Protein AF-0000000087539976 (afdb_homodimer)

Radius of gyration: 32.04 Å; Cα contacts (8 Å, |Δi|>4): 1592; chains: 2; bounding box: 76×89×69 Å

Structure (mmCIF, N/CA/C/O backbone):
data_AF-0000000087539976-model_v1
#
loop_
_entity.id
_entity.type
_entity.pdbx_description
1 polymer 'Radical SAM protein'
#
loop_
_atom_site.group_PDB
_atom_site.id
_atom_site.type_symbol
_atom_site.label_atom_id
_atom_site.label_alt_id
_atom_site.label_comp_id
_atom_site.label_asym_id
_atom_site.label_entity_id
_atom_site.label_seq_id
_atom_site.pdbx_PDB_ins_code
_atom_site.Cartn_x
_atom_site.Cartn_y
_atom_site.Cartn_z
_atom_site.occupancy
_atom_site.B_iso_or_equiv
_atom_site.auth_seq_id
_atom_site.auth_comp_id
_atom_site.auth_asym_id
_atom_site.auth_atom_id
_atom_site.pdbx_PDB_model_num
ATOM 1 N N . MET A 1 1 ? -25.188 -4.789 17.594 1 95.06 1 MET A N 1
ATOM 2 C CA . MET A 1 1 ? -24.453 -3.545 17.75 1 95.06 1 MET A CA 1
ATOM 3 C C . MET A 1 1 ? -23.469 -3.629 18.906 1 95.06 1 MET A C 1
ATOM 5 O O . MET A 1 1 ? -23.75 -4.289 19.922 1 95.06 1 MET A O 1
ATOM 9 N N . LYS A 1 2 ? -22.312 -3.064 18.75 1 97.69 2 LYS A N 1
ATOM 10 C CA . LYS A 1 2 ? -21.328 -2.982 19.812 1 97.69 2 LYS A CA 1
ATOM 11 C C . LYS A 1 2 ? -20.781 -1.563 19.953 1 97.69 2 LYS A C 1
ATOM 13 O O . LYS A 1 2 ? -20.984 -0.728 19.062 1 97.69 2 LYS A O 1
ATOM 18 N N . LYS A 1 3 ? -20.141 -1.283 21.094 1 98.25 3 LYS A N 1
ATOM 19 C CA . LYS A 1 3 ? -19.484 0.006 21.312 1 98.25 3 LYS A CA 1
ATOM 20 C C . LYS A 1 3 ? -18.219 0.123 20.484 1 98.25 3 LYS A C 1
ATOM 22 O O . LYS A 1 3 ? -17.453 -0.838 20.375 1 98.25 3 LYS A O 1
ATOM 27 N N . SER A 1 4 ? -17.984 1.274 19.828 1 98.5 4 SER A N 1
ATOM 28 C CA . SER A 1 4 ? -16.734 1.553 19.141 1 98.5 4 SER A CA 1
ATOM 29 C C . SER A 1 4 ? -15.547 1.527 20.094 1 98.5 4 SER A C 1
ATOM 31 O O . SER A 1 4 ? -15.664 1.973 21.234 1 98.5 4 SER A O 1
ATOM 33 N N . ASN A 1 5 ? -14.453 1.021 19.609 1 97.94 5 ASN A N 1
ATOM 34 C CA . ASN A 1 5 ? -13.234 1.003 20.406 1 97.94 5 ASN A CA 1
ATOM 35 C C . ASN A 1 5 ? -12.641 2.402 20.547 1 97.94 5 ASN A C 1
ATOM 37 O O . ASN A 1 5 ? -11.734 2.615 21.359 1 97.94 5 ASN A O 1
ATOM 41 N N . TYR A 1 6 ? -13.25 3.402 19.938 1 98.06 6 TYR A N 1
ATOM 42 C CA . TYR A 1 6 ? -12.586 4.695 19.812 1 98.06 6 TYR A CA 1
ATOM 43 C C . TYR A 1 6 ? -13.445 5.805 20.422 1 98.06 6 TYR A C 1
ATOM 45 O O . TYR A 1 6 ? -13.336 6.965 20.016 1 98.06 6 TYR A O 1
ATOM 53 N N . ASN A 1 7 ? -14.297 5.352 21.312 1 98.19 7 ASN A N 1
ATOM 54 C CA . ASN A 1 7 ? -15.117 6.305 22.062 1 98.19 7 ASN A CA 1
ATOM 55 C C . ASN A 1 7 ? -14.359 6.859 23.266 1 98.19 7 ASN A C 1
ATOM 57 O O . ASN A 1 7 ? -13.773 6.098 24.047 1 98.19 7 ASN A O 1
ATOM 61 N N . ILE A 1 8 ? -14.359 8.18 23.438 1 97.31 8 ILE A N 1
ATOM 62 C CA . ILE A 1 8 ? -13.828 8.859 24.609 1 97.31 8 ILE A CA 1
ATOM 63 C C . ILE A 1 8 ? -14.906 9.766 25.203 1 97.31 8 ILE A C 1
ATOM 65 O O . ILE A 1 8 ? -15.578 10.5 24.484 1 97.31 8 ILE A O 1
ATOM 69 N N . PHE A 1 9 ? -15.141 9.664 26.5 1 96.88 9 PHE A N 1
ATOM 70 C CA . PHE A 1 9 ? -16.125 10.5 27.172 1 96.88 9 PHE A CA 1
ATOM 71 C C . PHE A 1 9 ? -15.461 11.367 28.234 1 96.88 9 PHE A C 1
ATOM 73 O O . PHE A 1 9 ? -14.617 10.891 29 1 96.88 9 PHE A O 1
ATOM 80 N N . VAL A 1 10 ? -15.867 12.656 28.234 1 95.69 10 VAL A N 1
ATOM 81 C CA . VAL A 1 10 ? -15.312 13.625 29.172 1 95.69 10 VAL A CA 1
ATOM 82 C C . VAL A 1 10 ? -16.453 14.383 29.844 1 95.69 10 VAL A C 1
ATOM 84 O O . VAL A 1 10 ? -17.344 14.922 29.188 1 95.69 10 VAL A O 1
ATOM 87 N N . PRO A 1 11 ? -16.469 14.398 31.172 1 93.31 11 PRO A N 1
ATOM 88 C CA . PRO A 1 11 ? -17.469 15.203 31.859 1 93.31 11 PRO A CA 1
ATOM 89 C C . PRO A 1 11 ? -17.328 16.703 31.594 1 93.31 11 PRO A C 1
ATOM 91 O O . PRO A 1 11 ? -16.203 17.203 31.484 1 93.31 11 PRO A O 1
ATOM 94 N N . CYS A 1 12 ? -18.391 17.344 31.359 1 90.38 12 CYS A N 1
ATOM 95 C CA . CYS A 1 12 ? -18.438 18.781 31.125 1 90.38 12 CYS A CA 1
ATOM 96 C C . CYS A 1 12 ? -19.656 19.406 31.781 1 90.38 12 CYS A C 1
ATOM 98 O O . CYS A 1 12 ? -20.75 19.406 31.203 1 90.38 12 CYS A O 1
ATOM 100 N N . GLU A 1 13 ? -19.438 20.031 32.906 1 87.5 13 GLU A N 1
ATOM 101 C CA . GLU A 1 13 ? -20.5 20.672 33.656 1 87.5 13 GLU A CA 1
ATOM 102 C C . GLU A 1 13 ? -21.672 19.719 33.906 1 87.5 13 GLU A C 1
ATOM 104 O O . GLU A 1 13 ? -21.5 18.656 34.469 1 87.5 13 GLU A O 1
ATOM 109 N N . ARG A 1 14 ? -22.906 19.969 33.219 1 90.25 14 ARG A N 1
ATOM 110 C CA . ARG A 1 14 ? -24.125 19.188 33.438 1 90.25 14 ARG A CA 1
ATOM 111 C C . ARG A 1 14 ? -24.328 18.156 32.344 1 90.25 14 ARG A C 1
ATOM 113 O O . ARG A 1 14 ? -25.406 17.578 32.219 1 90.25 14 ARG A O 1
ATOM 120 N N . MET A 1 15 ? -23.203 18.047 31.516 1 94.19 15 MET A N 1
ATOM 121 C CA . MET A 1 15 ? -23.312 17.078 30.422 1 94.19 15 MET A CA 1
ATOM 122 C C . MET A 1 15 ? -22.031 16.25 30.328 1 94.19 15 MET A C 1
ATOM 124 O O . MET A 1 15 ? -21.062 16.5 31.047 1 94.19 15 MET A O 1
ATOM 128 N N . VAL A 1 16 ? -22.094 15.227 29.562 1 95.69 16 VAL A N 1
ATOM 129 C CA . VAL A 1 16 ? -20.938 14.414 29.203 1 95.69 16 VAL A CA 1
ATOM 130 C C . VAL A 1 16 ? -20.688 14.523 27.703 1 95.69 16 VAL A C 1
ATOM 132 O O . VAL A 1 16 ? -21.578 14.297 26.891 1 95.69 16 VAL A O 1
ATOM 135 N N . ILE A 1 17 ? -19.453 14.938 27.359 1 95.69 17 ILE A N 1
ATOM 136 C CA . ILE A 1 17 ? -19.078 15.055 25.953 1 95.69 17 ILE A CA 1
ATOM 137 C C . ILE A 1 17 ? -18.422 13.75 25.484 1 95.69 17 ILE A C 1
ATOM 139 O O . ILE A 1 17 ? -17.469 13.273 26.109 1 95.69 17 ILE A O 1
ATOM 143 N N . GLY A 1 18 ? -19.047 13.172 24.438 1 96.38 18 GLY A N 1
ATOM 144 C CA . GLY A 1 18 ? -18.469 12.016 23.781 1 96.38 18 GLY A CA 1
ATOM 145 C C . GLY A 1 18 ? -17.75 12.367 22.484 1 96.38 18 GLY A C 1
ATOM 146 O O . GLY A 1 18 ? -18.25 13.188 21.703 1 96.38 18 GLY A O 1
ATOM 147 N N . PHE A 1 19 ? -16.578 11.734 22.297 1 95.69 19 PHE A N 1
ATOM 148 C CA . PHE A 1 19 ? -15.812 11.898 21.062 1 95.69 19 PHE A CA 1
ATOM 149 C C . PHE A 1 19 ? -15.477 10.539 20.453 1 95.69 19 PHE A C 1
ATOM 151 O O . PHE A 1 19 ? -14.812 9.719 21.078 1 95.69 19 PHE A O 1
ATOM 158 N N . ASN A 1 20 ? -16.031 10.281 19.312 1 96.94 20 ASN A N 1
ATOM 159 C CA . ASN A 1 20 ? -15.594 9.141 18.516 1 96.94 20 ASN A CA 1
ATOM 160 C C . ASN A 1 20 ? -14.484 9.516 17.547 1 96.94 20 ASN A C 1
ATOM 162 O O . ASN A 1 20 ? -14.727 10.172 16.531 1 96.94 20 ASN A O 1
ATOM 166 N N . THR A 1 21 ? -13.273 9.07 17.797 1 95.31 21 THR A N 1
ATOM 167 C CA . THR A 1 21 ? -12.102 9.516 17.047 1 95.31 21 THR A CA 1
ATOM 168 C C . THR A 1 21 ? -12.07 8.859 15.672 1 95.31 21 THR A C 1
ATOM 170 O O . THR A 1 21 ? -11.398 9.352 14.758 1 95.31 21 THR A O 1
ATOM 173 N N . TYR A 1 22 ? -12.797 7.758 15.5 1 96.38 22 TYR A N 1
ATOM 174 C CA . TYR A 1 22 ? -12.859 7.086 14.203 1 96.38 22 TYR A CA 1
ATOM 175 C C . TYR A 1 22 ? -13.695 7.887 13.219 1 96.38 22 TYR A C 1
ATOM 177 O O . TYR A 1 22 ? -13.281 8.102 12.078 1 96.38 22 TYR A O 1
ATOM 185 N N . ARG A 1 23 ? -14.797 8.367 13.656 1 94.69 23 ARG A N 1
ATOM 186 C CA . ARG A 1 23 ? -15.695 9.141 12.805 1 94.69 23 ARG A CA 1
ATOM 187 C C . ARG A 1 23 ? -15.422 10.633 12.93 1 94.69 23 ARG A C 1
ATOM 189 O O . ARG A 1 23 ? -15.914 11.43 12.125 1 94.69 23 ARG A O 1
ATOM 196 N N . ASN A 1 24 ? -14.641 11.008 13.891 1 93.06 24 ASN A N 1
ATOM 197 C CA . ASN A 1 24 ? -14.375 12.406 14.188 1 93.06 24 ASN A CA 1
ATOM 198 C C . ASN A 1 24 ? -15.672 13.172 14.477 1 93.06 24 ASN A C 1
ATOM 200 O O . ASN A 1 24 ? -15.93 14.211 13.875 1 93.06 24 ASN A O 1
ATOM 204 N N . MET A 1 25 ? -16.469 12.586 15.398 1 93.44 25 MET A N 1
ATOM 205 C CA . MET A 1 25 ? -17.766 13.164 15.742 1 93.44 25 MET A CA 1
ATOM 206 C C . MET A 1 25 ? -17.922 13.305 17.25 1 93.44 25 MET A C 1
ATOM 208 O O . MET A 1 25 ? -17.422 12.469 18.016 1 93.44 25 MET A O 1
ATOM 212 N N . TYR A 1 26 ? -18.672 14.367 17.625 1 94.19 26 TYR A N 1
ATOM 213 C CA . TYR A 1 26 ? -18.953 14.617 19.031 1 94.19 26 TYR A CA 1
ATOM 214 C C . TYR A 1 26 ? -20.438 14.406 19.344 1 94.19 26 TYR A C 1
ATOM 216 O O . TYR A 1 26 ? -21.281 14.594 18.469 1 94.19 26 TYR A O 1
ATOM 224 N N . ILE A 1 27 ? -20.719 14 20.562 1 94.5 27 ILE A N 1
ATOM 225 C CA . ILE A 1 27 ? -22.078 14 21.094 1 94.5 27 ILE A CA 1
ATOM 226 C C . ILE A 1 27 ? -22.062 14.578 22.516 1 94.5 27 ILE A C 1
ATOM 228 O O . ILE A 1 27 ? -21.047 14.516 23.203 1 94.5 27 ILE A O 1
ATOM 232 N N . ALA A 1 28 ? -23.125 15.227 22.844 1 94.38 28 ALA A N 1
ATOM 233 C CA . ALA A 1 28 ? -23.406 15.648 24.203 1 94.38 28 ALA A CA 1
ATOM 234 C C . ALA A 1 28 ? -24.578 14.883 24.797 1 94.38 28 ALA A C 1
ATOM 236 O O . ALA A 1 28 ? -25.688 14.898 24.234 1 94.38 28 ALA A O 1
ATOM 237 N N . ILE A 1 29 ? -24.328 14.242 25.922 1 95.88 29 ILE A N 1
ATOM 238 C CA . ILE A 1 29 ? -25.422 13.445 26.484 1 95.88 29 ILE A CA 1
ATOM 239 C C . ILE A 1 29 ? -25.562 13.742 27.969 1 95.88 29 ILE A C 1
ATOM 241 O O . ILE A 1 29 ? -24.656 14.297 28.594 1 95.88 29 ILE A O 1
ATOM 245 N N . SER A 1 30 ? -26.719 13.352 28.578 1 96.12 30 SER A N 1
ATOM 246 C CA . SER A 1 30 ? -26.953 13.555 30.016 1 96.12 30 SER A CA 1
ATOM 247 C C . SER A 1 30 ? -26.156 12.562 30.859 1 96.12 30 SER A C 1
ATOM 249 O O . SER A 1 30 ? -25.828 11.469 30.391 1 96.12 30 SER A O 1
ATOM 251 N N . PRO A 1 31 ? -25.859 12.992 32.062 1 96.25 31 PRO A N 1
ATOM 252 C CA . PRO A 1 31 ? -25.172 12.07 32.969 1 96.25 31 PRO A CA 1
ATOM 253 C C . PRO A 1 31 ? -25.938 10.758 33.156 1 96.25 31 PRO A C 1
ATOM 255 O O . PRO A 1 31 ? -25.328 9.695 33.281 1 96.25 31 PRO A O 1
ATOM 258 N N . LYS A 1 32 ? -27.203 10.805 33.156 1 96.69 32 LYS A N 1
ATOM 259 C CA . LYS A 1 32 ? -28.016 9.602 33.312 1 96.69 32 LYS A CA 1
ATOM 260 C C . LYS A 1 32 ? -27.859 8.672 32.094 1 96.69 32 LYS A C 1
ATOM 262 O O . LYS A 1 32 ? -27.688 7.461 32.281 1 96.69 32 LYS A O 1
ATOM 267 N N . ALA A 1 33 ? -27.891 9.258 30.938 1 97.56 33 ALA A N 1
ATOM 268 C CA . ALA A 1 33 ? -27.703 8.469 29.719 1 97.56 33 ALA A CA 1
ATOM 269 C C . ALA A 1 33 ? -26.312 7.84 29.688 1 97.56 33 ALA A C 1
ATOM 271 O O . ALA A 1 33 ? -26.172 6.676 29.297 1 97.56 33 ALA A O 1
ATOM 272 N N . TYR A 1 34 ? -25.328 8.586 30.047 1 97.75 34 TYR A N 1
ATOM 273 C CA . TYR A 1 34 ? -23.953 8.078 30.094 1 97.75 34 TYR A CA 1
ATOM 274 C C . TYR A 1 34 ? -23.828 6.926 31.078 1 97.75 34 TYR A C 1
ATOM 276 O O . TYR A 1 34 ? -23.141 5.938 30.812 1 97.75 34 TYR A O 1
ATOM 284 N N . SER A 1 35 ? -24.453 7.09 32.219 1 97.19 35 SER A N 1
ATOM 285 C CA . SER A 1 35 ? -24.453 6.031 33.219 1 97.19 35 SER A CA 1
ATOM 286 C C . SER A 1 35 ? -25.047 4.742 32.656 1 97.19 35 SER A C 1
ATOM 288 O O . SER A 1 35 ? -24.516 3.656 32.875 1 97.19 35 SER A O 1
ATOM 290 N N . THR A 1 36 ? -26.125 4.84 31.969 1 97.81 36 THR A N 1
ATOM 291 C CA . THR A 1 36 ? -26.75 3.678 31.344 1 97.81 36 THR A CA 1
ATOM 292 C C . THR A 1 36 ? -25.844 3.064 30.297 1 97.81 36 THR A C 1
ATOM 294 O O . THR A 1 36 ? -25.672 1.845 30.234 1 97.81 36 THR A O 1
ATOM 297 N N . TYR A 1 37 ? -25.219 3.896 29.484 1 97.62 37 TYR A N 1
ATOM 298 C CA . TYR A 1 37 ? -24.281 3.465 28.453 1 97.62 37 TYR A CA 1
ATOM 299 C C . TYR A 1 37 ? -23.141 2.666 29.062 1 97.62 37 TYR A C 1
ATOM 301 O O . TYR A 1 37 ? -22.703 1.652 28.5 1 97.62 37 TYR A O 1
ATOM 309 N N . ASN A 1 38 ? -22.688 3.092 30.141 1 96.69 38 ASN A N 1
ATOM 310 C CA . ASN A 1 38 ? -21.484 2.539 30.75 1 96.69 38 ASN A CA 1
ATOM 311 C C . ASN A 1 38 ? -21.797 1.309 31.594 1 96.69 38 ASN A C 1
ATOM 313 O O . ASN A 1 38 ? -21 0.376 31.672 1 96.69 38 ASN A O 1
ATOM 317 N N . LYS A 1 39 ? -22.938 1.24 32.25 1 96.75 39 LYS A N 1
ATOM 318 C CA . LYS A 1 39 ? -23.141 0.262 33.312 1 96.75 39 LYS A CA 1
ATOM 319 C C . LYS A 1 39 ? -24.188 -0.777 32.906 1 96.75 39 LYS A C 1
ATOM 321 O O . LYS A 1 39 ? -24.297 -1.83 33.531 1 96.75 39 LYS A O 1
ATOM 326 N N . GLU A 1 40 ? -24.953 -0.439 31.953 1 96.81 40 GLU A N 1
ATOM 327 C CA . GLU A 1 40 ? -26.031 -1.345 31.562 1 96.81 40 GLU A CA 1
ATOM 328 C C . GLU A 1 40 ? -25.828 -1.853 30.141 1 96.81 40 GLU A C 1
ATOM 330 O O . GLU A 1 40 ? -24.766 -1.658 29.531 1 96.81 40 GLU A O 1
ATOM 335 N N . SER A 1 41 ? -26.875 -2.627 29.625 1 96.88 41 SER A N 1
ATOM 336 C CA . SER A 1 41 ? -26.797 -3.176 28.281 1 96.88 41 SER A CA 1
ATOM 337 C C . SER A 1 41 ? -27.203 -2.139 27.234 1 96.88 41 SER A C 1
ATOM 339 O O . SER A 1 41 ? -27.859 -1.153 27.562 1 96.88 41 SER A O 1
ATOM 341 N N . LEU A 1 42 ? -26.797 -2.336 26.078 1 97.5 42 LEU A N 1
ATOM 342 C CA . LEU A 1 42 ? -27.188 -1.444 24.984 1 97.5 42 LEU A CA 1
ATOM 343 C C . LEU A 1 42 ? -28.703 -1.484 24.781 1 97.5 42 LEU A C 1
ATOM 345 O O . LEU A 1 42 ? -29.297 -0.489 24.375 1 97.5 42 LEU A O 1
ATOM 349 N N . ASP A 1 43 ? -29.312 -2.631 25.094 1 97.44 43 ASP A N 1
ATOM 350 C CA . ASP A 1 43 ? -30.781 -2.727 25.031 1 97.44 43 ASP A CA 1
ATOM 351 C C . ASP A 1 43 ? -31.422 -1.774 26.047 1 97.44 43 ASP A C 1
ATOM 353 O O . ASP A 1 43 ? -32.438 -1.159 25.75 1 97.44 43 ASP A O 1
ATOM 357 N N . ASP A 1 44 ? -30.875 -1.707 27.234 1 97.88 44 ASP A N 1
ATOM 358 C CA . ASP A 1 44 ? -31.359 -0.777 28.25 1 97.88 44 ASP A CA 1
ATOM 359 C C . ASP A 1 44 ? -31.234 0.669 27.766 1 97.88 44 ASP A C 1
ATOM 361 O O . ASP A 1 44 ? -32.156 1.478 27.969 1 97.88 44 ASP A O 1
ATOM 365 N N . LEU A 1 45 ? -30.109 0.995 27.156 1 98.06 45 LEU A N 1
ATOM 366 C CA . LEU A 1 45 ? -29.906 2.34 26.625 1 98.06 45 LEU A CA 1
ATOM 367 C C . LEU A 1 45 ? -30.969 2.672 25.562 1 98.06 45 LEU A C 1
ATOM 369 O O . LEU A 1 45 ? -31.531 3.77 25.562 1 98.06 45 LEU A O 1
ATOM 373 N N . MET A 1 46 ? -31.156 1.709 24.672 1 97.94 46 MET A N 1
ATOM 374 C CA . MET A 1 46 ? -32.125 1.89 23.609 1 97.94 46 MET A CA 1
ATOM 375 C C . MET A 1 46 ? -33.531 2.127 24.188 1 97.94 46 MET A C 1
ATOM 377 O O . MET A 1 46 ? -34.281 2.979 23.703 1 97.94 46 MET A O 1
ATOM 381 N N . ARG A 1 47 ? -33.875 1.391 25.25 1 97.94 47 ARG A N 1
ATOM 382 C CA . ARG A 1 47 ? -35.188 1.486 25.875 1 97.94 47 ARG A CA 1
ATOM 383 C C . ARG A 1 47 ? -35.312 2.787 26.656 1 97.94 47 ARG A C 1
ATOM 385 O O . ARG A 1 47 ? -36.312 3.494 26.531 1 97.94 47 ARG A O 1
ATOM 392 N N . LYS A 1 48 ? -34.344 3.152 27.5 1 97.81 48 LYS A N 1
ATOM 393 C CA . LYS A 1 48 ? -34.438 4.273 28.438 1 97.81 48 LYS A CA 1
ATOM 394 C C . LYS A 1 48 ? -34.125 5.594 27.734 1 97.81 48 LYS A C 1
ATOM 396 O O . LYS A 1 48 ? -34.688 6.633 28.094 1 97.81 48 LYS A O 1
ATOM 401 N N . PHE A 1 49 ? -33.25 5.586 26.734 1 97.94 49 PHE A N 1
ATOM 402 C CA . PHE A 1 49 ? -32.812 6.785 26.031 1 97.94 49 PHE A CA 1
ATOM 403 C C . PHE A 1 49 ? -32.75 6.535 24.531 1 97.94 49 PHE A C 1
ATOM 405 O O . PHE A 1 49 ? -31.688 6.613 23.922 1 97.94 49 PHE A O 1
ATOM 412 N N . PRO A 1 50 ? -33.875 6.383 23.828 1 97.75 50 PRO A N 1
ATOM 413 C CA . PRO A 1 50 ? -33.906 5.988 22.422 1 97.75 50 PRO A CA 1
ATOM 414 C C . PRO A 1 50 ? -33.25 7.012 21.5 1 97.75 50 PRO A C 1
ATOM 416 O O . PRO A 1 50 ? -32.594 6.637 20.531 1 97.75 50 PRO A O 1
ATOM 419 N N . ASN A 1 51 ? -33.406 8.258 21.844 1 97.06 51 ASN A N 1
ATOM 420 C CA . ASN A 1 51 ? -32.812 9.281 21 1 97.06 51 ASN A CA 1
ATOM 421 C C . ASN A 1 51 ? -31.281 9.273 21.125 1 97.06 51 ASN A C 1
ATOM 423 O O . ASN A 1 51 ? -30.578 9.43 20.125 1 97.06 51 ASN A O 1
ATOM 427 N N . CYS A 1 52 ? -30.797 9.141 22.312 1 97.06 52 CYS A N 1
ATOM 428 C CA . CYS A 1 52 ? -29.359 9.031 22.531 1 97.06 52 CYS A CA 1
ATOM 429 C C . CYS A 1 52 ? -28.781 7.836 21.797 1 97.06 52 CYS A C 1
ATOM 431 O O . CYS A 1 52 ? -27.75 7.957 21.125 1 97.06 52 CYS A O 1
ATOM 433 N N . TYR A 1 53 ? -29.469 6.719 21.859 1 97.88 53 TYR A N 1
ATOM 434 C CA . TYR A 1 53 ? -29.047 5.496 21.188 1 97.88 53 TYR A CA 1
ATOM 435 C C . TYR A 1 53 ? -28.922 5.711 19.688 1 97.88 53 TYR A C 1
ATOM 437 O O . TYR A 1 53 ? -27.922 5.352 19.078 1 97.88 53 TYR A O 1
ATOM 445 N N . LYS A 1 54 ? -29.922 6.32 19.125 1 97.56 54 LYS A N 1
ATOM 446 C CA . LYS A 1 54 ? -29.938 6.578 17.688 1 97.56 54 LYS A CA 1
ATOM 447 C C . LYS A 1 54 ? -28.797 7.512 17.281 1 97.56 54 LYS A C 1
ATOM 449 O O . LYS A 1 54 ? -28.141 7.289 16.266 1 97.56 54 LYS A O 1
ATOM 454 N N . ASN A 1 55 ? -28.547 8.516 18.062 1 97.19 55 ASN A N 1
ATOM 455 C CA . ASN A 1 55 ? -27.453 9.438 17.781 1 97.19 55 ASN A CA 1
ATOM 456 C C . ASN A 1 55 ? -26.094 8.734 17.859 1 97.19 55 ASN A C 1
ATOM 458 O O . ASN A 1 55 ? -25.219 8.992 17.031 1 97.19 55 ASN A O 1
ATOM 462 N N . MET A 1 56 ? -25.969 7.922 18.812 1 97.94 56 MET A N 1
ATOM 463 C CA . MET A 1 56 ? -24.719 7.18 18.969 1 97.94 56 MET A CA 1
ATOM 464 C C . MET A 1 56 ? -24.469 6.266 17.781 1 97.94 56 MET A C 1
ATOM 466 O O . MET A 1 56 ? -23.312 6.09 17.359 1 97.94 56 MET A O 1
ATOM 470 N N . GLN A 1 57 ? -25.5 5.719 17.234 1 97.5 57 GLN A N 1
ATOM 471 C CA . GLN A 1 57 ? -25.375 4.922 16.016 1 97.5 57 GLN A CA 1
ATOM 472 C C . GLN A 1 57 ? -24.953 5.789 14.836 1 97.5 57 GLN A C 1
ATOM 474 O O . GLN A 1 57 ? -24.031 5.441 14.102 1 97.5 57 GLN A O 1
ATOM 479 N N . GLU A 1 58 ? -25.594 6.832 14.742 1 96.75 58 GLU A N 1
ATOM 480 C CA . GLU A 1 58 ? -25.375 7.727 13.609 1 96.75 58 GLU A CA 1
ATOM 481 C C . GLU A 1 58 ? -23.969 8.305 13.633 1 96.75 58 GLU A C 1
ATOM 483 O O . GLU A 1 58 ? -23.328 8.453 12.586 1 96.75 58 GLU A O 1
ATOM 488 N N . PHE A 1 59 ? -23.469 8.555 14.805 1 96.88 59 PHE A N 1
ATOM 489 C CA . PHE A 1 59 ? -22.203 9.266 14.906 1 96.88 59 PHE A CA 1
ATOM 490 C C . PHE A 1 59 ? -21.062 8.289 15.18 1 96.88 59 PHE A C 1
ATOM 492 O O . PHE A 1 59 ? -19.922 8.711 15.406 1 96.88 59 PHE A O 1
ATOM 499 N N . GLY A 1 60 ? -21.359 7.035 15.195 1 97.62 60 GLY A N 1
ATOM 500 C CA . GLY A 1 60 ? -20.312 6.027 15.148 1 97.62 60 GLY A CA 1
ATOM 501 C C . GLY A 1 60 ? -19.891 5.531 16.516 1 97.62 60 GLY A C 1
ATOM 502 O O . GLY A 1 60 ? -18.922 4.785 16.641 1 97.62 60 GLY A O 1
ATOM 503 N N . PHE A 1 61 ? -20.625 5.922 17.594 1 98.5 61 PHE A N 1
ATOM 504 C CA . PHE A 1 61 ? -20.328 5.434 18.938 1 98.5 61 PHE A CA 1
ATOM 505 C C . PHE A 1 61 ? -20.75 3.977 19.078 1 98.5 61 PHE A C 1
ATOM 507 O O . PHE A 1 61 ? -20.188 3.238 19.891 1 98.5 61 PHE A O 1
ATOM 514 N N . LEU A 1 62 ? -21.828 3.643 18.422 1 98.56 62 LEU A N 1
ATOM 515 C CA . LEU A 1 62 ? -22.297 2.266 18.297 1 98.56 62 LEU A CA 1
ATOM 516 C C . LEU A 1 62 ? -22.156 1.773 16.859 1 98.56 62 LEU A C 1
ATOM 518 O O . LEU A 1 62 ? -22.578 2.453 15.93 1 98.56 62 LEU A O 1
ATOM 522 N N . ILE A 1 63 ? -21.547 0.635 16.688 1 97.88 63 ILE A N 1
ATOM 523 C CA . ILE A 1 63 ? -21.266 0.125 15.352 1 97.88 63 ILE A CA 1
ATOM 524 C C . ILE A 1 63 ? -21.719 -1.329 15.242 1 97.88 63 ILE A C 1
ATOM 526 O O . ILE A 1 63 ? -22.062 -1.953 16.25 1 97.88 63 ILE A O 1
ATOM 530 N N . GLU A 1 64 ? -21.734 -1.824 14.031 1 96.38 64 GLU A N 1
ATOM 531 C CA . GLU A 1 64 ? -22.109 -3.217 13.805 1 96.38 64 GLU A CA 1
ATOM 532 C C . GLU A 1 64 ? -21.109 -4.172 14.461 1 96.38 64 GLU A C 1
ATOM 534 O O . GLU A 1 64 ? -19.906 -3.916 14.453 1 96.38 64 GLU A O 1
ATOM 539 N N . ASP A 1 65 ? -21.578 -5.32 14.922 1 96.19 65 ASP A N 1
ATOM 540 C CA . ASP A 1 65 ? -20.781 -6.289 15.664 1 96.19 65 ASP A CA 1
ATOM 541 C C . ASP A 1 65 ? -19.609 -6.789 14.82 1 96.19 65 ASP A C 1
ATOM 543 O O . ASP A 1 65 ? -18.516 -7.012 15.344 1 96.19 65 ASP A O 1
ATOM 547 N N . ASP A 1 66 ? -19.797 -6.844 13.562 1 93 66 ASP A N 1
ATOM 548 C CA . ASP A 1 66 ? -18.797 -7.48 12.719 1 93 66 ASP A CA 1
ATOM 549 C C . ASP A 1 66 ? -17.844 -6.445 12.102 1 93 66 ASP A C 1
ATOM 551 O O . ASP A 1 66 ? -16.922 -6.797 11.383 1 93 66 ASP A O 1
ATOM 555 N N . PHE A 1 67 ? -18.062 -5.191 12.438 1 95.75 67 PHE A N 1
ATOM 556 C CA . PHE A 1 67 ? -17.219 -4.164 11.852 1 95.75 67 PHE A CA 1
ATOM 557 C C . PHE A 1 67 ? -15.867 -4.109 12.562 1 95.75 67 PHE A C 1
ATOM 559 O O . PHE A 1 67 ? -15.805 -3.928 13.781 1 95.75 67 PHE A O 1
ATOM 566 N N . ASP A 1 68 ? -14.812 -4.293 11.82 1 96.25 68 ASP A N 1
ATOM 567 C CA . ASP A 1 68 ? -13.445 -4.254 12.344 1 96.25 68 ASP A CA 1
ATOM 568 C C . ASP A 1 68 ? -12.797 -2.896 12.086 1 96.25 68 ASP A C 1
ATOM 570 O O . ASP A 1 68 ? -12.234 -2.668 11.016 1 96.25 68 ASP A O 1
ATOM 574 N N . GLU A 1 69 ? -12.781 -2.047 13.07 1 97.44 69 GLU A N 1
ATOM 575 C CA . GLU A 1 69 ? -12.305 -0.673 12.922 1 97.44 69 GLU A CA 1
ATOM 576 C C . GLU A 1 69 ? -10.805 -0.634 12.648 1 97.44 69 GLU A C 1
ATOM 578 O O . GLU A 1 69 ? -10.336 0.154 11.828 1 97.44 69 GLU A O 1
ATOM 583 N N . LEU A 1 70 ? -10.07 -1.494 13.32 1 97.56 70 LEU A N 1
ATOM 584 C CA . LEU A 1 70 ? -8.625 -1.505 13.133 1 97.56 70 LEU A CA 1
ATOM 585 C C . LEU A 1 70 ? -8.266 -1.943 11.711 1 97.56 70 LEU A C 1
ATOM 587 O O . LEU A 1 70 ? -7.395 -1.351 11.078 1 97.56 70 LEU A O 1
ATOM 591 N N . ALA A 1 71 ? -8.938 -2.932 11.211 1 97.06 71 ALA A N 1
ATOM 592 C CA . ALA A 1 71 ? -8.719 -3.367 9.836 1 97.06 71 ALA A CA 1
ATOM 593 C C . ALA A 1 71 ? -9.016 -2.238 8.852 1 97.06 71 ALA A C 1
ATOM 595 O O . ALA A 1 71 ? -8.281 -2.051 7.875 1 97.06 71 ALA A O 1
ATOM 596 N N . SER A 1 72 ? -10.062 -1.556 9.125 1 97.56 72 SER A N 1
ATOM 597 C CA . SER A 1 72 ? -10.43 -0.431 8.273 1 97.56 72 SER A CA 1
ATOM 598 C C . SER A 1 72 ? -9.367 0.659 8.305 1 97.56 72 SER A C 1
ATOM 600 O O . SER A 1 72 ? -9.023 1.232 7.266 1 97.56 72 SER A O 1
ATOM 602 N N . ILE A 1 73 ? -8.828 0.967 9.461 1 97.75 73 ILE A N 1
ATOM 603 C CA . ILE A 1 73 ? -7.777 1.965 9.609 1 97.75 73 ILE A CA 1
ATOM 604 C C . ILE A 1 73 ? -6.543 1.53 8.82 1 97.75 73 ILE A C 1
ATOM 606 O O . ILE A 1 73 ? -5.953 2.328 8.086 1 97.75 73 ILE A O 1
ATOM 610 N N . ARG A 1 74 ? -6.195 0.259 8.914 1 98.19 74 ARG A N 1
ATOM 611 C CA . ARG A 1 74 ? -5.047 -0.289 8.203 1 98.19 74 ARG A CA 1
ATOM 612 C C . ARG A 1 74 ? -5.23 -0.165 6.695 1 98.19 74 ARG A C 1
ATOM 614 O O . ARG A 1 74 ? -4.309 0.247 5.984 1 98.19 74 ARG A O 1
ATOM 621 N N . LEU A 1 75 ? -6.379 -0.505 6.246 1 97.88 75 LEU A N 1
ATOM 622 C CA . LEU A 1 75 ? -6.66 -0.441 4.816 1 97.88 75 LEU A CA 1
ATOM 623 C C . LEU A 1 75 ? -6.559 0.992 4.305 1 97.88 75 LEU A C 1
ATOM 625 O O . LEU A 1 75 ? -5.895 1.254 3.301 1 97.88 75 LEU A O 1
ATOM 629 N N . ARG A 1 76 ? -7.18 1.897 4.984 1 97.12 76 ARG A N 1
ATOM 630 C CA . ARG A 1 76 ? -7.16 3.295 4.566 1 97.12 76 ARG A CA 1
ATOM 631 C C . ARG A 1 76 ? -5.734 3.84 4.543 1 97.12 76 ARG A C 1
ATOM 633 O O . ARG A 1 76 ? -5.367 4.598 3.641 1 97.12 76 ARG A O 1
ATOM 640 N N . ASN A 1 77 ? -4.977 3.453 5.527 1 98.06 77 ASN A N 1
ATOM 641 C CA . ASN A 1 77 ? -3.576 3.865 5.582 1 98.06 77 ASN A CA 1
ATOM 642 C C . ASN A 1 77 ? -2.797 3.357 4.371 1 98.06 77 ASN A C 1
ATOM 644 O O . ASN A 1 77 ? -2.059 4.117 3.738 1 98.06 77 ASN A O 1
ATOM 648 N N . LYS A 1 78 ? -2.941 2.119 4.043 1 98 78 LYS A N 1
ATOM 649 C CA . LYS A 1 78 ? -2.219 1.53 2.92 1 98 78 LYS A CA 1
ATOM 650 C C . LYS A 1 78 ? -2.643 2.166 1.599 1 98 78 LYS A C 1
ATOM 652 O O . LYS A 1 78 ? -1.807 2.41 0.726 1 98 78 LYS A O 1
ATOM 657 N N . ILE A 1 79 ? -3.91 2.41 1.479 1 96.81 79 ILE A N 1
ATOM 658 C CA . ILE A 1 79 ? -4.402 3.061 0.268 1 96.81 79 ILE A CA 1
ATOM 659 C C . ILE A 1 79 ? -3.781 4.449 0.14 1 96.81 79 ILE A C 1
ATOM 661 O O . ILE A 1 79 ? -3.225 4.793 -0.905 1 96.81 79 ILE A O 1
ATOM 665 N N . GLU A 1 80 ? -3.799 5.211 1.188 1 96.75 80 GLU A N 1
ATOM 666 C CA . GLU A 1 80 ? -3.314 6.586 1.156 1 96.75 80 GLU A CA 1
ATOM 667 C C . GLU A 1 80 ? -1.799 6.633 0.975 1 96.75 80 GLU A C 1
ATOM 669 O O . GLU A 1 80 ? -1.279 7.504 0.273 1 96.75 80 GLU A O 1
ATOM 674 N N . CYS A 1 81 ? -1.09 5.699 1.513 1 97.81 81 CYS A N 1
ATOM 675 C CA . CYS A 1 81 ? 0.367 5.77 1.531 1 97.81 81 CYS A CA 1
ATOM 676 C C . CYS A 1 81 ? 0.96 5.121 0.288 1 97.81 81 CYS A C 1
ATOM 678 O O . CYS A 1 81 ? 2.096 5.418 -0.091 1 97.81 81 CYS A O 1
ATOM 680 N N . PHE A 1 82 ? 0.182 4.246 -0.372 1 97.31 82 PHE A N 1
ATOM 681 C CA . PHE A 1 82 ? 0.816 3.498 -1.451 1 97.31 82 PHE A CA 1
ATOM 682 C C . PHE A 1 82 ? -0.019 3.572 -2.725 1 97.31 82 PHE A C 1
ATOM 684 O O . PHE A 1 82 ? 0.524 3.717 -3.82 1 97.31 82 PHE A O 1
ATOM 691 N N . ALA A 1 83 ? -1.29 3.578 -2.604 1 95.19 83 ALA A N 1
ATOM 692 C CA . ALA A 1 83 ? -2.131 3.49 -3.795 1 95.19 83 ALA A CA 1
ATOM 693 C C . ALA A 1 83 ? -2.564 4.875 -4.266 1 95.19 83 ALA A C 1
ATOM 695 O O . ALA A 1 83 ? -3.146 5.02 -5.344 1 95.19 83 ALA A O 1
ATOM 696 N N . SER A 1 84 ? -2.34 5.898 -3.479 1 93.62 84 SER A N 1
ATOM 697 C CA . SER A 1 84 ? -2.793 7.258 -3.766 1 93.62 84 SER A CA 1
ATOM 698 C C . SER A 1 84 ? -2.199 7.773 -5.074 1 93.62 84 SER A C 1
ATOM 700 O O . SER A 1 84 ? -1.043 7.488 -5.391 1 93.62 84 SER A O 1
ATOM 702 N N . ARG A 1 85 ? -2.951 8.586 -5.801 1 92.94 85 ARG A N 1
ATOM 703 C CA . ARG A 1 85 ? -2.49 9.211 -7.035 1 92.94 85 ARG A CA 1
ATOM 704 C C . ARG A 1 85 ? -2.141 10.68 -6.805 1 92.94 85 ARG A C 1
ATOM 706 O O . ARG A 1 85 ? -2.193 11.484 -7.734 1 92.94 85 ARG A O 1
ATOM 713 N N . LYS A 1 86 ? -1.917 10.977 -5.582 1 95 86 LYS A N 1
ATOM 714 C CA . LYS A 1 86 ? -1.389 12.281 -5.195 1 95 86 LYS A CA 1
ATOM 715 C C . LYS A 1 86 ? 0.117 12.219 -4.957 1 95 86 LYS A C 1
ATOM 717 O O . LYS A 1 86 ? 0.591 11.383 -4.176 1 95 86 LYS A O 1
ATOM 722 N N . PHE A 1 87 ? 0.844 12.984 -5.656 1 97.31 87 PHE A N 1
ATOM 723 C CA . PHE A 1 87 ? 2.289 13.047 -5.465 1 97.31 87 PHE A CA 1
ATOM 724 C C . PHE A 1 87 ? 2.682 14.344 -4.766 1 97.31 87 PHE A C 1
ATOM 726 O O . PHE A 1 87 ? 2.152 15.414 -5.082 1 97.31 87 PHE A O 1
ATOM 733 N N . GLN A 1 88 ? 3.545 14.258 -3.797 1 98.06 88 GLN A N 1
ATOM 734 C CA . GLN A 1 88 ? 4.051 15.43 -3.086 1 98.06 88 GLN A CA 1
ATOM 735 C C . GLN A 1 88 ? 5.566 15.539 -3.207 1 98.06 88 GLN A C 1
ATOM 737 O O . GLN A 1 88 ? 6.289 14.602 -2.846 1 98.06 88 GLN A O 1
ATOM 742 N N . LEU A 1 89 ? 6.027 16.641 -3.713 1 98.56 89 LEU A N 1
ATOM 743 C CA . LEU A 1 89 ? 7.453 16.938 -3.824 1 98.56 89 LEU A CA 1
ATOM 744 C C . LEU A 1 89 ? 7.809 18.203 -3.059 1 98.56 89 LEU A C 1
ATOM 746 O O . LEU A 1 89 ? 7.25 19.266 -3.322 1 98.56 89 LEU A O 1
ATOM 750 N N . MET A 1 90 ? 8.648 18.047 -2.131 1 98.56 90 MET A N 1
ATOM 751 C CA . MET A 1 90 ? 9.188 19.219 -1.444 1 98.56 90 MET A CA 1
ATOM 752 C C . MET A 1 90 ? 10.586 19.547 -1.951 1 98.56 90 MET A C 1
ATOM 754 O O . MET A 1 90 ? 11.422 18.656 -2.117 1 98.56 90 MET A O 1
ATOM 758 N N . VAL A 1 91 ? 10.812 20.812 -2.203 1 98.69 91 VAL A N 1
ATOM 759 C CA . VAL A 1 91 ? 12.094 21.266 -2.74 1 98.69 91 VAL A CA 1
ATOM 760 C C . VAL A 1 91 ? 12.734 22.25 -1.77 1 98.69 91 VAL A C 1
ATOM 762 O O . VAL A 1 91 ? 12.07 23.141 -1.247 1 98.69 91 VAL A O 1
ATOM 765 N N . PHE A 1 92 ? 14.039 22.031 -1.532 1 97.88 92 PHE A N 1
ATOM 766 C CA . PHE A 1 92 ? 14.883 22.969 -0.801 1 97.88 92 PHE A CA 1
ATOM 767 C C . PHE A 1 92 ? 15.773 23.766 -1.756 1 97.88 92 PHE A C 1
ATOM 769 O O . PHE A 1 92 ? 16.859 23.312 -2.105 1 97.88 92 PHE A O 1
ATOM 776 N N . PRO A 1 93 ? 15.367 24.938 -2.09 1 98.06 93 PRO A N 1
ATOM 777 C CA . PRO A 1 93 ? 16.266 25.719 -2.949 1 98.06 93 PRO A CA 1
ATOM 778 C C . PRO A 1 93 ? 17.578 26.062 -2.266 1 98.06 93 PRO A C 1
ATOM 780 O O . PRO A 1 93 ? 18.594 26.25 -2.938 1 98.06 93 PRO A O 1
ATOM 783 N N . THR A 1 94 ? 17.5 26.203 -0.983 1 97 94 THR A N 1
ATOM 784 C CA . THR A 1 94 ? 18.656 26.5 -0.14 1 97 94 THR A CA 1
ATOM 785 C C . THR A 1 94 ? 18.406 26.062 1.3 1 97 94 THR A C 1
ATOM 787 O O . THR A 1 94 ? 17.25 25.922 1.716 1 97 94 THR A O 1
ATOM 790 N N . GLN A 1 95 ? 19.484 25.797 2.014 1 95.25 95 GLN A N 1
ATOM 791 C CA . GLN A 1 95 ? 19.359 25.547 3.447 1 95.25 95 GLN A CA 1
ATOM 792 C C . GLN A 1 95 ? 19.766 26.781 4.25 1 95.25 95 GLN A C 1
ATOM 794 O O . GLN A 1 95 ? 19.812 26.75 5.48 1 95.25 95 GLN A O 1
ATOM 799 N N . ASP A 1 96 ? 19.984 27.844 3.479 1 94.31 96 ASP A N 1
ATOM 800 C CA . ASP A 1 96 ? 20.297 29.125 4.121 1 94.31 96 ASP A CA 1
ATOM 801 C C . ASP A 1 96 ? 19.031 29.938 4.379 1 94.31 96 ASP A C 1
ATOM 803 O O . ASP A 1 96 ? 18.016 29.734 3.711 1 94.31 96 ASP A O 1
ATOM 807 N N . CYS A 1 97 ? 19.125 30.766 5.383 1 94.94 97 CYS A N 1
ATOM 808 C CA . CYS A 1 97 ? 18 31.625 5.766 1 94.94 97 CYS A CA 1
ATOM 809 C C . CYS A 1 97 ? 18.469 33.031 6.066 1 94.94 97 CYS A C 1
ATOM 811 O O . CYS A 1 97 ? 19.609 33.25 6.484 1 94.94 97 CYS A O 1
ATOM 813 N N . ASN A 1 98 ? 17.625 34.031 5.785 1 95.06 98 ASN A N 1
ATOM 814 C CA . ASN A 1 98 ? 17.969 35.406 6.051 1 95.06 98 ASN A CA 1
ATOM 815 C C . ASN A 1 98 ? 17.734 35.781 7.516 1 95.06 98 ASN A C 1
ATOM 817 O O . ASN A 1 98 ? 18.156 36.844 7.969 1 95.06 98 ASN A O 1
ATOM 821 N N . LEU A 1 99 ? 17.078 34.844 8.289 1 95.5 99 LEU A N 1
ATOM 822 C CA . LEU A 1 99 ? 16.844 35.094 9.711 1 95.5 99 LEU A CA 1
ATOM 823 C C . LEU A 1 99 ? 17.719 34.188 10.562 1 95.5 99 LEU A C 1
ATOM 825 O O . LEU A 1 99 ? 18.359 33.25 10.047 1 95.5 99 LEU A O 1
ATOM 829 N N . LYS A 1 100 ? 17.844 34.469 11.82 1 92.62 100 LYS A N 1
ATOM 830 C CA . LYS A 1 100 ? 18.672 33.688 12.727 1 92.62 100 LYS A CA 1
ATOM 831 C C . LYS A 1 100 ? 17.906 33.344 14 1 92.62 100 LYS A C 1
ATOM 833 O O . LYS A 1 100 ? 18.359 33.625 15.102 1 92.62 100 LYS A O 1
ATOM 838 N N . CYS A 1 101 ? 16.844 32.625 13.867 1 91.62 101 CYS A N 1
ATOM 839 C CA . CYS A 1 101 ? 16.031 32.219 14.992 1 91.62 101 CYS A CA 1
ATOM 840 C C . CYS A 1 101 ? 16.766 31.172 15.844 1 91.62 101 CYS A C 1
ATOM 842 O O . CYS A 1 101 ? 17.344 30.234 15.305 1 91.62 101 CYS A O 1
ATOM 844 N N . TRP A 1 102 ? 16.719 31.312 17.141 1 86.69 102 TRP A N 1
ATOM 845 C CA . TRP A 1 102 ? 17.562 30.516 18.031 1 86.69 102 TRP A CA 1
ATOM 846 C C . TRP A 1 102 ? 17.141 29.062 18.016 1 86.69 102 TRP A C 1
ATOM 848 O O . TRP A 1 102 ? 17.953 28.172 18.297 1 86.69 102 TRP A O 1
ATOM 858 N N . TYR A 1 103 ? 15.922 28.734 17.75 1 85.31 103 TYR A N 1
ATOM 859 C CA . TYR A 1 103 ? 15.438 27.359 17.906 1 85.31 103 TYR A CA 1
ATOM 860 C C . TYR A 1 103 ? 15.453 26.625 16.578 1 85.31 103 TYR A C 1
ATOM 862 O O . TYR A 1 103 ? 15.086 25.453 16.5 1 85.31 103 TYR A O 1
ATOM 870 N N . CYS A 1 104 ? 15.781 27.312 15.562 1 83.19 104 CYS A N 1
ATOM 871 C CA . CYS A 1 104 ? 15.758 26.672 14.25 1 83.19 104 CYS A CA 1
ATOM 872 C C . CYS A 1 104 ? 16.75 25.531 14.18 1 83.19 104 CYS A C 1
ATOM 874 O O . CYS A 1 104 ? 17.922 25.703 14.516 1 83.19 104 CYS A O 1
ATOM 876 N N . TYR A 1 105 ? 16.297 24.438 13.734 1 75.06 105 TYR A N 1
ATOM 877 C CA . TYR A 1 105 ? 17.141 23.25 13.688 1 75.06 105 TYR A CA 1
ATOM 878 C C . TYR A 1 105 ? 18 23.25 12.422 1 75.06 105 TYR A C 1
ATOM 880 O O . TYR A 1 105 ? 18.969 22.5 12.328 1 75.06 105 TYR A O 1
ATOM 888 N N . GLU A 1 106 ? 17.625 24.109 11.578 1 69.81 106 GLU A N 1
ATOM 889 C CA . GLU A 1 106 ? 18.375 24.156 10.328 1 69.81 106 GLU A CA 1
ATOM 890 C C . GLU A 1 106 ? 19.703 24.891 10.516 1 69.81 106 GLU A C 1
ATOM 892 O O . GLU A 1 106 ? 19.75 25.969 11.125 1 69.81 106 GLU A O 1
ATOM 897 N N . THR A 1 107 ? 20.891 24.328 10.414 1 67.44 107 THR A N 1
ATOM 898 C CA . THR A 1 107 ? 22.203 24.938 10.641 1 67.44 107 THR A CA 1
ATOM 899 C C . THR A 1 107 ? 22.469 26.047 9.633 1 67.44 107 THR A C 1
ATOM 901 O O . THR A 1 107 ? 23.562 26.625 9.609 1 67.44 107 THR A O 1
ATOM 904 N N . HIS A 1 108 ? 21.531 26.594 9.062 1 74 108 HIS A N 1
ATOM 905 C CA . HIS A 1 108 ? 21.641 27.672 8.094 1 74 108 HIS A CA 1
ATOM 906 C C . HIS A 1 108 ? 22.953 27.594 7.324 1 74 108 HIS A C 1
ATOM 908 O O . HIS A 1 108 ? 23.797 28.5 7.426 1 74 108 HIS A O 1
ATOM 914 N N . GLN A 1 109 ? 23.047 26.625 6.559 1 75.81 109 GLN A N 1
ATOM 915 C CA . GLN A 1 109 ? 24.281 26.422 5.816 1 75.81 109 GLN A CA 1
ATOM 916 C C . GLN A 1 109 ? 24.453 27.5 4.746 1 75.81 109 GLN A C 1
ATOM 918 O O . GLN A 1 109 ? 23.75 27.5 3.74 1 75.81 109 GLN A O 1
ATOM 923 N N . GLN A 1 110 ? 25.438 28.281 4.98 1 79.44 110 GLN A N 1
ATOM 924 C CA . GLN A 1 110 ? 25.703 29.375 4.051 1 79.44 110 GLN A CA 1
ATOM 925 C C . GLN A 1 110 ? 26.141 28.859 2.688 1 79.44 110 GLN A C 1
ATOM 927 O O . GLN A 1 110 ? 26.719 27.766 2.592 1 79.44 110 GLN A O 1
ATOM 932 N N . ASN A 1 111 ? 25.797 29.516 1.691 1 82.25 111 ASN A N 1
ATOM 933 C CA . ASN A 1 111 ? 26.219 29.266 0.315 1 82.25 111 ASN A CA 1
ATOM 934 C C . ASN A 1 111 ? 25.594 27.984 -0.237 1 82.25 111 ASN A C 1
ATOM 936 O O . ASN A 1 111 ? 26.25 27.234 -0.962 1 82.25 111 ASN A O 1
ATOM 940 N N . THR A 1 112 ? 24.562 27.656 0.343 1 92.12 112 THR A N 1
ATOM 941 C CA . THR A 1 112 ? 23.781 26.562 -0.227 1 92.12 112 THR A CA 1
ATOM 942 C C . THR A 1 112 ? 22.719 27.078 -1.177 1 92.12 112 THR A C 1
ATOM 944 O O . THR A 1 112 ? 21.766 27.734 -0.746 1 92.12 112 THR A O 1
ATOM 947 N N . LYS A 1 113 ? 22.969 26.906 -2.488 1 96.25 113 LYS A N 1
ATOM 948 C CA . LYS A 1 113 ? 22.078 27.391 -3.541 1 96.25 113 LYS A CA 1
ATOM 949 C C . LYS A 1 113 ? 21.906 26.344 -4.629 1 96.25 113 LYS A C 1
ATOM 951 O O . LYS A 1 113 ? 22.875 25.812 -5.168 1 96.25 113 LYS A O 1
ATOM 956 N N . MET A 1 114 ? 20.672 26.047 -4.855 1 98.06 114 MET A N 1
ATOM 957 C CA . MET A 1 114 ? 20.375 25.078 -5.906 1 98.06 114 MET A CA 1
ATOM 958 C C . MET A 1 114 ? 20.875 25.578 -7.262 1 98.06 114 MET A C 1
ATOM 960 O O . MET A 1 114 ? 20.672 26.734 -7.605 1 98.06 114 MET A O 1
ATOM 964 N N . THR A 1 115 ? 21.469 24.734 -8.039 1 97.75 115 THR A N 1
ATOM 965 C CA . THR A 1 115 ? 22.031 25.094 -9.336 1 97.75 115 THR A CA 1
ATOM 966 C C . THR A 1 115 ? 21 24.875 -10.438 1 97.75 115 THR A C 1
ATOM 968 O O . THR A 1 115 ? 20.031 24.125 -10.258 1 97.75 115 THR A O 1
ATOM 971 N N . PRO A 1 116 ? 21.203 25.5 -11.562 1 97.88 116 PRO A N 1
ATOM 972 C CA . PRO A 1 116 ? 20.344 25.25 -12.711 1 97.88 116 PRO A CA 1
ATOM 973 C C . PRO A 1 116 ? 20.312 23.781 -13.117 1 97.88 116 PRO A C 1
ATOM 975 O O . PRO A 1 116 ? 19.281 23.281 -13.586 1 97.88 116 PRO A O 1
ATOM 978 N N . GLU A 1 117 ? 21.422 23.156 -12.938 1 98.12 117 GLU A N 1
ATOM 979 C CA . GLU A 1 117 ? 21.484 21.734 -13.273 1 98.12 117 GLU A CA 1
ATOM 980 C C . GLU A 1 117 ? 20.516 20.922 -12.43 1 98.12 117 GLU A C 1
ATOM 982 O O . GLU A 1 117 ? 19.781 20.094 -12.953 1 98.12 117 GLU A O 1
ATOM 987 N N . VAL A 1 118 ? 20.5 21.125 -11.156 1 98.44 118 VAL A N 1
ATOM 988 C CA . VAL A 1 118 ? 19.594 20.406 -10.266 1 98.44 118 VAL A CA 1
ATOM 989 C C . VAL A 1 118 ? 18.156 20.766 -10.594 1 98.44 118 VAL A C 1
ATOM 991 O O . VAL A 1 118 ? 17.266 19.906 -10.578 1 98.44 118 VAL A O 1
ATOM 994 N N . MET A 1 119 ? 17.891 22.062 -10.898 1 98.69 119 MET A N 1
ATOM 995 C CA . MET A 1 119 ? 16.562 22.484 -11.32 1 98.69 119 MET A CA 1
ATOM 996 C C . MET A 1 119 ? 16.094 21.672 -12.523 1 98.69 119 MET A C 1
ATOM 998 O O . MET A 1 119 ? 14.938 21.234 -12.57 1 98.69 119 MET A O 1
ATOM 1002 N N . GLU A 1 120 ? 17 21.484 -13.422 1 98.69 120 GLU A N 1
ATOM 1003 C CA . GLU A 1 120 ? 16.672 20.734 -14.617 1 98.69 120 GLU A CA 1
ATOM 1004 C C . GLU A 1 120 ? 16.359 19.281 -14.281 1 98.69 120 GLU A C 1
ATOM 1006 O O . GLU A 1 120 ? 15.438 18.688 -14.844 1 98.69 120 GLU A O 1
ATOM 1011 N N . ARG A 1 121 ? 17.172 18.734 -13.422 1 98.75 121 ARG A N 1
ATOM 1012 C CA . ARG A 1 121 ? 16.922 17.359 -12.992 1 98.75 121 ARG A CA 1
ATOM 1013 C C . ARG A 1 121 ? 15.539 17.219 -12.383 1 98.75 121 ARG A C 1
ATOM 1015 O O . ARG A 1 121 ? 14.844 16.234 -12.633 1 98.75 121 ARG A O 1
ATOM 1022 N N . ILE A 1 122 ? 15.102 18.156 -11.578 1 98.81 122 ILE A N 1
ATOM 1023 C CA . ILE A 1 122 ? 13.781 18.141 -10.961 1 98.81 122 ILE A CA 1
ATOM 1024 C C . ILE A 1 122 ? 12.703 18.219 -12.039 1 98.81 122 ILE A C 1
ATOM 1026 O O . ILE A 1 122 ? 11.711 17.5 -11.984 1 98.81 122 ILE A O 1
ATOM 1030 N N . TYR A 1 123 ? 12.945 19.125 -12.977 1 98.69 123 TYR A N 1
ATOM 1031 C CA . TYR A 1 123 ? 12.016 19.25 -14.094 1 98.69 123 TYR A CA 1
ATOM 1032 C C . TYR A 1 123 ? 11.859 17.922 -14.82 1 98.69 123 TYR A C 1
ATOM 1034 O O . TYR A 1 123 ? 10.734 17.469 -15.086 1 98.69 123 TYR A O 1
ATOM 1042 N N . LEU A 1 124 ? 12.953 17.266 -15.117 1 98.62 124 LEU A N 1
ATOM 1043 C CA . LEU A 1 124 ? 12.938 15.977 -15.805 1 98.62 124 LEU A CA 1
ATOM 1044 C C . LEU A 1 124 ? 12.25 14.914 -14.961 1 98.62 124 LEU A C 1
ATOM 1046 O O . LEU A 1 124 ? 11.547 14.055 -15.484 1 98.62 124 LEU A O 1
ATOM 1050 N N . TYR A 1 125 ? 12.5 14.977 -13.68 1 98.25 125 TYR A N 1
ATOM 1051 C CA . TYR A 1 125 ? 11.844 14.047 -12.773 1 98.25 125 TYR A CA 1
ATOM 1052 C C . TYR A 1 125 ? 10.328 14.141 -12.891 1 98.25 125 TYR A C 1
ATOM 1054 O O . TYR A 1 125 ? 9.648 13.125 -13.07 1 98.25 125 TYR A O 1
ATOM 1062 N N . VAL A 1 126 ? 9.828 15.344 -12.82 1 98.44 126 VAL A N 1
ATOM 1063 C CA . VAL A 1 126 ? 8.383 15.555 -12.891 1 98.44 126 VAL A CA 1
ATOM 1064 C C . VAL A 1 126 ? 7.875 15.156 -14.273 1 98.44 126 VAL A C 1
ATOM 1066 O O . VAL A 1 126 ? 6.816 14.531 -14.391 1 98.44 126 VAL A O 1
ATOM 1069 N N . LYS A 1 127 ? 8.609 15.484 -15.289 1 97.75 127 LYS A N 1
ATOM 1070 C CA . LYS A 1 127 ? 8.242 15.086 -16.641 1 97.75 127 LYS A CA 1
ATOM 1071 C C . LYS A 1 127 ? 8.125 13.57 -16.75 1 97.75 127 LYS A C 1
ATOM 1073 O O . LYS A 1 127 ? 7.168 13.055 -17.328 1 97.75 127 LYS A O 1
ATOM 1078 N N . ASN A 1 128 ? 9.125 12.914 -16.203 1 96 128 ASN A N 1
ATOM 1079 C CA . ASN A 1 128 ? 9.102 11.461 -16.203 1 96 128 ASN A CA 1
ATOM 1080 C C . ASN A 1 128 ? 7.871 10.922 -15.469 1 96 128 ASN A C 1
ATOM 1082 O O . ASN A 1 128 ? 7.246 9.961 -15.922 1 96 128 ASN A O 1
ATOM 1086 N N . LEU A 1 129 ? 7.535 11.477 -14.367 1 95.06 129 LEU A N 1
ATOM 1087 C CA . LEU A 1 129 ? 6.367 11.055 -13.594 1 95.06 129 LEU A CA 1
ATOM 1088 C C . LEU A 1 129 ? 5.094 11.219 -14.422 1 95.06 129 LEU A C 1
ATOM 1090 O O . LEU A 1 129 ? 4.191 10.383 -14.344 1 95.06 129 LEU A O 1
ATOM 1094 N N . ILE A 1 130 ? 5.004 12.312 -15.172 1 93.56 130 ILE A N 1
ATOM 1095 C CA . ILE A 1 130 ? 3.84 12.578 -16.016 1 93.56 130 ILE A CA 1
ATOM 1096 C C . ILE A 1 130 ? 3.762 11.531 -17.125 1 93.56 130 ILE A C 1
ATOM 1098 O O . ILE A 1 130 ? 2.695 10.969 -17.391 1 93.56 130 ILE A O 1
ATOM 1102 N N . GLU A 1 131 ? 4.898 11.281 -17.75 1 89.06 131 GLU A N 1
ATOM 1103 C CA . GLU A 1 131 ? 4.957 10.312 -18.828 1 89.06 131 GLU A CA 1
ATOM 1104 C C . GLU A 1 131 ? 4.539 8.922 -18.359 1 89.06 131 GLU A C 1
ATOM 1106 O O . GLU A 1 131 ? 3.918 8.164 -19.094 1 89.06 131 GLU A O 1
ATOM 1111 N N . ASN A 1 132 ? 4.785 8.742 -17.125 1 85.31 132 ASN A N 1
ATOM 1112 C CA . ASN A 1 132 ? 4.426 7.449 -16.562 1 85.31 132 ASN A CA 1
ATOM 1113 C C . ASN A 1 132 ? 3.039 7.484 -15.914 1 85.31 132 ASN A C 1
ATOM 1115 O O . ASN A 1 132 ? 2.607 6.504 -15.305 1 85.31 132 ASN A O 1
ATOM 1119 N N . ASN A 1 133 ? 2.346 8.688 -16.031 1 80.88 133 ASN A N 1
ATOM 1120 C CA . ASN A 1 133 ? 1.024 8.914 -15.445 1 80.88 133 ASN A CA 1
ATOM 1121 C C . ASN A 1 133 ? 0.987 8.516 -13.969 1 80.88 133 ASN A C 1
ATOM 1123 O O . ASN A 1 133 ? 0.082 7.797 -13.539 1 80.88 133 ASN A O 1
ATOM 1127 N N . SER A 1 134 ? 1.821 8.883 -13.203 1 82.44 134 SER A N 1
ATOM 1128 C CA . SER A 1 134 ? 2.088 8.414 -11.844 1 82.44 134 SER A CA 1
ATOM 1129 C C . SER A 1 134 ? 1.178 9.109 -10.836 1 82.44 134 SER A C 1
ATOM 1131 O O . SER A 1 134 ? 1.091 8.688 -9.68 1 82.44 134 SER A O 1
ATOM 1133 N N . PHE A 1 135 ? 0.495 10.125 -11.305 1 92.19 135 PHE A N 1
ATOM 1134 C CA . PHE A 1 135 ? -0.334 10.883 -10.375 1 92.19 135 PHE A CA 1
ATOM 1135 C C . PHE A 1 135 ? -1.449 11.609 -11.117 1 92.19 135 PHE A C 1
ATOM 1137 O O . PHE A 1 135 ? -1.414 11.727 -12.344 1 92.19 135 PHE A O 1
ATOM 1144 N N . ASP A 1 136 ? -2.484 12.039 -10.344 1 92.12 136 ASP A N 1
ATOM 1145 C CA . ASP A 1 136 ? -3.531 12.914 -10.852 1 92.12 136 ASP A CA 1
ATOM 1146 C C . ASP A 1 136 ? -3.383 14.328 -10.297 1 92.12 136 ASP A C 1
ATOM 1148 O O . ASP A 1 136 ? -3.791 15.297 -10.938 1 92.12 136 ASP A O 1
ATOM 1152 N N . SER A 1 137 ? -2.789 14.383 -9.164 1 95.81 137 SER A N 1
ATOM 1153 C CA . SER A 1 137 ? -2.523 15.664 -8.516 1 95.81 137 SER A CA 1
ATOM 1154 C C . SER A 1 137 ? -1.093 15.734 -7.988 1 95.81 137 SER A C 1
ATOM 1156 O O . SER A 1 137 ? -0.565 14.742 -7.48 1 95.81 137 SER A O 1
ATOM 1158 N N . PHE A 1 138 ? -0.455 16.891 -8.18 1 97.44 138 PHE A N 1
ATOM 1159 C CA . PHE A 1 138 ? 0.939 17.109 -7.809 1 97.44 138 PHE A CA 1
ATOM 1160 C C . PHE A 1 138 ? 1.076 18.344 -6.918 1 97.44 138 PHE A C 1
ATOM 1162 O O . PHE A 1 138 ? 0.757 19.453 -7.34 1 97.44 138 PHE A O 1
ATOM 1169 N N . GLN A 1 139 ? 1.515 18.094 -5.719 1 97.5 139 GLN A N 1
ATOM 1170 C CA . GLN A 1 139 ? 1.79 19.203 -4.809 1 97.5 139 GLN A CA 1
ATOM 1171 C C . GLN A 1 139 ? 3.285 19.5 -4.738 1 97.5 139 GLN A C 1
ATOM 1173 O O . GLN A 1 139 ? 4.074 18.641 -4.34 1 97.5 139 GLN A O 1
ATOM 1178 N N . MET A 1 140 ? 3.656 20.641 -5.152 1 98 140 MET A N 1
ATOM 1179 C CA . MET A 1 140 ? 5.031 21.109 -5.043 1 98 140 MET A CA 1
ATOM 1180 C C . MET A 1 140 ? 5.191 22.047 -3.85 1 98 140 MET A C 1
ATOM 1182 O O . MET A 1 140 ? 4.559 23.109 -3.797 1 98 140 MET A O 1
ATOM 1186 N N . SER A 1 141 ? 5.992 21.656 -2.924 1 98.19 141 SER A N 1
ATOM 1187 C CA . SER A 1 141 ? 6.223 22.438 -1.719 1 98.19 141 SER A CA 1
ATOM 1188 C C . SER A 1 141 ? 7.645 23 -1.687 1 98.19 141 SER A C 1
ATOM 1190 O O . SER A 1 141 ? 8.578 22.344 -2.162 1 98.19 141 SER A O 1
ATOM 1192 N N . PHE A 1 142 ? 7.758 24.156 -1.175 1 98.25 142 PHE A N 1
ATOM 1193 C CA . PHE A 1 142 ? 9.062 24.781 -1.003 1 98.25 142 PHE A CA 1
ATOM 1194 C C . PHE A 1 142 ? 9.344 25.062 0.47 1 98.25 142 PHE A C 1
ATOM 1196 O O . PHE A 1 142 ? 8.5 25.625 1.173 1 98.25 142 PHE A O 1
ATOM 1203 N N . PHE A 1 143 ? 10.43 24.547 0.878 1 96.12 143 PHE A N 1
ATOM 1204 C CA . PHE A 1 143 ? 10.93 24.688 2.244 1 96.12 143 PHE A CA 1
ATOM 1205 C C . PHE A 1 143 ? 12.414 25.016 2.25 1 96.12 143 PHE A C 1
ATOM 1207 O O . PHE A 1 143 ? 12.898 25.75 1.376 1 96.12 143 PHE A O 1
ATOM 1214 N N . GLY A 1 144 ? 13.109 24.562 3.352 1 92.62 144 GLY A N 1
ATOM 1215 C CA . GLY A 1 144 ? 14.516 24.875 3.502 1 92.62 144 GLY A CA 1
ATOM 1216 C C . GLY A 1 144 ? 14.789 25.875 4.613 1 92.62 144 GLY A C 1
ATOM 1217 O O . GLY A 1 144 ? 14.102 25.875 5.641 1 92.62 144 GLY A O 1
ATOM 1218 N N . GLY A 1 145 ? 16.031 26.594 4.398 1 93.31 145 GLY A N 1
ATOM 1219 C CA . GLY A 1 145 ? 16.109 27.766 5.266 1 93.31 145 GLY A CA 1
ATOM 1220 C C . GLY A 1 145 ? 14.984 28.75 5.055 1 93.31 145 GLY A C 1
ATOM 1221 O O . GLY A 1 145 ? 13.93 28.656 5.691 1 93.31 145 GLY A O 1
ATOM 1222 N N . GLU A 1 146 ? 15.195 29.562 4.043 1 95.75 146 GLU A N 1
ATOM 1223 C CA . GLU A 1 146 ? 14.117 30.406 3.553 1 95.75 146 GLU A CA 1
ATOM 1224 C C . GLU A 1 146 ? 13.938 30.25 2.043 1 95.75 146 GLU A C 1
ATOM 1226 O O . GLU A 1 146 ? 14.805 30.656 1.269 1 95.75 146 GLU A O 1
ATOM 1231 N N . PRO A 1 147 ? 12.805 29.656 1.609 1 96.44 147 PRO A N 1
ATOM 1232 C CA . PRO A 1 147 ? 12.633 29.375 0.181 1 96.44 147 PRO A CA 1
ATOM 1233 C C . PRO A 1 147 ? 12.539 30.641 -0.661 1 96.44 147 PRO A C 1
ATOM 1235 O O . PRO A 1 147 ? 12.75 30.594 -1.876 1 96.44 147 PRO A O 1
ATOM 1238 N N . LEU A 1 148 ? 12.227 31.797 -0.076 1 96.81 148 LEU A N 1
ATOM 1239 C CA . LEU A 1 148 ? 12.062 33.031 -0.844 1 96.81 148 LEU A CA 1
ATOM 1240 C C . LEU A 1 148 ? 13.391 33.75 -1.01 1 96.81 148 LEU A C 1
ATOM 1242 O O . LEU A 1 148 ? 13.469 34.781 -1.696 1 96.81 148 LEU A O 1
ATOM 1246 N N . LEU A 1 149 ? 14.461 33.25 -0.419 1 95.88 149 LEU A N 1
ATOM 1247 C CA . LEU A 1 149 ? 15.781 33.844 -0.55 1 95.88 149 LEU A CA 1
ATOM 1248 C C . LEU A 1 149 ? 16.203 33.938 -2.014 1 95.88 149 LEU A C 1
ATOM 1250 O O . LEU A 1 149 ? 16.75 34.938 -2.453 1 95.88 149 LEU A O 1
ATOM 1254 N N . TYR A 1 150 ? 15.945 32.938 -2.766 1 96.44 150 TYR A N 1
ATOM 1255 C CA . TYR A 1 150 ? 16.234 32.875 -4.195 1 96.44 150 TYR A CA 1
ATOM 1256 C C . TYR A 1 150 ? 14.961 32.688 -5.004 1 96.44 150 TYR A C 1
ATOM 1258 O O . TYR A 1 150 ? 14.922 31.828 -5.906 1 96.44 150 TYR A O 1
ATOM 1266 N N . PHE A 1 151 ? 13.93 33.406 -4.625 1 97.69 151 PHE A N 1
ATOM 1267 C CA . PHE A 1 151 ? 12.594 33.25 -5.191 1 97.69 151 PHE A CA 1
ATOM 1268 C C . PHE A 1 151 ? 12.609 33.5 -6.691 1 97.69 151 PHE A C 1
ATOM 1270 O O . PHE A 1 151 ? 12.133 32.688 -7.469 1 97.69 151 PHE A O 1
ATOM 1277 N N . ASP A 1 152 ? 13.258 34.594 -7.16 1 97.19 152 ASP A N 1
ATOM 1278 C CA . ASP A 1 152 ? 13.227 35 -8.562 1 97.19 152 ASP A CA 1
ATOM 1279 C C . ASP A 1 152 ? 14.164 34.125 -9.406 1 97.19 152 ASP A C 1
ATOM 1281 O O . ASP A 1 152 ? 13.922 33.938 -10.594 1 97.19 152 ASP A O 1
ATOM 1285 N N . GLU A 1 153 ? 15.164 33.656 -8.773 1 97.12 153 GLU A N 1
ATOM 1286 C CA . GLU A 1 153 ? 16.188 32.938 -9.523 1 97.12 153 GLU A CA 1
ATOM 1287 C C . GLU A 1 153 ? 15.859 31.438 -9.625 1 97.12 153 GLU A C 1
ATOM 1289 O O . GLU A 1 153 ? 16.203 30.781 -10.602 1 97.12 153 GLU A O 1
ATOM 1294 N N . ILE A 1 154 ? 15.219 30.906 -8.555 1 98.19 154 ILE A N 1
ATOM 1295 C CA . ILE A 1 154 ? 15.094 29.453 -8.484 1 98.19 154 ILE A CA 1
ATOM 1296 C C . ILE A 1 154 ? 13.625 29.062 -8.352 1 98.19 154 ILE A C 1
ATOM 1298 O O . ILE A 1 154 ? 13.062 28.406 -9.234 1 98.19 154 ILE A O 1
ATOM 1302 N N . VAL A 1 155 ? 12.938 29.547 -7.328 1 98.38 155 VAL A N 1
ATOM 1303 C CA . VAL A 1 155 ? 11.648 29.016 -6.895 1 98.38 155 VAL A CA 1
ATOM 1304 C C . VAL A 1 155 ? 10.586 29.328 -7.945 1 98.38 155 VAL A C 1
ATOM 1306 O O . VAL A 1 155 ? 9.906 28.422 -8.445 1 98.38 155 VAL A O 1
ATOM 1309 N N . PHE A 1 156 ? 10.492 30.594 -8.344 1 98.06 156 PHE A N 1
ATOM 1310 C CA . PHE A 1 156 ? 9.43 31.016 -9.25 1 98.06 156 PHE A CA 1
ATOM 1311 C C . PHE A 1 156 ? 9.602 30.375 -10.625 1 98.06 156 PHE A C 1
ATOM 1313 O O . PHE A 1 156 ? 8.672 29.781 -11.156 1 98.06 156 PHE A O 1
ATOM 1320 N N . PRO A 1 157 ? 10.812 30.438 -11.211 1 98.25 157 PRO A N 1
ATOM 1321 C CA . PRO A 1 157 ? 10.969 29.812 -12.531 1 98.25 157 PRO A CA 1
ATOM 1322 C C . PRO A 1 157 ? 10.711 28.297 -12.492 1 98.25 157 PRO A C 1
ATOM 1324 O O . PRO A 1 157 ? 10.078 27.766 -13.406 1 98.25 157 PRO A O 1
ATOM 1327 N N . LEU A 1 158 ? 11.164 27.656 -11.469 1 98.5 158 LEU A N 1
ATOM 1328 C CA . LEU A 1 158 ? 10.984 26.219 -11.367 1 98.5 158 LEU A CA 1
ATOM 1329 C C . LEU A 1 158 ? 9.508 25.859 -11.18 1 98.5 158 LEU A C 1
ATOM 1331 O O . LEU A 1 158 ? 8.969 25.031 -11.898 1 98.5 158 LEU A O 1
ATOM 1335 N N . ALA A 1 159 ? 8.867 26.5 -10.211 1 98.25 159 ALA A N 1
ATOM 1336 C CA . ALA A 1 159 ? 7.461 26.234 -9.922 1 98.25 159 ALA A CA 1
ATOM 1337 C C . ALA A 1 159 ? 6.586 26.531 -11.133 1 98.25 159 ALA A C 1
ATOM 1339 O O . ALA A 1 159 ? 5.68 25.766 -11.453 1 98.25 159 ALA A O 1
ATOM 1340 N N . SER A 1 160 ? 6.875 27.641 -11.828 1 98.06 160 SER A N 1
ATOM 1341 C CA . SER A 1 160 ? 6.09 28.047 -12.992 1 98.06 160 SER A CA 1
ATOM 1342 C C . SER A 1 160 ? 6.234 27.031 -14.125 1 98.06 160 SER A C 1
ATOM 1344 O O . SER A 1 160 ? 5.242 26.625 -14.742 1 98.06 160 SER A O 1
ATOM 1346 N N . ARG A 1 161 ? 7.449 26.656 -14.352 1 98.19 161 ARG A N 1
ATOM 1347 C CA . ARG A 1 161 ? 7.719 25.688 -15.398 1 98.19 161 ARG A CA 1
ATOM 1348 C C . ARG A 1 161 ? 7.02 24.359 -15.109 1 98.19 161 ARG A C 1
ATOM 1350 O O . ARG A 1 161 ? 6.414 23.766 -16 1 98.19 161 ARG A O 1
ATOM 1357 N N . ILE A 1 162 ? 7.051 23.922 -13.906 1 98.38 162 ILE A N 1
ATOM 1358 C CA . ILE A 1 162 ? 6.461 22.641 -13.508 1 98.38 162 ILE A CA 1
ATOM 1359 C C . ILE A 1 162 ? 4.938 22.75 -13.523 1 98.38 162 ILE A C 1
ATOM 1361 O O . ILE A 1 162 ? 4.25 21.828 -13.969 1 98.38 162 ILE A O 1
ATOM 1365 N N . LYS A 1 163 ? 4.434 23.859 -13.031 1 98 163 LYS A N 1
ATOM 1366 C CA . LYS A 1 163 ? 2.994 24.094 -13.109 1 98 163 LYS A CA 1
ATOM 1367 C C . LYS A 1 163 ? 2.492 23.984 -14.539 1 98 163 LYS A C 1
ATOM 1369 O O . LYS A 1 163 ? 1.513 23.281 -14.805 1 98 163 LYS A O 1
ATOM 1374 N N . ASN A 1 164 ? 3.158 24.625 -15.438 1 98 164 ASN A N 1
ATOM 1375 C CA . ASN A 1 164 ? 2.771 24.578 -16.844 1 98 164 ASN A CA 1
ATOM 1376 C C . ASN A 1 164 ? 2.818 23.156 -17.391 1 98 164 ASN A C 1
ATOM 1378 O O . ASN A 1 164 ? 1.913 22.734 -18.109 1 98 164 ASN A O 1
ATOM 1382 N N . LEU A 1 165 ? 3.885 22.516 -17.031 1 97.69 165 LEU A N 1
ATOM 1383 C CA . LEU A 1 165 ? 4.055 21.141 -17.484 1 97.69 165 LEU A CA 1
ATOM 1384 C C . LEU A 1 165 ? 2.902 20.266 -16.984 1 97.69 165 LEU A C 1
ATOM 1386 O O . LEU A 1 165 ? 2.311 19.516 -17.766 1 97.69 165 LEU A O 1
ATOM 1390 N N . ILE A 1 166 ? 2.537 20.344 -15.727 1 97.44 166 ILE A N 1
ATOM 1391 C CA . ILE A 1 166 ? 1.523 19.516 -15.078 1 97.44 166 ILE A CA 1
ATOM 1392 C C . ILE A 1 166 ? 0.145 19.859 -15.641 1 97.44 166 ILE A C 1
ATOM 1394 O O . ILE A 1 166 ? -0.617 18.969 -16.016 1 97.44 166 ILE A O 1
ATOM 1398 N N . GLU A 1 167 ? -0.172 21.109 -15.711 1 96.62 167 GLU A N 1
ATOM 1399 C CA . GLU A 1 167 ? -1.486 21.547 -16.172 1 96.62 167 GLU A CA 1
ATOM 1400 C C . GLU A 1 167 ? -1.675 21.25 -17.656 1 96.62 167 GLU A C 1
ATOM 1402 O O . GLU A 1 167 ? -2.781 20.938 -18.094 1 96.62 167 GLU A O 1
ATOM 1407 N N . SER A 1 168 ? -0.632 21.312 -18.438 1 96.81 168 SER A N 1
ATOM 1408 C CA . SER A 1 168 ? -0.707 20.984 -19.844 1 96.81 168 SER A CA 1
ATOM 1409 C C . SER A 1 168 ? -1.023 19.5 -20.047 1 96.81 168 SER A C 1
ATOM 1411 O O . SER A 1 168 ? -1.58 19.109 -21.078 1 96.81 168 SER A O 1
ATOM 1413 N N . ALA A 1 169 ? -0.677 18.75 -19.094 1 94.25 169 ALA A N 1
ATOM 1414 C CA . ALA A 1 169 ? -0.962 17.328 -19.156 1 94.25 169 ALA A CA 1
ATOM 1415 C C . ALA A 1 169 ? -2.352 17.016 -18.594 1 94.25 169 ALA A C 1
ATOM 1417 O O . ALA A 1 169 ? -2.734 15.852 -18.469 1 94.25 169 ALA A O 1
ATOM 1418 N N . GLY A 1 170 ? -3.109 18.047 -18.188 1 93.25 170 GLY A N 1
ATOM 1419 C CA . GLY A 1 170 ? -4.457 17.875 -17.672 1 93.25 170 GLY A CA 1
ATOM 1420 C C . GLY A 1 170 ? -4.484 17.438 -16.219 1 93.25 170 GLY A C 1
ATOM 1421 O O . GLY A 1 170 ? -5.461 16.828 -15.766 1 93.25 170 GLY A O 1
ATOM 1422 N N . LYS A 1 171 ? -3.445 17.609 -15.516 1 94.44 171 LYS A N 1
ATOM 1423 C CA . LYS A 1 171 ? -3.348 17.219 -14.109 1 94.44 171 LYS A CA 1
ATOM 1424 C C . LYS A 1 171 ? -3.398 18.438 -13.195 1 94.44 171 LYS A C 1
ATOM 1426 O O . LYS A 1 171 ? -3.24 19.578 -13.656 1 94.44 171 LYS A O 1
ATOM 1431 N N . GLN A 1 172 ? -3.648 18.188 -11.977 1 94.62 172 GLN A N 1
ATOM 1432 C CA . GLN A 1 172 ? -3.812 19.266 -11.016 1 94.62 172 GLN A CA 1
ATOM 1433 C C . GLN A 1 172 ? -2.484 19.625 -10.359 1 94.62 172 GLN A C 1
ATOM 1435 O O . GLN A 1 172 ? -1.751 18.75 -9.906 1 94.62 172 GLN A O 1
ATOM 1440 N N . PHE A 1 173 ? -2.176 20.922 -10.312 1 96.12 173 PHE A N 1
ATOM 1441 C CA . PHE A 1 173 ? -0.985 21.453 -9.656 1 96.12 173 PHE A CA 1
ATOM 1442 C C . PHE A 1 173 ? -1.359 22.234 -8.398 1 96.12 173 PHE A C 1
ATOM 1444 O O . PHE A 1 173 ? -2.285 23.047 -8.422 1 96.12 173 PHE A O 1
ATOM 1451 N N . ILE A 1 174 ? -0.708 21.938 -7.34 1 94.75 174 ILE A N 1
ATOM 1452 C CA . ILE A 1 174 ? -0.857 22.656 -6.078 1 94.75 174 ILE A CA 1
ATOM 1453 C C . ILE A 1 174 ? 0.513 23.109 -5.578 1 94.75 174 ILE A C 1
ATOM 1455 O O . ILE A 1 174 ? 1.481 22.344 -5.625 1 94.75 174 ILE A O 1
ATOM 1459 N N . SER A 1 175 ? 0.63 24.297 -5.172 1 95.25 175 SER A N 1
ATOM 1460 C CA . SER A 1 175 ? 1.882 24.781 -4.605 1 95.25 175 SER A CA 1
ATOM 1461 C C . SER A 1 175 ? 1.724 25.125 -3.129 1 95.25 175 SER A C 1
ATOM 1463 O O . SER A 1 175 ? 0.656 25.578 -2.701 1 95.25 175 SER A O 1
ATOM 1465 N N . PHE A 1 176 ? 2.754 24.906 -2.369 1 96.25 176 PHE A N 1
ATOM 1466 C CA . PHE A 1 176 ? 2.779 25.141 -0.932 1 96.25 176 PHE A CA 1
ATOM 1467 C C . PHE A 1 176 ? 4.129 25.703 -0.5 1 96.25 176 PHE A C 1
ATOM 1469 O O . PHE A 1 176 ? 5.176 25.234 -0.952 1 96.25 176 PHE A O 1
ATOM 1476 N N . PHE A 1 177 ? 4.086 26.781 0.338 1 96.94 177 PHE A N 1
ATOM 1477 C CA . PHE A 1 177 ? 5.312 27.391 0.824 1 96.94 177 PHE A CA 1
ATOM 1478 C C . PHE A 1 177 ? 5.324 27.453 2.348 1 96.94 177 PHE A C 1
ATOM 1480 O O . PHE A 1 177 ? 4.332 27.828 2.967 1 96.94 177 PHE A O 1
ATOM 1487 N N . VAL A 1 178 ? 6.383 27.031 2.906 1 96.62 178 VAL A N 1
ATOM 1488 C CA . VAL A 1 178 ? 6.695 27.359 4.297 1 96.62 178 VAL A CA 1
ATOM 1489 C C . VAL A 1 178 ? 7.73 28.469 4.344 1 96.62 178 VAL A C 1
ATOM 1491 O O . VAL A 1 178 ? 8.867 28.297 3.904 1 96.62 178 VAL A O 1
ATOM 1494 N N . THR A 1 179 ? 7.359 29.625 4.848 1 97.12 179 THR A N 1
ATOM 1495 C CA . THR A 1 179 ? 8.203 30.797 4.711 1 97.12 179 THR A CA 1
ATOM 1496 C C . THR A 1 179 ? 8.117 31.672 5.961 1 97.12 179 THR A C 1
ATOM 1498 O O . THR A 1 179 ? 7.113 31.641 6.676 1 97.12 179 THR A O 1
ATOM 1501 N N . ASN A 1 180 ? 9.188 32.406 6.211 1 95.94 180 ASN A N 1
ATOM 1502 C CA . ASN A 1 180 ? 9.141 33.375 7.285 1 95.94 180 ASN A CA 1
ATOM 1503 C C . ASN A 1 180 ? 8.492 34.688 6.82 1 95.94 180 ASN A C 1
ATOM 1505 O O . ASN A 1 180 ? 8.242 35.594 7.629 1 95.94 180 ASN A O 1
ATOM 1509 N N . ALA A 1 181 ? 8.188 34.844 5.539 1 97 181 ALA A N 1
ATOM 1510 C CA . ALA A 1 181 ? 7.379 35.875 4.914 1 97 181 ALA A CA 1
ATOM 1511 C C . ALA A 1 181 ? 8.078 37.219 5 1 97 181 ALA A C 1
ATOM 1513 O O . ALA A 1 181 ? 7.5 38.25 4.629 1 97 181 ALA A O 1
ATOM 1514 N N . SER A 1 182 ? 9.344 37.312 5.477 1 96.69 182 SER A N 1
ATOM 1515 C CA . SER A 1 182 ? 10.07 38.562 5.633 1 96.69 182 SER A CA 1
ATOM 1516 C C . SER A 1 182 ? 10.461 39.125 4.277 1 96.69 182 SER A C 1
ATOM 1518 O O . SER A 1 182 ? 10.781 40.312 4.18 1 96.69 182 SER A O 1
ATOM 1520 N N . LEU A 1 183 ? 10.406 38.281 3.252 1 96.75 183 LEU A N 1
ATOM 1521 C CA . LEU A 1 183 ? 10.859 38.719 1.937 1 96.75 183 LEU A CA 1
ATOM 1522 C C . LEU A 1 183 ? 9.672 38.938 1.001 1 96.75 183 LEU A C 1
ATOM 1524 O O . LEU A 1 183 ? 9.859 39.156 -0.2 1 96.75 183 LEU A O 1
ATOM 1528 N N . ILE A 1 184 ? 8.484 38.844 1.549 1 96 184 ILE A N 1
ATOM 1529 C CA . ILE A 1 184 ? 7.289 39.031 0.734 1 96 184 ILE A CA 1
ATOM 1530 C C . ILE A 1 184 ? 7.051 40.531 0.517 1 96 184 ILE A C 1
ATOM 1532 O O . ILE A 1 184 ? 6.992 41.312 1.478 1 96 184 ILE A O 1
ATOM 1536 N N . ASN A 1 185 ? 7.016 40.938 -0.68 1 93.25 185 ASN A N 1
ATOM 1537 C CA . ASN A 1 185 ? 6.66 42.281 -1.117 1 93.25 185 ASN A CA 1
ATOM 1538 C C . ASN A 1 185 ? 5.664 42.25 -2.271 1 93.25 185 ASN A C 1
ATOM 1540 O O . ASN A 1 185 ? 5.16 41.188 -2.635 1 93.25 185 ASN A O 1
ATOM 1544 N N . LYS A 1 186 ? 5.324 43.375 -2.793 1 90.94 186 LYS A N 1
ATOM 1545 C CA . LYS A 1 186 ? 4.301 43.469 -3.83 1 90.94 186 LYS A CA 1
ATOM 1546 C C . LYS A 1 186 ? 4.664 42.625 -5.043 1 90.94 186 LYS A C 1
ATOM 1548 O O . LYS A 1 186 ? 3.816 41.938 -5.586 1 90.94 186 LYS A O 1
ATOM 1553 N N . GLN A 1 187 ? 5.902 42.719 -5.402 1 92.5 187 GLN A N 1
ATOM 1554 C CA . GLN A 1 187 ? 6.348 41.938 -6.562 1 92.5 187 GLN A CA 1
ATOM 1555 C C . GLN A 1 187 ? 6.238 40.438 -6.309 1 92.5 187 GLN A C 1
ATOM 1557 O O . GLN A 1 187 ? 5.805 39.688 -7.184 1 92.5 187 GLN A O 1
ATOM 1562 N N . THR A 1 188 ? 6.691 40.031 -5.152 1 93.19 188 THR A N 1
ATOM 1563 C CA . THR A 1 188 ? 6.598 38.625 -4.777 1 93.19 188 THR A CA 1
ATOM 1564 C C . THR A 1 188 ? 5.145 38.188 -4.766 1 93.19 188 THR A C 1
ATOM 1566 O O . THR A 1 188 ? 4.832 37.094 -5.238 1 93.19 188 THR A O 1
ATOM 1569 N N . ILE A 1 189 ? 4.285 38.938 -4.266 1 91 189 ILE A N 1
ATOM 1570 C CA . ILE A 1 189 ? 2.867 38.625 -4.156 1 91 189 ILE A CA 1
ATOM 1571 C C . ILE A 1 189 ? 2.277 38.406 -5.551 1 91 189 ILE A C 1
ATOM 1573 O O . ILE A 1 189 ? 1.539 37.438 -5.777 1 91 189 ILE A O 1
ATOM 1577 N N . ASP A 1 190 ? 2.607 39.281 -6.5 1 91 190 ASP A N 1
ATOM 1578 C CA . ASP A 1 190 ? 2.096 39.156 -7.863 1 91 190 ASP A CA 1
ATOM 1579 C C . ASP A 1 190 ? 2.498 37.844 -8.492 1 91 190 ASP A C 1
ATOM 1581 O O . ASP A 1 190 ? 1.7 37.219 -9.188 1 91 190 ASP A O 1
ATOM 1585 N N . LYS A 1 191 ? 3.691 37.469 -8.211 1 92.69 191 LYS A N 1
ATOM 1586 C CA . LYS A 1 191 ? 4.176 36.219 -8.734 1 92.69 191 LYS A CA 1
ATOM 1587 C C . LYS A 1 191 ? 3.525 35.031 -8.008 1 92.69 191 LYS A C 1
ATOM 1589 O O . LYS A 1 191 ? 3.164 34.031 -8.633 1 92.69 191 LYS A O 1
ATOM 1594 N N . LEU A 1 192 ? 3.367 35.156 -6.715 1 90.75 192 LEU A N 1
ATOM 1595 C CA . LEU A 1 192 ? 2.729 34.094 -5.926 1 90.75 192 LEU A CA 1
ATOM 1596 C C . LEU A 1 192 ? 1.289 33.875 -6.375 1 90.75 192 LEU A C 1
ATOM 1598 O O . LEU A 1 192 ? 0.796 32.75 -6.359 1 90.75 192 LEU A O 1
ATOM 1602 N N . VAL A 1 193 ? 0.65 34.906 -6.805 1 86.94 193 VAL A N 1
ATOM 1603 C CA . VAL A 1 193 ? -0.729 34.812 -7.273 1 86.94 193 VAL A CA 1
ATOM 1604 C C . VAL A 1 193 ? -0.813 33.875 -8.477 1 86.94 193 VAL A C 1
ATOM 1606 O O . VAL A 1 193 ? -1.774 33.125 -8.609 1 86.94 193 VAL A O 1
ATOM 1609 N N . THR A 1 194 ? 0.204 33.906 -9.312 1 90.19 194 THR A N 1
ATOM 1610 C CA . THR A 1 194 ? 0.198 33.062 -10.5 1 90.19 194 THR A CA 1
ATOM 1611 C C . THR A 1 194 ? 0.366 31.609 -10.125 1 90.19 194 THR A C 1
ATOM 1613 O O . THR A 1 194 ? -0.027 30.719 -10.883 1 90.19 194 THR A O 1
ATOM 1616 N N . LEU A 1 195 ? 0.919 31.344 -8.984 1 91.81 195 LEU A N 1
ATOM 1617 C CA . LEU A 1 195 ? 1.124 29.984 -8.516 1 91.81 195 LEU A CA 1
ATOM 1618 C C . LEU A 1 195 ? -0.037 29.531 -7.633 1 91.81 195 LEU A C 1
ATOM 1620 O O . LEU A 1 195 ? -0.21 28.328 -7.395 1 91.81 195 LEU A O 1
ATOM 1624 N N . SER A 1 196 ? -0.833 30.453 -7.129 1 84.62 196 SER A N 1
ATOM 1625 C CA . SER A 1 196 ? -1.962 30.219 -6.234 1 84.62 196 SER A CA 1
ATOM 1626 C C . SER A 1 196 ? -1.597 29.234 -5.125 1 84.62 196 SER A C 1
ATOM 1628 O O . SER A 1 196 ? -2.273 28.219 -4.938 1 84.62 196 SER A O 1
ATOM 1630 N N . PRO A 1 197 ? -0.585 29.672 -4.277 1 89.38 197 PRO A N 1
ATOM 1631 C CA . PRO A 1 197 ? -0.096 28.719 -3.281 1 89.38 197 PRO A CA 1
ATOM 1632 C C . PRO A 1 197 ? -0.883 28.766 -1.975 1 89.38 197 PRO A C 1
ATOM 1634 O O . PRO A 1 197 ? -1.555 29.766 -1.693 1 89.38 197 PRO A O 1
ATOM 1637 N N . ARG A 1 198 ? -0.796 27.641 -1.251 1 93.38 198 ARG A N 1
ATOM 1638 C CA . ARG A 1 198 ? -0.976 27.688 0.196 1 93.38 198 ARG A CA 1
ATOM 1639 C C . ARG A 1 198 ? 0.316 28.109 0.893 1 93.38 198 ARG A C 1
ATOM 1641 O O . ARG A 1 198 ? 1.406 27.703 0.48 1 93.38 198 ARG A O 1
ATOM 1648 N N . LEU A 1 199 ? 0.133 28.922 1.894 1 95.69 199 LEU A N 1
ATOM 1649 C CA . LEU A 1 199 ? 1.304 29.406 2.615 1 95.69 199 LEU A CA 1
ATOM 1650 C C . LEU A 1 199 ? 1.228 29.031 4.09 1 95.69 199 LEU A C 1
ATOM 1652 O O . LEU A 1 199 ? 0.152 29.078 4.691 1 95.69 199 LEU A O 1
ATOM 1656 N N . GLN A 1 200 ? 2.277 28.625 4.582 1 96.69 200 GLN A N 1
ATOM 1657 C CA . GLN A 1 200 ? 2.471 28.609 6.031 1 96.69 200 GLN A CA 1
ATOM 1658 C C . GLN A 1 200 ? 3.471 29.672 6.465 1 96.69 200 GLN A C 1
ATOM 1660 O O . GLN A 1 200 ? 4.641 29.641 6.078 1 96.69 200 GLN A O 1
ATOM 1665 N N . ILE A 1 201 ? 2.967 30.578 7.234 1 97.25 201 ILE A N 1
ATOM 1666 C CA . ILE A 1 201 ? 3.764 31.688 7.738 1 97.25 201 ILE A CA 1
ATOM 1667 C C . ILE A 1 201 ? 3.898 31.578 9.25 1 97.25 201 ILE A C 1
ATOM 1669 O O . ILE A 1 201 ? 2.92 31.312 9.953 1 97.25 201 ILE A O 1
ATOM 1673 N N . THR A 1 202 ? 5.062 31.797 9.758 1 96.06 202 THR A N 1
ATOM 1674 C CA . THR A 1 202 ? 5.32 31.547 11.172 1 96.06 202 THR A CA 1
ATOM 1675 C C . THR A 1 202 ? 5.5 32.844 11.93 1 96.06 202 THR A C 1
ATOM 1677 O O . THR A 1 202 ? 6.156 33.781 11.438 1 96.06 202 THR A O 1
ATOM 1680 N N . LEU A 1 203 ? 4.922 32.969 13.117 1 96 203 LEU A N 1
ATOM 1681 C CA . LEU A 1 203 ? 5.133 34.031 14.094 1 96 203 LEU A CA 1
ATOM 1682 C C . LEU A 1 203 ? 5.512 33.438 15.453 1 96 203 LEU A C 1
ATOM 1684 O O . LEU A 1 203 ? 5.129 32.312 15.773 1 96 203 LEU A O 1
ATOM 1688 N N . ASP A 1 204 ? 6.242 34.25 16.188 1 95.5 204 ASP A N 1
ATOM 1689 C CA . ASP A 1 204 ? 6.598 33.844 17.547 1 95.5 204 ASP A CA 1
ATOM 1690 C C . ASP A 1 204 ? 5.867 34.719 18.578 1 95.5 204 ASP A C 1
ATOM 1692 O O . ASP A 1 204 ? 6.477 35.188 19.531 1 95.5 204 ASP A O 1
ATOM 1696 N N . GLY A 1 205 ? 4.609 34.938 18.297 1 95 205 GLY A N 1
ATOM 1697 C CA . GLY A 1 205 ? 3.801 35.656 19.25 1 95 205 GLY A CA 1
ATOM 1698 C C . GLY A 1 205 ? 3.67 37.125 18.906 1 95 205 GLY A C 1
ATOM 1699 O O . GLY A 1 205 ? 3.479 37.5 17.75 1 95 205 GLY A O 1
ATOM 1700 N N . VAL A 1 206 ? 3.682 37.938 19.969 1 96.12 206 VAL A N 1
ATOM 1701 C CA . VAL A 1 206 ? 3.496 39.375 19.812 1 96.12 206 VAL A CA 1
ATOM 1702 C C . VAL A 1 206 ? 4.801 40.031 19.359 1 96.12 206 VAL A C 1
ATOM 1704 O O . VAL A 1 206 ? 5.859 39.406 19.375 1 96.12 206 VAL A O 1
ATOM 1707 N N . LYS A 1 207 ? 4.629 41.281 18.938 1 96.94 207 LYS A N 1
ATOM 1708 C CA . LYS A 1 207 ? 5.75 42 18.359 1 96.94 207 LYS A CA 1
ATOM 1709 C C . LYS A 1 207 ? 6.977 41.938 19.266 1 96.94 207 LYS A C 1
ATOM 1711 O O . LYS A 1 207 ? 8.07 41.594 18.812 1 96.94 207 LYS A O 1
ATOM 1716 N N . GLU A 1 208 ? 6.816 42.25 20.562 1 95.5 208 GLU A N 1
ATOM 1717 C CA . GLU A 1 208 ? 7.922 42.344 21.516 1 95.5 208 GLU A CA 1
ATOM 1718 C C . GLU A 1 208 ? 8.664 41 21.609 1 95.5 208 GLU A C 1
ATOM 1720 O O . GLU A 1 208 ? 9.898 40.969 21.656 1 95.5 208 GLU A O 1
ATOM 1725 N N . LYS A 1 209 ? 7.949 39.938 21.594 1 95.31 209 LYS A N 1
ATOM 1726 C CA . LYS A 1 209 ? 8.547 38.625 21.688 1 95.31 209 LYS A CA 1
ATOM 1727 C C . LYS A 1 209 ? 9.109 38.156 20.344 1 95.31 209 LYS A C 1
ATOM 1729 O O . LYS A 1 209 ? 10.242 37.688 20.266 1 95.31 209 LYS A O 1
ATOM 1734 N N . HIS A 1 210 ? 8.375 38.281 19.297 1 96.81 210 HIS A N 1
ATOM 1735 C CA . HIS A 1 210 ? 8.758 37.844 17.953 1 96.81 210 HIS A CA 1
ATOM 1736 C C . HIS A 1 210 ? 10.07 38.5 17.531 1 96.81 210 HIS A C 1
ATOM 1738 O O . HIS A 1 210 ? 10.969 37.812 17.016 1 96.81 210 HIS A O 1
ATOM 1744 N N . ASP A 1 211 ? 10.188 39.781 17.812 1 97 211 ASP A N 1
ATOM 1745 C CA . ASP A 1 211 ? 11.328 40.562 17.328 1 97 211 ASP A CA 1
ATOM 1746 C C . ASP A 1 211 ? 12.578 40.281 18.172 1 97 211 ASP A C 1
ATOM 1748 O O . ASP A 1 211 ? 13.656 40.781 17.875 1 97 211 ASP A O 1
ATOM 1752 N N . LYS A 1 212 ? 12.484 39.5 19.156 1 95 212 LYS A N 1
ATOM 1753 C CA . LYS A 1 212 ? 13.641 39 19.891 1 95 212 LYS A CA 1
ATOM 1754 C C . LYS A 1 212 ? 14.133 37.688 19.312 1 95 212 LYS A C 1
ATOM 1756 O O . LYS A 1 212 ? 15.25 37.25 19.609 1 95 212 LYS A O 1
ATOM 1761 N N . VAL A 1 213 ? 13.297 37.062 18.562 1 94.69 213 VAL A N 1
ATOM 1762 C CA . VAL A 1 213 ? 13.586 35.719 18.109 1 94.69 213 VAL A CA 1
ATOM 1763 C C . VAL A 1 213 ? 13.867 35.719 16.609 1 94.69 213 VAL A C 1
ATOM 1765 O O . VAL A 1 213 ? 14.914 35.25 16.172 1 94.69 213 VAL A O 1
ATOM 1768 N N . ARG A 1 214 ? 12.977 36.219 15.828 1 95.56 214 ARG A N 1
ATOM 1769 C CA . ARG A 1 214 ? 13.055 36.188 14.375 1 95.56 214 ARG A CA 1
ATOM 1770 C C . ARG A 1 214 ? 13.57 37.531 13.844 1 95.56 214 ARG A C 1
ATOM 1772 O O . ARG A 1 214 ? 12.789 38.375 13.391 1 95.56 214 ARG A O 1
ATOM 1779 N N . ILE A 1 215 ? 14.891 37.656 13.812 1 96.06 215 ILE A N 1
ATOM 1780 C CA . ILE A 1 215 ? 15.547 38.906 13.398 1 96.06 215 ILE A CA 1
ATOM 1781 C C . ILE A 1 215 ? 16.469 38.625 12.211 1 96.06 215 ILE A C 1
ATOM 1783 O O . ILE A 1 215 ? 16.922 37.5 12.023 1 96.06 215 ILE A O 1
ATOM 1787 N N . TRP A 1 216 ? 16.703 39.656 11.461 1 95.5 216 TRP A N 1
ATOM 1788 C CA . TRP A 1 216 ? 17.578 39.531 10.297 1 95.5 216 TRP A CA 1
ATOM 1789 C C . TRP A 1 216 ? 19 39.156 10.727 1 95.5 216 TRP A C 1
ATOM 1791 O O . TRP A 1 216 ? 19.516 39.719 11.703 1 95.5 216 TRP A O 1
ATOM 1801 N N . LYS A 1 217 ? 19.531 38.281 9.984 1 92.44 217 LYS A N 1
ATOM 1802 C CA . LYS A 1 217 ? 20.922 37.906 10.227 1 92.44 217 LYS A CA 1
ATOM 1803 C C . LYS A 1 217 ? 21.875 39.062 10.031 1 92.44 217 LYS A C 1
ATOM 1805 O O . LYS A 1 217 ? 22.828 39.219 10.797 1 92.44 217 LYS A O 1
ATOM 1810 N N . LYS A 1 218 ? 21.656 39.844 9.023 1 91 218 LYS A N 1
ATOM 1811 C CA . LYS A 1 218 ? 22.594 40.875 8.57 1 91 218 LYS A CA 1
ATOM 1812 C C . LYS A 1 218 ? 22.656 42.031 9.57 1 91 218 LYS A C 1
ATOM 1814 O O . LYS A 1 218 ? 23.734 42.5 9.898 1 91 218 LYS A O 1
ATOM 1819 N N . ASN A 1 219 ? 21.516 42.5 10.156 1 94.69 219 ASN A N 1
ATOM 1820 C CA . ASN A 1 219 ? 21.531 43.75 10.938 1 94.69 219 ASN A CA 1
ATOM 1821 C C . ASN A 1 219 ? 20.672 43.625 12.195 1 94.69 219 ASN A C 1
ATOM 1823 O O . ASN A 1 219 ? 20.422 44.625 12.867 1 94.69 219 ASN A O 1
ATOM 1827 N N . ASN A 1 220 ? 20.172 42.469 12.438 1 95.12 220 ASN A N 1
ATOM 1828 C CA . ASN A 1 220 ? 19.344 42.188 13.602 1 95.12 220 ASN A CA 1
ATOM 1829 C C . ASN A 1 220 ? 18.047 43 13.562 1 95.12 220 ASN A C 1
ATOM 1831 O O . ASN A 1 220 ? 17.453 43.281 14.609 1 95.12 220 ASN A O 1
ATOM 1835 N N . ALA A 1 221 ? 17.656 43.375 12.414 1 96.56 221 ALA A N 1
ATOM 1836 C CA . ALA A 1 221 ? 16.406 44.125 12.281 1 96.56 221 ALA A CA 1
ATOM 1837 C C . ALA A 1 221 ? 15.203 43.25 12.617 1 96.56 221 ALA A C 1
ATOM 1839 O O . ALA A 1 221 ? 15.18 42.062 12.289 1 96.56 221 ALA A O 1
ATOM 1840 N N . PRO A 1 222 ? 14.211 43.844 13.297 1 97.25 222 PRO A N 1
ATOM 1841 C CA . PRO A 1 222 ? 12.977 43.125 13.586 1 97.25 222 PRO A CA 1
ATOM 1842 C C . PRO A 1 222 ? 12.18 42.781 12.328 1 97.25 222 PRO A C 1
ATOM 1844 O O . PRO A 1 222 ? 12.398 43.406 11.281 1 97.25 222 PRO A O 1
ATOM 1847 N N . THR A 1 223 ? 11.25 41.781 12.43 1 97.69 223 THR A N 1
ATOM 1848 C CA . THR A 1 223 ? 10.547 41.375 11.219 1 97.69 223 THR A CA 1
ATOM 1849 C C . THR A 1 223 ? 9.039 41.344 11.453 1 97.69 223 THR A C 1
ATOM 1851 O O . THR A 1 223 ? 8.266 41.188 10.508 1 97.69 223 THR A O 1
ATOM 1854 N N . TYR A 1 224 ? 8.523 41.531 12.633 1 97.75 224 TYR A N 1
ATOM 1855 C CA . TYR A 1 224 ? 7.121 41.375 12.984 1 97.75 224 TYR A CA 1
ATOM 1856 C C . TYR A 1 224 ? 6.227 42.219 12.086 1 97.75 224 TYR A C 1
ATOM 1858 O O . TYR A 1 224 ? 5.312 41.688 11.438 1 97.75 224 TYR A O 1
ATOM 1866 N N . ASP A 1 225 ? 6.523 43.5 11.969 1 97.38 225 ASP A N 1
ATOM 1867 C CA . ASP A 1 225 ? 5.676 44.406 11.219 1 97.38 225 ASP A CA 1
ATOM 1868 C C . ASP A 1 225 ? 5.617 44.031 9.742 1 97.38 225 ASP A C 1
ATOM 1870 O O . ASP A 1 225 ? 4.551 44.094 9.117 1 97.38 225 ASP A O 1
ATOM 1874 N N . THR A 1 226 ? 6.75 43.656 9.242 1 96.38 226 THR A N 1
ATOM 1875 C CA . THR A 1 226 ? 6.828 43.25 7.844 1 96.38 226 THR A CA 1
ATOM 1876 C C . THR A 1 226 ? 5.965 42 7.594 1 96.38 226 THR A C 1
ATOM 1878 O O . THR A 1 226 ? 5.238 41.938 6.602 1 96.38 226 THR A O 1
ATOM 1881 N N . ILE A 1 227 ? 6.023 41.062 8.484 1 97 227 ILE A N 1
ATOM 1882 C CA . ILE A 1 227 ? 5.309 39.812 8.328 1 97 227 ILE A CA 1
ATOM 1883 C C . ILE A 1 227 ? 3.807 40.031 8.477 1 97 227 ILE A C 1
ATOM 1885 O O . ILE A 1 227 ? 3.012 39.531 7.684 1 97 227 ILE A O 1
ATOM 1889 N N . ILE A 1 228 ? 3.4 40.812 9.461 1 96.69 228 ILE A N 1
ATOM 1890 C CA . ILE A 1 228 ? 1.99 41.125 9.672 1 96.69 228 ILE A CA 1
ATOM 1891 C C . ILE A 1 228 ? 1.426 41.844 8.438 1 96.69 228 ILE A C 1
ATOM 1893 O O . ILE A 1 228 ? 0.325 41.5 7.984 1 96.69 228 ILE A O 1
ATOM 1897 N N . GLN A 1 229 ? 2.174 42.75 7.906 1 95.31 229 GLN A N 1
ATOM 1898 C CA . GLN A 1 229 ? 1.74 43.469 6.707 1 95.31 229 GLN A CA 1
ATOM 1899 C C . GLN A 1 229 ? 1.581 42.5 5.527 1 95.31 229 GLN A C 1
ATOM 1901 O O . GLN A 1 229 ? 0.63 42.625 4.75 1 95.31 229 GLN A O 1
ATOM 1906 N N . ALA A 1 230 ? 2.518 41.625 5.414 1 94.69 230 ALA A N 1
ATOM 1907 C CA . ALA A 1 230 ? 2.434 40.625 4.352 1 94.69 230 ALA A CA 1
ATOM 1908 C C . ALA A 1 230 ? 1.168 39.812 4.492 1 94.69 230 ALA A C 1
ATOM 1910 O O . ALA A 1 230 ? 0.46 39.562 3.51 1 94.69 230 ALA A O 1
ATOM 1911 N N . VAL A 1 231 ? 0.846 39.312 5.707 1 95.19 231 VAL A N 1
ATOM 1912 C CA . VAL A 1 231 ? -0.332 38.5 5.977 1 95.19 231 VAL A CA 1
ATOM 1913 C C . VAL A 1 231 ? -1.596 39.281 5.613 1 95.19 231 VAL A C 1
ATOM 1915 O O . VAL A 1 231 ? -2.494 38.75 4.957 1 95.19 231 VAL A O 1
ATOM 1918 N N . LYS A 1 232 ? -1.603 40.562 5.969 1 93.62 232 LYS A N 1
ATOM 1919 C CA . LYS A 1 232 ? -2.75 41.438 5.668 1 93.62 232 LYS A CA 1
ATOM 1920 C C . LYS A 1 232 ? -2.934 41.594 4.164 1 93.62 232 LYS A C 1
ATOM 1922 O O . LYS A 1 232 ? -4.039 41.438 3.646 1 93.62 232 LYS A O 1
ATOM 1927 N N . GLU A 1 233 ? -1.869 41.875 3.494 1 91.88 233 GLU A N 1
ATOM 1928 C CA . GLU A 1 233 ? -1.931 42.094 2.055 1 91.88 233 GLU A CA 1
ATOM 1929 C C . GLU A 1 233 ? -2.346 40.812 1.314 1 91.88 233 GLU A C 1
ATOM 1931 O O . GLU A 1 233 ? -3.193 40.875 0.42 1 91.88 233 GLU A O 1
ATOM 1936 N N . LEU A 1 234 ? -1.764 39.719 1.704 1 92.56 234 LEU A N 1
ATOM 1937 C CA . LEU A 1 234 ? -2.07 38.438 1.064 1 92.56 234 LEU A CA 1
ATOM 1938 C C . LEU A 1 234 ? -3.523 38.062 1.304 1 92.56 234 LEU A C 1
ATOM 1940 O O . LEU A 1 234 ? -4.207 37.594 0.385 1 92.56 234 LEU A O 1
ATOM 1944 N N . SER A 1 235 ? -4.016 38.25 2.506 1 90.31 235 SER A N 1
ATOM 1945 C CA . SER A 1 235 ? -5.367 37.812 2.865 1 90.31 235 SER A CA 1
ATOM 1946 C C . SER A 1 235 ? -6.414 38.656 2.135 1 90.31 235 SER A C 1
ATOM 1948 O O . SER A 1 235 ? -7.527 38.188 1.89 1 90.31 235 SER A O 1
ATOM 1950 N N . LYS A 1 236 ? -6.094 39.812 1.664 1 87.56 236 LYS A N 1
ATOM 1951 C CA . LYS A 1 236 ? -7.055 40.719 1.06 1 87.56 236 LYS A CA 1
ATOM 1952 C C . LYS A 1 236 ? -7.051 40.594 -0.461 1 87.56 236 LYS A C 1
ATOM 1954 O O . LYS A 1 236 ? -7.906 41.188 -1.138 1 87.56 236 LYS A O 1
ATOM 1959 N N . ARG A 1 237 ? -6.102 39.875 -0.89 1 87 237 ARG A N 1
ATOM 1960 C CA . ARG A 1 237 ? -6.031 39.719 -2.338 1 87 237 ARG A CA 1
ATOM 1961 C C . ARG A 1 237 ? -7.195 38.875 -2.85 1 87 237 ARG A C 1
ATOM 1963 O O . ARG A 1 237 ? -7.297 37.688 -2.527 1 87 237 ARG A O 1
ATOM 1970 N N . GLU A 1 238 ? -8.055 39.344 -3.715 1 80.75 238 GLU A N 1
ATOM 1971 C CA . GLU A 1 238 ? -9.258 38.688 -4.211 1 80.75 238 GLU A CA 1
ATOM 1972 C C . GLU A 1 238 ? -8.938 37.719 -5.352 1 80.75 238 GLU A C 1
ATOM 1974 O O . GLU A 1 238 ? -9.703 36.812 -5.629 1 80.75 238 GLU A O 1
ATOM 1979 N N . ASP A 1 239 ? -7.852 38 -6.074 1 78.06 239 ASP A N 1
ATOM 1980 C CA . ASP A 1 239 ? -7.5 37.188 -7.234 1 78.06 239 ASP A CA 1
ATOM 1981 C C . ASP A 1 239 ? -6.789 35.875 -6.809 1 78.06 239 ASP A C 1
ATOM 1983 O O . ASP A 1 239 ? -6.379 35.094 -7.656 1 78.06 239 ASP A O 1
ATOM 1987 N N . LEU A 1 240 ? -6.637 35.781 -5.551 1 73.62 240 LEU A N 1
ATOM 1988 C CA . LEU A 1 240 ? -6.086 34.531 -5.035 1 73.62 240 LEU A CA 1
ATOM 1989 C C . LEU A 1 240 ? -7.195 33.531 -4.773 1 73.62 240 LEU A C 1
ATOM 1991 O O . LEU A 1 240 ? -7.812 33.531 -3.705 1 73.62 240 LEU A O 1
ATOM 1995 N N . ALA A 1 241 ? -7.547 32.844 -5.891 1 65.06 241 ALA A N 1
ATOM 1996 C CA . ALA A 1 241 ? -8.523 31.75 -5.754 1 65.06 241 ALA A CA 1
ATOM 1997 C C . ALA A 1 241 ? -7.926 30.562 -5.02 1 65.06 241 ALA A C 1
ATOM 1999 O O . ALA A 1 241 ? -6.742 30.25 -5.195 1 65.06 241 ALA A O 1
ATOM 2000 N N . ASN A 1 242 ? -8.602 29.906 -4.133 1 71.5 242 ASN A N 1
ATOM 2001 C CA . ASN A 1 242 ? -8.195 28.703 -3.422 1 71.5 242 ASN A CA 1
ATOM 2002 C C . ASN A 1 242 ? -6.934 28.938 -2.596 1 71.5 242 ASN A C 1
ATOM 2004 O O . ASN A 1 242 ? -6.043 28.078 -2.561 1 71.5 242 ASN A O 1
ATOM 2008 N N . PHE A 1 243 ? -6.82 30.188 -2.188 1 79.62 243 PHE A N 1
ATOM 2009 C CA . PHE A 1 243 ? -5.668 30.625 -1.414 1 79.62 243 PHE A CA 1
ATOM 2010 C C . PHE A 1 243 ? -5.941 30.516 0.081 1 79.62 243 PHE A C 1
ATOM 2012 O O . PHE A 1 243 ? -7.059 30.781 0.534 1 79.62 243 PHE A O 1
ATOM 2019 N N . ALA A 1 244 ? -4.988 30 0.786 1 87.38 244 ALA A N 1
ATOM 2020 C CA . ALA A 1 244 ? -5.09 29.922 2.24 1 87.38 244 ALA A CA 1
ATOM 2021 C C . ALA A 1 244 ? -3.727 30.125 2.896 1 87.38 244 ALA A C 1
ATOM 2023 O O . ALA A 1 244 ? -2.697 29.734 2.336 1 87.38 244 ALA A O 1
ATOM 2024 N N . ILE A 1 245 ? -3.771 30.812 4.047 1 93.56 245 ILE A N 1
ATOM 2025 C CA . ILE A 1 245 ? -2.588 31 4.879 1 93.56 245 ILE A CA 1
ATOM 2026 C C . ILE A 1 245 ? -2.76 30.25 6.199 1 93.56 245 ILE A C 1
ATOM 2028 O O . ILE A 1 245 ? -3.773 30.406 6.883 1 93.56 245 ILE A O 1
ATOM 2032 N N . THR A 1 246 ? -1.859 29.438 6.449 1 95.12 246 THR A N 1
ATOM 2033 C CA . THR A 1 246 ? -1.725 28.938 7.812 1 95.12 246 THR A CA 1
ATOM 2034 C C . THR A 1 246 ? -0.72 29.781 8.594 1 95.12 246 THR A C 1
ATOM 2036 O O . THR A 1 246 ? 0.472 29.781 8.281 1 95.12 246 THR A O 1
ATOM 2039 N N . LEU A 1 247 ? -1.234 30.5 9.539 1 96.5 247 LEU A N 1
ATOM 2040 C CA . LEU A 1 247 ? -0.373 31.25 10.445 1 96.5 247 LEU A CA 1
ATOM 2041 C C . LEU A 1 247 ? 0.057 30.375 11.625 1 96.5 247 LEU A C 1
ATOM 2043 O O . LEU A 1 247 ? -0.731 30.141 12.547 1 96.5 247 LEU A O 1
ATOM 2047 N N . ARG A 1 248 ? 1.22 29.922 11.562 1 95.69 248 ARG A N 1
ATOM 2048 C CA . ARG A 1 248 ? 1.748 29.078 12.633 1 95.69 248 ARG A CA 1
ATOM 2049 C C . ARG A 1 248 ? 2.391 29.938 13.727 1 95.69 248 ARG A C 1
ATOM 2051 O O . ARG A 1 248 ? 3.344 30.672 13.469 1 95.69 248 ARG A O 1
ATOM 2058 N N . ILE A 1 249 ? 1.873 29.828 14.906 1 95.06 249 ILE A N 1
ATOM 2059 C CA . ILE A 1 249 ? 2.453 30.5 16.062 1 95.06 249 ILE A CA 1
ATOM 2060 C C . ILE A 1 249 ? 3.33 29.516 16.844 1 95.06 249 ILE A C 1
ATOM 2062 O O . ILE A 1 249 ? 2.822 28.625 17.516 1 95.06 249 ILE A O 1
ATOM 2066 N N . ASN A 1 250 ? 4.582 29.688 16.672 1 93.38 250 ASN A N 1
ATOM 2067 C CA . ASN A 1 250 ? 5.52 28.922 17.484 1 93.38 250 ASN A CA 1
ATOM 2068 C C . ASN A 1 250 ? 5.617 29.484 18.906 1 93.38 250 ASN A C 1
ATOM 2070 O O . ASN A 1 250 ? 6.043 30.625 19.094 1 93.38 250 ASN A O 1
ATOM 2074 N N . TYR A 1 251 ? 5.273 28.656 19.891 1 91.88 251 TYR A N 1
ATOM 2075 C CA . TYR A 1 251 ? 5.195 29.234 21.219 1 91.88 251 TYR A CA 1
ATOM 2076 C C . TYR A 1 251 ? 6.109 28.5 22.188 1 91.88 251 TYR A C 1
ATOM 2078 O O . TYR A 1 251 ? 6.352 27.297 22.031 1 91.88 251 TYR A O 1
ATOM 2086 N N . ASP A 1 252 ? 6.668 29.203 23.031 1 90.69 252 ASP A N 1
ATOM 2087 C CA . ASP A 1 252 ? 7.348 28.719 24.234 1 90.69 252 ASP A CA 1
ATOM 2088 C C . ASP A 1 252 ? 6.688 29.266 25.5 1 90.69 252 ASP A C 1
ATOM 2090 O O . ASP A 1 252 ? 5.531 29.688 25.469 1 90.69 252 ASP A O 1
ATOM 2094 N N . ASN A 1 253 ? 7.324 29.266 26.578 1 89.31 253 ASN A N 1
ATOM 2095 C CA . ASN A 1 253 ? 6.703 29.625 27.859 1 89.31 253 ASN A CA 1
ATOM 2096 C C . ASN A 1 253 ? 6.504 31.125 27.969 1 89.31 253 ASN A C 1
ATOM 2098 O O . ASN A 1 253 ? 5.781 31.594 28.844 1 89.31 253 ASN A O 1
ATOM 2102 N N . GLU A 1 254 ? 6.977 31.875 27.062 1 89.81 254 GLU A N 1
ATOM 2103 C CA . GLU A 1 254 ? 6.863 33.312 27.109 1 89.81 254 GLU A CA 1
ATOM 2104 C C . GLU A 1 254 ? 5.875 33.844 26.078 1 89.81 254 GLU A C 1
ATOM 2106 O O . GLU A 1 254 ? 5.41 34.969 26.156 1 89.81 254 GLU A O 1
ATOM 2111 N N . THR A 1 255 ? 5.539 33.062 25.141 1 92.56 255 THR A N 1
ATOM 2112 C CA . THR A 1 255 ? 4.812 33.5 23.953 1 92.56 255 THR A CA 1
ATOM 2113 C C . THR A 1 255 ? 3.332 33.719 24.266 1 92.56 255 THR A C 1
ATOM 2115 O O . THR A 1 255 ? 2.699 34.625 23.75 1 92.56 255 THR A O 1
ATOM 2118 N N . LEU A 1 256 ? 2.762 32.969 25.203 1 91.62 256 LEU A N 1
ATOM 2119 C CA . LEU A 1 256 ? 1.312 32.875 25.328 1 91.62 256 LEU A CA 1
ATOM 2120 C C . LEU A 1 256 ? 0.772 33.938 26.281 1 91.62 256 LEU A C 1
ATOM 2122 O O . LEU A 1 256 ? -0.442 34.094 26.406 1 91.62 256 LEU A O 1
ATOM 2126 N N . ASN A 1 257 ? 1.519 34.688 27.078 1 86.19 257 ASN A N 1
ATOM 2127 C CA . ASN A 1 257 ? 1.115 35.625 28.125 1 86.19 257 ASN A CA 1
ATOM 2128 C C . ASN A 1 257 ? 0.312 36.781 27.562 1 86.19 257 ASN A C 1
ATOM 2130 O O . ASN A 1 257 ? -0.646 37.25 28.188 1 86.19 257 ASN A O 1
ATOM 2134 N N . ASN A 1 258 ? 0.468 37.312 26.484 1 83.12 258 ASN A N 1
ATOM 2135 C CA . ASN A 1 258 ? -0.214 38.5 25.984 1 83.12 258 ASN A CA 1
ATOM 2136 C C . ASN A 1 258 ? -0.368 38.469 24.469 1 83.12 258 ASN A C 1
ATOM 2138 O O . ASN A 1 258 ? 0.192 39.312 23.766 1 83.12 258 ASN A O 1
ATOM 2142 N N . LEU A 1 259 ? -1.438 37.688 24.109 1 93.88 259 LEU A N 1
ATOM 2143 C CA . LEU A 1 259 ? -1.621 37.531 22.672 1 93.88 259 LEU A CA 1
ATOM 2144 C C . LEU A 1 259 ? -2.668 38.531 22.156 1 93.88 259 LEU A C 1
ATOM 2146 O O . LEU A 1 259 ? -3.023 38.5 20.969 1 93.88 259 LEU A O 1
ATOM 2150 N N . HIS A 1 260 ? -3.154 39.438 23.062 1 92.31 260 HIS A N 1
ATOM 2151 C CA . HIS A 1 260 ? -4.207 40.375 22.703 1 92.31 260 HIS A CA 1
ATOM 2152 C C . HIS A 1 260 ? -3.746 41.312 21.594 1 92.31 260 HIS A C 1
ATOM 2154 O O . HIS A 1 260 ? -4.504 41.594 20.656 1 92.31 260 HIS A O 1
ATOM 2160 N N . SER A 1 261 ? -2.553 41.812 21.734 1 94.56 261 SER A N 1
ATOM 2161 C CA . SER A 1 261 ? -2.035 42.719 20.719 1 94.56 261 SER A CA 1
ATOM 2162 C C . SER A 1 261 ? -1.931 42.062 19.359 1 94.56 261 SER A C 1
ATOM 2164 O O . SER A 1 261 ? -2.164 42.688 18.328 1 94.56 261 SER A O 1
ATOM 2166 N N . LEU A 1 262 ? -1.565 40.812 19.375 1 96.19 262 LEU A N 1
ATOM 2167 C CA . LEU A 1 262 ? -1.509 40.062 18.109 1 96.19 262 LEU A CA 1
ATOM 2168 C C . LEU A 1 262 ? -2.895 39.969 17.484 1 96.19 262 LEU A C 1
ATOM 2170 O O . LEU A 1 262 ? -3.051 40.156 16.281 1 96.19 262 LEU A O 1
ATOM 2174 N N . LEU A 1 263 ? -3.887 39.656 18.281 1 95.62 263 LEU A N 1
ATOM 2175 C CA . LEU A 1 263 ? -5.266 39.562 17.812 1 95.62 263 LEU A CA 1
ATOM 2176 C C . LEU A 1 263 ? -5.719 40.906 17.219 1 95.62 263 LEU A C 1
ATOM 2178 O O . LEU A 1 263 ? -6.414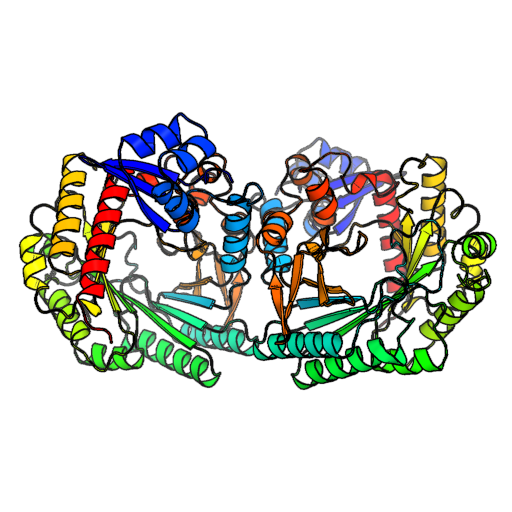 40.938 16.203 1 95.62 263 LEU A O 1
ATOM 2182 N N . GLU A 1 264 ? -5.305 41.938 17.812 1 95.19 264 GLU A N 1
ATOM 2183 C CA . GLU A 1 264 ? -5.629 43.281 17.312 1 95.19 264 GLU A CA 1
ATOM 2184 C C . GLU A 1 264 ? -4.945 43.531 15.969 1 95.19 264 GLU A C 1
ATOM 2186 O O . GLU A 1 264 ? -5.555 44.094 15.047 1 95.19 264 GLU A O 1
ATOM 2191 N N . ASP A 1 265 ? -3.719 43.156 15.93 1 95.81 265 ASP A N 1
ATOM 2192 C CA . ASP A 1 265 ? -2.963 43.344 14.695 1 95.81 265 ASP A CA 1
ATOM 2193 C C . ASP A 1 265 ? -3.568 42.531 13.547 1 95.81 265 ASP A C 1
ATOM 2195 O O . ASP A 1 265 ? -3.434 42.906 12.375 1 95.81 265 ASP A O 1
ATOM 2199 N N . LEU A 1 266 ? -4.258 41.406 13.859 1 95.75 266 LEU A N 1
ATOM 2200 C CA . LEU A 1 266 ? -4.832 40.562 12.836 1 95.75 266 LEU A CA 1
ATOM 2201 C C . LEU A 1 266 ? -6.309 40.875 12.625 1 95.75 266 LEU A C 1
ATOM 2203 O O . LEU A 1 266 ? -7 40.156 11.898 1 95.75 266 LEU A O 1
ATOM 2207 N N . ALA A 1 267 ? -6.836 41.875 13.211 1 92.56 267 ALA A N 1
ATOM 2208 C CA . ALA A 1 267 ? -8.266 42.156 13.219 1 92.56 267 ALA A CA 1
ATOM 2209 C C . ALA A 1 267 ? -8.781 42.406 11.805 1 92.56 267 ALA A C 1
ATOM 2211 O O . ALA A 1 267 ? -9.922 42.062 11.484 1 92.56 267 ALA A O 1
ATOM 2212 N N . ASP A 1 268 ? -7.934 42.938 10.938 1 90.38 268 ASP A N 1
ATOM 2213 C CA . ASP A 1 268 ? -8.391 43.406 9.625 1 90.38 268 ASP A CA 1
ATOM 2214 C C . ASP A 1 268 ? -8.086 42.344 8.555 1 90.38 268 ASP A C 1
ATOM 2216 O O . ASP A 1 268 ? -8.289 42.594 7.363 1 90.38 268 ASP A O 1
ATOM 2220 N N . VAL A 1 269 ? -7.637 41.188 8.898 1 93.06 269 VAL A N 1
ATOM 2221 C CA . VAL A 1 269 ? -7.344 40.156 7.906 1 93.06 269 VAL A CA 1
ATOM 2222 C C . VAL A 1 269 ? -8.633 39.469 7.488 1 93.06 269 VAL A C 1
ATOM 2224 O O . VAL A 1 269 ? -9.617 39.469 8.227 1 93.06 269 VAL A O 1
ATOM 2227 N N . ASP A 1 270 ? -8.703 39 6.242 1 90.94 270 ASP A N 1
ATOM 2228 C CA . ASP A 1 270 ? -9.781 38.094 5.844 1 90.94 270 ASP A CA 1
ATOM 2229 C C . ASP A 1 270 ? -9.656 36.75 6.543 1 90.94 270 ASP A C 1
ATOM 2231 O O . ASP A 1 270 ? -8.875 35.875 6.125 1 90.94 270 ASP A O 1
ATOM 2235 N N . LYS A 1 271 ? -10.438 36.531 7.469 1 89.5 271 LYS A N 1
ATOM 2236 C CA . LYS A 1 271 ? -10.336 35.375 8.352 1 89.5 271 LYS A CA 1
ATOM 2237 C C . LYS A 1 271 ? -10.727 34.094 7.613 1 89.5 271 LYS A C 1
ATOM 2239 O O . LYS A 1 271 ? -10.406 33 8.062 1 89.5 271 LYS A O 1
ATOM 2244 N N . THR A 1 272 ? -11.43 34.219 6.539 1 85.44 272 THR A N 1
ATOM 2245 C CA . THR A 1 272 ? -11.812 33.031 5.762 1 85.44 272 THR A CA 1
ATOM 2246 C C . THR A 1 272 ? -10.602 32.438 5.043 1 85.44 272 THR A C 1
ATOM 2248 O O . THR A 1 272 ? -10.641 31.297 4.586 1 85.44 272 THR A O 1
ATOM 2251 N N . LYS A 1 273 ? -9.516 33.219 4.988 1 90.44 273 LYS A N 1
ATOM 2252 C CA . LYS A 1 273 ? -8.32 32.75 4.277 1 90.44 273 LYS A CA 1
ATOM 2253 C C . LYS A 1 273 ? -7.184 32.469 5.25 1 90.44 273 LYS A C 1
ATOM 2255 O O . LYS A 1 273 ? -6.066 32.156 4.828 1 90.44 273 LYS A O 1
ATOM 2260 N N . LEU A 1 274 ? -7.5 32.562 6.527 1 92.25 274 LEU A N 1
ATOM 2261 C CA . LEU A 1 274 ? -6.438 32.438 7.516 1 92.25 274 LEU A CA 1
ATOM 2262 C C . LEU A 1 274 ? -6.785 31.344 8.531 1 92.25 274 LEU A C 1
ATOM 2264 O O . LEU A 1 274 ? -7.844 31.406 9.164 1 92.25 274 LEU A O 1
ATOM 2268 N N . HIS A 1 275 ? -5.91 30.406 8.625 1 91.5 275 HIS A N 1
ATOM 2269 C CA . HIS A 1 275 ? -5.949 29.391 9.672 1 91.5 275 HIS A CA 1
ATOM 2270 C C . HIS A 1 275 ? -4.801 29.562 10.656 1 91.5 275 HIS A C 1
ATOM 2272 O O . HIS A 1 275 ? -3.639 29.641 10.25 1 91.5 275 HIS A O 1
ATOM 2278 N N . VAL A 1 276 ? -5.156 29.609 11.953 1 93 276 VAL A N 1
ATOM 2279 C CA . VAL A 1 276 ? -4.125 29.797 12.969 1 93 276 VAL A CA 1
ATOM 2280 C C . VAL A 1 276 ? -3.758 28.453 13.586 1 93 276 VAL A C 1
ATOM 2282 O O . VAL A 1 276 ? -4.637 27.688 13.969 1 93 276 VAL A O 1
ATOM 2285 N N . HIS A 1 277 ? -2.492 28.203 13.625 1 92.38 277 HIS A N 1
ATOM 2286 C CA . HIS A 1 277 ? -1.983 26.953 14.188 1 92.38 277 HIS A CA 1
ATOM 2287 C C . HIS A 1 277 ? -0.939 27.219 15.266 1 92.38 277 HIS A C 1
ATOM 2289 O O . HIS A 1 277 ? 0.061 27.906 15.016 1 92.38 277 HIS A O 1
ATOM 2295 N N . PHE A 1 278 ? -1.197 26.672 16.438 1 90.69 278 PHE A N 1
ATOM 2296 C CA . PHE A 1 278 ? -0.23 26.781 17.531 1 90.69 278 PHE A CA 1
ATOM 2297 C C . PHE A 1 278 ? 0.665 25.547 17.578 1 90.69 278 PHE A C 1
ATOM 2299 O O . PHE A 1 278 ? 0.174 24.422 17.594 1 90.69 278 PHE A O 1
ATOM 2306 N N . GLU A 1 279 ? 1.954 25.797 17.594 1 89.44 279 GLU A N 1
ATOM 2307 C CA . GLU A 1 279 ? 2.922 24.719 17.672 1 89.44 279 GLU A CA 1
ATOM 2308 C C . GLU A 1 279 ? 4.023 25.016 18.672 1 89.44 279 GLU A C 1
ATOM 2310 O O . GLU A 1 279 ? 4.68 26.062 18.594 1 89.44 279 GLU A O 1
ATOM 2315 N N . ARG A 1 280 ? 4.266 24.125 19.547 1 88.06 280 ARG A N 1
ATOM 2316 C CA . ARG A 1 280 ? 5.293 24.344 20.562 1 88.06 280 ARG A CA 1
ATOM 2317 C C . ARG A 1 280 ? 6.688 24.203 19.969 1 88.06 280 ARG A C 1
ATOM 2319 O O . ARG A 1 280 ? 6.938 23.281 19.188 1 88.06 280 ARG A O 1
ATOM 2326 N N . VAL A 1 281 ? 7.547 25.031 20.391 1 87.31 281 VAL A N 1
ATOM 2327 C CA . VAL A 1 281 ? 8.961 24.859 20.062 1 87.31 281 VAL A CA 1
ATOM 2328 C C . VAL A 1 281 ? 9.516 23.625 20.75 1 87.31 281 VAL A C 1
ATOM 2330 O O . VAL A 1 281 ? 9.539 23.531 21.984 1 87.31 281 VAL A O 1
ATOM 2333 N N . TRP A 1 282 ? 9.984 22.719 20.031 1 79.25 282 TRP A N 1
ATOM 2334 C CA . TRP A 1 282 ? 10.281 21.375 20.516 1 79.25 282 TRP A CA 1
ATOM 2335 C C . TRP A 1 282 ? 11.352 21.406 21.609 1 79.25 282 TRP A C 1
ATOM 2337 O O . TRP A 1 282 ? 11.352 20.578 22.516 1 79.25 282 TRP A O 1
ATOM 2347 N N . GLN A 1 283 ? 12.172 22.328 21.531 1 79.56 283 GLN A N 1
ATOM 2348 C CA . GLN A 1 283 ? 13.273 22.422 22.484 1 79.56 283 GLN A CA 1
ATOM 2349 C C . GLN A 1 283 ? 12.773 22.812 23.875 1 79.56 283 GLN A C 1
ATOM 2351 O O . GLN A 1 283 ? 13.508 22.719 24.859 1 79.56 283 GLN A O 1
ATOM 2356 N N . THR A 1 284 ? 11.547 23.188 23.953 1 82.31 284 THR A N 1
ATOM 2357 C CA . THR A 1 284 ? 11.008 23.641 25.219 1 82.31 284 THR A CA 1
ATOM 2358 C C . THR A 1 284 ? 9.938 22.688 25.734 1 82.31 284 THR A C 1
ATOM 2360 O O . THR A 1 284 ? 9.164 23.016 26.641 1 82.31 284 THR A O 1
ATOM 2363 N N . VAL A 1 285 ? 9.906 21.5 25.172 1 77.75 285 VAL A N 1
ATOM 2364 C CA . VAL A 1 285 ? 8.859 20.531 25.469 1 77.75 285 VAL A CA 1
ATOM 2365 C C . VAL A 1 285 ? 8.953 20.109 26.938 1 77.75 285 VAL A C 1
ATOM 2367 O O . VAL A 1 285 ? 7.938 19.859 27.594 1 77.75 285 VAL A O 1
ATOM 2370 N N . ASP A 1 286 ? 10.117 20.078 27.438 1 77.69 286 ASP A N 1
ATOM 2371 C CA . ASP A 1 286 ? 10.328 19.609 28.797 1 77.69 286 ASP A CA 1
ATOM 2372 C C . ASP A 1 286 ? 9.961 20.688 29.812 1 77.69 286 ASP A C 1
ATOM 2374 O O . ASP A 1 286 ? 9.875 20.406 31.016 1 77.69 286 ASP A O 1
ATOM 2378 N N . SER A 1 287 ? 9.648 21.859 29.391 1 79.81 287 SER A N 1
ATOM 2379 C CA . SER A 1 287 ? 9.375 22.969 30.297 1 79.81 287 SER A CA 1
ATOM 2380 C C . SER A 1 287 ? 7.875 23.219 30.438 1 79.81 287 SER A C 1
ATOM 2382 O O . SER A 1 287 ? 7.457 24.188 31.078 1 79.81 287 SER A O 1
ATOM 2384 N N . VAL A 1 288 ? 7.117 22.375 29.969 1 80.56 288 VAL A N 1
ATOM 2385 C CA . VAL A 1 288 ? 5.672 22.578 29.984 1 80.56 288 VAL A CA 1
ATOM 2386 C C . VAL A 1 288 ? 5.129 22.328 31.391 1 80.56 288 VAL A C 1
ATOM 2388 O O . VAL A 1 288 ? 5.484 21.344 32.031 1 80.56 288 VAL A O 1
ATOM 2391 N N . ASP A 1 289 ? 4.402 23.312 31.875 1 82.44 289 ASP A N 1
ATOM 2392 C CA . ASP A 1 289 ? 3.725 23.172 33.156 1 82.44 289 ASP A CA 1
ATOM 2393 C C . ASP A 1 289 ? 2.238 23.5 33.031 1 82.44 289 ASP A C 1
ATOM 2395 O O . ASP A 1 289 ? 1.739 23.734 31.922 1 82.44 289 ASP A O 1
ATOM 2399 N N . ASN A 1 290 ? 1.51 23.438 34.125 1 82.62 290 ASN A N 1
ATOM 2400 C CA . ASN A 1 290 ? 0.064 23.625 34.125 1 82.62 290 ASN A CA 1
ATOM 2401 C C . ASN A 1 290 ? -0.318 25.047 33.688 1 82.62 290 ASN A C 1
ATOM 2403 O O . ASN A 1 290 ? -1.338 25.234 33.031 1 82.62 290 ASN A O 1
ATOM 2407 N N . GLU A 1 291 ? 0.467 25.953 34.062 1 85.88 291 GLU A N 1
ATOM 2408 C CA . GLU A 1 291 ? 0.197 27.328 33.688 1 85.88 291 GLU A CA 1
ATOM 2409 C C . GLU A 1 291 ? 0.215 27.5 32.156 1 85.88 291 GLU A C 1
ATOM 2411 O O . GLU A 1 291 ? -0.655 28.172 31.594 1 85.88 291 GLU A O 1
ATOM 2416 N N . GLN A 1 292 ? 1.18 26.938 31.562 1 85.44 292 GLN A N 1
ATOM 2417 C CA . GLN A 1 292 ? 1.297 27.031 30.109 1 85.44 292 GLN A CA 1
ATOM 2418 C C . GLN A 1 292 ? 0.119 26.344 29.422 1 85.44 292 GLN A C 1
ATOM 2420 O O . GLN A 1 292 ? -0.361 26.828 28.391 1 85.44 292 GLN A O 1
ATOM 2425 N N . ARG A 1 293 ? -0.255 25.25 29.969 1 83.94 293 ARG A N 1
ATOM 2426 C CA . ARG A 1 293 ? -1.416 24.562 29.406 1 83.94 293 ARG A CA 1
ATOM 2427 C C . ARG A 1 293 ? -2.656 25.453 29.469 1 83.94 293 ARG A C 1
ATOM 2429 O O . ARG A 1 293 ? -3.42 25.516 28.5 1 83.94 293 ARG A O 1
ATOM 2436 N N . ASP A 1 294 ? -2.805 26.094 30.531 1 86.56 294 ASP A N 1
ATOM 2437 C CA . ASP A 1 294 ? -3.945 26.984 30.703 1 86.56 294 ASP A CA 1
ATOM 2438 C C . ASP A 1 294 ? -3.865 28.172 29.734 1 86.56 294 ASP A C 1
ATOM 2440 O O . ASP A 1 294 ? -4.879 28.578 29.156 1 86.56 294 ASP A O 1
ATOM 2444 N N . LEU A 1 295 ? -2.715 28.703 29.641 1 89.25 295 LEU A N 1
ATOM 2445 C CA . LEU A 1 295 ? -2.518 29.828 28.734 1 89.25 295 LEU A CA 1
ATOM 2446 C C . LEU A 1 295 ? -2.791 29.422 27.281 1 89.25 295 LEU A C 1
ATOM 2448 O O . LEU A 1 295 ? -3.355 30.203 26.516 1 89.25 295 LEU A O 1
ATOM 2452 N N . LEU A 1 296 ? -2.34 28.234 26.906 1 88.62 296 LEU A N 1
ATOM 2453 C CA . LEU A 1 296 ? -2.611 27.734 25.562 1 88.62 296 LEU A CA 1
ATOM 2454 C C . LEU A 1 296 ? -4.113 27.609 25.328 1 88.62 296 LEU A C 1
ATOM 2456 O O . LEU A 1 296 ? -4.617 28.062 24.281 1 88.62 296 LEU A O 1
ATOM 2460 N N . LEU A 1 297 ? -4.77 27.031 26.281 1 85.5 297 LEU A N 1
ATOM 2461 C CA . LEU A 1 297 ? -6.215 26.875 26.156 1 85.5 297 LEU A CA 1
ATOM 2462 C C . LEU A 1 297 ? -6.887 28.25 26.016 1 85.5 297 LEU A C 1
ATOM 2464 O O . LEU A 1 297 ? -7.789 28.406 25.188 1 85.5 297 LEU A O 1
ATOM 2468 N N . LYS A 1 298 ? -6.484 29.172 26.797 1 88.88 298 LYS A N 1
ATOM 2469 C CA . LYS A 1 298 ? -7.023 30.531 26.719 1 88.88 298 LYS A CA 1
ATOM 2470 C C . LYS A 1 298 ? -6.773 31.141 25.344 1 88.88 298 LYS A C 1
ATOM 2472 O O . LYS A 1 298 ? -7.66 31.781 24.781 1 88.88 298 LYS A O 1
ATOM 2477 N N . ALA A 1 299 ? -5.586 30.969 24.859 1 90.94 299 ALA A N 1
ATOM 2478 C CA . ALA A 1 299 ? -5.246 31.484 23.531 1 90.94 299 ALA A CA 1
ATOM 2479 C C . ALA A 1 299 ? -6.164 30.891 22.469 1 90.94 299 ALA A C 1
ATOM 2481 O O . ALA A 1 299 ? -6.691 31.625 21.625 1 90.94 299 ALA A O 1
ATOM 2482 N N . LEU A 1 300 ? -6.363 29.578 22.5 1 87.81 300 LEU A N 1
ATOM 2483 C CA . LEU A 1 300 ? -7.223 28.906 21.531 1 87.81 300 LEU A CA 1
ATOM 2484 C C . LEU A 1 300 ? -8.648 29.453 21.594 1 87.81 300 LEU A C 1
ATOM 2486 O O . LEU A 1 300 ? -9.258 29.703 20.562 1 87.81 300 LEU A O 1
ATOM 2490 N N . ILE A 1 301 ? -9.117 29.672 22.766 1 85.12 301 ILE A N 1
ATOM 2491 C CA . ILE A 1 301 ? -10.469 30.188 22.969 1 85.12 301 ILE A CA 1
ATOM 2492 C C . ILE A 1 301 ? -10.555 31.609 22.453 1 85.12 301 ILE A C 1
ATOM 2494 O O . ILE A 1 301 ? -11.5 31.969 21.734 1 85.12 301 ILE A O 1
ATOM 2498 N N . ASP A 1 302 ? -9.562 32.438 22.781 1 90.06 302 ASP A N 1
ATOM 2499 C CA . ASP A 1 302 ? -9.555 33.844 22.375 1 90.06 302 ASP A CA 1
ATOM 2500 C C . ASP A 1 302 ? -9.586 33.969 20.844 1 90.06 302 ASP A C 1
ATOM 2502 O O . ASP A 1 302 ? -10.344 34.781 20.297 1 90.06 302 ASP A O 1
ATOM 2506 N N . PHE A 1 303 ? -8.773 33.219 20.188 1 91.12 303 PHE A N 1
ATOM 2507 C CA . PHE A 1 303 ? -8.734 33.25 18.734 1 91.12 303 PHE A CA 1
ATOM 2508 C C . PHE A 1 303 ? -10.055 32.781 18.141 1 91.12 303 PHE A C 1
ATOM 2510 O O . PHE A 1 303 ? -10.57 33.406 17.203 1 91.12 303 PHE A O 1
ATOM 2517 N N . THR A 1 304 ? -10.578 31.703 18.703 1 86.31 304 THR A N 1
ATOM 2518 C CA . THR A 1 304 ? -11.844 31.172 18.219 1 86.31 304 THR A CA 1
ATOM 2519 C C . THR A 1 304 ? -12.961 32.188 18.391 1 86.31 304 THR A C 1
ATOM 2521 O O . THR A 1 304 ? -13.773 32.375 17.484 1 86.31 304 THR A O 1
ATOM 2524 N N . GLU A 1 305 ? -13.016 32.812 19.516 1 86.25 305 GLU A N 1
ATOM 2525 C CA . GLU A 1 305 ? -14.062 33.781 19.812 1 86.25 305 GLU A CA 1
ATOM 2526 C C . GLU A 1 305 ? -13.953 35 18.906 1 86.25 305 GLU A C 1
ATOM 2528 O O . GLU A 1 305 ? -14.938 35.719 18.719 1 86.25 305 GLU A O 1
ATOM 2533 N N . ARG A 1 306 ? -12.797 35.25 18.391 1 89.44 306 ARG A N 1
ATOM 2534 C CA . ARG A 1 306 ? -12.602 36.375 17.484 1 89.44 306 ARG A CA 1
ATOM 2535 C C . ARG A 1 306 ? -12.852 35.969 16.031 1 89.44 306 ARG A C 1
ATOM 2537 O O . ARG A 1 306 ? -12.578 36.719 15.109 1 89.44 306 ARG A O 1
ATOM 2544 N N . GLY A 1 307 ? -13.203 34.688 15.828 1 85 307 GLY A N 1
ATOM 2545 C CA . GLY A 1 307 ? -13.664 34.281 14.516 1 85 307 GLY A CA 1
ATOM 2546 C C . GLY A 1 307 ? -12.602 33.5 13.734 1 85 307 GLY A C 1
ATOM 2547 O O . GLY A 1 307 ? -12.797 33.219 12.547 1 85 307 GLY A O 1
ATOM 2548 N N . PHE A 1 308 ? -11.477 33.219 14.312 1 88.88 308 PHE A N 1
ATOM 2549 C CA . PHE A 1 308 ? -10.43 32.469 13.609 1 88.88 308 PHE A CA 1
ATOM 2550 C C . PHE A 1 308 ? -10.664 30.969 13.711 1 88.88 308 PHE A C 1
ATOM 2552 O O . PHE A 1 308 ? -11.18 30.484 14.719 1 88.88 308 PHE A O 1
ATOM 2559 N N . VAL A 1 309 ? -10.344 30.281 12.625 1 85 309 VAL A N 1
ATOM 2560 C CA . VAL A 1 309 ? -10.172 28.828 12.719 1 85 309 VAL A CA 1
ATOM 2561 C C . VAL A 1 309 ? -8.805 28.516 13.328 1 85 309 VAL A C 1
ATOM 2563 O O . VAL A 1 309 ? -7.773 28.938 12.805 1 85 309 VAL A O 1
ATOM 2566 N N . VAL A 1 310 ? -8.852 27.859 14.477 1 86.44 310 VAL A N 1
ATOM 2567 C CA . VAL A 1 310 ? -7.605 27.672 15.211 1 86.44 310 VAL A CA 1
ATOM 2568 C C . VAL A 1 310 ? -7.438 26.188 15.578 1 86.44 310 VAL A C 1
ATOM 2570 O O . VAL A 1 310 ? -8.414 25.516 15.883 1 86.44 310 VAL A O 1
ATOM 2573 N N . ASN A 1 311 ? -6.207 25.719 15.453 1 80.69 311 ASN A N 1
ATOM 2574 C CA . ASN A 1 311 ? -5.891 24.375 15.93 1 80.69 311 ASN A CA 1
ATOM 2575 C C . ASN A 1 311 ? -4.508 24.312 16.578 1 80.69 311 ASN A C 1
ATOM 2577 O O . ASN A 1 311 ? -3.779 25.312 16.578 1 80.69 311 ASN A O 1
ATOM 2581 N N . GLN A 1 312 ? -4.371 23.281 17.375 1 79.12 312 GLN A N 1
ATOM 2582 C CA . GLN A 1 312 ? -3.084 22.969 17.984 1 79.12 312 GLN A CA 1
ATOM 2583 C C . GLN A 1 312 ? -2.73 21.5 17.797 1 79.12 312 GLN A C 1
ATOM 2585 O O . GLN A 1 312 ? -3.609 20.641 17.828 1 79.12 312 GLN A O 1
ATOM 2590 N N . GLY A 1 313 ? -1.504 21.281 17.656 1 69.19 313 GLY A N 1
ATOM 2591 C CA . GLY A 1 313 ? -1.025 19.906 17.625 1 69.19 313 GLY A CA 1
ATOM 2592 C C . GLY A 1 313 ? -1.336 19.188 16.312 1 69.19 313 GLY A C 1
ATOM 2593 O O . GLY A 1 313 ? -1.763 19.812 15.344 1 69.19 313 GLY A O 1
ATOM 2594 N N . SER A 1 314 ? -0.914 17.875 16.344 1 61.94 314 SER A N 1
ATOM 2595 C CA . SER A 1 314 ? -0.718 17.172 15.078 1 61.94 314 SER A CA 1
ATOM 2596 C C . SER A 1 314 ? -1.904 16.281 14.758 1 61.94 314 SER A C 1
ATOM 2598 O O . SER A 1 314 ? -1.83 15.438 13.852 1 61.94 314 SER A O 1
ATOM 2600 N N . PHE A 1 315 ? -3.025 16.344 15.445 1 74.31 315 PHE A N 1
ATOM 2601 C CA . PHE A 1 315 ? -4.02 15.344 15.086 1 74.31 315 PHE A CA 1
ATOM 2602 C C . PHE A 1 315 ? -4.848 15.805 13.891 1 74.31 315 PHE A C 1
ATOM 2604 O O . PHE A 1 315 ? -5.676 16.719 14.016 1 74.31 315 PHE A O 1
ATOM 2611 N N . ARG A 1 316 ? -4.238 15.312 12.789 1 68.19 316 ARG A N 1
ATOM 2612 C CA . ARG A 1 316 ? -4.895 15.633 11.523 1 68.19 316 ARG A CA 1
ATOM 2613 C C . ARG A 1 316 ? -5.762 14.477 11.039 1 68.19 316 ARG A C 1
ATOM 2615 O O . ARG A 1 316 ? -5.633 13.352 11.531 1 68.19 316 ARG A O 1
ATOM 2622 N N . GLN A 1 317 ? -6.883 14.734 10.453 1 78.75 317 GLN A N 1
ATOM 2623 C CA . GLN A 1 317 ? -7.809 13.758 9.883 1 78.75 317 GLN A CA 1
ATOM 2624 C C . GLN A 1 317 ? -7.246 13.141 8.609 1 78.75 317 GLN A C 1
ATOM 2626 O O . GLN A 1 317 ? -7.891 13.18 7.559 1 78.75 317 GLN A O 1
ATOM 2631 N N . LYS A 1 318 ? -5.91 12.68 8.75 1 88.94 318 LYS A N 1
ATOM 2632 C CA . LYS A 1 318 ? -5.316 11.961 7.621 1 88.94 318 LYS A CA 1
ATOM 2633 C C . LYS A 1 318 ? -5.133 10.484 7.945 1 88.94 318 LYS A C 1
ATOM 2635 O O . LYS A 1 318 ? -5.082 10.102 9.117 1 88.94 318 LYS A O 1
ATOM 2640 N N . ASP A 1 319 ? -4.977 9.742 7 1 95.38 319 ASP A N 1
ATOM 2641 C CA . ASP A 1 319 ? -4.848 8.297 7.195 1 95.38 319 ASP A CA 1
ATOM 2642 C C . ASP A 1 319 ? -3.381 7.891 7.309 1 95.38 319 ASP A C 1
ATOM 2644 O O . ASP A 1 319 ? -3.039 6.723 7.098 1 95.38 319 ASP A O 1
ATOM 2648 N N . TYR A 1 320 ? -2.467 8.867 7.535 1 95.06 320 TYR A N 1
ATOM 2649 C CA . TYR A 1 320 ? -1.054 8.672 7.836 1 95.06 320 TYR A CA 1
ATOM 2650 C C . TYR A 1 320 ? -0.554 9.711 8.828 1 95.06 320 TYR A C 1
ATOM 2652 O O . TYR A 1 320 ? -1.182 10.758 9.008 1 95.06 320 TYR A O 1
ATOM 2660 N N . SER A 1 321 ? 0.507 9.43 9.516 1 91.88 321 SER A N 1
ATOM 2661 C CA . SER A 1 321 ? 1.04 10.344 10.523 1 91.88 321 SER A CA 1
ATOM 2662 C C . SER A 1 321 ? 1.775 11.516 9.875 1 91.88 321 SER A C 1
ATOM 2664 O O . SER A 1 321 ? 1.642 12.656 10.32 1 91.88 321 SER A O 1
ATOM 2666 N N . CYS A 1 322 ? 2.518 11.234 8.875 1 93.06 322 CYS A N 1
ATOM 2667 C CA . CYS A 1 322 ? 3.332 12.219 8.164 1 93.06 322 CYS A CA 1
ATOM 2668 C C . CYS A 1 322 ? 3.549 11.797 6.715 1 93.06 322 CYS A C 1
ATOM 2670 O O . CYS A 1 322 ? 3.588 10.602 6.41 1 93.06 322 CYS A O 1
ATOM 2672 N N . PRO A 1 323 ? 3.699 12.75 5.809 1 95 323 PRO A N 1
ATOM 2673 C CA . PRO A 1 323 ? 3.908 12.391 4.402 1 95 323 PRO A CA 1
ATOM 2674 C C . PRO A 1 323 ? 5.148 11.531 4.188 1 95 323 PRO A C 1
ATOM 2676 O O . PRO A 1 323 ? 5.234 10.805 3.197 1 95 323 PRO A O 1
ATOM 2679 N N . ALA A 1 324 ? 6.094 11.562 5.121 1 96.31 324 ALA A N 1
ATOM 2680 C CA . ALA A 1 324 ? 7.328 10.789 5.016 1 96.31 324 ALA A CA 1
ATOM 2681 C C . ALA A 1 324 ? 7.031 9.289 4.941 1 96.31 324 ALA A C 1
ATOM 2683 O O . ALA A 1 324 ? 7.895 8.5 4.555 1 96.31 324 ALA A O 1
ATOM 2684 N N . GLU A 1 325 ? 5.82 8.93 5.266 1 95.56 325 GLU A N 1
ATOM 2685 C CA . GLU A 1 325 ? 5.426 7.527 5.285 1 95.56 325 GLU A CA 1
ATOM 2686 C C . GLU A 1 325 ? 4.832 7.105 3.941 1 95.56 325 GLU A C 1
ATOM 2688 O O . GLU A 1 325 ? 4.598 5.918 3.707 1 95.56 325 GLU A O 1
ATOM 2693 N N . CYS A 1 326 ? 4.582 8.047 3.133 1 97.12 326 CYS A N 1
ATOM 2694 C CA . CYS A 1 326 ? 3.893 7.762 1.878 1 97.12 326 CYS A CA 1
ATOM 2695 C C . CYS A 1 326 ? 4.887 7.449 0.767 1 97.12 326 CYS A C 1
ATOM 2697 O O . CYS A 1 326 ? 5.953 8.055 0.692 1 97.12 326 CYS A O 1
ATOM 2699 N N . TYR A 1 327 ? 4.52 6.535 -0.073 1 96.81 327 TYR A N 1
ATOM 2700 C CA . TYR A 1 327 ? 5.34 6.09 -1.193 1 96.81 327 TYR A CA 1
ATOM 2701 C C . TYR A 1 327 ? 5.59 7.234 -2.17 1 96.81 327 TYR A C 1
ATOM 2703 O O . TYR A 1 327 ? 6.727 7.453 -2.602 1 96.81 327 TYR A O 1
ATOM 2711 N N . ASN A 1 328 ? 4.582 8.062 -2.463 1 96.56 328 ASN A N 1
ATOM 2712 C CA . ASN A 1 328 ? 4.641 9.156 -3.428 1 96.56 328 ASN A CA 1
ATOM 2713 C C . ASN A 1 328 ? 5.016 10.477 -2.756 1 96.56 328 ASN A C 1
ATOM 2715 O O . ASN A 1 328 ? 4.27 11.453 -2.836 1 96.56 328 ASN A O 1
ATOM 2719 N N . TYR A 1 329 ? 6.156 10.477 -2.08 1 97.62 329 TYR A N 1
ATOM 2720 C CA . TYR A 1 329 ? 6.668 11.664 -1.406 1 97.62 329 TYR A CA 1
ATOM 2721 C C . TYR A 1 329 ? 8.188 11.727 -1.489 1 97.62 329 TYR A C 1
ATOM 2723 O O . TYR A 1 329 ? 8.867 10.711 -1.287 1 97.62 329 TYR A O 1
ATOM 2731 N N . ALA A 1 330 ? 8.727 12.859 -1.807 1 98.06 330 ALA A N 1
ATOM 2732 C CA . ALA A 1 330 ? 10.172 13.055 -1.844 1 98.06 330 ALA A CA 1
ATOM 2733 C C . ALA A 1 330 ? 10.539 14.492 -1.493 1 98.06 330 ALA A C 1
ATOM 2735 O O . ALA A 1 330 ? 9.75 15.414 -1.711 1 98.06 330 ALA A O 1
ATOM 2736 N N . ILE A 1 331 ? 11.633 14.617 -0.908 1 98.5 331 ILE A N 1
ATOM 2737 C CA . ILE A 1 331 ? 12.258 15.914 -0.681 1 98.5 331 ILE A CA 1
ATOM 2738 C C . ILE A 1 331 ? 13.562 16 -1.476 1 98.5 331 ILE A C 1
ATOM 2740 O O . ILE A 1 331 ? 14.438 15.141 -1.345 1 98.5 331 ILE A O 1
ATOM 2744 N N . ILE A 1 332 ? 13.672 16.984 -2.291 1 98.62 332 ILE A N 1
ATOM 2745 C CA . ILE A 1 332 ? 14.922 17.188 -3.016 1 98.62 332 ILE A CA 1
ATOM 2746 C C . ILE A 1 332 ? 15.625 18.422 -2.479 1 98.62 332 ILE A C 1
ATOM 2748 O O . ILE A 1 332 ? 15.07 19.531 -2.506 1 98.62 332 ILE A O 1
ATOM 2752 N N . ASN A 1 333 ? 16.844 18.25 -2.051 1 97.88 333 ASN A N 1
ATOM 2753 C CA . ASN A 1 333 ? 17.672 19.312 -1.498 1 97.88 333 ASN A CA 1
ATOM 2754 C C . ASN A 1 333 ? 18.406 20.078 -2.594 1 97.88 333 ASN A C 1
ATOM 2756 O O . ASN A 1 333 ? 18.453 19.625 -3.742 1 97.88 333 ASN A O 1
ATOM 2760 N N . HIS A 1 334 ? 19.031 21.188 -2.25 1 97.5 334 HIS A N 1
ATOM 2761 C CA . HIS A 1 334 ? 19.688 22.078 -3.189 1 97.5 334 HIS A CA 1
ATOM 2762 C C . HIS A 1 334 ? 20.812 21.359 -3.938 1 97.5 334 HIS A C 1
ATOM 2764 O O . HIS A 1 334 ? 21.125 21.703 -5.078 1 97.5 334 HIS A O 1
ATOM 2770 N N . ASP A 1 335 ? 21.359 20.297 -3.387 1 96.75 335 ASP A N 1
ATOM 2771 C CA . ASP A 1 335 ? 22.516 19.609 -3.977 1 96.75 335 ASP A CA 1
ATOM 2772 C C . ASP A 1 335 ? 22.078 18.359 -4.738 1 96.75 335 ASP A C 1
ATOM 2774 O O . ASP A 1 335 ? 22.922 17.594 -5.199 1 96.75 335 ASP A O 1
ATOM 2778 N N . GLY A 1 336 ? 20.797 18.094 -4.758 1 98.06 336 GLY A N 1
ATOM 2779 C CA . GLY A 1 336 ? 20.297 16.953 -5.5 1 98.06 336 GLY A CA 1
ATOM 2780 C C . GLY A 1 336 ? 20.109 15.719 -4.633 1 98.06 336 GLY A C 1
ATOM 2781 O O . GLY A 1 336 ? 19.594 14.703 -5.102 1 98.06 336 GLY A O 1
ATOM 2782 N N . SER A 1 337 ? 20.531 15.797 -3.367 1 98.19 337 SER A N 1
ATOM 2783 C CA . SER A 1 337 ? 20.219 14.688 -2.461 1 98.19 337 SER A CA 1
ATOM 2784 C C . SER A 1 337 ? 18.719 14.594 -2.193 1 98.19 337 SER A C 1
ATOM 2786 O O . SER A 1 337 ? 18.016 15.602 -2.225 1 98.19 337 SER A O 1
ATOM 2788 N N . VAL A 1 338 ? 18.281 13.398 -2.01 1 98.44 338 VAL A N 1
ATOM 2789 C CA . VAL A 1 338 ? 16.859 13.148 -1.813 1 98.44 338 VAL A CA 1
ATOM 2790 C C . VAL A 1 338 ? 16.609 12.656 -0.391 1 98.44 338 VAL A C 1
ATOM 2792 O O . VAL A 1 338 ? 17.359 11.828 0.126 1 98.44 338 VAL A O 1
ATOM 2795 N N . HIS A 1 339 ? 15.609 13.195 0.242 1 97.94 339 HIS A N 1
ATOM 2796 C CA . HIS A 1 339 ? 15.273 12.898 1.63 1 97.94 339 HIS A CA 1
ATOM 2797 C C . HIS A 1 339 ? 13.789 12.586 1.783 1 97.94 339 HIS A C 1
ATOM 2799 O O . HIS A 1 339 ? 13.016 12.734 0.834 1 97.94 339 HIS A O 1
ATOM 2805 N N . LYS A 1 340 ? 13.391 12.094 3 1 97.12 340 LYS A N 1
ATOM 2806 C CA . LYS A 1 340 ? 11.984 11.797 3.285 1 97.12 340 LYS A CA 1
ATOM 2807 C C . LYS A 1 340 ? 11.477 12.641 4.449 1 97.12 340 LYS A C 1
ATOM 2809 O O . LYS A 1 340 ? 10.266 12.766 4.645 1 97.12 340 LYS A O 1
ATOM 2814 N N . CYS A 1 341 ? 12.336 13.281 5.152 1 95.75 341 CYS A N 1
ATOM 2815 C CA . CYS A 1 341 ? 11.914 14.016 6.34 1 95.75 341 CYS A CA 1
ATOM 2816 C C . CYS A 1 341 ? 12.508 15.414 6.352 1 95.75 341 CYS A C 1
ATOM 2818 O O . CYS A 1 341 ? 13.703 15.594 6.105 1 95.75 341 CYS A O 1
ATOM 2820 N N . ASN A 1 342 ? 11.688 16.312 6.645 1 93.06 342 ASN A N 1
ATOM 2821 C CA . ASN A 1 342 ? 12.156 17.703 6.746 1 93.06 342 ASN A CA 1
ATOM 2822 C C . ASN A 1 342 ? 12.227 18.156 8.203 1 93.06 342 ASN A C 1
ATOM 2824 O O . ASN A 1 342 ? 12.391 19.344 8.477 1 93.06 342 ASN A O 1
ATOM 2828 N N . GLY A 1 343 ? 12.102 17.266 9.156 1 89.88 343 GLY A N 1
ATOM 2829 C CA . GLY A 1 343 ? 12.156 17.594 10.57 1 89.88 343 GLY A CA 1
ATOM 2830 C C . GLY A 1 343 ? 13.562 17.562 11.133 1 89.88 343 GLY A C 1
ATOM 2831 O O . GLY A 1 343 ? 13.758 17.703 12.344 1 89.88 343 GLY A O 1
ATOM 2832 N N . ARG A 1 344 ? 14.508 17.297 10.242 1 88.88 344 ARG A N 1
ATOM 2833 C CA . ARG A 1 344 ? 15.938 17.344 10.555 1 88.88 344 ARG A CA 1
ATOM 2834 C C . ARG A 1 344 ? 16.703 18.109 9.492 1 88.88 344 ARG A C 1
ATOM 2836 O O . ARG A 1 344 ? 16.234 18.25 8.359 1 88.88 344 ARG A O 1
ATOM 2843 N N . THR A 1 345 ? 17.844 18.562 10 1 89.44 345 THR A N 1
ATOM 2844 C CA . THR A 1 345 ? 18.719 19.141 8.984 1 89.44 345 THR A CA 1
ATOM 2845 C C . THR A 1 345 ? 19.062 18.125 7.906 1 89.44 345 THR A C 1
ATOM 2847 O O . THR A 1 345 ? 19.438 16.984 8.219 1 89.44 345 THR A O 1
ATOM 2850 N N . LEU A 1 346 ? 18.859 18.547 6.711 1 93.06 346 LEU A N 1
ATOM 2851 C CA . LEU A 1 346 ? 19.203 17.641 5.621 1 93.06 346 LEU A CA 1
ATOM 2852 C C . LEU A 1 346 ? 20.719 17.516 5.477 1 93.06 346 LEU A C 1
ATOM 2854 O O . LEU A 1 346 ? 21.422 18.516 5.395 1 93.06 346 LEU A O 1
ATOM 2858 N N . SER A 1 347 ? 21.188 16.344 5.535 1 91.69 347 SER A N 1
ATOM 2859 C CA . SER A 1 347 ? 22.609 16.047 5.469 1 91.69 347 SER A CA 1
ATOM 2860 C C . SER A 1 347 ? 22.859 14.766 4.68 1 91.69 347 SER A C 1
ATOM 2862 O O . SER A 1 347 ? 21.922 14.094 4.254 1 91.69 347 SER A O 1
ATOM 2864 N N . LYS A 1 348 ? 24.094 14.508 4.426 1 90.5 348 LYS A N 1
ATOM 2865 C CA . LYS A 1 348 ? 24.469 13.273 3.742 1 90.5 348 LYS A CA 1
ATOM 2866 C C . LYS A 1 348 ? 23.984 12.047 4.508 1 90.5 348 LYS A C 1
ATOM 2868 O O . LYS A 1 348 ? 23.547 11.062 3.906 1 90.5 348 LYS A O 1
ATOM 2873 N N . LYS A 1 349 ? 24 12.203 5.762 1 88.88 349 LYS A N 1
ATOM 2874 C CA . LYS A 1 349 ? 23.594 11.094 6.625 1 88.88 349 LYS A CA 1
ATOM 2875 C C . LYS A 1 349 ? 22.109 10.828 6.516 1 88.88 349 LYS A C 1
ATOM 2877 O O . LYS A 1 349 ? 21.672 9.672 6.531 1 88.88 349 LYS A O 1
ATOM 2882 N N . SER A 1 350 ? 21.312 11.828 6.398 1 90.81 350 SER A N 1
ATOM 2883 C CA . SER A 1 350 ? 19.859 11.68 6.367 1 90.81 350 SER A CA 1
ATOM 2884 C C . SER A 1 350 ? 19.359 11.445 4.945 1 90.81 350 SER A C 1
ATOM 2886 O O . SER A 1 350 ? 18.172 11.195 4.73 1 90.81 350 SER A O 1
ATOM 2888 N N . ALA A 1 351 ? 20.281 11.516 3.99 1 95.69 351 ALA A N 1
ATOM 2889 C CA . ALA A 1 351 ? 19.891 11.328 2.594 1 95.69 351 ALA A CA 1
ATOM 2890 C C . ALA A 1 351 ? 19.438 9.891 2.338 1 95.69 351 ALA A C 1
ATOM 2892 O O . ALA A 1 351 ? 20.062 8.945 2.822 1 95.69 351 ALA A O 1
ATOM 2893 N N . CYS A 1 352 ? 18.375 9.836 1.614 1 96.19 352 CYS A N 1
ATOM 2894 C CA . CYS A 1 352 ? 17.844 8.531 1.246 1 96.19 352 CYS A CA 1
ATOM 2895 C C . CYS A 1 352 ? 17.984 8.281 -0.25 1 96.19 352 CYS A C 1
ATOM 2897 O O . CYS A 1 352 ? 17.344 7.391 -0.802 1 96.19 352 CYS A O 1
ATOM 2899 N N . GLY A 1 353 ? 18.625 9.109 -0.995 1 97.44 353 GLY A N 1
ATOM 2900 C CA . GLY A 1 353 ? 18.844 8.945 -2.422 1 97.44 353 GLY A CA 1
ATOM 2901 C C . GLY A 1 353 ? 19.438 10.172 -3.078 1 97.44 353 GLY A C 1
ATOM 2902 O O . GLY A 1 353 ? 19.922 11.078 -2.391 1 97.44 353 GLY A O 1
ATOM 2903 N N . LYS A 1 354 ? 19.453 10.086 -4.398 1 98.12 354 LYS A N 1
ATOM 2904 C CA . LYS A 1 354 ? 19.938 11.188 -5.227 1 98.12 354 LYS A CA 1
ATOM 2905 C C . LYS A 1 354 ? 19.188 11.258 -6.551 1 98.12 354 LYS A C 1
ATOM 2907 O O . LYS A 1 354 ? 18.797 10.227 -7.102 1 98.12 354 LYS A O 1
ATOM 2912 N N . ILE A 1 355 ? 18.969 12.43 -6.961 1 98.44 355 ILE A N 1
ATOM 2913 C CA . ILE A 1 355 ? 18.344 12.594 -8.266 1 98.44 355 ILE A CA 1
ATOM 2914 C C . ILE A 1 355 ? 19.406 12.57 -9.359 1 98.44 355 ILE A C 1
ATOM 2916 O O . ILE A 1 355 ? 20.375 13.344 -9.312 1 98.44 355 ILE A O 1
ATOM 2920 N N . ALA A 1 356 ? 19.266 11.75 -10.305 1 97.88 356 ALA A N 1
ATOM 2921 C CA . ALA A 1 356 ? 20.234 11.57 -11.383 1 97.88 356 ALA A CA 1
ATOM 2922 C C . ALA A 1 356 ? 20.062 12.633 -12.461 1 97.88 356 ALA A C 1
ATOM 2924 O O . ALA A 1 356 ? 19.094 13.391 -12.453 1 97.88 356 ALA A O 1
ATOM 2925 N N . LEU A 1 357 ? 21.016 12.609 -13.422 1 96.81 357 LEU A N 1
ATOM 2926 C CA . LEU A 1 357 ? 21 13.562 -14.523 1 96.81 357 LEU A CA 1
ATOM 2927 C C . LEU A 1 357 ? 19.781 13.359 -15.414 1 96.81 357 LEU A C 1
ATOM 2929 O O . LEU A 1 357 ? 19.281 14.305 -16.016 1 96.81 357 LEU A O 1
ATOM 2933 N N . THR A 1 358 ? 19.266 12.172 -15.398 1 96.5 358 THR A N 1
ATOM 2934 C CA . THR A 1 358 ? 18.141 11.812 -16.234 1 96.5 358 THR A CA 1
ATOM 2935 C C . THR A 1 358 ? 16.828 12.18 -15.562 1 96.5 358 THR A C 1
ATOM 2937 O O . THR A 1 358 ? 15.75 12.023 -16.156 1 96.5 358 THR A O 1
ATOM 2940 N N . GLY A 1 359 ? 16.891 12.664 -14.297 1 97.31 359 GLY A N 1
ATOM 2941 C CA . GLY A 1 359 ? 15.695 12.992 -13.547 1 97.31 359 GLY A CA 1
ATOM 2942 C C . GLY A 1 359 ? 15.156 11.828 -12.734 1 97.31 359 GLY A C 1
ATOM 2943 O O . GLY A 1 359 ? 14.141 11.961 -12.047 1 97.31 359 GLY A O 1
ATOM 2944 N N . GLN A 1 360 ? 15.789 10.719 -12.82 1 96.62 360 GLN A N 1
ATOM 2945 C CA . GLN A 1 360 ? 15.383 9.57 -12.023 1 96.62 360 GLN A CA 1
ATOM 2946 C C . GLN A 1 360 ? 15.953 9.641 -10.609 1 96.62 360 GLN A C 1
ATOM 2948 O O . GLN A 1 360 ? 17.125 10.008 -10.43 1 96.62 360 GLN A O 1
ATOM 2953 N N . ILE A 1 361 ? 15.18 9.328 -9.641 1 97.44 361 ILE A N 1
ATOM 2954 C CA . ILE A 1 361 ? 15.688 9.25 -8.273 1 97.44 361 ILE A CA 1
ATOM 2955 C C . ILE A 1 361 ? 16.25 7.855 -8.008 1 97.44 361 ILE A C 1
ATOM 2957 O O . ILE A 1 361 ? 15.57 6.852 -8.242 1 97.44 361 ILE A O 1
ATOM 2961 N N . GLU A 1 362 ? 17.406 7.793 -7.641 1 97.5 362 GLU A N 1
ATOM 2962 C CA . GLU A 1 362 ? 18.031 6.574 -7.148 1 97.5 362 GLU A CA 1
ATOM 2963 C C . GLU A 1 362 ? 17.891 6.449 -5.633 1 97.5 362 GLU A C 1
ATOM 2965 O O . GLU A 1 362 ? 18.688 7.031 -4.883 1 97.5 362 GLU A O 1
ATOM 2970 N N . TRP A 1 363 ? 17.031 5.699 -5.195 1 96.62 363 TRP A N 1
ATOM 2971 C CA . TRP A 1 363 ? 16.688 5.574 -3.779 1 96.62 363 TRP A CA 1
ATOM 2972 C C . TRP A 1 363 ? 17.625 4.594 -3.084 1 96.62 363 TRP A C 1
ATOM 2974 O O . TRP A 1 363 ? 18.047 3.596 -3.678 1 96.62 363 TRP A O 1
ATOM 2984 N N . ASP A 1 364 ? 17.969 4.91 -1.903 1 96.12 364 ASP A N 1
ATOM 2985 C CA . ASP A 1 364 ? 18.453 3.896 -0.973 1 96.12 364 ASP A CA 1
ATOM 2986 C C . ASP A 1 364 ? 17.312 3.033 -0.453 1 96.12 364 ASP A C 1
ATOM 2988 O O . ASP A 1 364 ? 16.672 3.379 0.539 1 96.12 364 ASP A O 1
ATOM 2992 N N . ILE A 1 365 ? 17.109 1.962 -0.997 1 93.94 365 ILE A N 1
ATOM 2993 C CA . ILE A 1 365 ? 15.93 1.134 -0.773 1 93.94 365 ILE A CA 1
ATOM 2994 C C . ILE A 1 365 ? 15.898 0.66 0.679 1 93.94 365 ILE A C 1
ATOM 2996 O O . ILE A 1 365 ? 14.828 0.536 1.275 1 93.94 365 ILE A O 1
ATOM 3000 N N . ASN A 1 366 ? 17.062 0.388 1.215 1 95.25 366 ASN A N 1
ATOM 3001 C CA . ASN A 1 366 ? 17.109 -0.053 2.604 1 95.25 366 ASN A CA 1
ATOM 3002 C C . ASN A 1 366 ? 16.562 1.006 3.551 1 95.25 366 ASN A C 1
ATOM 3004 O O . ASN A 1 366 ? 15.773 0.692 4.445 1 95.25 366 ASN A O 1
ATOM 3008 N N . LYS A 1 367 ? 16.938 2.225 3.336 1 95.06 367 LYS A N 1
ATOM 3009 C CA . LYS A 1 367 ? 16.453 3.314 4.176 1 95.06 367 LYS A CA 1
ATOM 3010 C C . LYS A 1 367 ? 14.953 3.52 3.996 1 95.06 367 LYS A C 1
ATOM 3012 O O . LYS A 1 367 ? 14.227 3.709 4.973 1 95.06 367 LYS A O 1
ATOM 3017 N N . ILE A 1 368 ? 14.531 3.436 2.768 1 96.94 368 ILE A N 1
ATOM 3018 C CA . ILE A 1 368 ? 13.109 3.613 2.48 1 96.94 368 ILE A CA 1
ATOM 3019 C C . ILE A 1 368 ? 12.312 2.477 3.111 1 96.94 368 ILE A C 1
ATOM 3021 O O . ILE A 1 368 ? 11.289 2.713 3.754 1 96.94 368 ILE A O 1
ATOM 3025 N N . ALA A 1 369 ? 12.797 1.26 2.982 1 97.44 369 ALA A N 1
ATOM 3026 C CA . ALA A 1 369 ? 12.109 0.091 3.525 1 97.44 369 ALA A CA 1
ATOM 3027 C C . ALA A 1 369 ? 11.969 0.192 5.043 1 97.44 369 ALA A C 1
ATOM 3029 O O . ALA A 1 369 ? 10.898 -0.067 5.594 1 97.44 369 ALA A O 1
ATOM 3030 N N . LYS A 1 370 ? 13.031 0.589 5.695 1 95.56 370 LYS A N 1
ATOM 3031 C CA . LYS A 1 370 ? 13.023 0.716 7.152 1 95.56 370 LYS A CA 1
ATOM 3032 C C . LYS A 1 370 ? 12.016 1.767 7.605 1 95.56 370 LYS A C 1
ATOM 3034 O O . LYS A 1 370 ? 11.422 1.642 8.68 1 95.56 370 LYS A O 1
ATOM 3039 N N . ARG A 1 371 ? 11.781 2.734 6.773 1 96.06 371 ARG A N 1
ATOM 3040 C CA . ARG A 1 371 ? 10.914 3.838 7.172 1 96.06 371 ARG A CA 1
ATOM 3041 C C . ARG A 1 371 ? 9.445 3.502 6.914 1 96.06 371 ARG A C 1
ATOM 3043 O O . ARG A 1 371 ? 8.586 3.779 7.746 1 96.06 371 ARG A O 1
ATOM 3050 N N . ILE A 1 372 ? 9.164 2.916 5.68 1 97.12 372 ILE A N 1
ATOM 3051 C CA . ILE A 1 372 ? 7.758 2.889 5.297 1 97.12 372 ILE A CA 1
ATOM 3052 C C . ILE A 1 372 ? 7.285 1.443 5.168 1 97.12 372 ILE A C 1
ATOM 3054 O O . ILE A 1 372 ? 6.113 1.19 4.875 1 97.12 372 ILE A O 1
ATOM 3058 N N . GLY A 1 373 ? 8.133 0.478 5.383 1 95.81 373 GLY A N 1
ATOM 3059 C CA . GLY A 1 373 ? 7.754 -0.924 5.301 1 95.81 373 GLY A CA 1
ATOM 3060 C C . GLY A 1 373 ? 6.691 -1.316 6.312 1 95.81 373 GLY A C 1
ATOM 3061 O O . GLY A 1 373 ? 5.934 -2.262 6.09 1 95.81 373 GLY A O 1
ATOM 3062 N N . LEU A 1 374 ? 6.676 -0.66 7.406 1 95.69 374 LEU A N 1
ATOM 3063 C CA . LEU A 1 374 ? 5.691 -0.87 8.461 1 95.69 374 LEU A CA 1
ATOM 3064 C C . LEU A 1 374 ? 5.125 0.46 8.945 1 95.69 374 LEU A C 1
ATOM 3066 O O . LEU A 1 374 ? 5.875 1.408 9.188 1 95.69 374 LEU A O 1
ATOM 3070 N N . ALA A 1 375 ? 3.76 0.508 9.016 1 97 375 ALA A N 1
ATOM 3071 C CA . ALA A 1 375 ? 3.164 1.737 9.539 1 97 375 ALA A CA 1
ATOM 3072 C C . ALA A 1 375 ? 3.619 2.006 10.969 1 97 375 ALA A C 1
ATOM 3074 O O . ALA A 1 375 ? 3.742 1.08 11.773 1 97 375 ALA A O 1
ATOM 3075 N N . THR A 1 376 ? 3.754 3.238 11.367 1 96.06 376 THR A N 1
ATOM 3076 C CA . THR A 1 376 ? 4.363 3.586 12.648 1 96.06 376 THR A CA 1
ATOM 3077 C C . THR A 1 376 ? 3.438 3.227 13.805 1 96.06 376 THR A C 1
ATOM 3079 O O . THR A 1 376 ? 3.889 3.076 14.938 1 96.06 376 THR A O 1
ATOM 3082 N N . PHE A 1 377 ? 2.154 3.031 13.492 1 96.69 377 PHE A N 1
ATOM 3083 C CA . PHE A 1 377 ? 1.208 2.762 14.562 1 96.69 377 PHE A CA 1
ATOM 3084 C C . PHE A 1 377 ? 1.142 1.269 14.867 1 96.69 377 PHE A C 1
ATOM 3086 O O . PHE A 1 377 ? 0.422 0.844 15.773 1 96.69 377 PHE A O 1
ATOM 3093 N N . GLU A 1 378 ? 1.899 0.45 14.07 1 95.81 378 GLU A N 1
ATOM 3094 C CA . GLU A 1 378 ? 1.885 -0.992 14.297 1 95.81 378 GLU A CA 1
ATOM 3095 C C . GLU A 1 378 ? 2.74 -1.371 15.5 1 95.81 378 GLU A C 1
ATOM 3097 O O . GLU A 1 378 ? 3.754 -2.059 15.359 1 95.81 378 GLU A O 1
ATOM 3102 N N . ASN A 1 379 ? 2.475 -0.929 16.625 1 93.12 379 ASN A N 1
ATOM 3103 C CA . ASN A 1 379 ? 3.035 -1.297 17.922 1 93.12 379 ASN A CA 1
ATOM 3104 C C . ASN A 1 379 ? 1.943 -1.472 18.969 1 93.12 379 ASN A C 1
ATOM 3106 O O . ASN A 1 379 ? 0.841 -0.94 18.828 1 93.12 379 ASN A O 1
ATOM 3110 N N . PRO A 1 380 ? 2.195 -2.176 20 1 93.38 380 PRO A N 1
ATOM 3111 C CA . PRO A 1 380 ? 1.158 -2.574 20.953 1 93.38 380 PRO A CA 1
ATOM 3112 C C . PRO A 1 380 ? 0.456 -1.379 21.594 1 93.38 380 PRO A C 1
ATOM 3114 O O . PRO A 1 380 ? -0.748 -1.434 21.859 1 93.38 380 PRO A O 1
ATOM 3117 N N . SER A 1 381 ? 1.094 -0.305 21.828 1 93.94 381 SER A N 1
ATOM 3118 C CA . SER A 1 381 ? 0.509 0.864 22.469 1 93.94 381 SER A CA 1
ATOM 3119 C C . SER A 1 381 ? -0.435 1.604 21.531 1 93.94 381 SER A C 1
ATOM 3121 O O . SER A 1 381 ? -1.56 1.94 21.906 1 93.94 381 SER A O 1
ATOM 3123 N N . CYS A 1 382 ? 0.005 1.802 20.312 1 95.75 382 CYS A N 1
ATOM 3124 C CA . CYS A 1 382 ? -0.786 2.57 19.359 1 95.75 382 CYS A CA 1
ATOM 3125 C C . CYS A 1 382 ? -2.021 1.791 18.922 1 95.75 382 CYS A C 1
ATOM 3127 O O . CYS A 1 382 ? -3.102 2.365 18.781 1 95.75 382 CYS A O 1
ATOM 3129 N N . ILE A 1 383 ? -1.923 0.49 18.766 1 96.19 383 ILE A N 1
ATOM 3130 C CA . ILE A 1 383 ? -3.023 -0.32 18.25 1 96.19 383 ILE A CA 1
ATOM 3131 C C . ILE A 1 383 ? -4.164 -0.336 19.266 1 96.19 383 ILE A C 1
ATOM 3133 O O . ILE A 1 383 ? -5.328 -0.518 18.906 1 96.19 383 ILE A O 1
ATOM 3137 N N . LYS A 1 384 ? -3.889 -0.067 20.531 1 95.56 384 LYS A N 1
ATOM 3138 C CA . LYS A 1 384 ? -4.895 -0.081 21.594 1 95.56 384 LYS A CA 1
ATOM 3139 C C . LYS A 1 384 ? -5.344 1.335 21.953 1 95.56 384 LYS A C 1
ATOM 3141 O O . LYS A 1 384 ? -6.242 1.521 22.766 1 95.56 384 LYS A O 1
ATOM 3146 N N . CYS A 1 385 ? -4.77 2.299 21.344 1 95.06 385 CYS A N 1
ATOM 3147 C CA . CYS A 1 385 ? -5.008 3.695 21.688 1 95.06 385 CYS A CA 1
ATOM 3148 C C . CYS A 1 385 ? -6.293 4.203 21.047 1 95.06 385 CYS A C 1
ATOM 3150 O O . CYS A 1 385 ? -6.504 4.039 19.844 1 95.06 385 CYS A O 1
ATOM 3152 N N . LYS A 1 386 ? -7.117 4.914 21.812 1 95.94 386 LYS A N 1
ATOM 3153 C CA . LYS A 1 386 ? -8.391 5.434 21.344 1 95.94 386 LYS A CA 1
ATOM 3154 C C . LYS A 1 386 ? -8.188 6.625 20.406 1 95.94 386 LYS A C 1
ATOM 3156 O O . LYS A 1 386 ? -9.109 7.023 19.688 1 95.94 386 LYS A O 1
ATOM 3161 N N . MET A 1 387 ? -6.973 7.168 20.312 1 93.44 387 MET A N 1
ATOM 3162 C CA . MET A 1 387 ? -6.691 8.32 19.469 1 93.44 387 MET A CA 1
ATOM 3163 C C . MET A 1 387 ? -6.062 7.887 18.141 1 93.44 387 MET A C 1
ATOM 3165 O O . MET A 1 387 ? -5.766 8.719 17.297 1 93.44 387 MET A O 1
ATOM 3169 N N . LEU A 1 388 ? -5.922 6.617 17.922 1 95.75 388 LEU A N 1
ATOM 3170 C CA . LEU A 1 388 ? -5.211 6.078 16.766 1 95.75 388 LEU A CA 1
ATOM 3171 C C . LEU A 1 388 ? -5.777 6.633 15.469 1 95.75 388 LEU A C 1
ATOM 3173 O O . LEU A 1 388 ? -5.031 7.105 14.609 1 95.75 388 LEU A O 1
ATOM 3177 N N . PRO A 1 389 ? -7.137 6.68 15.266 1 95.44 389 PRO A N 1
ATOM 3178 C CA . PRO A 1 389 ? -7.656 7.113 13.961 1 95.44 389 PRO A CA 1
ATOM 3179 C C . PRO A 1 389 ? -7.254 8.547 13.617 1 95.44 389 PRO A C 1
ATOM 3181 O O . PRO A 1 389 ? -7.137 8.883 12.438 1 95.44 389 PRO A O 1
ATOM 3184 N N . LEU A 1 390 ? -6.961 9.297 14.602 1 92.31 390 LEU A N 1
ATOM 3185 C CA . LEU A 1 390 ? -6.609 10.688 14.359 1 92.31 390 LEU A CA 1
ATOM 3186 C C . LEU A 1 390 ? -5.098 10.883 14.398 1 92.31 390 LEU A C 1
ATOM 3188 O O . LEU A 1 390 ? -4.57 11.789 13.75 1 92.31 390 LEU A O 1
ATOM 3192 N N . CYS A 1 391 ? -4.445 10.102 15.211 1 92.19 391 CYS A N 1
ATOM 3193 C CA . CYS A 1 391 ? -3.014 10.227 15.453 1 92.19 391 CYS A CA 1
ATOM 3194 C C . CYS A 1 391 ? -2.219 9.516 14.359 1 92.19 391 CYS A C 1
ATOM 3196 O O . CYS A 1 391 ? -1.351 10.125 13.727 1 92.19 391 CYS A O 1
ATOM 3198 N N . MET A 1 392 ? -2.533 8.203 14.102 1 95.31 392 MET A N 1
ATOM 3199 C CA . MET A 1 392 ? -1.949 7.324 13.094 1 95.31 392 MET A CA 1
ATOM 3200 C C . MET A 1 392 ? -0.503 6.988 13.445 1 95.31 392 MET A C 1
ATOM 3202 O O . MET A 1 392 ? 0.289 6.652 12.562 1 95.31 392 MET A O 1
ATOM 3206 N N . GLY A 1 393 ? -0.102 7.215 14.695 1 93.69 393 GLY A N 1
ATOM 3207 C CA . GLY A 1 393 ? 1.175 6.707 15.172 1 93.69 393 GLY A CA 1
ATOM 3208 C C . GLY A 1 393 ? 2.227 7.789 15.328 1 93.69 393 GLY A C 1
ATOM 3209 O O . GLY A 1 393 ? 2 8.938 14.953 1 93.69 393 GLY A O 1
ATOM 3210 N N . PRO A 1 394 ? 3.355 7.422 15.852 1 93.12 394 PRO A N 1
ATOM 3211 C CA . PRO A 1 394 ? 4.426 8.383 16.125 1 93.12 394 PRO A CA 1
ATOM 3212 C C . PRO A 1 394 ? 5.223 8.75 14.875 1 93.12 394 PRO A C 1
ATOM 3214 O O . PRO A 1 394 ? 5.027 8.141 13.812 1 93.12 394 PRO A O 1
ATOM 3217 N N . CYS A 1 395 ? 6.078 9.703 15.039 1 92.25 395 CYS A N 1
ATOM 3218 C CA . CYS A 1 395 ? 6.969 10.18 13.992 1 92.25 395 CYS A CA 1
ATOM 3219 C C . CYS A 1 395 ? 7.906 9.07 13.523 1 92.25 395 CYS A C 1
ATOM 3221 O O . CYS A 1 395 ? 8.609 8.461 14.336 1 92.25 395 CYS A O 1
ATOM 3223 N N . SER A 1 396 ? 7.969 8.805 12.211 1 93.75 396 SER A N 1
ATOM 3224 C CA . SER A 1 396 ? 8.82 7.754 11.664 1 93.75 396 SER A CA 1
ATOM 3225 C C . SER A 1 396 ? 10.297 8.07 11.883 1 93.75 396 SER A C 1
ATOM 3227 O O . SER A 1 396 ? 11.094 7.16 12.125 1 93.75 396 SER A O 1
ATOM 3229 N N . GLN A 1 397 ? 10.688 9.344 11.836 1 93.44 397 GLN A N 1
ATOM 3230 C CA . GLN A 1 397 ? 12.078 9.742 12.039 1 93.44 397 GLN A CA 1
ATOM 3231 C C . GLN A 1 397 ? 12.531 9.445 13.469 1 93.44 397 GLN A C 1
ATOM 3233 O O . GLN A 1 397 ? 13.609 8.898 13.688 1 93.44 397 GLN A O 1
ATOM 3238 N N . LYS A 1 398 ? 11.688 9.828 14.391 1 91.5 398 LYS A N 1
ATOM 3239 C CA . LYS A 1 398 ? 12.016 9.555 15.789 1 91.5 398 LYS A CA 1
ATOM 3240 C C . LYS A 1 398 ? 12.109 8.047 16.047 1 91.5 398 LYS A C 1
ATOM 3242 O O . LYS A 1 398 ? 12.961 7.598 16.812 1 91.5 398 LYS A O 1
ATOM 3247 N N . LEU A 1 399 ? 11.219 7.301 15.453 1 93 399 LEU A N 1
ATOM 3248 C CA . LEU A 1 399 ? 11.25 5.848 15.586 1 93 399 LEU A CA 1
ATOM 3249 C C . LEU A 1 399 ? 12.578 5.285 15.078 1 93 399 LEU A C 1
ATOM 3251 O O . LEU A 1 399 ? 13.18 4.43 15.727 1 93 399 LEU A O 1
ATOM 3255 N N . MET A 1 400 ? 13 5.723 13.93 1 91.31 400 MET A N 1
ATOM 3256 C CA . MET A 1 400 ? 14.242 5.25 13.336 1 91.31 400 MET A CA 1
ATOM 3257 C C . MET A 1 400 ? 15.438 5.637 14.203 1 91.31 400 MET A C 1
ATOM 3259 O O . MET A 1 400 ? 16.359 4.84 14.391 1 91.31 400 MET A O 1
ATOM 3263 N N . GLU A 1 401 ? 15.383 6.82 14.773 1 90.88 401 GLU A N 1
ATOM 3264 C CA . GLU A 1 401 ? 16.469 7.305 15.617 1 90.88 401 GLU A CA 1
ATOM 3265 C C . GLU A 1 401 ? 16.547 6.523 16.922 1 90.88 401 GLU A C 1
ATOM 3267 O O . GLU A 1 401 ? 17.641 6.258 17.422 1 90.88 401 GLU A O 1
ATOM 3272 N N . MET A 1 402 ? 15.445 6.129 17.406 1 91.06 402 MET A N 1
ATOM 3273 C CA . MET A 1 402 ? 15.391 5.445 18.688 1 91.06 402 MET A CA 1
ATOM 3274 C C . MET A 1 402 ? 15.555 3.938 18.516 1 91.06 402 MET A C 1
ATOM 3276 O O . MET A 1 402 ? 15.836 3.223 19.484 1 91.06 402 MET A O 1
ATOM 3280 N N . GLY A 1 403 ? 15.297 3.398 17.297 1 87.75 403 GLY A N 1
ATOM 3281 C CA . GLY A 1 403 ? 15.406 1.975 17.016 1 87.75 403 GLY A CA 1
ATOM 3282 C C . GLY A 1 403 ? 14.141 1.209 17.359 1 87.75 403 GLY A C 1
ATOM 3283 O O . GLY A 1 403 ? 14.164 -0.016 17.484 1 87.75 403 GLY A O 1
ATOM 3284 N N . GLY A 1 404 ? 13.031 1.95 17.625 1 87.44 404 GLY A N 1
ATOM 3285 C CA . GLY A 1 404 ? 11.75 1.342 17.953 1 87.44 404 GLY A CA 1
ATOM 3286 C C . GLY A 1 404 ? 10.844 2.26 18.766 1 87.44 404 GLY A C 1
ATOM 3287 O O . GLY A 1 404 ? 11.219 3.393 19.062 1 87.44 404 GLY A O 1
ATOM 3288 N N . PHE A 1 405 ? 9.656 1.715 19.016 1 88.19 405 PHE A N 1
ATOM 3289 C CA . PHE A 1 405 ? 8.672 2.533 19.719 1 88.19 405 PHE A CA 1
ATOM 3290 C C . PHE A 1 405 ? 9.039 2.672 21.188 1 88.19 405 PHE A C 1
ATOM 3292 O O . PHE A 1 405 ? 9.414 1.691 21.844 1 88.19 405 PHE A O 1
ATOM 3299 N N . ASP A 1 406 ? 8.977 3.834 21.594 1 87.94 406 ASP A N 1
ATOM 3300 C CA . ASP A 1 406 ? 9.086 4.25 22.984 1 87.94 406 ASP A CA 1
ATOM 3301 C C . ASP A 1 406 ? 7.996 5.254 23.344 1 87.94 406 ASP A C 1
ATOM 3303 O O . ASP A 1 406 ? 7.625 6.102 22.531 1 87.94 406 ASP A O 1
ATOM 3307 N N . LYS A 1 407 ? 7.492 5.105 24.594 1 85.81 407 LYS A N 1
ATOM 3308 C CA . LYS A 1 407 ? 6.406 5.98 25.031 1 85.81 407 LYS A CA 1
ATOM 3309 C C . LYS A 1 407 ? 6.797 7.449 24.891 1 85.81 407 LYS A C 1
ATOM 3311 O O . LYS A 1 407 ? 5.93 8.312 24.719 1 85.81 407 LYS A O 1
ATOM 3316 N N . GLN A 1 408 ? 8.055 7.75 24.828 1 83.75 408 GLN A N 1
ATOM 3317 C CA . GLN A 1 408 ? 8.547 9.117 24.766 1 83.75 408 GLN A CA 1
ATOM 3318 C C . GLN A 1 408 ? 8.242 9.742 23.391 1 83.75 408 GLN A C 1
ATOM 3320 O O . GLN A 1 408 ? 8.219 10.969 23.266 1 83.75 408 GLN A O 1
ATOM 3325 N N . ILE A 1 409 ? 7.953 8.953 22.438 1 87.62 409 ILE A N 1
ATOM 3326 C CA . ILE A 1 409 ? 7.758 9.516 21.109 1 87.62 409 ILE A CA 1
ATOM 3327 C C . ILE A 1 409 ? 6.273 9.508 20.75 1 87.62 409 ILE A C 1
ATOM 3329 O O . ILE A 1 409 ? 5.902 9.75 19.609 1 87.62 409 ILE A O 1
ATOM 3333 N N . CYS A 1 410 ? 5.477 9.188 21.766 1 89.38 410 CYS A N 1
ATOM 3334 C CA . CYS A 1 410 ? 4.031 9.258 21.578 1 89.38 410 CYS A CA 1
ATOM 3335 C C . CYS A 1 410 ? 3.596 10.68 21.219 1 89.38 410 CYS A C 1
ATOM 3337 O O . CYS A 1 410 ? 3.975 11.633 21.891 1 89.38 410 CYS A O 1
ATOM 3339 N N . SER A 1 411 ? 2.775 10.828 20.219 1 82.62 411 SER A N 1
ATOM 3340 C CA . SER A 1 411 ? 2.312 12.125 19.734 1 82.62 411 SER A CA 1
ATOM 3341 C C . SER A 1 411 ? 1.497 12.852 20.812 1 82.62 411 SER A C 1
ATOM 3343 O O . SER A 1 411 ? 1.464 14.078 20.844 1 82.62 411 SER A O 1
ATOM 3345 N N . MET A 1 412 ? 0.835 12.148 21.672 1 78.38 412 MET A N 1
ATOM 3346 C CA . MET A 1 412 ? 0.013 12.727 22.734 1 78.38 412 MET A CA 1
ATOM 3347 C C . MET A 1 412 ? 0.873 13.5 23.734 1 78.38 412 MET A C 1
ATOM 3349 O O . MET A 1 412 ? 0.39 14.422 24.391 1 78.38 412 MET A O 1
ATOM 3353 N N . LYS A 1 413 ? 2.09 13.102 23.812 1 74.69 413 LYS A N 1
ATOM 3354 C CA . LYS A 1 413 ? 2.996 13.797 24.734 1 74.69 413 LYS A CA 1
ATOM 3355 C C . LYS A 1 413 ? 3.389 15.164 24.172 1 74.69 413 LYS A C 1
ATOM 3357 O O . LYS A 1 413 ? 3.768 16.062 24.938 1 74.69 413 LYS A O 1
ATOM 3362 N N . SER A 1 414 ? 3.17 15.359 22.859 1 69.25 414 SER A N 1
ATOM 3363 C CA . SER A 1 414 ? 3.576 16.609 22.203 1 69.25 414 SER A CA 1
ATOM 3364 C C . SER A 1 414 ? 2.449 17.625 22.219 1 69.25 414 SER A C 1
ATOM 3366 O O . SER A 1 414 ? 2.67 18.812 21.922 1 69.25 414 SER A O 1
ATOM 3368 N N . VAL A 1 415 ? 1.227 17.375 22.547 1 69.69 415 VAL A N 1
ATOM 3369 C CA . VAL A 1 415 ? 0.085 18.266 22.453 1 69.69 415 VAL A CA 1
ATOM 3370 C C . VAL A 1 415 ? 0.002 19.141 23.703 1 69.69 415 VAL A C 1
ATOM 3372 O O . VAL A 1 415 ? -0.709 20.141 23.719 1 69.69 415 VAL A O 1
ATOM 3375 N N . ASP A 1 416 ? 0.876 19.172 24.578 1 72.31 416 ASP A N 1
ATOM 3376 C CA . ASP A 1 416 ? 0.979 20.047 25.734 1 72.31 416 ASP A CA 1
ATOM 3377 C C . ASP A 1 416 ? -0.382 20.234 26.406 1 72.31 416 ASP A C 1
ATOM 3379 O O . ASP A 1 416 ? -0.701 21.328 26.875 1 72.31 416 ASP A O 1
ATOM 3383 N N . THR A 1 417 ? -1.36 19.406 26.156 1 74.69 417 THR A N 1
ATOM 3384 C CA . THR A 1 417 ? -2.666 19.438 26.797 1 74.69 417 THR A CA 1
ATOM 3385 C C . THR A 1 417 ? -3.092 18.031 27.219 1 74.69 417 THR A C 1
ATOM 3387 O O . THR A 1 417 ? -2.512 17.047 26.766 1 74.69 417 THR A O 1
ATOM 3390 N N . SER A 1 418 ? -3.939 17.969 28.219 1 80.81 418 SER A N 1
ATOM 3391 C CA . SER A 1 418 ? -4.531 16.672 28.531 1 80.81 418 SER A CA 1
ATOM 3392 C C . SER A 1 418 ? -5.527 16.25 27.453 1 80.81 418 SER A C 1
ATOM 3394 O O . SER A 1 418 ? -6.059 17.078 26.734 1 80.81 418 SER A O 1
ATOM 3396 N N . LEU A 1 419 ? -5.691 15.031 27.359 1 85.12 419 LEU A N 1
ATOM 3397 C CA . LEU A 1 419 ? -6.668 14.508 26.406 1 85.12 419 LEU A CA 1
ATOM 3398 C C . LEU A 1 419 ? -8.047 15.117 26.641 1 85.12 419 LEU A C 1
ATOM 3400 O O . LEU A 1 419 ? -8.742 15.477 25.703 1 85.12 419 LEU A O 1
ATOM 3404 N N . ASN A 1 420 ? -8.445 15.273 27.906 1 87.88 420 ASN A N 1
ATOM 3405 C CA . ASN A 1 420 ? -9.727 15.867 28.266 1 87.88 420 ASN A CA 1
ATOM 3406 C C . ASN A 1 420 ? -9.836 17.312 27.766 1 87.88 420 ASN A C 1
ATOM 3408 O O . ASN A 1 420 ? -10.828 17.688 27.156 1 87.88 420 ASN A O 1
ATOM 3412 N N . ASP A 1 421 ? -8.797 18.047 28 1 83.19 421 ASP A N 1
ATOM 3413 C CA . ASP A 1 421 ? -8.797 19.438 27.594 1 83.19 421 ASP A CA 1
ATOM 3414 C C . ASP A 1 421 ? -8.812 19.562 26.062 1 83.19 421 ASP A C 1
ATOM 3416 O O . ASP A 1 421 ? -9.484 20.438 25.516 1 83.19 421 ASP A O 1
ATOM 3420 N N . TYR A 1 422 ? -8.062 18.719 25.484 1 82.44 422 TYR A N 1
ATOM 3421 C CA . TYR A 1 422 ? -8.062 18.703 24.016 1 82.44 422 TYR A CA 1
ATOM 3422 C C . TYR A 1 422 ? -9.461 18.469 23.469 1 82.44 422 TYR A C 1
ATOM 3424 O O . TYR A 1 422 ? -9.922 19.203 22.594 1 82.44 422 TYR A O 1
ATOM 3432 N N . ILE A 1 423 ? -10.125 17.5 23.984 1 87.44 423 ILE A N 1
ATOM 3433 C CA . ILE A 1 423 ? -11.445 17.109 23.5 1 87.44 423 ILE A CA 1
ATOM 3434 C C . ILE A 1 423 ? -12.438 18.25 23.75 1 87.44 423 ILE A C 1
ATOM 3436 O O . ILE A 1 423 ? -13.211 18.594 22.859 1 87.44 423 ILE A O 1
ATOM 3440 N N . LEU A 1 424 ? -12.406 18.828 24.891 1 85.25 424 LEU A N 1
ATOM 3441 C CA . LEU A 1 424 ? -13.336 19.906 25.234 1 85.25 424 LEU A CA 1
ATOM 3442 C C . LEU A 1 424 ? -13.078 21.141 24.375 1 85.25 424 LEU A C 1
ATOM 3444 O O . LEU A 1 424 ? -14.023 21.781 23.906 1 85.25 424 LEU A O 1
ATOM 3448 N N . GLN A 1 425 ? -11.812 21.406 24.141 1 79.38 425 GLN A N 1
ATOM 3449 C CA . GLN A 1 425 ? -11.461 22.547 23.297 1 79.38 425 GLN A CA 1
ATOM 3450 C C . GLN A 1 425 ? -11.867 22.297 21.844 1 79.38 425 GLN A C 1
ATOM 3452 O O . GLN A 1 425 ? -12.391 23.188 21.172 1 79.38 425 GLN A O 1
ATOM 3457 N N . ASP A 1 426 ? -11.539 21.141 21.375 1 82.56 426 ASP A N 1
ATOM 3458 C CA . ASP A 1 426 ? -11.914 20.781 20.016 1 82.56 426 ASP A CA 1
ATOM 3459 C C . ASP A 1 426 ? -13.43 20.828 19.844 1 82.56 426 ASP A C 1
ATOM 3461 O O . ASP A 1 426 ? -13.93 21.312 18.812 1 82.56 426 ASP A O 1
ATOM 3465 N N . PHE A 1 427 ? -14.172 20.328 20.844 1 84.06 427 PHE A N 1
ATOM 3466 C CA . PHE A 1 427 ? -15.625 20.375 20.828 1 84.06 427 PHE A CA 1
ATOM 3467 C C . PHE A 1 427 ? -16.125 21.812 20.75 1 84.06 427 PHE A C 1
ATOM 3469 O O . PHE A 1 427 ? -17.016 22.125 19.969 1 84.06 427 PHE A O 1
ATOM 3476 N N . ARG A 1 428 ? -15.602 22.609 21.516 1 77.94 428 ARG A N 1
ATOM 3477 C CA . ARG A 1 428 ? -15.984 24.016 21.531 1 77.94 428 ARG A CA 1
ATOM 3478 C C . ARG A 1 428 ? -15.703 24.688 20.188 1 77.94 428 ARG A C 1
ATOM 3480 O O . ARG A 1 428 ? -16.531 25.438 19.672 1 77.94 428 ARG A O 1
ATOM 3487 N N . SER A 1 429 ? -14.516 24.453 19.672 1 75.44 429 SER A N 1
ATOM 3488 C CA . SER A 1 429 ? -14.125 25.031 18.391 1 75.44 429 SER A CA 1
ATOM 3489 C C . SER A 1 429 ? -15.07 24.578 17.281 1 75.44 429 SER A C 1
ATOM 3491 O O . SER A 1 429 ? -15.516 25.406 16.469 1 75.44 429 SER A O 1
ATOM 3493 N N . LYS A 1 430 ? -15.398 23.328 17.219 1 77.12 430 LYS A N 1
ATOM 3494 C CA . LYS A 1 430 ? -16.281 22.797 16.188 1 77.12 430 LYS A CA 1
ATOM 3495 C C . LYS A 1 430 ? -17.703 23.312 16.359 1 77.12 430 LYS A C 1
ATOM 3497 O O . LYS A 1 430 ? -18.422 23.531 15.375 1 77.12 430 LYS A O 1
ATOM 3502 N N . SER A 1 431 ? -18.109 23.453 17.625 1 75.19 431 SER A N 1
ATOM 3503 C CA . SER A 1 431 ? -19.438 23.969 17.906 1 75.19 431 SER A CA 1
ATOM 3504 C C . SER A 1 431 ? -19.562 25.438 17.5 1 75.19 431 SER A C 1
ATOM 3506 O O . SER A 1 431 ? -20.594 25.844 16.984 1 75.19 431 SER A O 1
ATOM 3508 N N . LEU A 1 432 ? -18.516 26.141 17.719 1 64.69 432 LEU A N 1
ATOM 3509 C CA . LEU A 1 432 ? -18.531 27.562 17.391 1 64.69 432 LEU A CA 1
ATOM 3510 C C . LEU A 1 432 ? -18.453 27.766 15.875 1 64.69 432 LEU A C 1
ATOM 3512 O O . LEU A 1 432 ? -19.109 28.656 15.328 1 64.69 432 LEU A O 1
ATOM 3516 N N . ILE A 1 433 ? -17.609 26.906 15.258 1 58.38 433 ILE A N 1
ATOM 3517 C CA . ILE A 1 433 ? -17.469 27.016 13.805 1 58.38 433 ILE A CA 1
ATOM 3518 C C . ILE A 1 433 ? -18.797 26.734 13.133 1 58.38 433 ILE A C 1
ATOM 3520 O O . ILE A 1 433 ? -19.203 27.438 12.203 1 58.38 433 ILE A O 1
ATOM 3524 N N . LYS A 1 434 ? -19.547 25.734 13.523 1 59.66 434 LYS A N 1
ATOM 3525 C CA . LYS A 1 434 ? -20.859 25.422 12.969 1 59.66 434 LYS A CA 1
ATOM 3526 C C . LYS A 1 434 ? -21.828 26.578 13.188 1 59.66 434 LYS A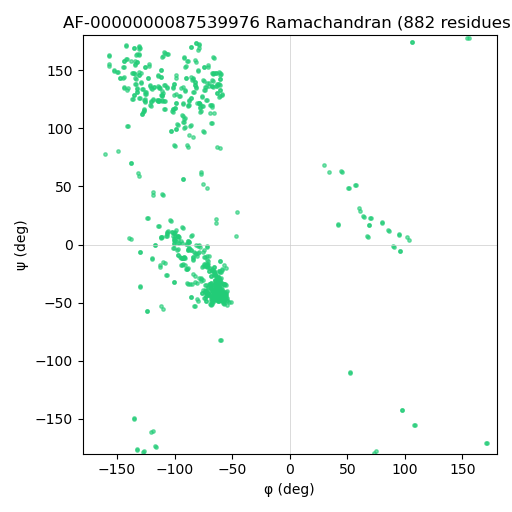 C 1
ATOM 3528 O O . LYS A 1 434 ? -22.641 26.891 12.312 1 59.66 434 LYS A O 1
ATOM 3533 N N . GLN A 1 435 ? -21.641 27.156 14.359 1 47.28 435 GLN A N 1
ATOM 3534 C CA . GLN A 1 435 ? -22.484 28.312 14.633 1 47.28 435 GLN A CA 1
ATOM 3535 C C . GLN A 1 435 ? -22.172 29.469 13.688 1 47.28 435 GLN A C 1
ATOM 3537 O O . GLN A 1 435 ? -23.078 30.141 13.195 1 47.28 435 GLN A O 1
ATOM 3542 N N . TYR A 1 436 ? -20.797 29.562 13.461 1 44.59 436 TYR A N 1
ATOM 3543 C CA . TYR A 1 436 ? -20.406 30.641 12.562 1 44.59 436 TYR A CA 1
ATOM 3544 C C . TYR A 1 436 ? -20.766 30.297 11.117 1 44.59 436 TYR A C 1
ATOM 3546 O O . TYR A 1 436 ? -21.125 31.188 10.344 1 44.59 436 TYR A O 1
ATOM 3554 N N . GLN A 1 437 ? -20.562 28.984 10.711 1 49.09 437 GLN A N 1
ATOM 3555 C CA . GLN A 1 437 ? -20.953 28.578 9.367 1 49.09 437 GLN A CA 1
ATOM 3556 C C . GLN A 1 437 ? -22.469 28.641 9.195 1 49.09 437 GLN A C 1
ATOM 3558 O O . GLN A 1 437 ? -22.969 28.953 8.117 1 49.09 437 GLN A O 1
ATOM 3563 N N . THR A 1 438 ? -23.219 28.172 10.188 1 42.75 438 THR A N 1
ATOM 3564 C CA . THR A 1 438 ? -24.672 28.281 10.117 1 42.75 438 THR A CA 1
ATOM 3565 C C . THR A 1 438 ? -25.094 29.75 10.172 1 42.75 438 THR A C 1
ATOM 3567 O O . THR A 1 438 ? -26.078 30.125 9.531 1 42.75 438 THR A O 1
ATOM 3570 N N . ASN A 1 439 ? -24.531 30.438 10.992 1 35.91 439 ASN A N 1
ATOM 3571 C CA . ASN A 1 439 ? -24.891 31.844 11.023 1 35.91 439 ASN A CA 1
ATOM 3572 C C . ASN A 1 439 ? -24.281 32.625 9.859 1 35.91 439 ASN A C 1
ATOM 3574 O O . ASN A 1 439 ? -24.703 33.719 9.555 1 35.91 439 ASN A O 1
ATOM 3578 N N . GLY A 1 440 ? -23 32.312 9.469 1 34.66 440 GLY A N 1
ATOM 3579 C CA . GLY A 1 440 ? -22.469 32.906 8.242 1 34.66 440 GLY A CA 1
ATOM 3580 C C . GLY A 1 440 ? -22.984 32.219 6.988 1 34.66 440 GLY A C 1
ATOM 3581 O O . GLY A 1 440 ? -23.266 31.016 7.004 1 34.66 440 GLY A O 1
ATOM 3582 N N . GLY A 1 441 ? -23.672 32.969 6.082 1 28.09 441 GLY A N 1
ATOM 3583 C CA . GLY A 1 441 ? -24.25 32.75 4.762 1 28.09 441 GLY A CA 1
ATOM 3584 C C . GLY A 1 441 ? -23.312 32.031 3.822 1 28.09 441 GLY A C 1
ATOM 3585 O O . GLY A 1 441 ? -23.5 32.031 2.604 1 28.09 441 GLY A O 1
ATOM 3586 N N . VAL A 1 442 ? -22.078 31.453 4.059 1 27.55 442 VAL A N 1
ATOM 3587 C CA . VAL A 1 442 ? -21.812 31.031 2.686 1 27.55 442 VAL A CA 1
ATOM 3588 C C . VAL A 1 442 ? -22.859 30 2.254 1 27.55 442 VAL A C 1
ATOM 3590 O O . VAL A 1 442 ? -22.969 28.938 2.855 1 27.55 442 VAL A O 1
ATOM 3593 N N . GLN A 1 443 ? -24.062 30.5 1.786 1 20.38 443 GLN A N 1
ATOM 3594 C CA . GLN A 1 443 ? -24.812 29.922 0.675 1 20.38 443 GLN A CA 1
ATOM 3595 C C . GLN A 1 443 ? -23.875 29.375 -0.397 1 20.38 443 GLN A C 1
ATOM 3597 O O . GLN A 1 443 ? -22.938 30.047 -0.823 1 20.38 443 GLN A O 1
ATOM 3602 N N . MET B 1 1 ? 29.703 -7.223 7.41 1 95.06 1 MET B N 1
ATOM 3603 C CA . MET B 1 1 ? 28.875 -8.234 6.754 1 95.06 1 MET B CA 1
ATOM 3604 C C . MET B 1 1 ? 28.266 -9.18 7.773 1 95.06 1 MET B C 1
ATOM 3606 O O . MET B 1 1 ? 28.875 -9.477 8.805 1 95.06 1 MET B O 1
ATOM 3610 N N . LYS B 1 2 ? 27.047 -9.562 7.543 1 97.69 2 LYS B N 1
ATOM 3611 C CA . LYS B 1 2 ? 26.375 -10.547 8.383 1 97.69 2 LYS B CA 1
ATOM 3612 C C . LYS B 1 2 ? 25.719 -11.633 7.531 1 97.69 2 LYS B C 1
ATOM 3614 O O . LYS B 1 2 ? 25.578 -11.477 6.316 1 97.69 2 LYS B O 1
ATOM 3619 N N . LYS B 1 3 ? 25.359 -12.758 8.18 1 98.25 3 LYS B N 1
ATOM 3620 C CA . LYS B 1 3 ? 24.641 -13.836 7.508 1 98.25 3 LYS B CA 1
ATOM 3621 C C . LYS B 1 3 ? 23.188 -13.445 7.258 1 98.25 3 LYS B C 1
ATOM 3623 O O . LYS B 1 3 ? 22.547 -12.836 8.117 1 98.25 3 LYS B O 1
ATOM 3628 N N . SER B 1 4 ? 22.672 -13.727 6.047 1 98.5 4 SER B N 1
ATOM 3629 C CA . SER B 1 4 ? 21.25 -13.539 5.746 1 98.5 4 SER B CA 1
ATOM 3630 C C . SER B 1 4 ? 20.375 -14.398 6.652 1 98.5 4 SER B C 1
ATOM 3632 O O . SER B 1 4 ? 20.734 -15.531 6.969 1 98.5 4 SER B O 1
ATOM 3634 N N . ASN B 1 5 ? 19.266 -13.844 7.031 1 97.94 5 ASN B N 1
ATOM 3635 C CA . ASN B 1 5 ? 18.312 -14.586 7.844 1 97.94 5 ASN B CA 1
ATOM 3636 C C . ASN B 1 5 ? 17.609 -15.672 7.031 1 97.94 5 ASN B C 1
ATOM 3638 O O . ASN B 1 5 ? 16.922 -16.531 7.594 1 97.94 5 ASN B O 1
ATOM 3642 N N . TYR B 1 6 ? 17.906 -15.766 5.742 1 98.06 6 TYR B N 1
ATOM 3643 C CA . TYR B 1 6 ? 17.078 -16.594 4.867 1 98.06 6 TYR B CA 1
ATOM 3644 C C . TYR B 1 6 ? 17.922 -17.656 4.172 1 98.06 6 TYR B C 1
ATOM 3646 O O . TYR B 1 6 ? 17.562 -18.125 3.084 1 98.06 6 TYR B O 1
ATOM 3654 N N . ASN B 1 7 ? 19.031 -17.922 4.82 1 98.19 7 ASN B N 1
ATOM 3655 C CA . ASN B 1 7 ? 19.891 -19 4.332 1 98.19 7 ASN B CA 1
ATOM 3656 C C . ASN B 1 7 ? 19.422 -20.359 4.832 1 98.19 7 ASN B C 1
ATOM 3658 O O . ASN B 1 7 ? 19.156 -20.531 6.023 1 98.19 7 ASN B O 1
ATOM 3662 N N . ILE B 1 8 ? 19.297 -21.344 3.93 1 97.38 8 ILE B N 1
ATOM 3663 C CA . ILE B 1 8 ? 19.016 -22.734 4.262 1 97.38 8 ILE B CA 1
ATOM 3664 C C . ILE B 1 8 ? 20.094 -23.641 3.652 1 97.38 8 ILE B C 1
ATOM 3666 O O . ILE B 1 8 ? 20.453 -23.484 2.482 1 97.38 8 ILE B O 1
ATOM 3670 N N . PHE B 1 9 ? 20.672 -24.516 4.449 1 96.94 9 PHE B N 1
ATOM 3671 C CA . PHE B 1 9 ? 21.688 -25.438 3.959 1 96.94 9 PHE B CA 1
ATOM 3672 C C . PHE B 1 9 ? 21.219 -26.891 4.117 1 96.94 9 PHE B C 1
ATOM 3674 O O . PHE B 1 9 ? 20.688 -27.266 5.156 1 96.94 9 PHE B O 1
ATOM 3681 N N . VAL B 1 10 ? 21.453 -27.656 3.039 1 95.75 10 VAL B N 1
ATOM 3682 C CA . VAL B 1 10 ? 21.062 -29.047 3.01 1 95.75 10 VAL B CA 1
ATOM 3683 C C . VAL B 1 10 ? 22.234 -29.922 2.547 1 95.75 10 VAL B C 1
ATOM 3685 O O . VAL B 1 10 ? 22.828 -29.641 1.507 1 95.75 10 VAL B O 1
ATOM 3688 N N . PRO B 1 11 ? 22.578 -30.922 3.322 1 93.44 11 PRO B N 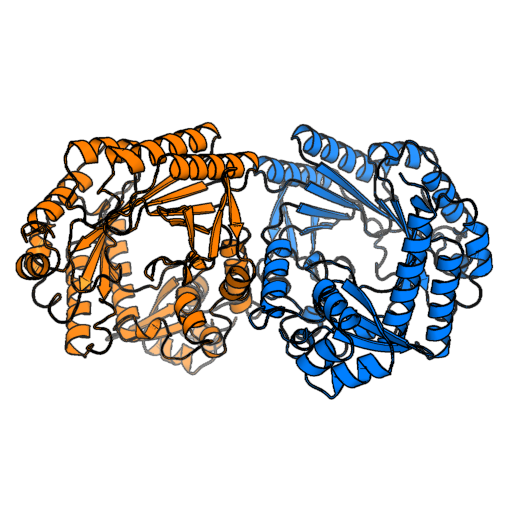1
ATOM 3689 C CA . PRO B 1 11 ? 23.625 -31.828 2.863 1 93.44 11 PRO B CA 1
ATOM 3690 C C . PRO B 1 11 ? 23.219 -32.594 1.608 1 93.44 11 PRO B C 1
ATOM 3692 O O . PRO B 1 11 ? 22.062 -33 1.46 1 93.44 11 PRO B O 1
ATOM 3695 N N . CYS B 1 12 ? 24.094 -32.688 0.71 1 90.62 12 CYS B N 1
ATOM 3696 C CA . CYS B 1 12 ? 23.891 -33.438 -0.532 1 90.62 12 CYS B CA 1
ATOM 3697 C C . CYS B 1 12 ? 25.156 -34.188 -0.932 1 90.62 12 CYS B C 1
ATOM 3699 O O . CYS B 1 12 ? 26.062 -33.625 -1.557 1 90.62 12 CYS B O 1
ATOM 3701 N N . GLU B 1 13 ? 25.172 -35.469 -0.665 1 87.69 13 GLU B N 1
ATOM 3702 C CA . GLU B 1 13 ? 26.312 -36.312 -0.982 1 87.69 13 GLU B CA 1
ATOM 3703 C C . GLU B 1 13 ? 27.609 -35.75 -0.435 1 87.69 13 GLU B C 1
ATOM 3705 O O . GLU B 1 13 ? 27.75 -35.531 0.773 1 87.69 13 GLU B O 1
ATOM 3710 N N . ARG B 1 14 ? 28.578 -35.219 -1.347 1 90.5 14 ARG B N 1
ATOM 3711 C CA . ARG B 1 14 ? 29.891 -34.75 -0.938 1 90.5 14 ARG B CA 1
ATOM 3712 C C . ARG B 1 14 ? 29.938 -33.219 -0.879 1 90.5 14 ARG B C 1
ATOM 3714 O O . ARG B 1 14 ? 31.016 -32.625 -0.813 1 90.5 14 ARG B O 1
ATOM 3721 N N . MET B 1 15 ? 28.656 -32.688 -1.004 1 94.25 15 MET B N 1
ATOM 3722 C CA . MET B 1 15 ? 28.594 -31.219 -0.943 1 94.25 15 MET B CA 1
ATOM 3723 C C . MET B 1 15 ? 27.438 -30.766 -0.04 1 94.25 15 MET B C 1
ATOM 3725 O O . MET B 1 15 ? 26.672 -31.594 0.46 1 94.25 15 MET B O 1
ATOM 3729 N N . VAL B 1 16 ? 27.438 -29.531 0.256 1 95.81 16 VAL B N 1
ATOM 3730 C CA . VAL B 1 16 ? 26.344 -28.875 0.957 1 95.81 16 VAL B CA 1
ATOM 3731 C C . VAL B 1 16 ? 25.688 -27.844 0.041 1 95.81 16 VAL B C 1
ATOM 3733 O O . VAL B 1 16 ? 26.359 -26.969 -0.509 1 95.81 16 VAL B O 1
ATOM 3736 N N . ILE B 1 17 ? 24.359 -28 -0.152 1 95.81 17 ILE B N 1
ATOM 3737 C CA . ILE B 1 17 ? 23.609 -27.062 -0.98 1 95.81 17 ILE B CA 1
ATOM 3738 C C . ILE B 1 17 ? 23.031 -25.953 -0.105 1 95.81 17 ILE B C 1
ATOM 3740 O O . ILE B 1 17 ? 22.344 -26.234 0.88 1 95.81 17 ILE B O 1
ATOM 3744 N N . GLY B 1 18 ? 23.438 -24.719 -0.454 1 96.5 18 GLY B N 1
ATOM 3745 C CA . GLY B 1 18 ? 22.844 -23.562 0.181 1 96.5 18 GLY B CA 1
ATOM 3746 C C . GLY B 1 18 ? 21.781 -22.891 -0.672 1 96.5 18 GLY B C 1
ATOM 3747 O O . GLY B 1 18 ? 21.938 -22.766 -1.888 1 96.5 18 GLY B O 1
ATOM 3748 N N . PHE B 1 19 ? 20.688 -22.5 -0.001 1 95.75 19 PHE B N 1
ATOM 3749 C CA . PHE B 1 19 ? 19.609 -21.766 -0.662 1 95.75 19 PHE B CA 1
ATOM 3750 C C . PHE B 1 19 ? 19.297 -20.469 0.081 1 95.75 19 PHE B C 1
ATOM 3752 O O . PHE B 1 19 ? 18.922 -20.5 1.254 1 95.75 19 PHE B O 1
ATOM 3759 N N . ASN B 1 20 ? 19.547 -19.375 -0.562 1 96.94 20 ASN B N 1
ATOM 3760 C CA . ASN B 1 20 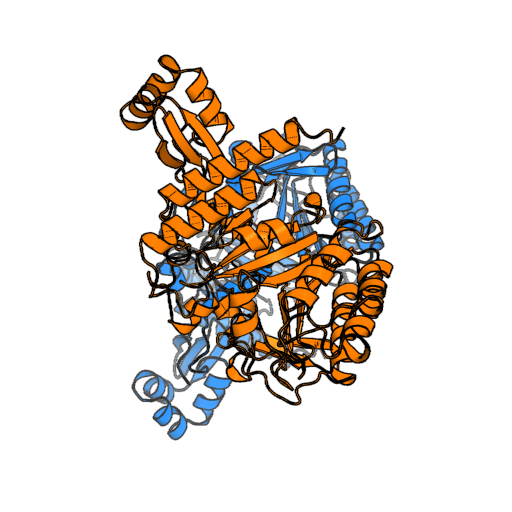? 19.062 -18.094 -0.057 1 96.94 20 ASN B CA 1
ATOM 3761 C C . ASN B 1 20 ? 17.703 -17.734 -0.635 1 96.94 20 ASN B C 1
ATOM 3763 O O . ASN B 1 20 ? 17.594 -17.359 -1.804 1 96.94 20 ASN B O 1
ATOM 3767 N N . THR B 1 21 ? 16.656 -17.797 0.175 1 95.38 21 THR B N 1
ATOM 3768 C CA . THR B 1 21 ? 15.289 -17.656 -0.309 1 95.38 21 THR B CA 1
ATOM 3769 C C . THR B 1 21 ? 14.977 -16.203 -0.629 1 95.38 21 THR B C 1
ATOM 3771 O O . THR B 1 21 ? 14.039 -15.914 -1.371 1 95.38 21 THR B O 1
ATOM 3774 N N . TYR B 1 22 ? 15.773 -15.281 -0.086 1 96.44 22 TYR B N 1
ATOM 3775 C CA . TYR B 1 22 ? 15.578 -13.859 -0.371 1 96.44 22 TYR B CA 1
ATOM 3776 C C . TYR B 1 22 ? 16.016 -13.523 -1.789 1 96.44 22 TYR B C 1
ATOM 3778 O O . TYR B 1 22 ? 15.305 -12.844 -2.527 1 96.44 22 TYR B O 1
ATOM 3786 N N . ARG B 1 23 ? 17.125 -14.031 -2.176 1 94.69 23 ARG B N 1
ATOM 3787 C CA . ARG B 1 23 ? 17.672 -13.766 -3.504 1 94.69 23 ARG B CA 1
ATOM 3788 C C . ARG B 1 23 ? 17.25 -14.859 -4.488 1 94.69 23 ARG B C 1
ATOM 3790 O O . ARG B 1 23 ? 17.422 -14.695 -5.699 1 94.69 23 ARG B O 1
ATOM 3797 N N . ASN B 1 24 ? 16.703 -15.922 -3.988 1 93.12 24 ASN B N 1
ATOM 3798 C CA . ASN B 1 24 ? 16.359 -17.078 -4.805 1 93.12 24 ASN B CA 1
ATOM 3799 C C . ASN B 1 24 ? 17.578 -17.625 -5.551 1 93.12 24 ASN B C 1
ATOM 3801 O O . ASN B 1 24 ? 17.531 -17.812 -6.766 1 93.12 24 ASN B O 1
ATOM 3805 N N . MET B 1 25 ? 18.656 -17.859 -4.766 1 93.69 25 MET B N 1
ATOM 3806 C CA . MET B 1 25 ? 19.906 -18.328 -5.336 1 93.69 25 MET B CA 1
ATOM 3807 C C . MET B 1 25 ? 20.438 -19.531 -4.578 1 93.69 25 MET B C 1
ATOM 3809 O O . MET B 1 25 ? 20.281 -19.625 -3.359 1 93.69 25 MET B O 1
ATOM 3813 N N . TYR B 1 26 ? 21.125 -20.406 -5.348 1 94.38 26 TYR B N 1
ATOM 3814 C CA . TYR B 1 26 ? 21.734 -21.594 -4.766 1 94.38 26 TYR B CA 1
ATOM 3815 C C . TYR B 1 26 ? 23.25 -21.5 -4.816 1 94.38 26 TYR B C 1
ATOM 3817 O O . TYR B 1 26 ? 23.812 -20.859 -5.707 1 94.38 26 TYR B O 1
ATOM 3825 N N . ILE B 1 27 ? 23.906 -22.125 -3.848 1 94.62 27 ILE B N 1
ATOM 3826 C CA . ILE B 1 27 ? 25.344 -22.359 -3.883 1 94.62 27 ILE B CA 1
ATOM 3827 C C . ILE B 1 27 ? 25.625 -23.797 -3.465 1 94.62 27 ILE B C 1
ATOM 3829 O O . ILE B 1 27 ? 24.844 -24.406 -2.732 1 94.62 27 ILE B O 1
ATOM 3833 N N . ALA B 1 28 ? 26.641 -24.344 -4.043 1 94.56 28 ALA B N 1
ATOM 3834 C CA . ALA B 1 28 ? 27.219 -25.609 -3.602 1 94.56 28 ALA B CA 1
ATOM 3835 C C . ALA B 1 28 ? 28.594 -25.406 -2.986 1 94.56 28 ALA B C 1
ATOM 3837 O O . ALA B 1 28 ? 29.484 -24.859 -3.625 1 94.56 28 ALA B O 1
ATOM 3838 N N . ILE B 1 29 ? 28.75 -25.875 -1.761 1 96 29 ILE B N 1
ATOM 3839 C CA . ILE B 1 29 ? 30.031 -25.641 -1.104 1 96 29 ILE B CA 1
ATOM 3840 C C . ILE B 1 29 ? 30.516 -26.938 -0.472 1 96 29 ILE B C 1
ATOM 3842 O O . ILE B 1 29 ? 29.75 -27.875 -0.283 1 96 29 ILE B O 1
ATOM 3846 N N . SER B 1 30 ? 31.812 -27 -0.128 1 96.19 30 SER B N 1
ATOM 3847 C CA . SER B 1 30 ? 32.406 -28.188 0.509 1 96.19 30 SER B CA 1
ATOM 3848 C C . SER B 1 30 ? 31.969 -28.281 1.973 1 96.19 30 SER B C 1
ATOM 3850 O O . SER B 1 30 ? 31.672 -27.266 2.607 1 96.19 30 SER B O 1
ATOM 3852 N N . PRO B 1 31 ? 31.953 -29.5 2.441 1 96.38 31 PRO B N 1
ATOM 3853 C CA . PRO B 1 31 ? 31.656 -29.672 3.865 1 96.38 31 PRO B CA 1
ATOM 3854 C C . PRO B 1 31 ? 32.594 -28.891 4.77 1 96.38 31 PRO B C 1
ATOM 3856 O O . PRO B 1 31 ? 32.188 -28.391 5.816 1 96.38 31 PRO B O 1
ATOM 3859 N N . LYS B 1 32 ? 33.812 -28.75 4.398 1 96.75 32 LYS B N 1
ATOM 3860 C CA . LYS B 1 32 ? 34.781 -27.984 5.184 1 96.75 32 LYS B CA 1
ATOM 3861 C C . LYS B 1 32 ? 34.438 -26.5 5.219 1 96.75 32 LYS B C 1
ATOM 3863 O O . LYS B 1 32 ? 34.469 -25.875 6.277 1 96.75 32 LYS B O 1
ATOM 3868 N N . ALA B 1 33 ? 34.062 -26.016 4.066 1 97.56 33 ALA B N 1
ATOM 3869 C CA . ALA B 1 33 ? 33.688 -24.609 3.98 1 97.56 33 ALA B CA 1
ATOM 3870 C C . ALA B 1 33 ? 32.406 -24.359 4.805 1 97.56 33 ALA B C 1
ATOM 3872 O O . ALA B 1 33 ? 32.312 -23.344 5.488 1 97.56 33 ALA B O 1
ATOM 3873 N N . TYR B 1 34 ? 31.484 -25.234 4.723 1 97.75 34 TYR B N 1
ATOM 3874 C CA . TYR B 1 34 ? 30.25 -25.094 5.492 1 97.75 34 TYR B CA 1
ATOM 3875 C C . TYR B 1 34 ? 30.531 -25.125 6.988 1 97.75 34 TYR B C 1
ATOM 3877 O O . TYR B 1 34 ? 29.938 -24.375 7.754 1 97.75 34 TYR B O 1
ATOM 3885 N N . SER B 1 35 ? 31.406 -26.016 7.375 1 97.25 35 SER B N 1
ATOM 3886 C CA . SER B 1 35 ? 31.797 -26.094 8.781 1 97.25 35 SER B CA 1
ATOM 3887 C C . SER B 1 35 ? 32.375 -24.766 9.266 1 97.25 35 SER B C 1
ATOM 3889 O O . SER B 1 35 ? 32.062 -24.297 10.359 1 97.25 35 SER B O 1
ATOM 3891 N N . THR B 1 36 ? 33.219 -24.172 8.5 1 97.81 36 THR B N 1
ATOM 3892 C CA . THR B 1 36 ? 33.781 -22.875 8.844 1 97.81 36 THR B CA 1
ATOM 3893 C C . THR B 1 36 ? 32.719 -21.797 8.906 1 97.81 36 THR B C 1
ATOM 3895 O O . THR B 1 36 ? 32.688 -21 9.844 1 97.81 36 THR B O 1
ATOM 3898 N N . TYR B 1 37 ? 31.812 -21.812 7.953 1 97.69 37 TYR B N 1
ATOM 3899 C CA . TYR B 1 37 ? 30.688 -20.875 7.906 1 97.69 37 TYR B CA 1
ATOM 3900 C C . TYR B 1 37 ? 29.844 -20.969 9.172 1 97.69 37 TYR B C 1
ATOM 3902 O O . TYR B 1 37 ? 29.422 -19.953 9.719 1 97.69 37 TYR B O 1
ATOM 3910 N N . ASN B 1 38 ? 29.656 -22.109 9.625 1 96.75 38 ASN B N 1
ATOM 3911 C CA . ASN B 1 38 ? 28.719 -22.359 10.727 1 96.75 38 ASN B CA 1
ATOM 3912 C C . ASN B 1 38 ? 29.406 -22.172 12.078 1 96.75 38 ASN B C 1
ATOM 3914 O O . ASN B 1 38 ? 28.766 -21.719 13.031 1 96.75 38 ASN B O 1
ATOM 3918 N N . LYS B 1 39 ? 30.672 -22.484 12.227 1 96.81 39 LYS B N 1
ATOM 3919 C CA . LYS B 1 39 ? 31.266 -22.625 13.547 1 96.81 39 LYS B CA 1
ATOM 3920 C C . LYS B 1 39 ? 32.281 -21.531 13.82 1 96.81 39 LYS B C 1
ATOM 3922 O O . LYS B 1 39 ? 32.688 -21.312 14.969 1 96.81 39 LYS B O 1
ATOM 3927 N N . GLU B 1 40 ? 32.719 -20.906 12.789 1 96.88 40 GLU B N 1
ATOM 3928 C CA . GLU B 1 40 ? 33.75 -19.891 12.961 1 96.88 40 GLU B CA 1
ATOM 3929 C C . GLU B 1 40 ? 33.25 -18.516 12.539 1 96.88 40 GLU B C 1
ATOM 3931 O O . GLU B 1 40 ? 32.062 -18.328 12.312 1 96.88 40 GLU B O 1
ATOM 3936 N N . SER B 1 41 ? 34.219 -17.516 12.539 1 96.88 41 SER B N 1
ATOM 3937 C CA . SER B 1 41 ? 33.875 -16.141 12.164 1 96.88 41 SER B CA 1
ATOM 3938 C C . SER B 1 41 ? 33.844 -15.977 10.656 1 96.88 41 SER B C 1
ATOM 3940 O O . SER B 1 41 ? 34.438 -16.766 9.922 1 96.88 41 SER B O 1
ATOM 3942 N N . LEU B 1 42 ? 33.156 -15.016 10.203 1 97.5 42 LEU B N 1
ATOM 3943 C CA . LEU B 1 42 ? 33.156 -14.719 8.773 1 97.5 42 LEU B CA 1
ATOM 3944 C C . LEU B 1 42 ? 34.562 -14.352 8.281 1 97.5 42 LEU B C 1
ATOM 3946 O O . LEU B 1 42 ? 34.906 -14.602 7.129 1 97.5 42 LEU B O 1
ATOM 3950 N N . ASP B 1 43 ? 35.375 -13.758 9.18 1 97.44 43 ASP B N 1
ATOM 3951 C CA . ASP B 1 43 ? 36.75 -13.477 8.836 1 97.44 43 ASP B CA 1
ATOM 3952 C C . ASP B 1 43 ? 37.531 -14.758 8.555 1 97.44 43 ASP B C 1
ATOM 3954 O O . ASP B 1 43 ? 38.344 -14.805 7.641 1 97.44 43 ASP B O 1
ATOM 3958 N N . ASP B 1 44 ? 37.312 -15.781 9.352 1 97.94 44 ASP B N 1
ATOM 3959 C CA . ASP B 1 44 ? 37.938 -17.078 9.125 1 97.94 44 ASP B CA 1
ATOM 3960 C C . ASP B 1 44 ? 37.5 -17.672 7.785 1 97.94 44 ASP B C 1
ATOM 3962 O O . ASP B 1 44 ? 38.312 -18.219 7.055 1 97.94 44 ASP B O 1
ATOM 3966 N N . LEU B 1 45 ? 36.219 -17.547 7.461 1 98.19 45 LEU B N 1
ATOM 3967 C CA . LEU B 1 45 ? 35.719 -18.047 6.18 1 98.19 45 LEU B CA 1
ATOM 3968 C C . LEU B 1 45 ? 36.406 -17.328 5.02 1 98.19 45 LEU B C 1
ATOM 3970 O O . LEU B 1 45 ? 36.812 -17.969 4.047 1 98.19 45 LEU B O 1
ATOM 3974 N N . MET B 1 46 ? 36.469 -16 5.156 1 98 46 MET B N 1
ATOM 3975 C CA . MET B 1 46 ? 37.125 -15.195 4.121 1 98 46 MET B CA 1
ATOM 3976 C C . MET B 1 46 ? 38.562 -15.617 3.932 1 98 46 MET B C 1
ATOM 3978 O O . MET B 1 46 ? 39.062 -15.711 2.801 1 98 46 MET B O 1
ATOM 3982 N N . ARG B 1 47 ? 39.25 -15.898 5.043 1 98 47 ARG B N 1
ATOM 3983 C CA . ARG B 1 47 ? 40.656 -16.281 5.004 1 98 47 ARG B CA 1
ATOM 3984 C C . ARG B 1 47 ? 40.844 -17.688 4.457 1 98 47 ARG B C 1
ATOM 3986 O O . ARG B 1 47 ? 41.688 -17.922 3.578 1 98 47 ARG B O 1
ATOM 3993 N N . LYS B 1 48 ? 40.094 -18.672 4.941 1 97.81 48 LYS B N 1
ATOM 3994 C CA . LYS B 1 48 ? 40.281 -20.094 4.633 1 97.81 48 LYS B CA 1
ATOM 3995 C C . LYS B 1 48 ? 39.656 -20.453 3.287 1 97.81 48 LYS B C 1
ATOM 3997 O O . LYS B 1 48 ? 40.156 -21.312 2.568 1 97.81 48 LYS B O 1
ATOM 4002 N N . PHE B 1 49 ? 38.562 -19.797 2.918 1 98 49 PHE B N 1
ATOM 4003 C CA . PHE B 1 49 ? 37.812 -20.094 1.702 1 98 49 PHE B CA 1
ATOM 4004 C C . PHE B 1 49 ? 37.375 -18.812 1.002 1 98 49 PHE B C 1
ATOM 4006 O O . PHE B 1 49 ? 36.188 -18.531 0.857 1 98 49 PHE B O 1
ATOM 4013 N N . PRO B 1 50 ? 38.281 -18.047 0.421 1 97.75 50 PRO B N 1
ATOM 4014 C CA . PRO B 1 50 ? 38 -16.734 -0.138 1 97.75 50 PRO B CA 1
ATOM 4015 C C . PRO B 1 50 ? 37 -16.781 -1.288 1 97.75 50 PRO B C 1
ATOM 4017 O O . PRO B 1 50 ? 36.156 -15.883 -1.417 1 97.75 50 PRO B O 1
ATOM 4020 N N . ASN B 1 51 ? 37.094 -17.812 -2.074 1 97.12 51 ASN B N 1
ATOM 4021 C CA . ASN B 1 51 ? 36.156 -17.922 -3.189 1 97.12 51 ASN B CA 1
ATOM 4022 C C . ASN B 1 51 ? 34.75 -18.188 -2.707 1 97.12 51 ASN B C 1
ATOM 4024 O O . ASN B 1 51 ? 33.781 -17.625 -3.232 1 97.12 51 ASN B O 1
ATOM 4028 N N . CYS B 1 52 ? 34.594 -19.062 -1.771 1 97.12 52 CYS B N 1
ATOM 4029 C CA . CYS B 1 52 ? 33.312 -19.344 -1.178 1 97.12 52 CYS B CA 1
ATOM 4030 C C . CYS B 1 52 ? 32.688 -18.094 -0.567 1 97.12 52 CYS B C 1
ATOM 4032 O O . CYS B 1 52 ? 31.516 -17.797 -0.786 1 97.12 52 CYS B O 1
ATOM 4034 N N . TYR B 1 53 ? 33.5 -17.344 0.137 1 97.94 53 TYR B N 1
ATOM 4035 C CA . TYR B 1 53 ? 33.094 -16.094 0.767 1 97.94 53 TYR B CA 1
ATOM 4036 C C . TYR B 1 53 ? 32.562 -15.117 -0.271 1 97.94 53 TYR B C 1
ATOM 4038 O O . TYR B 1 53 ? 31.469 -14.547 -0.102 1 97.94 53 TYR B O 1
ATOM 4046 N N . LYS B 1 54 ? 33.281 -14.945 -1.315 1 97.56 54 LYS B N 1
ATOM 4047 C CA . LYS B 1 54 ? 32.875 -14.023 -2.381 1 97.56 54 LYS B CA 1
ATOM 4048 C C . LYS B 1 54 ? 31.578 -14.453 -3.031 1 97.56 54 LYS B C 1
ATOM 4050 O O . LYS B 1 54 ? 30.719 -13.625 -3.303 1 97.56 54 LYS B O 1
ATOM 4055 N N . ASN B 1 55 ? 31.406 -15.727 -3.266 1 97.19 55 ASN B N 1
ATOM 4056 C CA . ASN B 1 55 ? 30.172 -16.25 -3.84 1 97.19 55 ASN B CA 1
ATOM 4057 C C . ASN B 1 55 ? 28.984 -16.016 -2.914 1 97.19 55 ASN B C 1
ATOM 4059 O O . ASN B 1 55 ? 27.891 -15.672 -3.373 1 97.19 55 ASN B O 1
ATOM 4063 N N . MET B 1 56 ? 29.203 -16.234 -1.69 1 97.94 56 MET B N 1
ATOM 4064 C CA . MET B 1 56 ? 28.141 -16.047 -0.706 1 97.94 56 MET B CA 1
ATOM 4065 C C . MET B 1 56 ? 27.703 -14.586 -0.663 1 97.94 56 MET B C 1
ATOM 4067 O O . MET B 1 56 ? 26.516 -14.297 -0.483 1 97.94 56 MET B O 1
ATOM 4071 N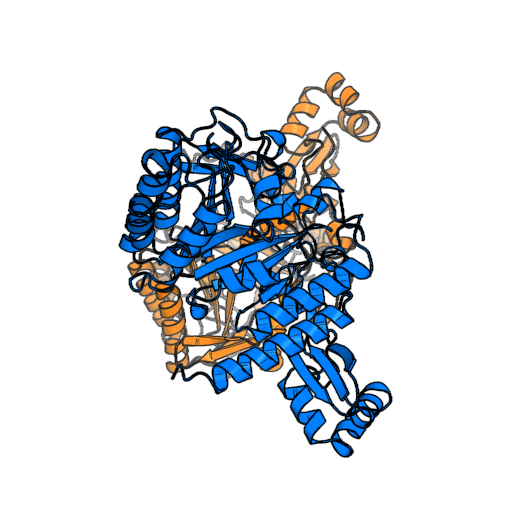 N . GLN B 1 57 ? 28.625 -13.695 -0.843 1 97.56 57 GLN B N 1
ATOM 4072 C CA . GLN B 1 57 ? 28.281 -12.281 -0.936 1 97.56 57 GLN B CA 1
ATOM 4073 C C . GLN B 1 57 ? 27.469 -12 -2.189 1 97.56 57 GLN B C 1
ATOM 4075 O O . GLN B 1 57 ? 26.422 -11.336 -2.121 1 97.56 57 GLN B O 1
ATOM 4080 N N . GLU B 1 58 ? 27.922 -12.508 -3.213 1 96.75 58 GLU B N 1
ATOM 4081 C CA . GLU B 1 58 ? 27.297 -12.258 -4.508 1 96.75 58 GLU B CA 1
ATOM 4082 C C . GLU B 1 58 ? 25.875 -12.82 -4.559 1 96.75 58 GLU B C 1
ATOM 4084 O O . GLU B 1 58 ? 24.984 -12.203 -5.133 1 96.75 58 GLU B O 1
ATOM 4089 N N . PHE B 1 59 ? 25.688 -13.922 -3.912 1 96.94 59 PHE B N 1
ATOM 4090 C CA . PHE B 1 59 ? 24.422 -14.617 -4.055 1 96.94 59 PHE B CA 1
ATOM 4091 C C . PHE B 1 59 ? 23.516 -14.344 -2.861 1 96.94 59 PHE B C 1
ATOM 4093 O O . PHE B 1 59 ? 22.438 -14.93 -2.742 1 96.94 59 PHE B O 1
ATOM 4100 N N . GLY B 1 60 ? 23.953 -13.516 -1.974 1 97.62 60 GLY B N 1
ATOM 4101 C CA . GLY B 1 60 ? 23.062 -12.961 -0.968 1 97.62 60 GLY B CA 1
ATOM 4102 C C . GLY B 1 60 ? 23.094 -13.734 0.339 1 97.62 60 GLY B C 1
ATOM 4103 O O . GLY B 1 60 ? 22.281 -13.469 1.234 1 97.62 60 GLY B O 1
ATOM 4104 N N . PHE B 1 61 ? 24.031 -14.695 0.5 1 98.56 61 PHE B N 1
ATOM 4105 C CA . PHE B 1 61 ? 24.156 -15.43 1.753 1 98.56 61 PHE B CA 1
ATOM 4106 C C . PHE B 1 61 ? 24.781 -14.555 2.832 1 98.56 61 PHE B C 1
ATOM 4108 O O . PHE B 1 61 ? 24.547 -14.758 4.023 1 98.56 61 PHE B O 1
ATOM 4115 N N . LEU B 1 62 ? 25.688 -13.711 2.41 1 98.56 62 LEU B N 1
ATOM 4116 C CA . LEU B 1 62 ? 26.266 -12.672 3.254 1 98.56 62 LEU B CA 1
ATOM 4117 C C . LEU B 1 62 ? 25.828 -11.289 2.801 1 98.56 62 LEU B C 1
ATOM 4119 O O . LEU B 1 62 ? 25.906 -10.961 1.613 1 98.56 62 LEU B O 1
ATOM 4123 N N . ILE B 1 63 ? 25.328 -10.508 3.711 1 97.88 63 ILE B N 1
ATOM 4124 C CA . ILE B 1 63 ? 24.766 -9.203 3.369 1 97.88 63 ILE B CA 1
ATOM 4125 C C . ILE B 1 63 ? 25.359 -8.133 4.285 1 97.88 63 ILE B C 1
ATOM 4127 O O . ILE B 1 63 ? 26.031 -8.445 5.27 1 97.88 63 ILE B O 1
ATOM 4131 N N . GLU B 1 64 ? 25.109 -6.891 3.936 1 96.44 64 GLU B N 1
ATOM 4132 C CA . GLU B 1 64 ? 25.578 -5.777 4.754 1 96.44 64 GLU B CA 1
ATOM 4133 C C . GLU B 1 64 ? 24.922 -5.777 6.125 1 96.44 64 GLU B C 1
ATOM 4135 O O . GLU B 1 64 ? 23.734 -6.086 6.246 1 96.44 64 GLU B O 1
ATOM 4140 N N . ASP B 1 65 ? 25.625 -5.332 7.145 1 96.19 65 ASP B N 1
ATOM 4141 C CA . ASP B 1 65 ? 25.172 -5.371 8.531 1 96.19 65 ASP B CA 1
ATOM 4142 C C . ASP B 1 65 ? 23.891 -4.559 8.711 1 96.19 65 ASP B C 1
ATOM 4144 O O . ASP B 1 65 ? 23 -4.949 9.477 1 96.19 65 ASP B O 1
ATOM 4148 N N . ASP B 1 66 ? 23.75 -3.539 7.953 1 92.94 66 ASP B N 1
ATOM 4149 C CA . ASP B 1 66 ? 22.641 -2.615 8.188 1 92.94 66 ASP B CA 1
ATOM 4150 C C . ASP B 1 66 ? 21.453 -2.939 7.281 1 92.94 66 ASP B C 1
ATOM 4152 O O . ASP B 1 66 ? 20.406 -2.285 7.359 1 92.94 66 ASP B O 1
ATOM 4156 N N . PHE B 1 67 ? 21.594 -3.975 6.473 1 95.81 67 PHE B N 1
ATOM 4157 C CA . PHE B 1 67 ? 20.5 -4.305 5.566 1 95.81 67 PHE B CA 1
ATOM 4158 C C . PHE B 1 67 ? 19.391 -5.043 6.309 1 95.81 67 PHE B C 1
ATOM 4160 O O . PHE B 1 67 ? 19.625 -6.09 6.91 1 95.81 67 PHE B O 1
ATOM 4167 N N . ASP B 1 68 ? 18.203 -4.5 6.293 1 96.25 68 ASP B N 1
ATOM 4168 C CA . ASP B 1 68 ? 17.031 -5.094 6.938 1 96.25 68 ASP B CA 1
ATOM 4169 C C . ASP B 1 68 ? 16.172 -5.848 5.926 1 96.25 68 ASP B C 1
ATOM 4171 O O . ASP B 1 68 ? 15.328 -5.25 5.254 1 96.25 68 ASP B O 1
ATOM 4175 N N . GLU B 1 69 ? 16.312 -7.137 5.875 1 97.44 69 GLU B N 1
ATOM 4176 C CA . GLU B 1 69 ? 15.648 -7.965 4.871 1 97.44 69 GLU B CA 1
ATOM 4177 C C . GLU B 1 69 ? 14.141 -7.977 5.07 1 97.44 69 GLU B C 1
ATOM 4179 O O . GLU B 1 69 ? 13.375 -7.918 4.105 1 97.44 69 GLU B O 1
ATOM 4184 N N . LEU B 1 70 ? 13.719 -8.023 6.316 1 97.62 70 LEU B N 1
ATOM 4185 C CA . LEU B 1 70 ? 12.281 -8.047 6.59 1 97.62 70 LEU B CA 1
ATOM 4186 C C . LEU B 1 70 ? 11.625 -6.742 6.168 1 97.62 70 LEU B C 1
ATOM 4188 O O . LEU B 1 70 ? 10.547 -6.754 5.566 1 97.62 70 LEU B O 1
ATOM 4192 N N . ALA B 1 71 ? 12.258 -5.645 6.441 1 97.06 71 ALA B N 1
ATOM 4193 C CA . ALA B 1 71 ? 11.742 -4.352 6 1 97.06 71 ALA B CA 1
ATOM 4194 C C . ALA B 1 71 ? 11.625 -4.297 4.48 1 97.06 71 ALA B C 1
ATOM 4196 O O . ALA B 1 71 ? 10.641 -3.773 3.945 1 97.06 71 ALA B O 1
ATOM 4197 N N . SER B 1 72 ? 12.609 -4.812 3.848 1 97.56 72 SER B N 1
ATOM 4198 C CA . SER B 1 72 ? 12.602 -4.848 2.389 1 97.56 72 SER B CA 1
ATOM 4199 C C . SER B 1 72 ? 11.453 -5.703 1.862 1 97.56 72 SER B C 1
ATOM 4201 O O . SER B 1 72 ? 10.781 -5.328 0.896 1 97.56 72 SER B O 1
ATOM 4203 N N . ILE B 1 73 ? 11.211 -6.84 2.469 1 97.75 73 ILE B N 1
ATOM 4204 C CA . ILE B 1 73 ? 10.117 -7.723 2.076 1 97.75 73 ILE B CA 1
ATOM 4205 C C . ILE B 1 73 ? 8.781 -7.004 2.256 1 97.75 73 ILE B C 1
ATOM 4207 O O . ILE B 1 73 ? 7.922 -7.039 1.369 1 97.75 73 ILE B O 1
ATOM 4211 N N . ARG B 1 74 ? 8.633 -6.305 3.375 1 98.19 74 ARG B N 1
ATOM 4212 C CA . ARG B 1 74 ? 7.41 -5.555 3.66 1 98.19 74 ARG B CA 1
ATOM 4213 C C . ARG B 1 74 ? 7.172 -4.473 2.611 1 98.19 74 ARG B C 1
ATOM 4215 O O . ARG B 1 74 ? 6.055 -4.32 2.115 1 98.19 74 ARG B O 1
ATOM 4222 N N . LEU B 1 75 ? 8.195 -3.775 2.301 1 97.81 75 LEU B N 1
ATOM 4223 C CA . LEU B 1 75 ? 8.086 -2.701 1.319 1 97.81 75 LEU B CA 1
ATOM 4224 C C . LEU B 1 75 ? 7.68 -3.252 -0.044 1 97.81 75 LEU B C 1
ATOM 4226 O O . LEU B 1 75 ? 6.746 -2.742 -0.673 1 97.81 75 LEU B O 1
ATOM 4230 N N . ARG B 1 76 ? 8.336 -4.266 -0.486 1 97.12 76 ARG B N 1
ATOM 4231 C CA . ARG B 1 76 ? 8.031 -4.855 -1.787 1 97.12 76 ARG B CA 1
ATOM 4232 C C . ARG B 1 76 ? 6.598 -5.363 -1.838 1 97.12 76 ARG B C 1
ATOM 4234 O O . ARG B 1 76 ? 5.914 -5.211 -2.854 1 97.12 76 ARG B O 1
ATOM 4241 N N . ASN B 1 77 ? 6.184 -5.953 -0.755 1 98.06 77 ASN B N 1
ATOM 4242 C CA . ASN B 1 77 ? 4.805 -6.43 -0.667 1 98.06 77 ASN B CA 1
ATOM 4243 C C . ASN B 1 77 ? 3.805 -5.285 -0.807 1 98.06 77 ASN B C 1
ATOM 4245 O O . ASN B 1 77 ? 2.84 -5.391 -1.565 1 98.06 77 ASN B O 1
ATOM 4249 N N . LYS B 1 78 ? 4.012 -4.227 -0.103 1 98 78 LYS B N 1
ATOM 4250 C CA . LYS B 1 78 ? 3.096 -3.09 -0.139 1 98 78 LYS B CA 1
ATOM 4251 C C . LYS B 1 78 ? 3.076 -2.443 -1.521 1 98 78 LYS B C 1
ATOM 4253 O O . LYS B 1 78 ? 2.018 -2.041 -2.008 1 98 78 LYS B O 1
ATOM 4258 N N . ILE B 1 79 ? 4.234 -2.344 -2.119 1 96.81 79 ILE B N 1
ATOM 4259 C CA . ILE B 1 79 ? 4.301 -1.785 -3.465 1 96.81 79 ILE B CA 1
ATOM 4260 C C . ILE B 1 79 ? 3.5 -2.66 -4.43 1 96.81 79 ILE B C 1
ATOM 4262 O O . ILE B 1 79 ? 2.648 -2.16 -5.168 1 96.81 79 ILE B O 1
ATOM 4266 N N . GLU B 1 80 ? 3.691 -3.939 -4.383 1 96.81 80 GLU B N 1
ATOM 4267 C CA . GLU B 1 80 ? 3.045 -4.859 -5.312 1 96.81 80 GLU B CA 1
ATOM 4268 C C . GLU B 1 80 ? 1.543 -4.938 -5.055 1 96.81 80 GLU B C 1
ATOM 4270 O O . GLU B 1 80 ? 0.752 -5.027 -5.996 1 96.81 80 GLU B O 1
ATOM 4275 N N . CYS B 1 81 ? 1.13 -4.844 -3.838 1 97.75 81 CYS B N 1
ATOM 4276 C CA . CYS B 1 81 ? -0.268 -5.086 -3.496 1 97.75 81 CYS B CA 1
ATOM 4277 C C . CYS B 1 81 ? -1.083 -3.801 -3.594 1 97.75 81 CYS B C 1
ATOM 4279 O O . CYS B 1 81 ? -2.307 -3.846 -3.74 1 97.75 81 CYS B O 1
ATOM 4281 N N . PHE B 1 82 ? -0.406 -2.633 -3.531 1 97.31 82 PHE B N 1
ATOM 4282 C CA . PHE B 1 82 ? -1.203 -1.415 -3.447 1 97.31 82 PHE B CA 1
ATOM 4283 C C . PHE B 1 82 ? -0.75 -0.398 -4.488 1 97.31 82 PHE B C 1
ATOM 4285 O O . PHE B 1 82 ? -1.576 0.261 -5.121 1 97.31 82 PHE B O 1
ATOM 4292 N N . ALA B 1 83 ? 0.507 -0.326 -4.75 1 95.19 83 ALA B N 1
ATOM 4293 C CA . ALA B 1 83 ? 1.011 0.734 -5.617 1 95.19 83 ALA B CA 1
ATOM 4294 C C . ALA B 1 83 ? 1.124 0.253 -7.062 1 95.19 83 ALA B C 1
ATOM 4296 O O . ALA B 1 83 ? 1.368 1.049 -7.973 1 95.19 83 ALA B O 1
ATOM 4297 N N . SER B 1 84 ? 0.997 -1.031 -7.309 1 93.81 84 SER B N 1
ATOM 4298 C CA . SER B 1 84 ? 1.181 -1.629 -8.625 1 93.81 84 SER B CA 1
ATOM 4299 C C . SER B 1 84 ? 0.198 -1.05 -9.641 1 93.81 84 SER B C 1
ATOM 4301 O O . SER B 1 84 ? -0.957 -0.776 -9.305 1 93.81 84 SER B O 1
ATOM 4303 N N . ARG B 1 85 ? 0.621 -0.932 -10.891 1 92.94 85 ARG B N 1
ATOM 4304 C CA . ARG B 1 85 ? -0.231 -0.463 -11.977 1 92.94 85 ARG B CA 1
ATOM 4305 C C . ARG B 1 85 ? -0.683 -1.622 -12.859 1 92.94 85 ARG B C 1
ATOM 4307 O O . ARG B 1 85 ? -0.971 -1.435 -14.039 1 92.94 85 ARG B O 1
ATOM 4314 N N . LYS B 1 86 ? -0.618 -2.768 -12.297 1 95.12 86 LYS B N 1
ATOM 4315 C CA . LYS B 1 86 ? -1.187 -3.963 -12.914 1 95.12 86 LYS B CA 1
ATOM 4316 C C . LYS B 1 86 ? -2.555 -4.289 -12.32 1 95.12 86 LYS B C 1
ATOM 4318 O O . LYS B 1 86 ? -2.699 -4.402 -11.102 1 95.12 86 LYS B O 1
ATOM 4323 N N . PHE B 1 87 ? -3.533 -4.34 -13.125 1 97.38 87 PHE B N 1
ATOM 4324 C CA . PHE B 1 87 ? -4.871 -4.707 -12.68 1 97.38 87 PHE B CA 1
ATOM 4325 C C . PHE B 1 87 ? -5.227 -6.117 -13.141 1 97.38 87 PHE B C 1
ATOM 4327 O O . PHE B 1 87 ? -4.941 -6.496 -14.281 1 97.38 87 PHE B O 1
ATOM 4334 N N . GLN B 1 88 ? -5.777 -6.902 -12.273 1 98.06 88 GLN B N 1
ATOM 4335 C CA . GLN B 1 88 ? -6.219 -8.258 -12.594 1 98.06 88 GLN B CA 1
ATOM 4336 C C . GLN B 1 88 ? -7.715 -8.414 -12.344 1 98.06 88 GLN B C 1
ATOM 4338 O O . GLN B 1 88 ? -8.195 -8.172 -11.234 1 98.06 88 GLN B O 1
ATOM 4343 N N . LEU B 1 89 ? -8.43 -8.812 -13.359 1 98.56 89 LEU B N 1
ATOM 4344 C CA . LEU B 1 89 ? -9.859 -9.094 -13.266 1 98.56 89 LEU B CA 1
ATOM 4345 C C . LEU B 1 89 ? -10.156 -10.531 -13.672 1 98.56 89 LEU B C 1
ATOM 4347 O O . LEU B 1 89 ? -9.828 -10.945 -14.789 1 98.56 89 LEU B O 1
ATOM 4351 N N . MET B 1 90 ? -10.688 -11.234 -12.781 1 98.56 90 MET B N 1
ATOM 4352 C CA . MET B 1 90 ? -11.164 -12.578 -13.117 1 98.56 90 MET B CA 1
ATOM 4353 C C . MET B 1 90 ? -12.68 -12.578 -13.305 1 98.56 90 MET B C 1
ATOM 4355 O O . MET B 1 90 ? -13.406 -11.984 -12.508 1 98.56 90 MET B O 1
ATOM 4359 N N . VAL B 1 91 ? -13.125 -13.227 -14.336 1 98.69 91 VAL B N 1
ATOM 4360 C CA . VAL B 1 91 ? -14.547 -13.266 -14.664 1 98.69 91 VAL B CA 1
ATOM 4361 C C . VAL B 1 91 ? -15.031 -14.719 -14.656 1 98.69 91 VAL B C 1
ATOM 4363 O O . VAL B 1 91 ? -14.367 -15.602 -15.203 1 98.69 91 VAL B O 1
ATOM 4366 N N . PHE B 1 92 ? -16.188 -14.914 -14.016 1 97.88 92 PHE B N 1
ATOM 4367 C CA . PHE B 1 92 ? -16.922 -16.172 -14.062 1 97.88 92 PHE B CA 1
ATOM 4368 C C . PHE B 1 92 ? -18.109 -16.078 -15 1 97.88 92 PHE B C 1
ATOM 4370 O O . PHE B 1 92 ? -19.188 -15.648 -14.586 1 97.88 92 PHE B O 1
ATOM 4377 N N . PRO B 1 93 ? -17.969 -16.531 -16.188 1 98.06 93 PRO B N 1
ATOM 4378 C CA . PRO B 1 93 ? -19.156 -16.484 -17.062 1 98.06 93 PRO B CA 1
ATOM 4379 C C . PRO B 1 93 ? -20.281 -17.391 -16.562 1 98.06 93 PRO B C 1
ATOM 4381 O O . PRO B 1 93 ? -21.453 -17.141 -16.844 1 98.06 93 PRO B O 1
ATOM 4384 N N . THR B 1 94 ? -19.875 -18.438 -15.922 1 97 94 THR B N 1
ATOM 4385 C CA . THR B 1 94 ? -20.781 -19.422 -15.344 1 97 94 THR B CA 1
ATOM 4386 C C . THR B 1 94 ? -20.109 -20.188 -14.219 1 97 94 THR B C 1
ATOM 4388 O O . THR B 1 94 ? -18.875 -20.266 -14.164 1 97 94 THR B O 1
ATOM 4391 N N . GLN B 1 95 ? -20.906 -20.688 -13.305 1 95.25 95 GLN B N 1
ATOM 4392 C CA . GLN B 1 95 ? -20.391 -21.609 -12.297 1 95.25 95 GLN B CA 1
ATOM 4393 C C . GLN B 1 95 ? -20.703 -23.062 -12.641 1 95.25 95 GLN B C 1
ATOM 4395 O O . GLN B 1 95 ? -20.406 -23.969 -11.859 1 95.25 95 GLN B O 1
ATOM 4400 N N . ASP B 1 96 ? -21.266 -23.188 -13.844 1 94.38 96 ASP B N 1
ATOM 4401 C CA . ASP B 1 96 ? -21.547 -24.531 -14.344 1 94.38 96 ASP B CA 1
ATOM 4402 C C . ASP B 1 96 ? -20.375 -25.078 -15.133 1 94.38 96 ASP B C 1
ATOM 4404 O O . ASP B 1 96 ? -19.547 -24.328 -15.648 1 94.38 96 ASP B O 1
ATOM 4408 N N . CYS B 1 97 ? -20.297 -26.391 -15.148 1 94.94 97 CYS B N 1
ATOM 4409 C CA . CYS B 1 97 ? -19.219 -27.094 -15.867 1 94.94 97 CYS B CA 1
ATOM 4410 C C . CYS B 1 97 ? -19.766 -28.297 -16.625 1 94.94 97 CYS B C 1
ATOM 4412 O O . CYS B 1 97 ? -20.781 -28.875 -16.234 1 94.94 97 CYS B O 1
ATOM 4414 N N . ASN B 1 98 ? -19.172 -28.609 -17.75 1 95.06 98 ASN B N 1
ATOM 4415 C CA . ASN B 1 98 ? -19.609 -29.75 -18.562 1 95.06 98 ASN B CA 1
ATOM 4416 C C . ASN B 1 98 ? -19.047 -31.062 -18.016 1 95.06 98 ASN B C 1
ATOM 4418 O O . ASN B 1 98 ? -19.469 -32.125 -18.422 1 95.06 98 ASN B O 1
ATOM 4422 N N . LEU B 1 99 ? -18.094 -30.969 -17.047 1 95.5 99 LEU B N 1
ATOM 4423 C CA . LEU B 1 99 ? -17.516 -32.156 -16.422 1 95.5 99 LEU B CA 1
ATOM 4424 C C . LEU B 1 99 ? -18 -32.312 -14.992 1 95.5 99 LEU B C 1
ATOM 4426 O O . LEU B 1 99 ? -18.641 -31.422 -14.438 1 95.5 99 LEU B O 1
ATOM 4430 N N . LYS B 1 100 ? -17.812 -33.469 -14.414 1 92.75 100 LYS B N 1
ATOM 4431 C CA . LYS B 1 100 ? -18.266 -33.75 -13.055 1 92.75 100 LYS B CA 1
ATOM 4432 C C . LYS B 1 100 ? -17.156 -34.375 -12.227 1 92.75 100 LYS B C 1
ATOM 4434 O O . LYS B 1 100 ? -17.328 -35.469 -11.68 1 92.75 100 LYS B O 1
ATOM 4439 N N . CYS B 1 101 ? -16.094 -33.719 -12.078 1 91.69 101 CYS B N 1
ATOM 4440 C CA . CYS B 1 101 ? -14.961 -34.188 -11.297 1 91.69 101 CYS B CA 1
ATOM 4441 C C . CYS B 1 101 ? -15.32 -34.281 -9.812 1 91.69 101 CYS B C 1
ATOM 4443 O O . CYS B 1 101 ? -15.891 -33.344 -9.266 1 91.69 101 CYS B O 1
ATOM 4445 N N . TRP B 1 102 ? -14.953 -35.344 -9.148 1 86.75 102 TRP B N 1
ATOM 4446 C CA . TRP B 1 102 ? -15.422 -35.594 -7.797 1 86.75 102 TRP B CA 1
ATOM 4447 C C . TRP B 1 102 ? -14.836 -34.594 -6.805 1 86.75 102 TRP B C 1
ATOM 4449 O O . TRP B 1 102 ? -15.43 -34.344 -5.758 1 86.75 102 TRP B O 1
ATOM 4459 N N . TYR B 1 103 ? -13.688 -34.031 -7.039 1 85.56 103 TYR B N 1
ATOM 4460 C CA . TYR B 1 103 ? -13.016 -33.219 -6.039 1 85.56 103 TYR B CA 1
ATOM 4461 C C . TYR B 1 103 ? -13.297 -31.734 -6.273 1 85.56 103 TYR B C 1
ATOM 4463 O O . TYR B 1 103 ? -12.812 -30.875 -5.527 1 85.56 103 TYR B O 1
ATOM 4471 N N . CYS B 1 104 ? -13.977 -31.453 -7.301 1 83.5 104 CYS B N 1
ATOM 4472 C CA . CYS B 1 104 ? -14.227 -30.047 -7.613 1 83.5 104 CYS B CA 1
ATOM 4473 C C . CYS B 1 104 ? -15.055 -29.391 -6.523 1 83.5 104 CYS B C 1
ATOM 4475 O O . CYS B 1 104 ? -16.109 -29.906 -6.137 1 83.5 104 CYS B O 1
ATOM 4477 N N . TYR B 1 105 ? -14.602 -28.281 -6.086 1 75.56 105 TYR B N 1
ATOM 4478 C CA . TYR B 1 105 ? -15.289 -27.578 -5.004 1 75.56 105 TYR B CA 1
ATOM 4479 C C . TYR B 1 105 ? -16.438 -26.734 -5.539 1 75.56 105 TYR B C 1
ATOM 4481 O O . TYR B 1 105 ? -17.297 -26.297 -4.777 1 75.56 105 TYR B O 1
ATOM 4489 N N . GLU B 1 106 ? -16.406 -26.594 -6.797 1 70.75 106 GLU B N 1
ATOM 4490 C CA . GLU B 1 106 ? -17.453 -25.781 -7.391 1 70.75 106 GLU B CA 1
ATOM 4491 C C . GLU B 1 106 ? -18.766 -26.562 -7.48 1 70.75 106 GLU B C 1
ATOM 4493 O O . GLU B 1 106 ? -18.781 -27.719 -7.922 1 70.75 106 GLU B O 1
ATOM 4498 N N . THR B 1 107 ? -19.859 -26.25 -6.824 1 68.12 107 THR B N 1
ATOM 4499 C CA . THR B 1 107 ? -21.125 -26.969 -6.789 1 68.12 107 THR B CA 1
ATOM 4500 C C . THR B 1 107 ? -21.781 -26.984 -8.164 1 68.12 107 THR B C 1
ATOM 4502 O O . THR B 1 107 ? -22.891 -27.484 -8.32 1 68.12 107 THR B O 1
ATOM 4505 N N . HIS B 1 108 ? -21.094 -26.75 -9.18 1 74.75 108 HIS B N 1
ATOM 4506 C CA . HIS B 1 108 ? -21.578 -26.781 -10.555 1 74.75 108 HIS B CA 1
ATOM 4507 C C . HIS B 1 108 ? -23.031 -26.312 -10.625 1 74.75 108 HIS B C 1
ATOM 4509 O O . HIS B 1 108 ? -23.906 -27.047 -11.078 1 74.75 108 HIS B O 1
ATOM 4515 N N . GLN B 1 109 ? -23.203 -25.125 -10.25 1 76.38 109 GLN B N 1
ATOM 4516 C CA . GLN B 1 109 ? -24.562 -24.578 -10.211 1 76.38 109 GLN B CA 1
ATOM 4517 C C . GLN B 1 109 ? -25.141 -24.484 -11.617 1 76.38 109 GLN B C 1
ATOM 4519 O O . GLN B 1 109 ? -24.734 -23.641 -12.406 1 76.38 109 GLN B O 1
ATOM 4524 N N . GLN B 1 110 ? -26.125 -25.281 -11.805 1 79.94 110 GLN B N 1
ATOM 4525 C CA . GLN B 1 110 ? -26.766 -25.312 -13.117 1 79.94 110 GLN B CA 1
ATOM 4526 C C . GLN B 1 110 ? -27.469 -23.984 -13.414 1 79.94 110 GLN B C 1
ATOM 4528 O O . GLN B 1 110 ? -27.906 -23.297 -12.492 1 79.94 110 GLN B O 1
ATOM 4533 N N . ASN B 1 111 ? -27.516 -23.609 -14.594 1 82.38 111 ASN B N 1
ATOM 4534 C CA . ASN B 1 111 ? -28.25 -22.469 -15.117 1 82.38 111 ASN B CA 1
ATOM 4535 C C . ASN B 1 111 ? -27.641 -21.156 -14.656 1 82.38 111 ASN B C 1
ATOM 4537 O O . ASN B 1 111 ? -28.359 -20.203 -14.352 1 82.38 111 ASN B O 1
ATOM 4541 N N . THR B 1 112 ? -26.453 -21.25 -14.336 1 92.44 112 THR B N 1
ATOM 4542 C CA . THR B 1 112 ? -25.719 -20.016 -14.055 1 92.44 112 THR B CA 1
ATOM 4543 C C . THR B 1 112 ? -25.016 -19.516 -15.312 1 92.44 112 THR B C 1
ATOM 4545 O O . THR B 1 112 ? -24.078 -20.141 -15.805 1 92.44 112 THR B O 1
ATOM 4548 N N . LYS B 1 113 ? -25.594 -18.438 -15.891 1 96.38 113 LYS B N 1
ATOM 4549 C CA . LYS B 1 113 ? -25.078 -17.844 -17.125 1 96.38 113 LYS B CA 1
ATOM 4550 C C . LYS B 1 113 ? -25.062 -16.312 -17.031 1 96.38 113 LYS B C 1
ATOM 4552 O O . LYS B 1 113 ? -26.078 -15.695 -16.703 1 96.38 113 LYS B O 1
ATOM 4557 N N . MET B 1 114 ? -23.906 -15.805 -17.281 1 98.12 114 MET B N 1
ATOM 4558 C CA . MET B 1 114 ? -23.781 -14.352 -17.25 1 98.12 114 MET B CA 1
ATOM 4559 C C . MET B 1 114 ? -24.688 -13.711 -18.312 1 98.12 114 MET B C 1
ATOM 4561 O O . MET B 1 114 ? -24.734 -14.18 -19.453 1 98.12 114 MET B O 1
ATOM 4565 N N . THR B 1 115 ? -25.359 -12.648 -17.984 1 97.81 115 THR B N 1
ATOM 4566 C CA . THR B 1 115 ? -26.281 -11.969 -18.891 1 97.81 115 THR B CA 1
ATOM 4567 C C . THR B 1 115 ? -25.562 -10.867 -19.672 1 97.81 115 THR B C 1
ATOM 4569 O O . THR B 1 115 ? -24.5 -10.406 -19.25 1 97.81 115 THR B O 1
ATOM 4572 N N . PRO B 1 116 ? -26.141 -10.453 -20.75 1 97.94 116 PRO B N 1
ATOM 4573 C CA . PRO B 1 116 ? -25.578 -9.312 -21.484 1 97.94 116 PRO B CA 1
ATOM 4574 C C . PRO B 1 116 ? -25.469 -8.062 -20.609 1 97.94 116 PRO B C 1
ATOM 4576 O O . PRO B 1 116 ? -24.547 -7.262 -20.797 1 97.94 116 PRO B O 1
ATOM 4579 N N . GLU B 1 117 ? -26.406 -7.934 -19.734 1 98.12 117 GLU B N 1
ATOM 4580 C CA . GLU B 1 117 ? -26.375 -6.773 -18.844 1 98.12 117 GLU B CA 1
ATOM 4581 C C . GLU B 1 117 ? -25.125 -6.77 -17.984 1 98.12 117 GLU B C 1
ATOM 4583 O O . GLU B 1 117 ? -24.453 -5.738 -17.859 1 98.12 117 GLU B O 1
ATOM 4588 N N . VAL B 1 118 ? -24.812 -7.855 -17.375 1 98.5 118 VAL B N 1
ATOM 4589 C CA . VAL B 1 118 ? -23.609 -7.949 -16.547 1 98.5 118 VAL B CA 1
ATOM 4590 C C . VAL B 1 118 ? -22.359 -7.758 -17.391 1 98.5 118 VAL B C 1
ATOM 4592 O O . VAL B 1 118 ? -21.406 -7.105 -16.969 1 98.5 118 VAL B O 1
ATOM 4595 N N . MET B 1 119 ? -22.359 -8.32 -18.625 1 98.69 119 MET B N 1
ATOM 4596 C CA . MET B 1 119 ? -21.25 -8.109 -19.547 1 98.69 119 MET B CA 1
ATOM 4597 C C . MET B 1 119 ? -21.016 -6.621 -19.781 1 98.69 119 MET B C 1
ATOM 4599 O O . MET B 1 119 ? -19.859 -6.16 -19.781 1 98.69 119 MET B O 1
ATOM 4603 N N . GLU B 1 120 ? -22.109 -5.945 -19.938 1 98.69 120 GLU B N 1
ATOM 4604 C CA . GLU B 1 120 ? -22 -4.508 -20.172 1 98.69 120 GLU B CA 1
ATOM 4605 C C . GLU B 1 120 ? -21.438 -3.791 -18.953 1 98.69 120 GLU B C 1
ATOM 4607 O O . GLU B 1 120 ? -20.625 -2.869 -19.078 1 98.69 120 GLU B O 1
ATOM 4612 N N . ARG B 1 121 ? -21.906 -4.191 -17.812 1 98.75 121 ARG B N 1
ATOM 4613 C CA . ARG B 1 121 ? -21.391 -3.602 -16.594 1 98.75 121 ARG B CA 1
ATOM 4614 C C . ARG B 1 121 ? -19.891 -3.803 -16.484 1 98.75 121 ARG B C 1
ATOM 4616 O O . ARG B 1 121 ? -19.156 -2.895 -16.078 1 98.75 121 ARG B O 1
ATOM 4623 N N . ILE B 1 122 ? -19.359 -4.957 -16.828 1 98.81 122 ILE B N 1
ATOM 4624 C CA . ILE B 1 122 ? -17.938 -5.25 -16.781 1 98.81 122 ILE B CA 1
ATOM 4625 C C . ILE B 1 122 ? -17.203 -4.352 -17.781 1 98.81 122 ILE B C 1
ATOM 4627 O O . ILE B 1 122 ? -16.141 -3.799 -17.469 1 98.81 122 ILE B O 1
ATOM 4631 N N . TYR B 1 123 ? -17.797 -4.254 -18.953 1 98.69 123 TYR B N 1
ATOM 4632 C CA . TYR B 1 123 ? -17.219 -3.369 -19.953 1 98.69 123 TYR B CA 1
ATOM 4633 C C . TYR B 1 123 ? -17.094 -1.946 -19.422 1 98.69 123 TYR B C 1
ATOM 4635 O O . TYR B 1 123 ? -16.031 -1.32 -19.547 1 98.69 123 TYR B O 1
ATOM 4643 N N . LEU B 1 124 ? -18.141 -1.443 -18.828 1 98.62 124 LEU B N 1
ATOM 4644 C CA . LEU B 1 124 ? -18.141 -0.092 -18.281 1 98.62 124 LEU B CA 1
ATOM 4645 C C . LEU B 1 124 ? -17.141 0.038 -17.141 1 98.62 124 LEU B C 1
ATOM 4647 O O . LEU B 1 124 ? -16.484 1.08 -16.984 1 98.62 124 LEU B O 1
ATOM 4651 N N . TYR B 1 125 ? -17.031 -1 -16.359 1 98.31 125 TYR B N 1
ATOM 4652 C CA . TYR B 1 125 ? -16.047 -1.003 -15.281 1 98.31 125 TYR B CA 1
ATOM 4653 C C . TYR B 1 125 ? -14.648 -0.781 -15.828 1 98.31 125 TYR B C 1
ATOM 4655 O O . TYR B 1 125 ? -13.922 0.089 -15.344 1 98.31 125 TYR B O 1
ATOM 4663 N N . VAL B 1 126 ? -14.305 -1.548 -16.828 1 98.44 126 VAL B N 1
ATOM 4664 C CA . VAL B 1 126 ? -12.977 -1.449 -17.422 1 98.44 126 VAL B CA 1
ATOM 4665 C C . VAL B 1 126 ? -12.797 -0.083 -18.078 1 98.44 126 VAL B C 1
ATOM 4667 O O . VAL B 1 126 ? -11.742 0.542 -17.953 1 98.44 126 VAL B O 1
ATOM 4670 N N . LYS B 1 127 ? -13.812 0.375 -18.734 1 97.75 127 LYS B N 1
ATOM 4671 C CA . LYS B 1 127 ? -13.773 1.701 -19.328 1 97.75 127 LYS B CA 1
ATOM 4672 C C . LYS B 1 127 ? -13.5 2.777 -18.281 1 97.75 127 LYS B C 1
ATOM 4674 O O . LYS B 1 127 ? -12.664 3.66 -18.5 1 97.75 127 LYS B O 1
ATOM 4679 N N . ASN B 1 128 ? -14.227 2.658 -17.203 1 96.06 128 ASN B N 1
ATOM 4680 C CA . ASN B 1 128 ? -14.023 3.598 -16.109 1 96.06 128 ASN B CA 1
ATOM 4681 C C . ASN B 1 128 ? -12.586 3.547 -15.586 1 96.06 128 ASN B C 1
ATOM 4683 O O . ASN B 1 128 ? -11.984 4.586 -15.305 1 96.06 128 ASN B O 1
ATOM 4687 N N . LEU B 1 129 ? -12.039 2.393 -15.438 1 95.12 129 LEU B N 1
ATOM 4688 C CA . LEU B 1 129 ? -10.672 2.229 -14.969 1 95.12 129 LEU B CA 1
ATOM 4689 C C . LEU B 1 129 ? -9.688 2.902 -15.922 1 95.12 129 LEU B C 1
ATOM 4691 O O . LEU B 1 129 ? -8.703 3.494 -15.484 1 95.12 129 LEU B O 1
ATOM 4695 N N . ILE B 1 130 ? -9.938 2.781 -17.219 1 93.69 130 ILE B N 1
ATOM 4696 C CA . ILE B 1 130 ? -9.078 3.395 -18.234 1 93.69 130 ILE B CA 1
ATOM 4697 C C . ILE B 1 130 ? -9.164 4.914 -18.141 1 93.69 130 ILE B C 1
ATOM 4699 O O . ILE B 1 130 ? -8.148 5.605 -18.156 1 93.69 130 ILE B O 1
ATOM 4703 N N . GLU B 1 131 ? -10.391 5.395 -18.016 1 89.19 131 GLU B N 1
ATOM 4704 C CA . GLU B 1 131 ? -10.609 6.836 -17.906 1 89.19 131 GLU B CA 1
ATOM 4705 C C . GLU B 1 131 ? -9.906 7.418 -16.688 1 89.19 131 GLU B C 1
ATOM 4707 O O . GLU B 1 131 ? -9.414 8.547 -16.719 1 89.19 131 GLU B O 1
ATOM 4712 N N . ASN B 1 132 ? -9.805 6.574 -15.742 1 85.69 132 ASN B N 1
ATOM 4713 C CA . ASN B 1 132 ? -9.148 7.016 -14.516 1 85.69 132 ASN B CA 1
ATOM 4714 C C . ASN B 1 132 ? -7.664 6.684 -14.531 1 85.69 132 ASN B C 1
ATOM 4716 O O . ASN B 1 132 ? -6.965 6.906 -13.539 1 85.69 132 ASN B O 1
ATOM 4720 N N . ASN B 1 133 ? -7.172 6.07 -15.68 1 82.44 133 ASN B N 1
ATOM 4721 C CA . ASN B 1 133 ? -5.781 5.66 -15.852 1 82.44 133 ASN B CA 1
ATOM 4722 C C . ASN B 1 133 ? -5.305 4.809 -14.672 1 82.44 133 ASN B C 1
ATOM 4724 O O . ASN B 1 133 ? -4.238 5.066 -14.109 1 82.44 133 ASN B O 1
ATOM 4728 N N . SER B 1 134 ? -5.949 3.887 -14.273 1 83.19 134 SER B N 1
ATOM 4729 C CA . SER B 1 134 ? -5.785 3.127 -13.039 1 83.19 134 SER B CA 1
ATOM 4730 C C . SER B 1 134 ? -4.734 2.031 -13.203 1 83.19 134 SER B C 1
ATOM 4732 O O . SER B 1 134 ? -4.285 1.443 -12.219 1 83.19 134 SER B O 1
ATOM 4734 N N . PHE B 1 135 ? -4.332 1.819 -14.43 1 92.56 135 PHE B N 1
ATOM 4735 C CA . PHE B 1 135 ? -3.391 0.731 -14.672 1 92.56 135 PHE B CA 1
ATOM 4736 C C . PHE B 1 135 ? -2.611 0.965 -15.961 1 92.56 135 PHE B C 1
ATOM 4738 O O . PHE B 1 135 ? -2.984 1.815 -16.766 1 92.56 135 PHE B O 1
ATOM 4745 N N . ASP B 1 136 ? -1.465 0.236 -16.094 1 92.25 136 ASP B N 1
ATOM 4746 C CA . ASP B 1 136 ? -0.709 0.193 -17.344 1 92.25 136 ASP B CA 1
ATOM 4747 C C . ASP B 1 136 ? -0.881 -1.153 -18.047 1 92.25 136 ASP B C 1
ATOM 4749 O O . ASP B 1 136 ? -0.776 -1.24 -19.266 1 92.25 136 ASP B O 1
ATOM 4753 N N . SER B 1 137 ? -1.161 -2.135 -17.25 1 95.88 137 SER B N 1
ATOM 4754 C CA . SER B 1 137 ? -1.402 -3.48 -17.75 1 95.88 137 SER B CA 1
ATOM 4755 C C . SER B 1 137 ? -2.641 -4.102 -17.125 1 95.88 137 SER B C 1
ATOM 4757 O O . SER B 1 137 ? -2.891 -3.914 -15.922 1 95.88 137 SER B O 1
ATOM 4759 N N . PHE B 1 138 ? -3.445 -4.777 -17.938 1 97.44 138 PHE B N 1
ATOM 4760 C CA . PHE B 1 138 ? -4.707 -5.371 -17.516 1 97.44 138 PHE B CA 1
ATOM 4761 C C . PHE B 1 138 ? -4.758 -6.852 -17.875 1 97.44 138 PHE B C 1
ATOM 4763 O O . PHE B 1 138 ? -4.703 -7.207 -19.062 1 97.44 138 PHE B O 1
ATOM 4770 N N . GLN B 1 139 ? -4.824 -7.664 -16.859 1 97.5 139 GLN B N 1
ATOM 4771 C CA . GLN B 1 139 ? -4.988 -9.094 -17.078 1 97.5 139 GLN B CA 1
ATOM 4772 C C . GLN B 1 139 ? -6.438 -9.523 -16.859 1 97.5 139 GLN B C 1
ATOM 4774 O O . GLN B 1 139 ? -6.977 -9.375 -15.766 1 97.5 139 GLN B O 1
ATOM 4779 N N . MET B 1 140 ? -7.047 -9.992 -17.875 1 98.06 140 MET B N 1
ATOM 4780 C CA . MET B 1 140 ? -8.391 -10.555 -17.797 1 98.06 140 MET B CA 1
ATOM 4781 C C . MET B 1 140 ? -8.344 -12.078 -17.75 1 98.06 140 MET B C 1
ATOM 4783 O O . MET B 1 140 ? -7.859 -12.719 -18.688 1 98.06 140 MET B O 1
ATOM 4787 N N . SER B 1 141 ? -8.82 -12.625 -16.688 1 98.19 141 SER B N 1
ATOM 4788 C CA . SER B 1 141 ? -8.82 -14.07 -16.5 1 98.19 141 SER B CA 1
ATOM 4789 C C . SER B 1 141 ? -10.234 -14.633 -16.516 1 98.19 141 SER B C 1
ATOM 4791 O O . SER B 1 141 ? -11.172 -13.977 -16.062 1 98.19 141 SER B O 1
ATOM 4793 N N . PHE B 1 142 ? -10.352 -15.773 -17.062 1 98.31 142 PHE B N 1
ATOM 4794 C CA . PHE B 1 142 ? -11.633 -16.469 -17.094 1 98.31 142 PHE B CA 1
ATOM 4795 C C . PHE B 1 142 ? -11.539 -17.797 -16.344 1 98.31 142 PHE B C 1
ATOM 4797 O O . PHE B 1 142 ? -10.617 -18.578 -16.562 1 98.31 142 PHE B O 1
ATOM 4804 N N . PHE B 1 143 ? -12.414 -17.922 -15.43 1 96.19 143 PHE B N 1
ATOM 4805 C CA . PHE B 1 143 ? -12.539 -19.094 -14.578 1 96.19 143 PHE B CA 1
ATOM 4806 C C . PHE B 1 143 ? -14 -19.516 -14.438 1 96.19 143 PHE B C 1
ATOM 4808 O O . PHE B 1 143 ? -14.781 -19.406 -15.391 1 96.19 143 PHE B O 1
ATOM 4815 N N . GLY B 1 144 ? -14.32 -20.109 -13.242 1 92.81 144 GLY B N 1
ATOM 4816 C CA . GLY B 1 144 ? -15.672 -20.609 -13.023 1 92.81 144 GLY B CA 1
ATOM 4817 C C . GLY B 1 144 ? -15.75 -22.125 -13.039 1 92.81 144 GLY B C 1
ATOM 4818 O O . GLY B 1 144 ? -14.82 -22.812 -12.602 1 92.81 144 GLY B O 1
ATOM 4819 N N . GLY B 1 145 ? -17.062 -22.578 -13.391 1 93.44 145 GLY B N 1
ATOM 4820 C CA . GLY B 1 145 ? -17.062 -24 -13.727 1 93.44 145 GLY B CA 1
ATOM 4821 C C . GLY B 1 145 ? -16.172 -24.328 -14.898 1 93.44 145 GLY B C 1
ATOM 4822 O O . GLY B 1 145 ? -14.984 -24.641 -14.719 1 93.44 145 GLY B O 1
ATOM 4823 N N . GLU B 1 146 ? -16.75 -24.109 -16.062 1 95.81 146 GLU B N 1
ATOM 4824 C CA . GLU B 1 146 ? -15.945 -24.141 -17.281 1 95.81 146 GLU B CA 1
ATOM 4825 C C . GLU B 1 146 ? -16.156 -22.891 -18.109 1 95.81 146 GLU B C 1
ATOM 4827 O O . GLU B 1 146 ? -17.25 -22.672 -18.656 1 95.81 146 GLU B O 1
ATOM 4832 N N . PRO B 1 147 ? -15.117 -22.031 -18.219 1 96.44 147 PRO B N 1
ATOM 4833 C CA . PRO B 1 147 ? -15.297 -20.75 -18.906 1 96.44 147 PRO B CA 1
ATOM 4834 C C . PRO B 1 147 ? -15.594 -20.922 -20.406 1 96.44 147 PRO B C 1
ATOM 4836 O O . PRO B 1 147 ? -16.109 -20 -21.031 1 96.44 147 PRO B O 1
ATOM 4839 N N . LEU B 1 148 ? -15.289 -22.078 -21 1 96.88 148 LEU B N 1
ATOM 4840 C CA . LEU B 1 148 ? -15.484 -22.266 -22.438 1 96.88 148 LEU B CA 1
ATOM 4841 C C . LEU B 1 148 ? -16.891 -22.766 -22.719 1 96.88 148 LEU B C 1
ATOM 4843 O O . LEU B 1 148 ? -17.281 -22.922 -23.891 1 96.88 148 LEU B O 1
ATOM 4847 N N . LEU B 1 149 ? -17.688 -23.031 -21.719 1 95.94 149 LEU B N 1
ATOM 4848 C CA . LEU B 1 149 ? -19.062 -23.484 -21.906 1 95.94 149 LEU B CA 1
ATOM 4849 C C . LEU B 1 149 ? -19.859 -22.469 -22.734 1 95.94 149 LEU B C 1
ATOM 4851 O O . LEU B 1 149 ? -20.641 -22.859 -23.609 1 95.94 149 LEU B O 1
ATOM 4855 N N . TYR B 1 150 ? -19.703 -21.219 -22.484 1 96.5 150 TYR B N 1
ATOM 4856 C CA . TYR B 1 150 ? -20.344 -20.141 -23.219 1 96.5 150 TYR B CA 1
ATOM 4857 C C . TYR B 1 150 ? -19.312 -19.234 -23.891 1 96.5 150 TYR B C 1
ATOM 4859 O O . TYR B 1 150 ? -19.406 -18.016 -23.812 1 96.5 150 TYR B O 1
ATOM 4867 N N . PHE B 1 151 ? -18.328 -19.875 -24.516 1 97.75 151 PHE B N 1
ATOM 4868 C CA . PHE B 1 151 ? -17.172 -19.172 -25.094 1 97.75 151 PHE B CA 1
ATOM 4869 C C . PHE B 1 151 ? -17.625 -18.203 -26.172 1 97.75 151 PHE B C 1
ATOM 4871 O O . PHE B 1 151 ? -17.266 -17.031 -26.141 1 97.75 151 PHE B O 1
ATOM 4878 N N . ASP B 1 152 ? -18.5 -18.625 -27.078 1 97.31 152 ASP B N 1
ATOM 4879 C CA . ASP B 1 152 ? -18.906 -17.828 -28.234 1 97.31 152 ASP B CA 1
ATOM 4880 C C . ASP B 1 152 ? -19.906 -16.75 -27.844 1 97.31 152 ASP B C 1
ATOM 4882 O O . ASP B 1 152 ? -19.969 -15.688 -28.469 1 97.31 152 ASP B O 1
ATOM 4886 N N . GLU B 1 153 ? -20.641 -17.047 -26.844 1 97.19 153 GLU B N 1
ATOM 4887 C CA . GLU B 1 153 ? -21.734 -16.156 -26.469 1 97.19 153 GLU B CA 1
ATOM 4888 C C . GLU B 1 153 ? -21.25 -15.078 -25.5 1 97.19 153 GLU B C 1
ATOM 4890 O O . GLU B 1 153 ? -21.766 -13.961 -25.484 1 97.19 153 GLU B O 1
ATOM 4895 N N . ILE B 1 154 ? -20.281 -15.461 -24.625 1 98.19 154 ILE B N 1
ATOM 4896 C CA . ILE B 1 154 ? -19.969 -14.562 -23.516 1 98.19 154 ILE B CA 1
ATOM 4897 C C . ILE B 1 154 ? -18.469 -14.227 -23.531 1 98.19 154 ILE B C 1
ATOM 4899 O O . ILE B 1 154 ? -18.094 -13.07 -23.734 1 98.19 154 ILE B O 1
ATOM 4903 N N . VAL B 1 155 ? -17.609 -15.227 -23.469 1 98.38 155 VAL B N 1
ATOM 4904 C CA . VAL B 1 155 ? -16.188 -15.055 -23.156 1 98.38 155 VAL B CA 1
ATOM 4905 C C . VAL B 1 155 ? -15.492 -14.328 -24.297 1 98.38 155 VAL B C 1
ATOM 4907 O O . VAL B 1 155 ? -14.867 -13.289 -24.094 1 98.38 155 VAL B O 1
ATOM 4910 N N . PHE B 1 156 ? -15.672 -14.828 -25.516 1 98.06 156 PHE B N 1
ATOM 4911 C CA . PHE B 1 156 ? -14.945 -14.273 -26.656 1 98.06 156 PHE B CA 1
ATOM 4912 C C . PHE B 1 156 ? -15.398 -12.852 -26.953 1 98.06 156 PHE B C 1
ATOM 4914 O O . PHE B 1 156 ? -14.57 -11.945 -27.062 1 98.06 156 PHE B O 1
ATOM 4921 N N . PRO B 1 157 ? -16.719 -12.594 -27.031 1 98.31 157 PRO B N 1
ATOM 4922 C CA . PRO B 1 157 ? -17.125 -11.219 -27.297 1 98.31 157 PRO B CA 1
ATOM 4923 C C . PRO B 1 157 ? -16.688 -10.242 -26.203 1 98.31 157 PRO B C 1
ATOM 4925 O O . PRO B 1 157 ? -16.25 -9.133 -26.516 1 98.31 157 PRO B O 1
ATOM 4928 N N . LEU B 1 158 ? -16.766 -10.656 -24.984 1 98.5 158 LEU B N 1
ATOM 4929 C CA . LEU B 1 158 ? -16.391 -9.781 -23.875 1 98.5 158 LEU B CA 1
ATOM 4930 C C . LEU B 1 158 ? -14.883 -9.523 -23.891 1 98.5 158 LEU B C 1
ATOM 4932 O O . LEU B 1 158 ? -14.445 -8.375 -23.828 1 98.5 158 LEU B O 1
ATOM 4936 N N . ALA B 1 159 ? -14.102 -10.578 -23.969 1 98.25 159 ALA B N 1
ATOM 4937 C CA . ALA B 1 159 ? -12.641 -10.461 -23.969 1 98.25 159 ALA B CA 1
ATOM 4938 C C . ALA B 1 159 ? -12.164 -9.625 -25.141 1 98.25 159 ALA B C 1
ATOM 4940 O O . ALA B 1 159 ? -11.281 -8.773 -25 1 98.25 159 ALA B O 1
ATOM 4941 N N . SER B 1 160 ? -12.766 -9.836 -26.328 1 98.12 160 SER B N 1
ATOM 4942 C CA . SER B 1 160 ? -12.375 -9.109 -27.531 1 98.12 160 SER B CA 1
ATOM 4943 C C . SER B 1 160 ? -12.68 -7.621 -27.391 1 98.12 160 SER B C 1
ATOM 4945 O O . SER B 1 160 ? -11.844 -6.781 -27.719 1 98.12 160 SER B O 1
ATOM 4947 N N . ARG B 1 161 ? -13.859 -7.375 -26.938 1 98.19 161 ARG B N 1
ATOM 4948 C CA . ARG B 1 161 ? -14.273 -5.988 -26.75 1 98.19 161 ARG B CA 1
ATOM 4949 C C . ARG B 1 161 ? -13.359 -5.27 -25.766 1 98.19 161 ARG B C 1
ATOM 4951 O O . ARG B 1 161 ? -12.938 -4.137 -26 1 98.19 161 ARG B O 1
ATOM 4958 N N . ILE B 1 162 ? -13.016 -5.887 -24.688 1 98.38 162 ILE B N 1
ATOM 4959 C CA . ILE B 1 162 ? -12.18 -5.301 -23.641 1 98.38 162 ILE B CA 1
ATOM 4960 C C . ILE B 1 162 ? -10.742 -5.164 -24.141 1 98.38 162 ILE B C 1
ATOM 4962 O O . ILE B 1 162 ? -10.094 -4.148 -23.891 1 98.38 162 ILE B O 1
ATOM 4966 N N . LYS B 1 163 ? -10.273 -6.195 -24.828 1 98 163 LYS B N 1
ATOM 4967 C CA . LYS B 1 163 ? -8.945 -6.113 -25.438 1 98 163 LYS B CA 1
ATOM 4968 C C . LYS B 1 163 ? -8.836 -4.891 -26.344 1 98 163 LYS B C 1
ATOM 4970 O O . LYS B 1 163 ? -7.879 -4.117 -26.234 1 98 163 LYS B O 1
ATOM 4975 N N . ASN B 1 164 ? -9.781 -4.711 -27.188 1 98 164 ASN B N 1
ATOM 4976 C CA . ASN B 1 164 ? -9.781 -3.574 -28.094 1 98 164 ASN B CA 1
ATOM 4977 C C . ASN B 1 164 ? -9.789 -2.248 -27.344 1 98 164 ASN B C 1
ATOM 4979 O O . ASN B 1 164 ? -9.062 -1.319 -27.688 1 98 164 ASN B O 1
ATOM 4983 N N . LEU B 1 165 ? -10.633 -2.234 -26.359 1 97.75 165 LEU B N 1
ATOM 4984 C CA . LEU B 1 165 ? -10.742 -1.035 -25.531 1 97.75 165 LEU B CA 1
ATOM 4985 C C . LEU B 1 165 ? -9.398 -0.703 -24.891 1 97.75 165 LEU B C 1
ATOM 4987 O O . LEU B 1 165 ? -8.945 0.442 -24.938 1 97.75 165 LEU B O 1
ATOM 4991 N N . ILE B 1 166 ? -8.734 -1.654 -24.281 1 97.44 166 ILE B N 1
ATOM 4992 C CA . ILE B 1 166 ? -7.488 -1.489 -23.547 1 97.44 166 ILE B CA 1
ATOM 4993 C C . ILE B 1 166 ? -6.359 -1.117 -24.5 1 97.44 166 ILE B C 1
ATOM 4995 O O . ILE B 1 166 ? -5.621 -0.16 -24.266 1 97.44 166 ILE B O 1
ATOM 4999 N N . GLU B 1 167 ? -6.23 -1.827 -25.578 1 96.69 167 GLU B N 1
ATOM 5000 C CA . GLU B 1 167 ? -5.152 -1.594 -26.531 1 96.69 167 GLU B CA 1
ATOM 5001 C C . GLU B 1 167 ? -5.332 -0.258 -27.25 1 96.69 167 GLU B C 1
ATOM 5003 O O . GLU B 1 167 ? -4.352 0.42 -27.562 1 96.69 167 GLU B O 1
ATOM 5008 N N . SER B 1 168 ? -6.539 0.15 -27.484 1 96.88 168 SER B N 1
ATOM 5009 C CA . SER B 1 168 ? -6.801 1.449 -28.094 1 96.88 168 SER B CA 1
ATOM 5010 C C . SER B 1 168 ? -6.363 2.59 -27.188 1 96.88 168 SER B C 1
ATOM 5012 O O . SER B 1 168 ? -6.055 3.686 -27.656 1 96.88 168 SER B O 1
ATOM 5014 N N . ALA B 1 169 ? -6.352 2.316 -25.953 1 94.25 169 ALA B N 1
ATOM 5015 C CA . ALA B 1 169 ? -5.914 3.316 -24.984 1 94.25 169 ALA B CA 1
ATOM 5016 C C . ALA B 1 169 ? -4.402 3.266 -24.781 1 94.25 169 ALA B C 1
ATOM 5018 O O . ALA B 1 169 ? -3.855 3.969 -23.922 1 94.25 169 ALA B O 1
ATOM 5019 N N . GLY B 1 170 ? -3.703 2.383 -25.516 1 93.31 170 GLY B N 1
ATOM 5020 C CA . GLY B 1 170 ? -2.256 2.275 -25.438 1 93.31 170 GLY B CA 1
ATOM 5021 C C . GLY B 1 170 ? -1.787 1.464 -24.234 1 93.31 170 GLY B C 1
ATOM 5022 O O . GLY B 1 170 ? -0.659 1.632 -23.766 1 93.31 170 GLY B O 1
ATOM 5023 N N . LYS B 1 171 ? -2.623 0.685 -23.672 1 94.5 171 LYS B N 1
ATOM 5024 C CA . LYS B 1 171 ? -2.293 -0.135 -22.516 1 94.5 171 LYS B CA 1
ATOM 5025 C C . LYS B 1 171 ? -2.152 -1.604 -22.891 1 94.5 171 LYS B C 1
ATOM 5027 O O . LYS B 1 171 ? -2.57 -2.01 -23.984 1 94.5 171 LYS B O 1
ATOM 5032 N N . GLN B 1 172 ? -1.554 -2.33 -22.031 1 94.69 172 GLN B N 1
ATOM 5033 C CA . GLN B 1 172 ? -1.277 -3.732 -22.328 1 94.69 172 GLN B CA 1
ATOM 5034 C C . GLN B 1 172 ? -2.422 -4.629 -21.859 1 94.69 172 GLN B C 1
ATOM 5036 O O . GLN B 1 172 ? -2.898 -4.496 -20.734 1 94.69 172 GLN B O 1
ATOM 5041 N N . PHE B 1 173 ? -2.855 -5.535 -22.719 1 96.12 173 PHE B N 1
ATOM 5042 C CA . PHE B 1 173 ? -3.887 -6.52 -22.406 1 96.12 173 PHE B CA 1
ATOM 5043 C C . PHE B 1 173 ? -3.297 -7.922 -22.344 1 96.12 173 PHE B C 1
ATOM 5045 O O . PHE B 1 173 ? -2.52 -8.312 -23.219 1 96.12 173 PHE B O 1
ATOM 5052 N N . ILE B 1 174 ? -3.607 -8.625 -21.328 1 94.75 174 ILE B N 1
ATOM 5053 C CA . ILE B 1 174 ? -3.223 -10.023 -21.156 1 94.75 174 ILE B CA 1
ATOM 5054 C C . ILE B 1 174 ? -4.457 -10.859 -20.828 1 94.75 174 ILE B C 1
ATOM 5056 O O . ILE B 1 174 ? -5.301 -10.453 -20.031 1 94.75 174 ILE B O 1
ATOM 5060 N N . SER B 1 175 ? -4.613 -11.945 -21.453 1 95.31 175 SER B N 1
ATOM 5061 C CA . SER B 1 175 ? -5.723 -12.844 -21.156 1 95.31 175 SER B CA 1
ATOM 5062 C C . SER B 1 175 ? -5.227 -14.164 -20.578 1 95.31 175 SER B C 1
ATOM 5064 O O . SER B 1 175 ? -4.148 -14.641 -20.938 1 95.31 175 SER B O 1
ATOM 5066 N N . PHE B 1 176 ? -5.977 -14.711 -19.672 1 96.25 176 PHE B N 1
ATOM 5067 C CA . PHE B 1 176 ? -5.648 -15.961 -18.984 1 96.25 176 PHE B CA 1
ATOM 5068 C C . PHE B 1 176 ? -6.895 -16.812 -18.797 1 96.25 176 PHE B C 1
ATOM 5070 O O . PHE B 1 176 ? -7.953 -16.312 -18.422 1 96.25 176 PHE B O 1
ATOM 5077 N N . PHE B 1 177 ? -6.766 -18.141 -19.109 1 97 177 PHE B N 1
ATOM 5078 C CA . PHE B 1 177 ? -7.887 -19.062 -18.953 1 97 177 PHE B CA 1
ATOM 5079 C C . PHE B 1 177 ? -7.5 -20.25 -18.078 1 97 177 PHE B C 1
ATOM 5081 O O . PHE B 1 177 ? -6.43 -20.828 -18.266 1 97 177 PHE B O 1
ATOM 5088 N N . VAL B 1 178 ? -8.312 -20.531 -17.156 1 96.69 178 VAL B N 1
ATOM 5089 C CA . VAL B 1 178 ? -8.281 -21.828 -16.484 1 96.69 178 VAL B CA 1
ATOM 5090 C C . VAL B 1 178 ? -9.398 -22.703 -17.031 1 96.69 178 VAL B C 1
ATOM 5092 O O . VAL B 1 178 ? -10.578 -22.406 -16.859 1 96.69 178 VAL B O 1
ATOM 5095 N N . THR B 1 179 ? -9.055 -23.781 -17.688 1 97.12 179 THR B N 1
ATOM 5096 C CA . THR B 1 179 ? -10.047 -24.547 -18.438 1 97.12 179 THR B CA 1
ATOM 5097 C C . THR B 1 179 ? -9.742 -26.031 -18.375 1 97.12 179 THR B C 1
ATOM 5099 O O . THR B 1 179 ? -8.586 -26.438 -18.203 1 97.12 179 THR B O 1
ATOM 5102 N N . ASN B 1 180 ? -10.789 -26.828 -18.5 1 96.06 180 ASN B N 1
ATOM 5103 C CA . ASN B 1 180 ? -10.578 -28.266 -18.625 1 96.06 180 ASN B CA 1
ATOM 5104 C C . ASN B 1 180 ? -10.242 -28.672 -20.047 1 96.06 180 ASN B C 1
ATOM 5106 O O . ASN B 1 180 ? -9.906 -29.828 -20.312 1 96.06 180 ASN B O 1
ATOM 5110 N N . ALA B 1 181 ? -10.312 -27.766 -21.016 1 97.06 181 ALA B N 1
ATOM 5111 C CA . ALA B 1 181 ? -9.836 -27.859 -22.391 1 97.06 181 ALA B CA 1
ATOM 5112 C C . ALA B 1 181 ? -10.648 -28.891 -23.172 1 97.06 181 ALA B C 1
ATOM 5114 O O . ALA B 1 181 ? -10.328 -29.188 -24.328 1 97.06 181 ALA B O 1
ATOM 5115 N N . SER B 1 182 ? -11.734 -29.438 -22.594 1 96.69 182 SER B N 1
ATOM 5116 C CA . SER B 1 182 ? -12.539 -30.453 -23.266 1 96.69 182 SER B CA 1
ATOM 5117 C C . SER B 1 182 ? -13.344 -29.859 -24.422 1 96.69 182 SER B C 1
ATOM 5119 O O . SER B 1 182 ? -13.836 -30.578 -25.281 1 96.69 182 SER B O 1
ATOM 5121 N N . LEU B 1 183 ? -13.461 -28.516 -24.391 1 96.88 183 LEU B N 1
ATOM 5122 C CA . LEU B 1 183 ? -14.289 -27.859 -25.391 1 96.88 183 LEU B CA 1
ATOM 5123 C C . LEU B 1 183 ? -13.438 -27.141 -26.422 1 96.88 183 LEU B C 1
ATOM 5125 O O . LEU B 1 183 ? -13.953 -26.391 -27.25 1 96.88 183 LEU B O 1
ATOM 5129 N N . ILE B 1 184 ? -12.141 -27.344 -26.359 1 96.06 184 ILE B N 1
ATOM 5130 C CA . ILE B 1 184 ? -11.242 -26.703 -27.312 1 96.06 184 ILE B CA 1
ATOM 5131 C C . ILE B 1 184 ? -11.25 -27.484 -28.625 1 96.06 184 ILE B C 1
ATOM 5133 O O . ILE B 1 184 ? -11.031 -28.688 -28.641 1 96.06 184 ILE B O 1
ATOM 5137 N N . ASN B 1 185 ? -11.594 -26.828 -29.656 1 93.5 185 ASN B N 1
ATOM 5138 C CA . ASN B 1 185 ? -11.539 -27.328 -31.031 1 93.5 185 ASN B CA 1
ATOM 5139 C C . ASN B 1 185 ? -10.891 -26.297 -31.969 1 93.5 185 ASN B C 1
ATOM 5141 O O . ASN B 1 185 ? -10.375 -25.281 -31.516 1 93.5 185 ASN B O 1
ATOM 5145 N N . LYS B 1 186 ? -10.852 -26.594 -33.219 1 91.31 186 LYS B N 1
ATOM 5146 C CA . LYS B 1 186 ? -10.156 -25.75 -34.188 1 91.31 186 LYS B CA 1
ATOM 5147 C C . LYS B 1 186 ? -10.719 -24.328 -34.156 1 91.31 186 LYS B C 1
ATOM 5149 O O . LYS B 1 186 ? -9.969 -23.344 -34.188 1 91.31 186 LYS B O 1
ATOM 5154 N N . GLN B 1 187 ? -12.016 -24.25 -34.125 1 92.69 187 GLN B N 1
ATOM 5155 C CA . GLN B 1 187 ? -12.648 -22.938 -34.125 1 92.69 187 GLN B CA 1
ATOM 5156 C C . GLN B 1 187 ? -12.289 -22.156 -32.875 1 92.69 187 GLN B C 1
ATOM 5158 O O . GLN B 1 187 ? -12 -20.953 -32.938 1 92.69 187 GLN B O 1
ATOM 5163 N N . THR B 1 188 ? -12.367 -22.828 -31.766 1 93.38 188 THR B N 1
ATOM 5164 C CA . THR B 1 188 ? -12 -22.203 -30.5 1 93.38 188 THR B CA 1
ATOM 5165 C C . THR B 1 188 ? -10.547 -21.719 -30.531 1 93.38 188 THR B C 1
ATOM 5167 O O . THR B 1 188 ? -10.234 -20.625 -30.078 1 93.38 188 THR B O 1
ATOM 5170 N N . ILE B 1 189 ? -9.695 -22.5 -31.031 1 91.25 189 ILE B N 1
ATOM 5171 C CA . ILE B 1 189 ? -8.273 -22.188 -31.094 1 91.25 189 ILE B CA 1
ATOM 5172 C C . ILE B 1 189 ? -8.055 -20.922 -31.922 1 91.25 189 ILE B C 1
ATOM 5174 O O . ILE B 1 189 ? -7.285 -20.047 -31.531 1 91.25 189 ILE B O 1
ATOM 5178 N N . ASP B 1 190 ? -8.727 -20.812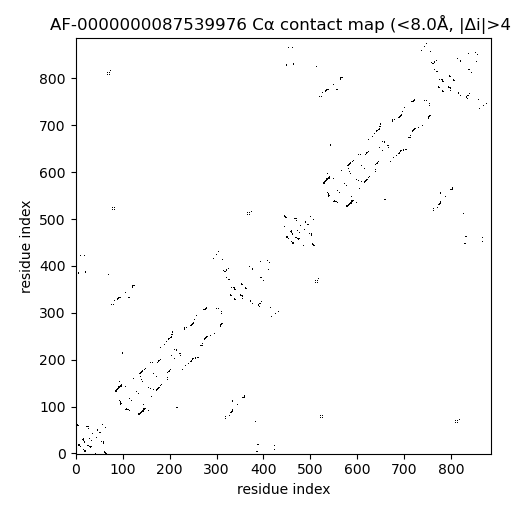 -33.062 1 91.31 190 ASP B N 1
ATOM 5179 C CA . ASP B 1 190 ? -8.586 -19.656 -33.938 1 91.31 190 ASP B CA 1
ATOM 5180 C C . ASP B 1 190 ? -8.969 -18.375 -33.188 1 91.31 190 ASP B C 1
ATOM 5182 O O . ASP B 1 190 ? -8.305 -17.344 -33.344 1 91.31 190 ASP B O 1
ATOM 5186 N N . LYS B 1 191 ? -9.984 -18.5 -32.438 1 92.88 191 LYS B N 1
ATOM 5187 C CA . LYS B 1 191 ? -10.43 -17.344 -31.672 1 92.88 191 LYS B CA 1
ATOM 5188 C C . LYS B 1 191 ? -9.469 -17.062 -30.516 1 92.88 191 LYS B C 1
ATOM 5190 O O . LYS B 1 191 ? -9.172 -15.898 -30.234 1 92.88 191 LYS B O 1
ATOM 5195 N N . LEU B 1 192 ? -8.992 -18.078 -29.875 1 90.94 192 LEU B N 1
ATOM 5196 C CA . LEU B 1 192 ? -8.039 -17.922 -28.781 1 90.94 192 LEU B CA 1
ATOM 5197 C C . LEU B 1 192 ? -6.754 -17.266 -29.266 1 90.94 192 LEU B C 1
ATOM 5199 O O . LEU B 1 192 ? -6.137 -16.484 -28.531 1 90.94 192 LEU B O 1
ATOM 5203 N N . VAL B 1 193 ? -6.387 -17.516 -30.469 1 87.19 193 VAL B N 1
ATOM 5204 C CA . VAL B 1 193 ? -5.184 -16.938 -31.047 1 87.19 193 VAL B CA 1
ATOM 5205 C C . VAL B 1 193 ? -5.309 -15.406 -31.078 1 87.19 193 VAL B C 1
ATOM 5207 O O . VAL B 1 193 ? -4.332 -14.695 -30.828 1 87.19 193 VAL B O 1
ATOM 5210 N N . THR B 1 194 ? -6.508 -14.938 -31.328 1 90.25 194 THR B N 1
ATOM 5211 C CA . THR B 1 194 ? -6.715 -13.492 -31.406 1 90.25 194 THR B CA 1
ATOM 5212 C C . THR B 1 194 ? -6.59 -12.859 -30.016 1 90.25 194 THR B C 1
ATOM 5214 O O . THR B 1 194 ? -6.297 -11.664 -29.906 1 90.25 194 THR B O 1
ATOM 5217 N N . LEU B 1 195 ? -6.781 -13.625 -29 1 91.81 195 LEU B N 1
ATOM 5218 C CA . LEU B 1 195 ? -6.68 -13.125 -27.625 1 91.81 195 LEU B CA 1
ATOM 5219 C C . LEU B 1 195 ? -5.281 -13.359 -27.062 1 91.81 195 LEU B C 1
ATOM 5221 O O . LEU B 1 195 ? -4.906 -12.75 -26.062 1 91.81 195 LEU B O 1
ATOM 5225 N N . SER B 1 196 ? -4.504 -14.234 -27.672 1 84.62 196 SER B N 1
ATOM 5226 C CA . SER B 1 196 ? -3.158 -14.625 -27.266 1 84.62 196 SER B CA 1
ATOM 5227 C C . SER B 1 196 ? -3.092 -14.875 -25.75 1 84.62 196 SER B C 1
ATOM 5229 O O . SER B 1 196 ? -2.268 -14.281 -25.062 1 84.62 196 SER B O 1
ATOM 5231 N N . PRO B 1 197 ? -3.889 -15.93 -25.312 1 89.38 197 PRO B N 1
ATOM 5232 C CA . PRO B 1 197 ? -3.971 -16.125 -23.859 1 89.38 197 PRO B CA 1
ATOM 5233 C C . PRO B 1 197 ? -2.877 -17.047 -23.328 1 89.38 197 PRO B C 1
ATOM 5235 O O . PRO B 1 197 ? -2.291 -17.812 -24.094 1 89.38 197 PRO B O 1
ATOM 5238 N N . ARG B 1 198 ? -2.625 -16.875 -22.016 1 93.44 198 ARG B N 1
ATOM 5239 C CA . ARG B 1 198 ? -2.074 -17.969 -21.234 1 93.44 198 ARG B CA 1
ATOM 5240 C C . ARG B 1 198 ? -3.176 -18.938 -20.781 1 93.44 198 ARG B C 1
ATOM 5242 O O . ARG B 1 198 ? -4.277 -18.5 -20.438 1 93.44 198 ARG B O 1
ATOM 5249 N N . LEU B 1 199 ? -2.838 -20.188 -20.844 1 95.75 199 LEU B N 1
ATOM 5250 C CA . LEU B 1 199 ? -3.826 -21.203 -20.484 1 95.75 199 LEU B CA 1
ATOM 5251 C C . LEU B 1 199 ? -3.316 -22.062 -19.328 1 95.75 199 LEU B C 1
ATOM 5253 O O . LEU B 1 199 ? -2.135 -22.406 -19.281 1 95.75 199 LEU B O 1
ATOM 5257 N N . GLN B 1 200 ? -4.137 -22.297 -18.453 1 96.75 200 GLN B N 1
ATOM 5258 C CA . GLN B 1 200 ? -3.936 -23.406 -17.516 1 96.75 200 GLN B CA 1
ATOM 5259 C C . GLN B 1 200 ? -4.91 -24.547 -17.797 1 96.75 200 GLN B C 1
ATOM 5261 O O . GLN B 1 200 ? -6.125 -24.375 -17.703 1 96.75 200 GLN B O 1
ATOM 5266 N N . ILE B 1 201 ? -4.344 -25.656 -18.156 1 97.31 201 ILE B N 1
ATOM 5267 C CA . ILE B 1 201 ? -5.109 -26.859 -18.484 1 97.31 201 ILE B CA 1
ATOM 5268 C C . ILE B 1 201 ? -4.828 -27.953 -17.453 1 97.31 201 ILE B C 1
ATOM 5270 O O . ILE B 1 201 ? -3.672 -28.188 -17.094 1 97.31 201 ILE B O 1
ATOM 5274 N N . THR B 1 202 ? -5.832 -28.609 -17 1 96.12 202 THR B N 1
ATOM 5275 C CA . THR B 1 202 ? -5.672 -29.547 -15.906 1 96.12 202 THR B CA 1
ATOM 5276 C C . THR B 1 202 ? -5.805 -30.984 -16.391 1 96.12 202 THR B C 1
ATOM 5278 O O . THR B 1 202 ? -6.68 -31.297 -17.203 1 96.12 202 THR B O 1
ATOM 5281 N N . LEU B 1 203 ? -4.949 -31.875 -15.922 1 96 203 LEU B N 1
ATOM 5282 C CA . LEU B 1 203 ? -5.023 -33.312 -16.078 1 96 203 LEU B CA 1
ATOM 5283 C C . LEU B 1 203 ? -4.953 -34.031 -14.727 1 96 203 LEU B C 1
ATOM 5285 O O . LEU B 1 203 ? -4.355 -33.5 -13.789 1 96 203 LEU B O 1
ATOM 5289 N N . ASP B 1 204 ? -5.555 -35.188 -14.719 1 95.5 204 ASP B N 1
ATOM 5290 C CA . ASP B 1 204 ? -5.484 -36 -13.508 1 95.5 204 ASP B CA 1
ATOM 5291 C C . ASP B 1 204 ? -4.613 -37.25 -13.734 1 95.5 204 ASP B C 1
ATOM 5293 O O . ASP B 1 204 ? -5 -38.344 -13.375 1 95.5 204 ASP B O 1
ATOM 5297 N N . GLY B 1 205 ? -3.518 -37 -14.398 1 95 205 GLY B N 1
ATOM 5298 C CA . GLY B 1 205 ? -2.578 -38.094 -14.602 1 95 205 GLY B CA 1
ATOM 5299 C C . GLY B 1 205 ? -2.723 -38.75 -15.953 1 95 205 GLY B C 1
ATOM 5300 O O . GLY B 1 205 ? -2.883 -38.094 -16.969 1 95 205 GLY B O 1
ATOM 5301 N N . VAL B 1 206 ? -2.559 -40.094 -15.93 1 96.12 206 VAL B N 1
ATOM 5302 C CA . VAL B 1 206 ? -2.598 -40.875 -17.156 1 96.12 206 VAL B CA 1
ATOM 5303 C C . VAL B 1 206 ? -4.047 -41.094 -17.578 1 96.12 206 VAL B C 1
ATOM 5305 O O . VAL B 1 206 ? -4.973 -40.844 -16.797 1 96.12 206 VAL B O 1
ATOM 5308 N N . LYS B 1 207 ? -4.141 -41.594 -18.812 1 96.94 207 LYS B N 1
ATOM 5309 C CA . LYS B 1 207 ? -5.461 -41.75 -19.422 1 96.94 207 LYS B CA 1
ATOM 5310 C C . LYS B 1 207 ? -6.387 -42.531 -18.5 1 96.94 207 LYS B C 1
ATOM 5312 O O . LYS B 1 207 ? -7.5 -42.125 -18.203 1 96.94 207 LYS B O 1
ATOM 5317 N N . GLU B 1 208 ? -5.914 -43.688 -17.984 1 95.5 208 GLU B N 1
ATOM 5318 C CA . GLU B 1 208 ? -6.73 -44.594 -17.188 1 95.5 208 GLU B CA 1
ATOM 5319 C C . GLU B 1 208 ? -7.25 -43.906 -15.93 1 95.5 208 GLU B C 1
ATOM 5321 O O . GLU B 1 208 ? -8.414 -44.094 -15.555 1 95.5 208 GLU B O 1
ATOM 5326 N N . LYS B 1 209 ? -6.453 -43.125 -15.336 1 95.38 209 LYS B N 1
ATOM 5327 C CA . LYS B 1 209 ? -6.832 -42.406 -14.117 1 95.38 209 LYS B CA 1
ATOM 5328 C C . LYS B 1 209 ? -7.672 -41.188 -14.43 1 95.38 209 LYS B C 1
ATOM 5330 O O . LYS B 1 209 ? -8.719 -40.969 -13.812 1 95.38 209 LYS B O 1
ATOM 5335 N N . HIS B 1 210 ? -7.262 -40.375 -15.344 1 96.81 210 HIS B N 1
ATOM 5336 C CA . HIS B 1 210 ? -7.941 -39.156 -15.727 1 96.81 210 HIS B CA 1
ATOM 5337 C C . HIS B 1 210 ? -9.391 -39.406 -16.125 1 96.81 210 HIS B C 1
ATOM 5339 O O . HIS B 1 210 ? -10.297 -38.719 -15.68 1 96.81 210 HIS B O 1
ATOM 5345 N N . ASP B 1 211 ? -9.578 -40.469 -16.891 1 97.06 211 ASP B N 1
ATOM 5346 C CA . ASP B 1 211 ? -10.898 -40.719 -17.469 1 97.06 211 ASP B CA 1
ATOM 5347 C C . ASP B 1 211 ? -11.828 -41.344 -16.422 1 97.06 211 ASP B C 1
ATOM 5349 O O . ASP B 1 211 ? -13.008 -41.594 -16.703 1 97.06 211 ASP B O 1
ATOM 5353 N N . LYS B 1 212 ? -11.375 -41.562 -15.258 1 95.06 212 LYS B N 1
ATOM 5354 C CA . LYS B 1 212 ? -12.227 -41.969 -14.141 1 95.06 212 LYS B CA 1
ATOM 5355 C C . LYS B 1 212 ? -12.688 -40.75 -13.352 1 95.06 212 LYS B C 1
ATOM 5357 O O . LYS B 1 212 ? -13.617 -40.812 -12.547 1 95.06 212 LYS B O 1
ATOM 5362 N N . VAL B 1 213 ? -12.016 -39.656 -13.562 1 94.75 213 VAL B N 1
ATOM 5363 C CA . VAL B 1 213 ? -12.25 -38.5 -12.727 1 94.75 213 VAL B CA 1
ATOM 5364 C C . VAL B 1 213 ? -12.914 -37.375 -13.555 1 94.75 213 VAL B C 1
ATOM 5366 O O . VAL B 1 213 ? -13.977 -36.875 -13.195 1 94.75 213 VAL B O 1
ATOM 5369 N N . ARG B 1 214 ? -12.32 -37.031 -14.641 1 95.56 214 ARG B N 1
ATOM 5370 C CA . ARG B 1 214 ? -12.789 -35.906 -15.477 1 95.56 214 ARG B CA 1
ATOM 5371 C C . ARG B 1 214 ? -13.586 -36.438 -16.672 1 95.56 214 ARG B C 1
ATOM 5373 O O . ARG B 1 214 ? -13.055 -36.531 -17.781 1 95.56 214 ARG B O 1
ATOM 5380 N N . ILE B 1 215 ? -14.875 -36.656 -16.438 1 96.12 215 ILE B N 1
ATOM 5381 C CA . ILE B 1 215 ? -15.766 -37.219 -17.438 1 96.12 215 ILE B CA 1
ATOM 5382 C C . ILE B 1 215 ? -16.922 -36.281 -17.688 1 96.12 215 ILE B C 1
ATOM 5384 O O . ILE B 1 215 ? -17.266 -35.469 -16.828 1 96.12 215 ILE B O 1
ATOM 5388 N N . TRP B 1 216 ? -17.469 -36.375 -18.859 1 95.56 216 TRP B N 1
ATOM 5389 C CA . TRP B 1 216 ? -18.609 -35.531 -19.234 1 95.56 216 TRP B CA 1
ATOM 5390 C C . TRP B 1 216 ? -19.797 -35.812 -18.328 1 95.56 216 TRP B C 1
ATOM 5392 O O . TRP B 1 216 ? -20.109 -36.969 -18.016 1 95.56 216 TRP B O 1
ATOM 5402 N N . LYS B 1 217 ? -20.406 -34.75 -17.969 1 92.62 217 LYS B N 1
ATOM 5403 C CA . LYS B 1 217 ? -21.609 -34.844 -17.156 1 92.62 217 LYS B CA 1
ATOM 5404 C C . LYS B 1 217 ? -22.719 -35.562 -17.906 1 92.62 217 LYS B C 1
ATOM 5406 O O . LYS B 1 217 ? -23.453 -36.375 -17.328 1 92.62 217 LYS B O 1
ATOM 5411 N N . LYS B 1 218 ? -22.875 -35.281 -19.156 1 91.19 218 LYS B N 1
ATOM 5412 C CA . LYS B 1 218 ? -24.016 -35.75 -19.938 1 91.19 218 LYS B CA 1
ATOM 5413 C C . LYS B 1 218 ? -23.953 -37.25 -20.219 1 91.19 218 LYS B C 1
ATOM 5415 O O . LYS B 1 218 ? -24.953 -37.938 -20.078 1 91.19 218 LYS B O 1
ATOM 5420 N N . ASN B 1 219 ? -22.781 -37.844 -20.547 1 94.69 219 ASN B N 1
ATOM 5421 C CA . ASN B 1 219 ? -22.734 -39.219 -21.016 1 94.69 219 ASN B CA 1
ATOM 5422 C C . ASN B 1 219 ? -21.578 -40 -20.406 1 94.69 219 ASN B C 1
ATOM 5424 O O . ASN B 1 219 ? -21.281 -41.125 -20.812 1 94.69 219 ASN B O 1
ATOM 5428 N N . ASN B 1 220 ? -20.891 -39.375 -19.516 1 95.19 220 ASN B N 1
ATOM 5429 C CA . ASN B 1 220 ? -19.75 -39.969 -18.828 1 95.19 220 ASN B CA 1
ATOM 5430 C C . ASN B 1 220 ? -18.609 -40.281 -19.781 1 95.19 220 ASN B C 1
ATOM 5432 O O . ASN B 1 220 ? -17.812 -41.188 -19.547 1 95.19 220 ASN B O 1
ATOM 5436 N N . ALA B 1 221 ? -18.594 -39.594 -20.859 1 96.62 221 ALA B N 1
ATOM 5437 C CA . ALA B 1 221 ? -17.531 -39.812 -21.844 1 96.62 221 ALA B CA 1
ATOM 5438 C C . ALA B 1 221 ? -16.172 -39.375 -21.297 1 96.62 221 ALA B C 1
ATOM 5440 O O . ALA B 1 221 ? -16.078 -38.344 -20.594 1 96.62 221 ALA B O 1
ATOM 5441 N N . PRO B 1 222 ? -15.125 -40.156 -21.609 1 97.25 222 PRO B N 1
ATOM 5442 C CA . PRO B 1 222 ? -13.781 -39.75 -21.203 1 97.25 222 PRO B CA 1
ATOM 5443 C C . PRO B 1 222 ? -13.305 -38.5 -21.922 1 97.25 222 PRO B C 1
ATOM 5445 O O . PRO B 1 222 ? -13.859 -38.125 -22.953 1 97.25 222 PRO B O 1
ATOM 5448 N N . THR B 1 223 ? -12.273 -37.812 -21.359 1 97.69 223 THR B N 1
ATOM 5449 C CA . THR B 1 223 ? -11.867 -36.531 -21.938 1 97.69 223 THR B CA 1
ATOM 5450 C C . THR B 1 223 ? -10.359 -36.5 -22.172 1 97.69 223 THR B C 1
ATOM 5452 O O . THR B 1 223 ? -9.852 -35.594 -22.828 1 97.69 223 THR B O 1
ATOM 5455 N N . TYR B 1 224 ? -9.578 -37.469 -21.766 1 97.81 224 TYR B N 1
ATOM 5456 C CA . TYR B 1 224 ? -8.117 -37.438 -21.797 1 97.81 224 TYR B CA 1
ATOM 5457 C C . TYR B 1 224 ? -7.605 -37.188 -23.203 1 97.81 224 TYR B C 1
ATOM 5459 O O . TYR B 1 224 ? -6.836 -36.25 -23.438 1 97.81 224 TYR B O 1
ATOM 5467 N N . ASP B 1 225 ? -8.078 -37.969 -24.172 1 97.44 225 ASP B N 1
ATOM 5468 C CA . ASP B 1 225 ? -7.582 -37.875 -25.547 1 97.44 225 ASP B CA 1
ATOM 5469 C C . ASP B 1 225 ? -7.867 -36.5 -26.141 1 97.44 225 ASP B C 1
ATOM 5471 O O . ASP B 1 225 ? -7.02 -35.938 -26.828 1 97.44 225 ASP B O 1
ATOM 5475 N N . THR B 1 226 ? -9.039 -36.031 -25.859 1 96.44 226 THR B N 1
ATOM 5476 C CA . THR B 1 226 ? -9.438 -34.719 -26.359 1 96.44 226 THR B CA 1
ATOM 5477 C C . THR B 1 226 ? -8.523 -33.625 -25.812 1 96.44 226 THR B C 1
ATOM 5479 O O . THR B 1 226 ? -8.078 -32.75 -26.547 1 96.44 226 THR B O 1
ATOM 5482 N N . ILE B 1 227 ? -8.219 -33.719 -24.547 1 97 227 ILE B N 1
ATOM 5483 C CA . ILE B 1 227 ? -7.422 -32.688 -23.875 1 97 227 ILE B CA 1
ATOM 5484 C C . ILE B 1 227 ? -5.977 -32.75 -24.359 1 97 227 ILE B C 1
ATOM 5486 O O . ILE B 1 227 ? -5.363 -31.734 -24.656 1 97 227 ILE B O 1
ATOM 5490 N N . ILE B 1 228 ? -5.43 -33.938 -24.469 1 96.75 228 ILE B N 1
ATOM 5491 C CA . ILE B 1 228 ? -4.062 -34.125 -24.953 1 96.75 228 ILE B CA 1
ATOM 5492 C C . ILE B 1 228 ? -3.938 -33.562 -26.375 1 96.75 228 ILE B C 1
ATOM 5494 O O . ILE B 1 228 ? -2.969 -32.875 -26.688 1 96.75 228 ILE B O 1
ATOM 5498 N N . GLN B 1 229 ? -4.91 -33.844 -27.188 1 95.38 229 GLN B N 1
ATOM 5499 C CA . GLN B 1 229 ? -4.902 -33.344 -28.547 1 95.38 229 GLN B CA 1
ATOM 5500 C C . GLN B 1 229 ? -4.941 -31.828 -28.578 1 95.38 229 GLN B C 1
ATOM 5502 O O . GLN B 1 229 ? -4.254 -31.188 -29.375 1 95.38 229 GLN B O 1
ATOM 5507 N N . ALA B 1 230 ? -5.762 -31.312 -27.75 1 94.75 230 ALA B N 1
ATOM 5508 C CA . ALA B 1 230 ? -5.84 -29.859 -27.656 1 94.75 230 ALA B CA 1
ATOM 5509 C C . ALA B 1 230 ? -4.488 -29.25 -27.266 1 94.75 230 ALA B C 1
ATOM 5511 O O . ALA B 1 230 ? -4.039 -28.281 -27.859 1 94.75 230 ALA B O 1
ATOM 5512 N N . VAL B 1 231 ? -3.801 -29.828 -26.266 1 95.25 231 VAL B N 1
ATOM 5513 C CA . VAL B 1 231 ? -2.5 -29.359 -25.797 1 95.25 231 VAL B CA 1
ATOM 5514 C C . VAL B 1 231 ? -1.486 -29.422 -26.938 1 95.25 231 VAL B C 1
ATOM 5516 O O . VAL B 1 231 ? -0.738 -28.469 -27.172 1 95.25 231 VAL B O 1
ATOM 5519 N N . LYS B 1 232 ? -1.548 -30.516 -27.703 1 93.75 232 LYS B N 1
ATOM 5520 C CA . LYS B 1 232 ? -0.636 -30.703 -28.828 1 93.75 232 LYS B CA 1
ATOM 5521 C C . LYS B 1 232 ? -0.88 -29.641 -29.906 1 93.75 232 LYS B C 1
ATOM 5523 O O . LYS B 1 232 ? 0.06 -29 -30.375 1 93.75 232 LYS B O 1
ATOM 5528 N N . GLU B 1 233 ? -2.105 -29.453 -30.219 1 92 233 GLU B N 1
ATOM 5529 C CA . GLU B 1 233 ? -2.457 -28.5 -31.266 1 92 233 GLU B CA 1
ATOM 5530 C C . GLU B 1 233 ? -2.098 -27.062 -30.859 1 92 233 GLU B C 1
ATOM 5532 O O . GLU B 1 233 ? -1.528 -26.312 -31.656 1 92 233 GLU B O 1
ATOM 5537 N N . LEU B 1 234 ? -2.424 -26.734 -29.656 1 92.69 234 LEU B N 1
ATOM 5538 C CA . LEU B 1 234 ? -2.141 -25.391 -29.156 1 92.69 234 LEU B CA 1
ATOM 5539 C C . LEU B 1 234 ? -0.638 -25.141 -29.094 1 92.69 234 LEU B C 1
ATOM 5541 O O . LEU B 1 234 ? -0.172 -24.062 -29.484 1 92.69 234 LEU B O 1
ATOM 5545 N N . SER B 1 235 ? 0.133 -26.094 -28.641 1 90.38 235 SER B N 1
ATOM 5546 C CA . SER B 1 235 ? 1.572 -25.922 -28.469 1 90.38 235 SER B CA 1
ATOM 5547 C C . SER B 1 235 ? 2.277 -25.781 -29.812 1 90.38 235 SER B C 1
ATOM 5549 O O . SER B 1 235 ? 3.34 -25.156 -29.906 1 90.38 235 SER B O 1
ATOM 5551 N N . LYS B 1 236 ? 1.688 -26.219 -30.891 1 87.75 236 LYS B N 1
ATOM 5552 C CA . LYS B 1 236 ? 2.338 -26.219 -32.188 1 87.75 236 LYS B CA 1
ATOM 5553 C C . LYS B 1 236 ? 1.947 -25 -33 1 87.75 236 LYS B C 1
ATOM 5555 O O . LYS B 1 236 ? 2.516 -24.75 -34.062 1 87.75 236 LYS B O 1
ATOM 5560 N N . ARG B 1 237 ? 1.01 -24.328 -32.469 1 87.06 237 ARG B N 1
ATOM 5561 C CA . ARG B 1 237 ? 0.581 -23.141 -33.188 1 87.06 237 ARG B CA 1
ATOM 5562 C C . ARG B 1 237 ? 1.659 -22.062 -33.188 1 87.06 237 ARG B C 1
ATOM 5564 O O . ARG B 1 237 ? 1.987 -21.531 -32.125 1 87.06 237 ARG B O 1
ATOM 5571 N N . GLU B 1 238 ? 2.188 -21.594 -34.281 1 80.81 238 GLU B N 1
ATOM 5572 C CA . GLU B 1 238 ? 3.287 -20.641 -34.375 1 80.81 238 GLU B CA 1
ATOM 5573 C C . GLU B 1 238 ? 2.789 -19.203 -34.25 1 80.81 238 GLU B C 1
ATOM 5575 O O . GLU B 1 238 ? 3.561 -18.297 -33.938 1 80.81 238 GLU B O 1
ATOM 5580 N N . ASP B 1 239 ? 1.519 -18.969 -34.594 1 78.06 239 ASP B N 1
ATOM 5581 C CA . ASP B 1 239 ? 0.97 -17.625 -34.594 1 78.06 239 ASP B CA 1
ATOM 5582 C C . ASP B 1 239 ? 0.562 -17.203 -33.188 1 78.06 239 ASP B C 1
ATOM 5584 O O . ASP B 1 239 ? 0.066 -16.094 -32.969 1 78.06 239 ASP B O 1
ATOM 5588 N N . LEU B 1 240 ? 0.767 -18.109 -32.281 1 73.94 240 LEU B N 1
ATOM 5589 C CA . LEU B 1 240 ? 0.536 -17.766 -30.891 1 73.94 240 LEU B CA 1
ATOM 5590 C C . LEU B 1 240 ? 1.794 -17.188 -30.266 1 73.94 240 LEU B C 1
ATOM 5592 O O . LEU B 1 240 ? 2.666 -17.922 -29.812 1 73.94 240 LEU B O 1
ATOM 5596 N N . ALA B 1 241 ? 1.914 -15.844 -30.484 1 65.44 241 ALA B N 1
ATOM 5597 C CA . ALA B 1 241 ? 3.023 -15.133 -29.859 1 65.44 241 ALA B CA 1
ATOM 5598 C C . ALA B 1 241 ? 2.799 -14.992 -28.344 1 65.44 241 ALA B C 1
ATOM 5600 O O . ALA B 1 241 ? 1.667 -14.805 -27.906 1 65.44 241 ALA B O 1
ATOM 5601 N N . ASN B 1 242 ? 3.779 -15.156 -27.516 1 71.69 242 ASN B N 1
ATOM 5602 C CA . ASN B 1 242 ? 3.734 -14.969 -26.062 1 71.69 242 ASN B CA 1
ATOM 5603 C C . ASN B 1 242 ? 2.721 -15.898 -25.406 1 71.69 242 ASN B C 1
ATOM 5605 O O . ASN B 1 242 ? 1.985 -15.492 -24.5 1 71.69 242 ASN B O 1
ATOM 5609 N N . PHE B 1 243 ? 2.594 -17.047 -26.062 1 79.75 243 PHE B N 1
ATOM 5610 C CA . PHE B 1 243 ? 1.638 -18.062 -25.641 1 79.75 243 PHE B CA 1
ATOM 5611 C C . PHE B 1 243 ? 2.309 -19.094 -24.734 1 79.75 243 PHE B C 1
ATOM 5613 O O . PHE B 1 243 ? 3.457 -19.469 -24.969 1 79.75 243 PHE B O 1
ATOM 5620 N N . ALA B 1 244 ? 1.649 -19.406 -23.672 1 87.44 244 ALA B N 1
ATOM 5621 C CA . ALA B 1 244 ? 2.137 -20.453 -22.781 1 87.44 244 ALA B CA 1
ATOM 5622 C C . ALA B 1 244 ? 0.978 -21.25 -22.188 1 87.44 244 ALA B C 1
ATOM 5624 O O . ALA B 1 244 ? -0.103 -20.688 -21.953 1 87.44 244 ALA B O 1
ATOM 5625 N N . ILE B 1 245 ? 1.235 -22.547 -22.031 1 93.69 245 ILE B N 1
ATOM 5626 C CA . ILE B 1 245 ? 0.299 -23.453 -21.359 1 93.69 245 ILE B CA 1
ATOM 5627 C C . ILE B 1 245 ? 0.906 -23.953 -20.047 1 93.69 245 ILE B C 1
ATOM 5629 O O . ILE B 1 245 ? 2.037 -24.438 -20.031 1 93.69 245 ILE B O 1
ATOM 5633 N N . THR B 1 246 ? 0.217 -23.719 -19.047 1 95.19 246 THR B N 1
ATOM 5634 C CA . THR B 1 246 ? 0.513 -24.453 -17.812 1 95.19 246 THR B CA 1
ATOM 5635 C C . THR B 1 246 ? -0.348 -25.703 -17.719 1 95.19 246 THR B C 1
ATOM 5637 O O . THR B 1 246 ? -1.571 -25.609 -17.594 1 95.19 246 THR B O 1
ATOM 5640 N N . LEU B 1 247 ? 0.293 -26.812 -17.844 1 96.5 247 LEU B N 1
ATOM 5641 C CA . LEU B 1 247 ? -0.385 -28.094 -17.641 1 96.5 247 LEU B CA 1
ATOM 5642 C C . LEU B 1 247 ? -0.375 -28.469 -16.156 1 96.5 247 LEU B C 1
ATOM 5644 O O . LEU B 1 247 ? 0.653 -28.906 -15.633 1 96.5 247 LEU B O 1
ATOM 5648 N N . ARG B 1 248 ? -1.446 -28.281 -15.539 1 95.75 248 ARG B N 1
ATOM 5649 C CA . ARG B 1 248 ? -1.562 -28.625 -14.125 1 95.75 248 ARG B CA 1
ATOM 5650 C C . ARG B 1 248 ? -1.996 -30.078 -13.938 1 95.75 248 ARG B C 1
ATOM 5652 O O . ARG B 1 248 ? -3.07 -30.469 -14.398 1 95.75 248 ARG B O 1
ATOM 5659 N N . ILE B 1 249 ? -1.171 -30.828 -13.297 1 95.06 249 ILE B N 1
ATOM 5660 C CA . ILE B 1 249 ? -1.503 -32.188 -12.953 1 95.06 249 ILE B CA 1
ATOM 5661 C C . ILE B 1 249 ? -2.014 -32.281 -11.516 1 95.06 249 ILE B C 1
ATOM 5663 O O . ILE B 1 249 ? -1.238 -32.125 -10.562 1 95.06 249 ILE B O 1
ATOM 5667 N N . ASN B 1 250 ? -3.279 -32.406 -11.406 1 93.44 250 ASN B N 1
ATOM 5668 C CA . ASN B 1 250 ? -3.863 -32.656 -10.094 1 93.44 250 ASN B CA 1
ATOM 5669 C C . ASN B 1 250 ? -3.65 -34.094 -9.641 1 93.44 250 ASN B C 1
ATOM 5671 O O . ASN B 1 250 ? -4.141 -35.031 -10.281 1 93.44 250 ASN B O 1
ATOM 5675 N N . TYR B 1 251 ? -2.955 -34.281 -8.523 1 91.88 251 TYR B N 1
ATOM 5676 C CA . TYR B 1 251 ? -2.598 -35.656 -8.18 1 91.88 251 TYR B CA 1
ATOM 5677 C C . TYR B 1 251 ? -3.117 -36.031 -6.801 1 91.88 251 TYR B C 1
ATOM 5679 O O . TYR B 1 251 ? -3.246 -35.156 -5.926 1 91.88 251 TYR B O 1
ATOM 5687 N N . ASP B 1 252 ? -3.512 -37.188 -6.684 1 90.81 252 ASP B N 1
ATOM 5688 C CA . ASP B 1 252 ? -3.783 -37.844 -5.422 1 90.81 252 ASP B CA 1
ATOM 5689 C C . ASP B 1 252 ? -2.891 -39.094 -5.258 1 90.81 252 ASP B C 1
ATOM 5691 O O . ASP B 1 252 ? -1.85 -39.188 -5.906 1 90.81 252 ASP B O 1
ATOM 5695 N N . ASN B 1 253 ? -3.203 -39.969 -4.43 1 89.69 253 ASN B N 1
ATOM 5696 C CA . ASN B 1 253 ? -2.324 -41.094 -4.113 1 89.69 253 ASN B CA 1
ATOM 5697 C C . ASN B 1 253 ? -2.303 -42.125 -5.234 1 89.69 253 ASN B C 1
ATOM 5699 O O . ASN B 1 253 ? -1.445 -43 -5.254 1 89.69 253 ASN B O 1
ATOM 5703 N N . GLU B 1 254 ? -3.084 -41.938 -6.219 1 90 254 GLU B N 1
ATOM 5704 C CA . GLU B 1 254 ? -3.15 -42.906 -7.312 1 90 254 GLU B CA 1
ATOM 5705 C C . GLU B 1 254 ? -2.551 -42.344 -8.594 1 90 254 GLU B C 1
ATOM 5707 O O . GLU B 1 254 ? -2.258 -43.062 -9.531 1 90 254 GLU B O 1
ATOM 5712 N N . THR B 1 255 ? -2.361 -41.094 -8.656 1 92.69 255 THR B N 1
ATOM 5713 C CA . THR B 1 255 ? -2.043 -40.375 -9.898 1 92.69 255 THR B CA 1
ATOM 5714 C C . THR B 1 255 ? -0.569 -40.562 -10.25 1 92.69 255 THR B C 1
ATOM 5716 O O . THR B 1 255 ? -0.221 -40.688 -11.43 1 92.69 255 THR B O 1
ATOM 5719 N N . LEU B 1 256 ? 0.307 -40.75 -9.297 1 91.75 256 LEU B N 1
ATOM 5720 C CA . LEU B 1 256 ? 1.738 -40.594 -9.523 1 91.75 256 LEU B CA 1
ATOM 5721 C C . LEU B 1 256 ? 2.377 -41.906 -9.898 1 91.75 256 LEU B C 1
ATOM 5723 O O . LEU B 1 256 ? 3.541 -41.969 -10.305 1 91.75 256 LEU B O 1
ATOM 5727 N N . ASN B 1 257 ? 1.79 -43.125 -9.805 1 86 257 ASN B N 1
ATOM 5728 C CA . ASN B 1 257 ? 2.344 -44.469 -9.977 1 86 257 ASN B CA 1
ATOM 5729 C C . ASN B 1 257 ? 2.795 -44.719 -11.414 1 86 257 ASN B C 1
ATOM 5731 O O . ASN B 1 257 ? 3.807 -45.375 -11.641 1 86 257 ASN B O 1
ATOM 5735 N N . ASN B 1 258 ? 2.42 -44.156 -12.414 1 83.06 258 ASN B N 1
ATOM 5736 C CA . ASN B 1 258 ? 2.764 -44.469 -13.797 1 83.06 258 ASN B CA 1
ATOM 5737 C C . ASN B 1 258 ? 2.498 -43.281 -14.727 1 83.06 258 ASN B C 1
ATOM 5739 O O . ASN B 1 258 ? 1.688 -43.375 -15.648 1 83.06 258 ASN B O 1
ATOM 5743 N N . LEU B 1 259 ? 3.48 -42.406 -14.594 1 93.88 259 LEU B N 1
ATOM 5744 C CA . LEU B 1 259 ? 3.287 -41.188 -15.391 1 93.88 259 LEU B CA 1
ATOM 5745 C C . LEU B 1 259 ? 4.027 -41.281 -16.719 1 93.88 259 LEU B C 1
ATOM 5747 O O . LEU B 1 259 ? 4.051 -40.344 -17.5 1 93.88 259 LEU B O 1
ATOM 5751 N N . HIS B 1 260 ? 4.613 -42.5 -17 1 92.38 260 HIS B N 1
ATOM 5752 C CA . HIS B 1 260 ? 5.406 -42.719 -18.219 1 92.38 260 HIS B CA 1
ATOM 5753 C C . HIS B 1 260 ? 4.555 -42.531 -19.469 1 92.38 260 HIS B C 1
ATOM 5755 O O . HIS B 1 260 ? 4.992 -41.906 -20.438 1 92.38 260 HIS B O 1
ATOM 5761 N N . SER B 1 261 ? 3.395 -43.094 -19.438 1 94.62 261 SER B N 1
ATOM 5762 C CA . SER B 1 261 ? 2.52 -43 -20.609 1 94.62 261 SER B CA 1
ATOM 5763 C C . SER B 1 261 ? 2.143 -41.562 -20.891 1 94.62 261 SER B C 1
ATOM 5765 O O . SER B 1 261 ? 2.018 -41.156 -22.047 1 94.62 261 SER B O 1
ATOM 5767 N N . LEU B 1 262 ? 1.954 -40.812 -19.828 1 96.25 262 LEU B N 1
ATOM 5768 C CA . LEU B 1 262 ? 1.66 -39.406 -20.016 1 96.25 262 LEU B CA 1
ATOM 5769 C C . LEU B 1 262 ? 2.834 -38.688 -20.672 1 96.25 262 LEU B C 1
ATOM 5771 O O . LEU B 1 262 ? 2.643 -37.875 -21.594 1 96.25 262 LEU B O 1
ATOM 5775 N N . LEU B 1 263 ? 4.035 -38.969 -20.234 1 95.62 263 LEU B N 1
ATOM 5776 C CA . LEU B 1 263 ? 5.238 -38.375 -20.828 1 95.62 263 LEU B CA 1
ATOM 5777 C C . LEU B 1 263 ? 5.352 -38.719 -22.297 1 95.62 263 LEU B C 1
ATOM 5779 O O . LEU B 1 263 ? 5.746 -37.875 -23.109 1 95.62 263 LEU B O 1
ATOM 5783 N N . GLU B 1 264 ? 4.969 -39.906 -22.609 1 95.25 264 GLU B N 1
ATOM 5784 C CA . GLU B 1 264 ? 4.984 -40.312 -24.016 1 95.25 264 GLU B CA 1
ATOM 5785 C C . GLU B 1 264 ? 3.943 -39.562 -24.828 1 95.25 264 GLU B C 1
ATOM 5787 O O . GLU B 1 264 ? 4.219 -39.125 -25.953 1 95.25 264 GLU B O 1
ATOM 5792 N N . ASP B 1 265 ? 2.82 -39.438 -24.234 1 95.88 265 ASP B N 1
ATOM 5793 C CA . ASP B 1 265 ? 1.746 -38.719 -24.922 1 95.88 265 ASP B CA 1
ATOM 5794 C C . ASP B 1 265 ? 2.119 -37.25 -25.172 1 95.88 265 ASP B C 1
ATOM 5796 O O . ASP B 1 265 ? 1.637 -36.625 -26.125 1 95.88 265 ASP B O 1
ATOM 5800 N N . LEU B 1 266 ? 2.988 -36.688 -24.312 1 95.75 266 LEU B N 1
ATOM 5801 C CA . LEU B 1 266 ? 3.375 -35.281 -24.422 1 95.75 266 LEU B CA 1
ATOM 5802 C C . LEU B 1 266 ? 4.691 -35.156 -25.172 1 95.75 266 LEU B C 1
ATOM 5804 O O . LEU B 1 266 ? 5.25 -34.062 -25.25 1 95.75 266 LEU B O 1
ATOM 5808 N N . ALA B 1 267 ? 5.223 -36.156 -25.719 1 92.62 267 ALA B N 1
ATOM 5809 C CA . ALA B 1 267 ? 6.559 -36.188 -26.312 1 92.62 267 ALA B CA 1
ATOM 5810 C C . ALA B 1 267 ? 6.645 -35.188 -27.484 1 92.62 267 ALA B C 1
ATOM 5812 O O . ALA B 1 267 ? 7.691 -34.594 -27.719 1 92.62 267 ALA B O 1
ATOM 5813 N N . ASP B 1 268 ? 5.547 -35 -28.188 1 90.38 268 ASP B N 1
ATOM 5814 C CA . ASP B 1 268 ? 5.582 -34.219 -29.438 1 90.38 268 ASP B CA 1
ATOM 5815 C C . ASP B 1 268 ? 5.141 -32.781 -29.203 1 90.38 268 ASP B C 1
ATOM 5817 O O . ASP B 1 268 ? 4.996 -32.031 -30.172 1 90.38 268 ASP B O 1
ATOM 5821 N N . VAL B 1 269 ? 4.938 -32.375 -28.016 1 93.06 269 VAL B N 1
ATOM 5822 C CA . VAL B 1 269 ? 4.516 -31 -27.75 1 93.06 269 VAL B CA 1
ATOM 5823 C C . VAL B 1 269 ? 5.723 -30.078 -27.812 1 93.06 269 VAL B C 1
ATOM 5825 O O . VAL B 1 269 ? 6.863 -30.516 -27.625 1 93.06 269 VAL B O 1
ATOM 5828 N N . ASP B 1 270 ? 5.516 -28.812 -28.203 1 90.88 270 ASP B N 1
ATOM 5829 C CA . ASP B 1 270 ? 6.547 -27.797 -28.047 1 90.88 270 ASP B CA 1
ATOM 5830 C C . ASP B 1 270 ? 6.781 -27.484 -26.578 1 90.88 270 ASP B C 1
ATOM 5832 O O . ASP B 1 270 ? 6.023 -26.719 -25.969 1 90.88 270 ASP B O 1
ATOM 5836 N N . LYS B 1 271 ? 7.805 -27.953 -26.078 1 89.56 271 LYS B N 1
ATOM 5837 C CA . LYS B 1 271 ? 8.086 -27.891 -24.641 1 89.56 271 LYS B CA 1
ATOM 5838 C C . LYS B 1 271 ? 8.422 -26.453 -24.203 1 89.56 271 LYS B C 1
ATOM 5840 O O . LYS B 1 271 ? 8.359 -26.125 -23.016 1 89.56 271 LYS B O 1
ATOM 5845 N N . THR B 1 272 ? 8.789 -25.625 -25.125 1 85.25 272 THR B N 1
ATOM 5846 C CA . THR B 1 272 ? 9.086 -24.234 -24.797 1 85.25 272 THR B CA 1
ATOM 5847 C C . THR B 1 272 ? 7.812 -23.469 -24.469 1 85.25 272 THR B C 1
ATOM 5849 O O . THR B 1 272 ? 7.863 -22.375 -23.875 1 85.25 272 THR B O 1
ATOM 5852 N N . LYS B 1 273 ? 6.672 -24.062 -24.797 1 90.56 273 LYS B N 1
ATOM 5853 C CA . LYS B 1 273 ? 5.395 -23.391 -24.562 1 90.56 273 LYS B CA 1
ATOM 5854 C C . LYS B 1 273 ? 4.598 -24.094 -23.469 1 90.56 273 LYS B C 1
ATOM 5856 O O . LYS B 1 273 ? 3.455 -23.719 -23.188 1 90.56 273 LYS B O 1
ATOM 5861 N N . LEU B 1 274 ? 5.234 -25.094 -22.859 1 92.31 274 LEU B N 1
ATOM 5862 C CA . LEU B 1 274 ? 4.5 -25.875 -21.875 1 92.31 274 LEU B CA 1
ATOM 5863 C C . LEU B 1 274 ? 5.234 -25.922 -20.547 1 92.31 274 LEU B C 1
ATOM 5865 O O . LEU B 1 274 ? 6.406 -26.297 -20.484 1 92.31 274 LEU B O 1
ATOM 5869 N N . HIS B 1 275 ? 4.539 -25.5 -19.547 1 91.5 275 HIS B N 1
ATOM 5870 C CA . HIS B 1 275 ? 4.984 -25.625 -18.172 1 91.5 275 HIS B CA 1
ATOM 5871 C C . HIS B 1 275 ? 4.125 -26.625 -17.406 1 91.5 275 HIS B C 1
ATOM 5873 O O . HIS B 1 275 ? 2.895 -26.516 -17.391 1 91.5 275 HIS B O 1
ATOM 5879 N N . VAL B 1 276 ? 4.797 -27.578 -16.75 1 92.94 276 VAL B N 1
ATOM 5880 C CA . VAL B 1 276 ? 4.055 -28.609 -16.016 1 92.94 276 VAL B CA 1
ATOM 5881 C C . VAL B 1 276 ? 4.039 -28.266 -14.531 1 92.94 276 VAL B C 1
ATOM 5883 O O . VAL B 1 276 ? 5.078 -27.938 -13.953 1 92.94 276 VAL B O 1
ATOM 5886 N N . HIS B 1 277 ? 2.867 -28.281 -13.977 1 92.38 277 HIS B N 1
ATOM 5887 C CA . HIS B 1 277 ? 2.688 -27.969 -12.562 1 92.38 277 HIS B CA 1
ATOM 5888 C C . HIS B 1 277 ? 1.939 -29.094 -11.844 1 92.38 277 HIS B C 1
ATOM 5890 O O . HIS B 1 277 ? 0.836 -29.469 -12.25 1 92.38 277 HIS B O 1
ATOM 5896 N N . PHE B 1 278 ? 2.564 -29.578 -10.797 1 90.56 278 PHE B N 1
ATOM 5897 C CA . PHE B 1 278 ? 1.909 -30.594 -9.977 1 90.56 278 PHE B CA 1
ATOM 5898 C C . PHE B 1 278 ? 1.223 -29.969 -8.773 1 90.56 278 PHE B C 1
ATOM 5900 O O . PHE B 1 278 ? 1.836 -29.172 -8.047 1 90.56 278 PHE B O 1
ATOM 5907 N N . GLU B 1 279 ? -0.043 -30.297 -8.617 1 89.38 279 GLU B N 1
ATOM 5908 C CA . GLU B 1 279 ? -0.814 -29.766 -7.496 1 89.38 279 GLU B CA 1
ATOM 5909 C C . GLU B 1 279 ? -1.641 -30.859 -6.832 1 89.38 279 GLU B C 1
ATOM 5911 O O . GLU B 1 279 ? -2.414 -31.562 -7.5 1 89.38 279 GLU B O 1
ATOM 5916 N N . ARG B 1 280 ? -1.526 -30.969 -5.57 1 88.06 280 ARG B N 1
ATOM 5917 C CA . ARG B 1 280 ? -2.271 -32 -4.863 1 88.06 280 ARG B CA 1
ATOM 5918 C C . ARG B 1 280 ? -3.744 -31.625 -4.742 1 88.06 280 ARG B C 1
ATOM 5920 O O . ARG B 1 280 ? -4.074 -30.484 -4.441 1 88.06 280 ARG B O 1
ATOM 5927 N N . VAL B 1 281 ? -4.559 -32.594 -4.879 1 87.38 281 VAL B N 1
ATOM 5928 C CA . VAL B 1 281 ? -5.977 -32.438 -4.578 1 87.38 281 VAL B CA 1
ATOM 5929 C C . VAL B 1 281 ? -6.164 -32.219 -3.08 1 87.38 281 VAL B C 1
ATOM 5931 O O . VAL B 1 281 ? -5.855 -33.094 -2.275 1 87.38 281 VAL B O 1
ATOM 5934 N N . TRP B 1 282 ? -6.676 -31.141 -2.699 1 79.38 282 TRP B N 1
ATOM 5935 C CA . TRP B 1 282 ? -6.652 -30.688 -1.312 1 79.38 282 TRP B CA 1
ATOM 5936 C C . TRP B 1 282 ? -7.395 -31.656 -0.406 1 79.38 282 TRP B C 1
ATOM 5938 O O . TRP B 1 282 ? -7.047 -31.812 0.768 1 79.38 282 TRP B O 1
ATOM 5948 N N . GLN B 1 283 ? -8.312 -32.312 -0.925 1 79.56 283 GLN B N 1
ATOM 5949 C CA . GLN B 1 283 ? -9.125 -33.219 -0.135 1 79.56 283 GLN B CA 1
ATOM 5950 C C . GLN B 1 283 ? -8.328 -34.469 0.269 1 79.56 283 GLN B C 1
ATOM 5952 O O . GLN B 1 283 ? -8.758 -35.219 1.126 1 79.56 283 GLN B O 1
ATOM 5957 N N . THR B 1 284 ? -7.195 -34.594 -0.293 1 82.75 284 THR B N 1
ATOM 5958 C CA . THR B 1 284 ? -6.395 -35.781 -0.015 1 82.75 284 THR B CA 1
ATOM 5959 C C . THR B 1 284 ? -5.117 -35.406 0.734 1 82.75 284 THR B C 1
ATOM 5961 O O . THR B 1 284 ? -4.188 -36.219 0.823 1 82.75 284 THR B O 1
ATOM 5964 N N . VAL B 1 285 ? -5.09 -34.219 1.283 1 77.94 285 VAL B N 1
ATOM 5965 C CA . VAL B 1 285 ? -3.887 -33.688 1.922 1 77.94 285 VAL B CA 1
ATOM 5966 C C . VAL B 1 285 ? -3.541 -34.531 3.143 1 77.94 285 VAL B C 1
ATOM 5968 O O . VAL B 1 285 ? -2.365 -34.75 3.449 1 77.94 285 VAL B O 1
ATOM 5971 N N . ASP B 1 286 ? -4.516 -35.062 3.762 1 78 286 ASP B N 1
ATOM 5972 C CA . ASP B 1 286 ? -4.305 -35.812 4.992 1 78 286 ASP B CA 1
ATOM 5973 C C . ASP B 1 286 ? -3.82 -37.219 4.695 1 78 286 ASP B C 1
ATOM 5975 O O . ASP B 1 286 ? -3.383 -37.938 5.598 1 78 286 ASP B O 1
ATOM 5979 N N . SER B 1 287 ? -3.785 -37.625 3.459 1 80.25 287 SER B N 1
ATOM 5980 C CA . SER B 1 287 ? -3.428 -38.969 3.092 1 80.25 287 SER B CA 1
ATOM 5981 C C . SER B 1 287 ? -1.986 -39.062 2.6 1 80.25 287 SER B C 1
ATOM 5983 O O . SER B 1 287 ? -1.536 -40.125 2.152 1 80.25 287 SER B O 1
ATOM 5985 N N . VAL B 1 288 ? -1.276 -38.062 2.76 1 80.81 288 VAL B N 1
ATOM 5986 C CA . VAL B 1 288 ? 0.082 -38.031 2.227 1 80.81 288 VAL B CA 1
ATOM 5987 C C . VAL B 1 288 ? 1.005 -38.875 3.109 1 80.81 288 VAL B C 1
ATOM 5989 O O . VAL B 1 288 ? 0.961 -38.75 4.34 1 80.81 288 VAL B O 1
ATOM 5992 N N . ASP B 1 289 ? 1.718 -39.781 2.465 1 82.56 289 ASP B N 1
ATOM 5993 C CA . ASP B 1 289 ? 2.729 -40.562 3.162 1 82.56 289 ASP B CA 1
ATOM 5994 C C . ASP B 1 289 ? 4.074 -40.469 2.445 1 82.56 289 ASP B C 1
ATOM 5996 O O . ASP B 1 289 ? 4.227 -39.75 1.47 1 82.56 289 ASP B O 1
ATOM 6000 N N . ASN B 1 290 ? 5.074 -41.188 2.953 1 82.69 290 ASN B N 1
ATOM 6001 C CA . ASN B 1 290 ? 6.434 -41.125 2.428 1 82.69 290 ASN B CA 1
ATOM 6002 C C . ASN B 1 290 ? 6.508 -41.656 1 1 82.69 290 ASN B C 1
ATOM 6004 O O . ASN B 1 290 ? 7.277 -41.156 0.182 1 82.69 290 ASN B O 1
ATOM 6008 N N . GLU B 1 291 ? 5.727 -42.594 0.734 1 86.12 291 GLU B N 1
ATOM 6009 C CA . GLU B 1 291 ? 5.711 -43.188 -0.611 1 86.12 291 GLU B CA 1
ATOM 6010 C C . GLU B 1 291 ? 5.273 -42.125 -1.643 1 86.12 291 GLU B C 1
ATOM 6012 O O . GLU B 1 291 ? 5.879 -42.031 -2.711 1 86.12 291 GLU B O 1
ATOM 6017 N N . GLN B 1 292 ? 4.266 -41.469 -1.304 1 85.5 292 GLN B N 1
ATOM 6018 C CA . GLN B 1 292 ? 3.76 -40.438 -2.215 1 85.5 292 GLN B CA 1
ATOM 6019 C C . GLN B 1 292 ? 4.789 -39.344 -2.43 1 85.5 292 GLN B C 1
ATOM 6021 O O . GLN B 1 292 ? 4.922 -38.812 -3.535 1 85.5 292 GLN B O 1
ATOM 6026 N N . ARG B 1 293 ? 5.418 -38.969 -1.37 1 83.94 293 ARG B N 1
ATOM 6027 C CA . ARG B 1 293 ? 6.473 -37.969 -1.489 1 83.94 293 ARG B CA 1
ATOM 6028 C C . ARG B 1 293 ? 7.559 -38.438 -2.455 1 83.94 293 ARG B C 1
ATOM 6030 O O . ARG B 1 293 ? 8.023 -37.656 -3.289 1 83.94 293 ARG B O 1
ATOM 6037 N N . ASP B 1 294 ? 7.914 -39.625 -2.352 1 86.5 294 ASP B N 1
ATOM 6038 C CA . ASP B 1 294 ? 8.938 -40.188 -3.23 1 86.5 294 ASP B CA 1
ATOM 6039 C C . ASP B 1 294 ? 8.453 -40.219 -4.68 1 86.5 294 ASP B C 1
ATOM 6041 O O . ASP B 1 294 ? 9.219 -39.938 -5.602 1 86.5 294 ASP B O 1
ATOM 6045 N N . LEU B 1 295 ? 7.258 -40.656 -4.828 1 89.25 295 LEU B N 1
ATOM 6046 C CA . LEU B 1 295 ? 6.688 -40.719 -6.168 1 89.25 295 LEU B CA 1
ATOM 6047 C C . LEU B 1 295 ? 6.621 -39.344 -6.801 1 89.25 295 LEU B C 1
ATOM 6049 O O . LEU B 1 295 ? 6.859 -39.188 -8 1 89.25 295 LEU B O 1
ATOM 6053 N N . LEU B 1 296 ? 6.246 -38.344 -6.008 1 88.56 296 LEU B N 1
ATOM 6054 C CA . LEU B 1 296 ? 6.215 -36.969 -6.508 1 88.56 296 LEU B CA 1
ATOM 6055 C C . LEU B 1 296 ? 7.602 -36.531 -6.961 1 88.56 296 LEU B C 1
ATOM 6057 O O . LEU B 1 296 ? 7.754 -35.969 -8.055 1 88.56 296 LEU B O 1
ATOM 6061 N N . LEU B 1 297 ? 8.562 -36.781 -6.121 1 85.06 297 LEU B N 1
ATOM 6062 C CA . LEU B 1 297 ? 9.93 -36.438 -6.469 1 85.06 297 LEU B CA 1
ATOM 6063 C C . LEU B 1 297 ? 10.359 -37.094 -7.766 1 85.06 297 LEU B C 1
ATOM 6065 O O . LEU B 1 297 ? 10.977 -36.469 -8.625 1 85.06 297 LEU B O 1
ATOM 6069 N N . LYS B 1 298 ? 10.055 -38.344 -7.887 1 88.75 298 LYS B N 1
ATOM 6070 C CA . LYS B 1 298 ? 10.375 -39.094 -9.102 1 88.75 298 LYS B CA 1
ATOM 6071 C C . LYS B 1 298 ? 9.703 -38.469 -10.32 1 88.75 298 LYS B C 1
ATOM 6073 O O . LYS B 1 298 ? 10.32 -38.344 -11.375 1 88.75 298 LYS B O 1
ATOM 6078 N N . ALA B 1 299 ? 8.469 -38.125 -10.164 1 90.81 299 ALA B N 1
ATOM 6079 C CA . ALA B 1 299 ? 7.727 -37.5 -11.258 1 90.81 299 ALA B CA 1
ATOM 6080 C C . ALA B 1 299 ? 8.398 -36.219 -11.695 1 90.81 299 ALA B C 1
ATOM 6082 O O . ALA B 1 299 ? 8.586 -35.969 -12.891 1 90.81 299 ALA B O 1
ATOM 6083 N N . LEU B 1 300 ? 8.758 -35.375 -10.734 1 87.5 300 LEU B N 1
ATOM 6084 C CA . LEU B 1 300 ? 9.406 -34.094 -11.031 1 87.5 300 LEU B CA 1
ATOM 6085 C C . LEU B 1 300 ? 10.711 -34.312 -11.781 1 87.5 300 LEU B C 1
ATOM 6087 O O . LEU B 1 300 ? 10.992 -33.625 -12.766 1 87.5 300 LEU B O 1
ATOM 6091 N N . ILE B 1 301 ? 11.445 -35.281 -11.383 1 84.75 301 ILE B N 1
ATOM 6092 C CA . ILE B 1 301 ? 12.727 -35.594 -12 1 84.75 301 ILE B CA 1
ATOM 6093 C C . ILE B 1 301 ? 12.492 -36.125 -13.422 1 84.75 301 ILE B C 1
ATOM 6095 O O . ILE B 1 301 ? 13.156 -35.688 -14.367 1 84.75 301 ILE B O 1
ATOM 6099 N N . ASP B 1 302 ? 11.531 -37.031 -13.578 1 89.81 302 ASP B N 1
ATOM 6100 C CA . ASP B 1 302 ? 11.242 -37.625 -14.883 1 89.81 302 ASP B CA 1
ATOM 6101 C C . ASP B 1 302 ? 10.852 -36.531 -15.898 1 89.81 302 ASP B C 1
ATOM 6103 O O . ASP B 1 302 ? 11.328 -36.531 -17.031 1 89.81 302 ASP B O 1
ATOM 6107 N N . PHE B 1 303 ? 10 -35.656 -15.508 1 90.88 303 PHE B N 1
ATOM 6108 C CA . PHE B 1 303 ? 9.57 -34.594 -16.406 1 90.88 303 PHE B CA 1
ATOM 6109 C C . PHE B 1 303 ? 10.734 -33.656 -16.75 1 90.88 303 PHE B C 1
ATOM 6111 O O . PHE B 1 303 ? 10.906 -33.281 -17.906 1 90.88 303 PHE B O 1
ATOM 6118 N N . THR B 1 304 ? 11.516 -33.344 -15.742 1 86 304 THR B N 1
ATOM 6119 C CA . THR B 1 304 ? 12.664 -32.469 -15.961 1 86 304 THR B CA 1
ATOM 6120 C C . THR B 1 304 ? 13.656 -33.094 -16.922 1 86 304 THR B C 1
ATOM 6122 O O . THR B 1 304 ? 14.164 -32.438 -17.844 1 86 304 THR B O 1
ATOM 6125 N N . GLU B 1 305 ? 13.922 -34.344 -16.719 1 85.94 305 GLU B N 1
ATOM 6126 C CA . GLU B 1 305 ? 14.883 -35.0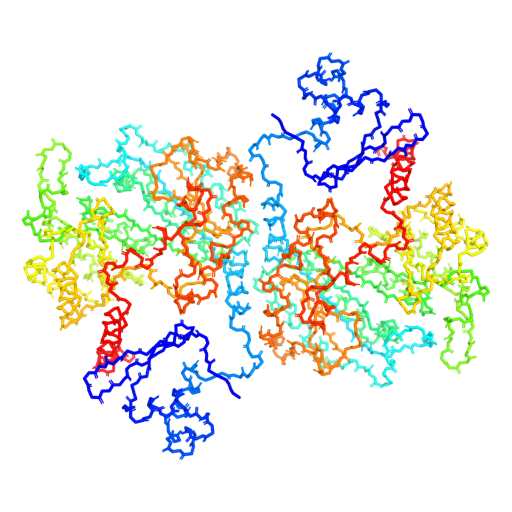62 -17.547 1 85.94 305 GLU B CA 1
ATOM 6127 C C . GLU B 1 305 ? 14.391 -35.188 -18.984 1 85.94 305 GLU B C 1
ATOM 6129 O O . GLU B 1 305 ? 15.188 -35.375 -19.906 1 85.94 305 GLU B O 1
ATOM 6134 N N . ARG B 1 306 ? 13.117 -35.094 -19.172 1 89.19 306 ARG B N 1
ATOM 6135 C CA . ARG B 1 306 ? 12.547 -35.156 -20.516 1 89.19 306 ARG B CA 1
ATOM 6136 C C . ARG B 1 306 ? 12.453 -33.75 -21.141 1 89.19 306 ARG B C 1
ATOM 6138 O O . ARG B 1 306 ? 11.852 -33.594 -22.203 1 89.19 306 ARG B O 1
ATOM 6145 N N . GLY B 1 307 ? 12.891 -32.75 -20.406 1 84.44 307 GLY B N 1
ATOM 6146 C CA . GLY B 1 307 ? 13.039 -31.422 -20.984 1 84.44 307 GLY B CA 1
ATOM 6147 C C . GLY B 1 307 ? 11.914 -30.484 -20.609 1 84.44 307 GLY B C 1
ATOM 6148 O O . GLY B 1 307 ? 11.828 -29.375 -21.125 1 84.44 307 GLY B O 1
ATOM 6149 N N . PHE B 1 308 ? 11.023 -30.875 -19.734 1 88.81 308 PHE B N 1
ATOM 6150 C CA . PHE B 1 308 ? 9.93 -30 -19.328 1 88.81 308 PHE B CA 1
ATOM 6151 C C . PHE B 1 308 ? 10.367 -29.094 -18.188 1 88.81 308 PHE B C 1
ATOM 6153 O O . PHE B 1 308 ? 11.18 -29.469 -17.344 1 88.81 308 PHE B O 1
ATOM 6160 N N . VAL B 1 309 ? 9.859 -27.875 -18.219 1 84.94 309 VAL B N 1
ATOM 6161 C CA . VAL B 1 309 ? 9.898 -27.031 -17.031 1 84.94 309 VAL B CA 1
ATOM 6162 C C . VAL B 1 309 ? 8.789 -27.469 -16.062 1 84.94 309 VAL B C 1
ATOM 6164 O O . VAL B 1 309 ? 7.613 -27.469 -16.422 1 84.94 309 VAL B O 1
ATOM 6167 N N . VAL B 1 310 ? 9.211 -27.906 -14.898 1 86.44 310 VAL B N 1
ATOM 6168 C CA . VAL B 1 310 ? 8.242 -28.5 -13.992 1 86.44 310 VAL B CA 1
ATOM 6169 C C . VAL B 1 310 ? 8.359 -27.859 -12.609 1 86.44 310 VAL B C 1
ATOM 6171 O O . VAL B 1 310 ? 9.461 -27.516 -12.164 1 86.44 310 VAL B O 1
ATOM 6174 N N . ASN B 1 311 ? 7.215 -27.609 -11.984 1 80.75 311 ASN B N 1
ATOM 6175 C CA . ASN B 1 311 ? 7.207 -27.156 -10.602 1 80.75 311 ASN B CA 1
ATOM 6176 C C . ASN B 1 311 ? 6.062 -27.766 -9.812 1 80.75 311 ASN B C 1
ATOM 6178 O O . ASN B 1 311 ? 5.234 -28.5 -10.367 1 80.75 311 ASN B O 1
ATOM 6182 N N . GLN B 1 312 ? 6.266 -27.734 -8.523 1 79 312 GLN B N 1
ATOM 6183 C CA . GLN B 1 312 ? 5.238 -28.172 -7.578 1 79 312 GLN B CA 1
ATOM 6184 C C . GLN B 1 312 ? 5.031 -27.125 -6.48 1 79 312 GLN B C 1
ATOM 6186 O O . GLN B 1 312 ? 5.988 -26.5 -6.023 1 79 312 GLN B O 1
ATOM 6191 N N . GLY B 1 313 ? 3.861 -27.031 -6.066 1 69.12 313 GLY B N 1
ATOM 6192 C CA . GLY B 1 313 ? 3.566 -26.203 -4.914 1 69.12 313 GLY B CA 1
ATOM 6193 C C . GLY B 1 313 ? 3.631 -24.719 -5.223 1 69.12 313 GLY B C 1
ATOM 6194 O O . GLY B 1 313 ? 3.773 -24.328 -6.383 1 69.12 313 GLY B O 1
ATOM 6195 N N . SER B 1 314 ? 3.365 -23.953 -4.121 1 61.62 314 SER B N 1
ATOM 6196 C CA . SER B 1 314 ? 2.936 -22.562 -4.277 1 61.62 314 SER B CA 1
ATOM 6197 C C . SER B 1 314 ? 4.102 -21.609 -4.086 1 61.62 314 SER B C 1
ATOM 6199 O O . SER B 1 314 ? 3.898 -20.406 -3.924 1 61.62 314 SER B O 1
ATOM 6201 N N . PHE B 1 315 ? 5.367 -22.047 -4.059 1 74.5 315 PHE B N 1
ATOM 6202 C CA . PHE B 1 315 ? 6.32 -20.984 -3.754 1 74.5 315 PHE B CA 1
ATOM 6203 C C . PHE B 1 315 ? 6.762 -20.266 -5.023 1 74.5 315 PHE B C 1
ATOM 6205 O O . PHE B 1 315 ? 7.465 -20.844 -5.855 1 74.5 315 PHE B O 1
ATOM 6212 N N . ARG B 1 316 ? 5.953 -19.172 -5.172 1 68.75 316 ARG B N 1
ATOM 6213 C CA . ARG B 1 316 ? 6.227 -18.328 -6.336 1 68.75 316 ARG B CA 1
ATOM 6214 C C . ARG B 1 316 ? 7.062 -17.109 -5.953 1 68.75 316 ARG B C 1
ATOM 6216 O O . ARG B 1 316 ? 7.184 -16.781 -4.77 1 68.75 316 ARG B O 1
ATOM 6223 N N . GLN B 1 317 ? 7.887 -16.703 -6.82 1 78.69 317 GLN B N 1
ATOM 6224 C CA . GLN B 1 317 ? 8.727 -15.531 -6.629 1 78.69 317 GLN B CA 1
ATOM 6225 C C . GLN B 1 317 ? 7.918 -14.25 -6.801 1 78.69 317 GLN B C 1
ATOM 6227 O O . GLN B 1 317 ? 8.227 -13.422 -7.66 1 78.69 317 GLN B O 1
ATOM 6232 N N . LYS B 1 318 ? 6.777 -14.211 -6.027 1 88.94 318 LYS B N 1
ATOM 6233 C CA . LYS B 1 318 ? 5.996 -12.977 -6.012 1 88.94 318 LYS B CA 1
ATOM 6234 C C . LYS B 1 318 ? 6.09 -12.281 -4.652 1 88.94 318 LYS B C 1
ATOM 6236 O O . LYS B 1 318 ? 6.402 -12.922 -3.645 1 88.94 318 LYS B O 1
ATOM 6241 N N . ASP B 1 319 ? 5.793 -11.109 -4.629 1 95.31 319 ASP B N 1
ATOM 6242 C CA . ASP B 1 319 ? 5.898 -10.336 -3.393 1 95.31 319 ASP B CA 1
ATOM 6243 C C . ASP B 1 319 ? 4.574 -10.344 -2.631 1 95.31 319 ASP B C 1
ATOM 6245 O O . ASP B 1 319 ? 4.336 -9.484 -1.782 1 95.31 319 ASP B O 1
ATOM 6249 N N . TYR B 1 320 ? 3.639 -11.266 -3.006 1 95 320 TYR B N 1
ATOM 6250 C CA . TYR B 1 320 ? 2.389 -11.531 -2.303 1 95 320 TYR B CA 1
ATOM 6251 C C . TYR B 1 320 ? 2.037 -13.016 -2.359 1 95 320 TYR B C 1
ATOM 6253 O O . TYR B 1 320 ? 2.551 -13.75 -3.205 1 95 320 TYR B O 1
ATOM 6261 N N . SER B 1 321 ? 1.241 -13.477 -1.451 1 91.81 321 SER B N 1
ATOM 6262 C CA . SER B 1 321 ? 0.879 -14.891 -1.391 1 91.81 321 SER B CA 1
ATOM 6263 C C . SER B 1 321 ? -0.142 -15.25 -2.465 1 91.81 321 SER B C 1
ATOM 6265 O O . SER B 1 321 ? -0.043 -16.297 -3.1 1 91.81 321 SER B O 1
ATOM 6267 N N . CYS B 1 322 ? -1.082 -14.406 -2.656 1 93.06 322 CYS B N 1
ATOM 6268 C CA . CYS B 1 322 ? -2.172 -14.602 -3.605 1 93.06 322 CYS B CA 1
ATOM 6269 C C . CYS B 1 322 ? -2.713 -13.266 -4.102 1 93.06 322 CYS B C 1
ATOM 6271 O O . CYS B 1 322 ? -2.686 -12.273 -3.375 1 93.06 322 CYS B O 1
ATOM 6273 N N . PRO B 1 323 ? -3.211 -13.227 -5.328 1 94.94 323 PRO B N 1
ATOM 6274 C CA . PRO B 1 323 ? -3.74 -11.969 -5.855 1 94.94 323 PRO B CA 1
ATOM 6275 C C . PRO B 1 323 ? -4.875 -11.406 -5.004 1 94.94 323 PRO B C 1
ATOM 6277 O O . PRO B 1 323 ? -5.129 -10.195 -5.031 1 94.94 323 PRO B O 1
ATOM 6280 N N . ALA B 1 324 ? -5.539 -12.242 -4.219 1 96.38 324 ALA B N 1
ATOM 6281 C CA . ALA B 1 324 ? -6.648 -11.812 -3.369 1 96.38 324 ALA B CA 1
ATOM 6282 C C . ALA B 1 324 ? -6.195 -10.758 -2.363 1 96.38 324 ALA B C 1
ATOM 6284 O O . ALA B 1 324 ? -7.023 -10.062 -1.77 1 96.38 324 ALA B O 1
ATOM 6285 N N . GLU B 1 325 ? -4.906 -10.625 -2.217 1 95.62 325 GLU B N 1
ATOM 6286 C CA . GLU B 1 325 ? -4.348 -9.688 -1.249 1 95.62 325 GLU B CA 1
ATOM 6287 C C . GLU B 1 325 ? -4.078 -8.328 -1.892 1 95.62 325 GLU B C 1
ATOM 6289 O O . GLU B 1 325 ? -3.76 -7.359 -1.197 1 95.62 325 GLU B O 1
ATOM 6294 N N . CYS B 1 326 ? -4.168 -8.289 -3.158 1 97.12 326 CYS B N 1
ATOM 6295 C CA . CYS B 1 326 ? -3.803 -7.074 -3.883 1 97.12 326 CYS B CA 1
ATOM 6296 C C . CYS B 1 326 ? -5.008 -6.152 -4.043 1 97.12 326 CYS B C 1
ATOM 6298 O O . CYS B 1 326 ? -6.125 -6.617 -4.27 1 97.12 326 CYS B O 1
ATOM 6300 N N . TYR B 1 327 ? -4.758 -4.883 -3.949 1 96.88 327 TYR B N 1
ATOM 6301 C CA . TYR B 1 327 ? -5.781 -3.852 -4.066 1 96.88 327 TYR B CA 1
ATOM 6302 C C . TYR B 1 327 ? -6.426 -3.875 -5.449 1 96.88 327 TYR B C 1
ATOM 6304 O O . TYR B 1 327 ? -7.652 -3.84 -5.57 1 96.88 327 TYR B O 1
ATOM 6312 N N . ASN B 1 328 ? -5.641 -4.059 -6.516 1 96.56 328 ASN B N 1
ATOM 6313 C CA . ASN B 1 328 ? -6.086 -4.039 -7.906 1 96.56 328 ASN B CA 1
ATOM 6314 C C . ASN B 1 328 ? -6.438 -5.438 -8.398 1 96.56 328 ASN B C 1
ATOM 6316 O O . ASN B 1 328 ? -5.871 -5.91 -9.391 1 96.56 328 ASN B O 1
ATOM 6320 N N . TYR B 1 329 ? -7.348 -6.094 -7.695 1 97.75 329 TYR B N 1
ATOM 6321 C CA . TYR B 1 329 ? -7.812 -7.426 -8.055 1 97.75 329 TYR B CA 1
ATOM 6322 C C . TYR B 1 329 ? -9.297 -7.59 -7.75 1 97.75 329 TYR B C 1
ATOM 6324 O O . TYR B 1 329 ? -9.766 -7.176 -6.688 1 97.75 329 TYR B O 1
ATOM 6332 N N . ALA B 1 330 ? -10.031 -8.156 -8.648 1 98.12 330 ALA B N 1
ATOM 6333 C CA . ALA B 1 330 ? -11.453 -8.438 -8.438 1 98.12 330 ALA B CA 1
ATOM 6334 C C . ALA B 1 330 ? -11.891 -9.672 -9.211 1 98.12 330 ALA B C 1
ATOM 6336 O O . ALA B 1 330 ? -11.305 -10 -10.25 1 98.12 330 ALA B O 1
ATOM 6337 N N . ILE B 1 331 ? -12.797 -10.336 -8.672 1 98.5 331 ILE B N 1
ATOM 6338 C CA . ILE B 1 331 ? -13.5 -11.414 -9.352 1 98.5 331 ILE B CA 1
ATOM 6339 C C . ILE B 1 331 ? -14.969 -11.031 -9.555 1 98.5 331 ILE B C 1
ATOM 6341 O O . ILE B 1 331 ? -15.656 -10.68 -8.594 1 98.5 331 ILE B O 1
ATOM 6345 N N . ILE B 1 332 ? -15.406 -11.055 -10.75 1 98.62 332 ILE B N 1
ATOM 6346 C CA . ILE B 1 332 ? -16.812 -10.797 -11.008 1 98.62 332 ILE B CA 1
ATOM 6347 C C . ILE B 1 332 ? -17.516 -12.086 -11.43 1 98.62 332 ILE B C 1
ATOM 6349 O O . ILE B 1 332 ? -17.125 -12.703 -12.43 1 98.62 332 ILE B O 1
ATOM 6353 N N . ASN B 1 333 ? -18.531 -12.438 -10.727 1 97.88 333 ASN B N 1
ATOM 6354 C CA . ASN B 1 333 ? -19.312 -13.641 -10.977 1 97.88 333 ASN B CA 1
ATOM 6355 C C . ASN B 1 333 ? -20.406 -13.398 -12.016 1 97.88 333 ASN B C 1
ATOM 6357 O O . ASN B 1 333 ? -20.703 -12.25 -12.352 1 97.88 333 ASN B O 1
ATOM 6361 N N . HIS B 1 334 ? -21.047 -14.453 -12.484 1 97.5 334 HIS B N 1
ATOM 6362 C CA . HIS B 1 334 ? -22.047 -14.406 -13.547 1 97.5 334 HIS B CA 1
ATOM 6363 C C . HIS B 1 334 ? -23.219 -13.516 -13.156 1 97.5 334 HIS B C 1
ATOM 6365 O O . HIS B 1 334 ? -23.859 -12.914 -14.023 1 97.5 334 HIS B O 1
ATOM 6371 N N . ASP B 1 335 ? -23.469 -13.312 -11.867 1 96.69 335 ASP B N 1
ATOM 6372 C CA . ASP B 1 335 ? -24.641 -12.57 -11.406 1 96.69 335 ASP B CA 1
ATOM 6373 C C . ASP B 1 335 ? -24.266 -11.141 -11.031 1 96.69 335 ASP B C 1
ATOM 6375 O O . ASP B 1 335 ? -25.094 -10.398 -10.508 1 96.69 335 ASP B O 1
ATOM 6379 N N . GLY B 1 336 ? -23.016 -10.797 -11.188 1 98.06 336 GLY B N 1
ATOM 6380 C CA . GLY B 1 336 ? -22.594 -9.438 -10.891 1 98.06 336 GLY B CA 1
ATOM 6381 C C . GLY B 1 336 ? -22.031 -9.273 -9.492 1 98.06 336 GLY B C 1
ATOM 6382 O O . GLY B 1 336 ? -21.531 -8.203 -9.141 1 98.06 336 GLY B O 1
ATOM 6383 N N . SER B 1 337 ? -22.094 -10.328 -8.68 1 98.19 337 SER B N 1
ATOM 6384 C CA . SER B 1 337 ? -21.422 -10.266 -7.383 1 98.19 337 SER B CA 1
ATOM 6385 C C . SER B 1 337 ? -19.906 -10.219 -7.547 1 98.19 337 SER B C 1
ATOM 6387 O O . SER B 1 337 ? -19.375 -10.758 -8.516 1 98.19 337 SER B O 1
ATOM 6389 N N . VAL B 1 338 ? -19.297 -9.539 -6.645 1 98.5 338 VAL B N 1
ATOM 6390 C CA . VAL B 1 338 ? -17.844 -9.344 -6.719 1 98.5 338 VAL B CA 1
ATOM 6391 C C . VAL B 1 338 ? -17.172 -10.07 -5.559 1 98.5 338 VAL B C 1
ATOM 6393 O O . VAL B 1 338 ? -17.656 -10.031 -4.426 1 98.5 338 VAL B O 1
ATOM 6396 N N . HIS B 1 339 ? -16.109 -10.773 -5.863 1 97.94 339 HIS B N 1
ATOM 6397 C CA . HIS B 1 339 ? -15.383 -11.594 -4.895 1 97.94 339 HIS B CA 1
ATOM 6398 C C . HIS B 1 339 ? -13.891 -11.32 -4.961 1 97.94 339 HIS B C 1
ATOM 6400 O O . HIS B 1 339 ? -13.422 -10.602 -5.848 1 97.94 339 HIS B O 1
ATOM 6406 N N . LYS B 1 340 ? -13.117 -11.883 -3.969 1 97.06 340 LYS B N 1
ATOM 6407 C CA . LYS B 1 340 ? -11.664 -11.742 -3.947 1 97.06 340 LYS B CA 1
ATOM 6408 C C . LYS B 1 340 ? -10.977 -13.102 -4.023 1 97.06 340 LYS B C 1
ATOM 6410 O O . LYS B 1 340 ? -9.781 -13.18 -4.316 1 97.06 340 LYS B O 1
ATOM 6415 N N . CYS B 1 341 ? -11.695 -14.148 -3.854 1 95.69 341 CYS B N 1
ATOM 6416 C CA . CYS B 1 341 ? -11.062 -15.461 -3.801 1 95.69 341 CYS B CA 1
ATOM 6417 C C . CYS B 1 341 ? -11.805 -16.453 -4.688 1 95.69 341 CYS B C 1
ATOM 6419 O O . CYS B 1 341 ? -13.039 -16.531 -4.645 1 95.69 341 CYS B O 1
ATOM 6421 N N . ASN B 1 342 ? -11.055 -17.141 -5.414 1 93.12 342 ASN B N 1
ATOM 6422 C CA . ASN B 1 342 ? -11.656 -18.172 -6.266 1 93.12 342 ASN B CA 1
ATOM 6423 C C . ASN B 1 342 ? -11.398 -19.562 -5.719 1 93.12 342 ASN B C 1
ATOM 6425 O O . ASN B 1 342 ? -11.633 -20.562 -6.41 1 93.12 342 ASN B O 1
ATOM 6429 N N . GLY B 1 343 ? -10.922 -19.688 -4.504 1 90 343 GLY B N 1
ATOM 6430 C CA . GLY B 1 343 ? -10.641 -20.984 -3.893 1 90 343 GLY B CA 1
ATOM 6431 C C . GLY B 1 343 ? -11.836 -21.562 -3.17 1 90 343 GLY B C 1
ATOM 6432 O O . GLY B 1 343 ? -11.719 -22.594 -2.498 1 90 343 GLY B O 1
ATOM 6433 N N . ARG B 1 344 ? -12.953 -20.844 -3.248 1 88.94 344 ARG B N 1
ATOM 6434 C CA . ARG B 1 344 ? -14.234 -21.281 -2.719 1 88.94 344 ARG B CA 1
ATOM 6435 C C . ARG B 1 344 ? -15.352 -21.078 -3.74 1 88.94 344 ARG B C 1
ATOM 6437 O O . ARG B 1 344 ? -15.219 -20.25 -4.648 1 88.94 344 ARG B O 1
ATOM 6444 N N . THR B 1 345 ? -16.375 -21.891 -3.482 1 89.62 345 THR B N 1
ATOM 6445 C CA . THR B 1 345 ? -17.547 -21.609 -4.301 1 89.62 345 THR B CA 1
ATOM 6446 C C . THR B 1 345 ? -18.016 -20.172 -4.078 1 89.62 345 THR B C 1
ATOM 6448 O O . THR B 1 345 ? -18.156 -19.734 -2.934 1 89.62 345 THR B O 1
ATOM 6451 N N . LEU B 1 346 ? -18.203 -19.5 -5.16 1 93.06 346 LEU B N 1
ATOM 6452 C CA . LEU B 1 346 ? -18.703 -18.141 -5.031 1 93.06 346 LEU B CA 1
ATOM 6453 C C . LEU B 1 346 ? -20.172 -18.125 -4.625 1 93.06 346 LEU B C 1
ATOM 6455 O O . LEU B 1 346 ? -20.984 -18.797 -5.258 1 93.06 346 LEU B O 1
ATOM 6459 N N . SER B 1 347 ? -20.453 -17.484 -3.588 1 91.75 347 SER B N 1
ATOM 6460 C CA . SER B 1 347 ? -21.797 -17.422 -3.021 1 91.75 347 SER B CA 1
ATOM 6461 C C . SER B 1 347 ? -22.078 -16.031 -2.465 1 91.75 347 SER B C 1
ATOM 6463 O O . SER B 1 347 ? -21.203 -15.156 -2.457 1 91.75 347 SER B O 1
ATOM 6465 N N . LYS B 1 348 ? -23.312 -15.82 -2.104 1 90.62 348 LYS B N 1
ATOM 6466 C CA . LYS B 1 348 ? -23.688 -14.555 -1.486 1 90.62 348 LYS B CA 1
ATOM 6467 C C . LYS B 1 348 ? -22.859 -14.289 -0.23 1 90.62 348 LYS B C 1
ATOM 6469 O O . LYS B 1 348 ? -22.484 -13.148 0.033 1 90.62 348 LYS B O 1
ATOM 6474 N N . LYS B 1 349 ? -22.578 -15.344 0.416 1 89.06 349 LYS B N 1
ATOM 6475 C CA . LYS B 1 349 ? -21.828 -15.234 1.668 1 89.06 349 LYS B CA 1
ATOM 6476 C C . LYS B 1 349 ? -20.391 -14.789 1.414 1 89.06 349 LYS B C 1
ATOM 6478 O O . LYS B 1 349 ? -19.844 -14 2.178 1 89.06 349 LYS B O 1
ATOM 6483 N N . SER B 1 350 ? -19.781 -15.242 0.384 1 90.75 350 SER B N 1
ATOM 6484 C CA . SER B 1 350 ? -18.391 -14.945 0.097 1 90.75 350 SER B CA 1
ATOM 6485 C C . SER B 1 350 ? -18.25 -13.656 -0.713 1 90.75 350 SER B C 1
ATOM 6487 O O . SER B 1 350 ? -17.141 -13.188 -0.963 1 90.75 350 SER B O 1
ATOM 6489 N N . ALA B 1 351 ? -19.406 -13.102 -1.086 1 95.69 351 ALA B N 1
ATOM 6490 C CA . ALA B 1 351 ? -19.375 -11.883 -1.892 1 95.69 351 ALA B CA 1
ATOM 6491 C C . ALA B 1 351 ? -18.828 -10.711 -1.086 1 95.69 351 ALA B C 1
ATOM 6493 O O . ALA B 1 351 ? -19.172 -10.531 0.083 1 95.69 351 ALA B O 1
ATOM 6494 N N . CYS B 1 352 ? -17.984 -10 -1.759 1 96.19 352 CYS B N 1
ATOM 6495 C CA . CYS B 1 352 ? -17.406 -8.812 -1.145 1 96.19 352 CYS B CA 1
ATOM 6496 C C . CYS B 1 352 ? -17.906 -7.547 -1.818 1 96.19 352 CYS B C 1
ATOM 6498 O O . CYS B 1 352 ? -17.312 -6.48 -1.67 1 96.19 352 CYS B O 1
ATOM 6500 N N . GLY B 1 353 ? -18.828 -7.586 -2.711 1 97.44 353 GLY B N 1
ATOM 6501 C CA . GLY B 1 353 ? -19.391 -6.43 -3.383 1 97.44 353 GLY B CA 1
ATOM 6502 C C . GLY B 1 353 ? -20.297 -6.797 -4.547 1 97.44 353 GLY B C 1
ATOM 6503 O O . GLY B 1 353 ? -20.672 -7.957 -4.699 1 97.44 353 GLY B O 1
ATOM 6504 N N . LYS B 1 354 ? -20.641 -5.742 -5.266 1 98.12 354 LYS B N 1
ATOM 6505 C CA . LYS B 1 354 ? -21.453 -5.883 -6.469 1 98.12 354 LYS B CA 1
ATOM 6506 C C . LYS B 1 354 ? -21.094 -4.828 -7.508 1 98.12 354 LYS B C 1
ATOM 6508 O O . LYS B 1 354 ? -20.75 -3.699 -7.16 1 98.12 354 LYS B O 1
ATOM 6513 N N . ILE B 1 355 ? -21.141 -5.254 -8.703 1 98.44 355 ILE B N 1
ATOM 6514 C CA . ILE B 1 355 ? -20.906 -4.297 -9.773 1 98.44 355 ILE B CA 1
ATOM 6515 C C . ILE B 1 355 ? -22.203 -3.588 -10.125 1 98.44 355 ILE B C 1
ATOM 6517 O O . ILE B 1 355 ? -23.219 -4.238 -10.43 1 98.44 355 ILE B O 1
ATOM 6521 N N . ALA B 1 356 ? -22.234 -2.322 -10.109 1 97.94 356 ALA B N 1
ATOM 6522 C CA . ALA B 1 356 ? -23.422 -1.508 -10.359 1 97.94 356 ALA B CA 1
ATOM 6523 C C . ALA B 1 356 ? -23.672 -1.359 -11.859 1 97.94 356 ALA B C 1
ATOM 6525 O O . ALA B 1 356 ? -22.844 -1.742 -12.68 1 97.94 356 ALA B O 1
ATOM 6526 N N . LEU B 1 357 ? -24.828 -0.737 -12.164 1 96.88 357 LEU B N 1
ATOM 6527 C CA . LEU B 1 357 ? -25.234 -0.517 -13.547 1 96.88 357 LEU B CA 1
ATOM 6528 C C . LEU B 1 357 ? -24.266 0.433 -14.25 1 96.88 357 LEU B C 1
ATOM 6530 O O . LEU B 1 357 ? -24.062 0.339 -15.461 1 96.88 357 LEU B O 1
ATOM 6534 N N . THR B 1 358 ? -23.625 1.25 -13.477 1 96.5 358 THR B N 1
ATOM 6535 C CA . THR B 1 358 ? -22.719 2.256 -14.016 1 96.5 358 THR B CA 1
ATOM 6536 C C . THR B 1 358 ? -21.328 1.667 -14.234 1 96.5 358 THR B C 1
ATOM 6538 O O . THR B 1 358 ? -20.438 2.342 -14.758 1 96.5 358 THR B O 1
ATOM 6541 N N . GLY B 1 359 ? -21.125 0.396 -13.82 1 97.38 359 GLY B N 1
ATOM 6542 C CA . GLY B 1 359 ? -19.812 -0.237 -13.93 1 97.38 359 GLY B CA 1
ATOM 6543 C C . GLY B 1 359 ? -18.953 -0.034 -12.703 1 97.38 359 GLY B C 1
ATOM 6544 O O . GLY B 1 359 ? -17.812 -0.524 -12.648 1 97.38 359 GLY B O 1
ATOM 6545 N N . GLN B 1 360 ? -19.438 0.673 -11.758 1 96.62 360 GLN B N 1
ATOM 6546 C CA . GLN B 1 360 ? -18.688 0.861 -10.516 1 96.62 360 GLN B CA 1
ATOM 6547 C C . GLN B 1 360 ? -18.875 -0.327 -9.578 1 96.62 360 GLN B C 1
ATOM 6549 O O . GLN B 1 360 ? -19.984 -0.845 -9.438 1 96.62 360 GLN B O 1
ATOM 6554 N N . ILE B 1 361 ? -17.828 -0.767 -8.961 1 97.5 361 ILE B N 1
ATOM 6555 C CA . ILE B 1 361 ? -17.953 -1.814 -7.949 1 97.5 361 ILE B CA 1
ATOM 6556 C C . ILE B 1 361 ? -18.234 -1.188 -6.59 1 97.5 361 ILE B C 1
ATOM 6558 O O . ILE B 1 361 ? -17.531 -0.28 -6.152 1 97.5 361 ILE B O 1
ATOM 6562 N N . GLU B 1 362 ? -19.234 -1.576 -6.02 1 97.56 362 GLU B N 1
ATOM 6563 C CA . GLU B 1 362 ? -19.562 -1.244 -4.633 1 97.56 362 GLU B CA 1
ATOM 6564 C C . GLU B 1 362 ? -19.016 -2.293 -3.672 1 97.56 362 GLU B C 1
ATOM 6566 O O . GLU B 1 362 ? -19.656 -3.332 -3.453 1 97.56 362 GLU B O 1
ATOM 6571 N N . TRP B 1 363 ? -17.969 -2.035 -3.07 1 96.69 363 TRP B N 1
ATOM 6572 C CA . TRP B 1 363 ? -17.266 -2.982 -2.215 1 96.69 363 TRP B CA 1
ATOM 6573 C C . TRP B 1 363 ? -17.859 -3 -0.811 1 96.69 363 TRP B C 1
ATOM 6575 O O . TRP B 1 363 ? -18.281 -1.964 -0.301 1 96.69 363 TRP B O 1
ATOM 6585 N N . ASP B 1 364 ? -17.906 -4.137 -0.257 1 96.12 364 ASP B N 1
ATOM 6586 C CA . ASP B 1 364 ? -18 -4.25 1.195 1 96.12 364 ASP B CA 1
ATOM 6587 C C . ASP B 1 364 ? -16.656 -3.941 1.859 1 96.12 364 ASP B C 1
ATOM 6589 O O . ASP B 1 364 ? -15.828 -4.832 2.025 1 96.12 364 ASP B O 1
ATOM 6593 N N . ILE B 1 365 ? -16.484 -2.811 2.293 1 93.94 365 ILE B N 1
ATOM 6594 C CA . ILE B 1 365 ? -15.195 -2.301 2.742 1 93.94 365 ILE B CA 1
ATOM 6595 C C . ILE B 1 365 ? -14.727 -3.088 3.963 1 93.94 365 ILE B C 1
ATOM 6597 O O . ILE B 1 365 ? -13.523 -3.324 4.133 1 93.94 365 ILE B O 1
ATOM 6601 N N . ASN B 1 366 ? -15.656 -3.467 4.789 1 95.25 366 ASN B N 1
ATOM 6602 C CA . ASN B 1 366 ? -15.289 -4.238 5.973 1 95.25 366 ASN B CA 1
ATOM 6603 C C . ASN B 1 366 ? -14.641 -5.566 5.594 1 95.25 366 ASN B C 1
ATOM 6605 O O . ASN B 1 366 ? -13.609 -5.945 6.16 1 95.25 366 ASN B O 1
ATOM 6609 N N . LYS B 1 367 ? -15.211 -6.238 4.645 1 95.06 367 LYS B N 1
ATOM 6610 C CA . LYS B 1 367 ? -14.656 -7.512 4.195 1 95.06 367 LYS B CA 1
ATOM 6611 C C . LYS B 1 367 ? -13.297 -7.32 3.535 1 95.06 367 LYS B C 1
ATOM 6613 O O . LYS B 1 367 ? -12.367 -8.086 3.785 1 95.06 367 LYS B O 1
ATOM 6618 N N . ILE B 1 368 ? -13.203 -6.285 2.756 1 96.94 368 ILE B N 1
ATOM 6619 C CA . ILE B 1 368 ? -11.945 -6 2.074 1 96.94 368 ILE B CA 1
ATOM 6620 C C . ILE B 1 368 ? -10.867 -5.648 3.102 1 96.94 368 ILE B C 1
ATOM 6622 O O . ILE B 1 368 ? -9.75 -6.16 3.037 1 96.94 368 ILE B O 1
ATOM 6626 N N . ALA B 1 369 ? -11.219 -4.828 4.07 1 97.44 369 ALA B N 1
ATOM 6627 C CA . ALA B 1 369 ? -10.273 -4.402 5.094 1 97.44 369 ALA B CA 1
ATOM 6628 C C . ALA B 1 369 ? -9.75 -5.594 5.891 1 97.44 369 ALA B C 1
ATOM 6630 O O . ALA B 1 369 ? -8.547 -5.711 6.133 1 97.44 369 ALA B O 1
ATOM 6631 N N . LYS B 1 370 ? -10.648 -6.477 6.254 1 95.56 370 LYS B N 1
ATOM 6632 C CA . LYS B 1 370 ? -10.273 -7.656 7.027 1 95.56 370 LYS B CA 1
ATOM 6633 C C . LYS B 1 370 ? -9.312 -8.547 6.242 1 95.56 370 LYS B C 1
ATOM 6635 O O . LYS B 1 370 ? -8.445 -9.203 6.824 1 95.56 370 LYS B O 1
ATOM 6640 N N . ARG B 1 371 ? -9.422 -8.516 4.953 1 96.06 371 ARG B N 1
ATOM 6641 C CA . ARG B 1 371 ? -8.625 -9.414 4.129 1 96.06 371 ARG B CA 1
ATOM 6642 C C . ARG B 1 371 ? -7.25 -8.82 3.84 1 96.06 371 ARG B C 1
ATOM 6644 O O . ARG B 1 371 ? -6.238 -9.516 3.906 1 96.06 371 ARG B O 1
ATOM 6651 N N . ILE B 1 372 ? -7.234 -7.477 3.469 1 97.12 372 ILE B N 1
ATOM 6652 C CA . ILE B 1 372 ? -5.988 -6.996 2.887 1 97.12 372 ILE B CA 1
ATOM 6653 C C . ILE B 1 372 ? -5.391 -5.906 3.775 1 97.12 372 ILE B C 1
ATOM 6655 O O . ILE B 1 372 ? -4.32 -5.371 3.48 1 97.12 372 ILE B O 1
ATOM 6659 N N . GLY B 1 373 ? -6.035 -5.559 4.859 1 95.94 373 GLY B N 1
ATOM 6660 C CA . GLY B 1 373 ? -5.52 -4.547 5.773 1 95.94 373 GLY B CA 1
ATOM 6661 C C . GLY B 1 373 ? -4.188 -4.926 6.395 1 95.94 373 GLY B C 1
ATOM 6662 O O . GLY B 1 373 ? -3.402 -4.055 6.77 1 95.94 373 GLY B O 1
ATOM 6663 N N . LEU B 1 374 ? -3.957 -6.184 6.547 1 95.69 374 LEU B N 1
ATOM 6664 C CA . LEU B 1 374 ? -2.709 -6.723 7.074 1 95.69 374 LEU B CA 1
ATOM 6665 C C . LEU B 1 374 ? -2.207 -7.871 6.207 1 95.69 374 LEU B C 1
ATOM 6667 O O . LEU B 1 374 ? -2.98 -8.758 5.828 1 95.69 374 LEU B O 1
ATOM 6671 N N . ALA B 1 375 ? -0.887 -7.789 5.859 1 96.94 375 ALA B N 1
ATOM 6672 C CA . ALA B 1 375 ? -0.337 -8.898 5.082 1 96.94 375 ALA B CA 1
ATOM 6673 C C . ALA B 1 375 ? -0.431 -10.211 5.859 1 96.94 375 ALA B C 1
ATOM 6675 O O . ALA B 1 375 ? -0.224 -10.234 7.074 1 96.94 375 ALA B O 1
ATOM 6676 N N . THR B 1 376 ? -0.598 -11.32 5.207 1 96 376 THR B N 1
ATOM 6677 C CA . THR B 1 376 ? -0.89 -12.586 5.875 1 96 376 THR B CA 1
ATOM 6678 C C . THR B 1 376 ? 0.345 -13.109 6.598 1 96 376 THR B C 1
ATOM 6680 O O . THR B 1 376 ? 0.233 -13.93 7.512 1 96 376 THR B O 1
ATOM 6683 N N . PHE B 1 377 ? 1.521 -12.586 6.211 1 96.69 377 PHE B N 1
ATOM 6684 C CA . PHE B 1 377 ? 2.742 -13.109 6.816 1 96.69 377 PHE B CA 1
ATOM 6685 C C . PHE B 1 377 ? 3.064 -12.359 8.109 1 96.69 377 PHE B C 1
ATOM 6687 O O . PHE B 1 377 ? 4.039 -12.688 8.789 1 96.69 377 PHE B O 1
ATOM 6694 N N . GLU B 1 378 ? 2.229 -11.328 8.445 1 95.81 378 GLU B N 1
ATOM 6695 C CA . GLU B 1 378 ? 2.475 -10.57 9.672 1 95.81 378 GLU B CA 1
ATOM 6696 C C . GLU B 1 378 ? 2.02 -11.344 10.898 1 95.81 378 GLU B C 1
ATOM 6698 O O . GLU B 1 378 ? 1.087 -10.93 11.594 1 95.81 378 GLU B O 1
ATOM 6703 N N . ASN B 1 379 ? 2.547 -12.43 11.188 1 93.12 379 ASN B N 1
ATOM 6704 C CA . ASN B 1 379 ? 2.4 -13.242 12.391 1 93.12 379 ASN B CA 1
ATOM 6705 C C . ASN B 1 379 ? 3.744 -13.797 12.859 1 93.12 379 ASN B C 1
ATOM 6707 O O . ASN B 1 379 ? 4.691 -13.891 12.078 1 93.12 379 ASN B O 1
ATOM 6711 N N . PRO B 1 380 ? 3.863 -14.148 14.086 1 93.31 380 PRO B N 1
ATOM 6712 C CA . PRO B 1 380 ? 5.156 -14.492 14.68 1 93.31 380 PRO B CA 1
ATOM 6713 C C . PRO B 1 380 ? 5.844 -15.656 13.977 1 93.31 380 PRO B C 1
ATOM 6715 O O . PRO B 1 380 ? 7.07 -15.68 13.852 1 93.31 380 PRO B O 1
ATOM 6718 N N . SER B 1 381 ? 5.152 -16.594 13.461 1 94 381 SER B N 1
ATOM 6719 C CA . SER B 1 381 ? 5.73 -17.766 12.812 1 94 381 SER B CA 1
ATOM 6720 C C . SER B 1 381 ? 6.289 -17.406 11.438 1 94 381 SER B C 1
ATOM 6722 O O . SER B 1 381 ? 7.422 -17.781 11.109 1 94 381 SER B O 1
ATOM 6724 N N . CYS B 1 382 ? 5.535 -16.672 10.672 1 95.75 382 CYS B N 1
ATOM 6725 C CA . CYS B 1 382 ? 5.941 -16.344 9.312 1 95.75 382 CYS B CA 1
ATOM 6726 C C . CYS B 1 382 ? 7.105 -15.367 9.305 1 95.75 382 CYS B C 1
ATOM 6728 O O . CYS B 1 382 ? 8.023 -15.492 8.5 1 95.75 382 CYS B O 1
ATOM 6730 N N . ILE B 1 383 ? 7.133 -14.414 10.227 1 96.19 383 ILE B N 1
ATOM 6731 C CA . ILE B 1 383 ? 8.156 -13.375 10.234 1 96.19 383 ILE B CA 1
ATOM 6732 C C . ILE B 1 383 ? 9.516 -13.992 10.547 1 96.19 383 ILE B C 1
ATOM 6734 O O . ILE B 1 383 ? 10.555 -13.453 10.148 1 96.19 383 ILE B O 1
ATOM 6738 N N . LYS B 1 384 ? 9.555 -15.156 11.188 1 95.56 384 LYS B N 1
ATOM 6739 C CA . LYS B 1 384 ? 10.797 -15.82 11.562 1 95.56 384 LYS B CA 1
ATOM 6740 C C . LYS B 1 384 ? 11.141 -16.938 10.586 1 95.56 384 LYS B C 1
ATOM 6742 O O . LYS B 1 384 ? 12.195 -17.562 10.695 1 95.56 384 LYS B O 1
ATOM 6747 N N . CYS B 1 385 ? 10.305 -17.172 9.648 1 95.06 385 CYS B N 1
ATOM 6748 C CA . CYS B 1 385 ? 10.453 -18.312 8.742 1 95.06 385 CYS B CA 1
ATOM 6749 C C . CYS B 1 385 ? 11.445 -18 7.633 1 95.06 385 CYS B C 1
ATOM 6751 O O . CYS B 1 385 ? 11.352 -16.953 6.98 1 95.06 385 CYS B O 1
ATOM 6753 N N . LYS B 1 386 ? 12.336 -18.922 7.336 1 96 386 LYS B N 1
ATOM 6754 C CA . LYS B 1 386 ? 13.367 -18.734 6.32 1 96 386 LYS B CA 1
ATOM 6755 C C . LYS B 1 386 ? 12.781 -18.828 4.914 1 96 386 LYS B C 1
ATOM 6757 O O . LYS B 1 386 ? 13.422 -18.438 3.939 1 96 386 LYS B O 1
ATOM 6762 N N . MET B 1 387 ? 11.523 -19.266 4.777 1 93.56 387 MET B N 1
ATOM 6763 C CA . MET B 1 387 ? 10.891 -19.391 3.469 1 93.56 387 MET B CA 1
ATOM 6764 C C . MET B 1 387 ? 9.992 -18.203 3.174 1 93.56 387 MET B C 1
ATOM 6766 O O . MET B 1 3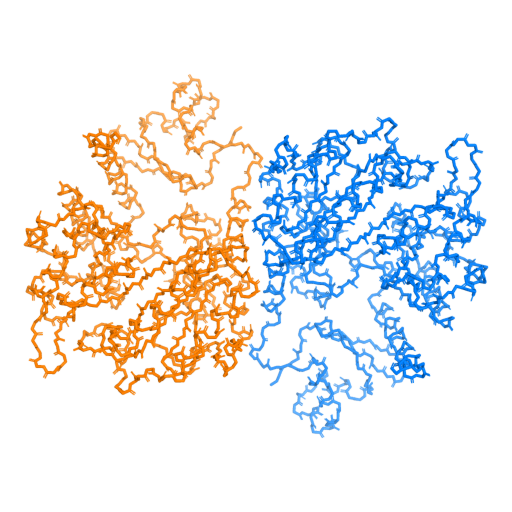87 ? 9.383 -18.125 2.105 1 93.56 387 MET B O 1
ATOM 6770 N N . LEU B 1 388 ? 9.961 -17.234 4.035 1 95.75 388 LEU B N 1
ATOM 6771 C CA . LEU B 1 388 ? 9.039 -16.109 3.938 1 95.75 388 LEU B CA 1
ATOM 6772 C C . LEU B 1 388 ? 9.172 -15.406 2.59 1 95.75 388 LEU B C 1
ATOM 6774 O O . LEU B 1 388 ? 8.172 -15.156 1.914 1 95.75 388 LEU B O 1
ATOM 6778 N N . PRO B 1 389 ? 10.414 -15.117 2.068 1 95.44 389 PRO B N 1
ATOM 6779 C CA . PRO B 1 389 ? 10.523 -14.344 0.826 1 95.44 389 PRO B CA 1
ATOM 6780 C C . PRO B 1 389 ? 9.867 -15.047 -0.36 1 95.44 389 PRO B C 1
ATOM 6782 O O . PRO B 1 389 ? 9.406 -14.391 -1.296 1 95.44 389 PRO B O 1
ATOM 6785 N N . LEU B 1 390 ? 9.75 -16.312 -0.251 1 92.31 390 LEU B N 1
ATOM 6786 C CA . LEU B 1 390 ? 9.18 -17.078 -1.357 1 92.31 390 LEU B CA 1
ATOM 6787 C C . LEU B 1 390 ? 7.719 -17.422 -1.082 1 92.31 390 LEU B C 1
ATOM 6789 O O . LEU B 1 390 ? 6.926 -17.578 -2.016 1 92.31 390 LEU B O 1
ATOM 6793 N N . CYS B 1 391 ? 7.406 -17.609 0.173 1 92.19 391 CYS B N 1
ATOM 6794 C CA . CYS B 1 391 ? 6.082 -18.047 0.601 1 92.19 391 CYS B CA 1
ATOM 6795 C C . CYS B 1 391 ? 5.121 -16.859 0.681 1 92.19 391 CYS B C 1
ATOM 6797 O O . CYS B 1 391 ? 4.051 -16.875 0.069 1 92.19 391 CYS B O 1
ATOM 6799 N N . MET B 1 392 ? 5.512 -15.781 1.431 1 95.31 392 MET B N 1
ATOM 6800 C CA . MET B 1 392 ? 4.801 -14.531 1.646 1 95.31 392 MET B CA 1
ATOM 6801 C C . MET B 1 392 ? 3.551 -14.75 2.492 1 95.31 392 MET B C 1
ATOM 6803 O O . MET B 1 392 ? 2.604 -13.961 2.426 1 95.31 392 MET B O 1
ATOM 6807 N N . GLY B 1 393 ? 3.465 -15.898 3.176 1 93.62 393 GLY B N 1
ATOM 6808 C CA . GLY B 1 393 ? 2.434 -16.094 4.184 1 93.62 393 GLY B CA 1
ATOM 6809 C C . GLY B 1 393 ? 1.335 -17.031 3.738 1 93.62 393 GLY B C 1
ATOM 6810 O O . GLY B 1 393 ? 1.31 -17.469 2.584 1 93.62 393 GLY B O 1
ATOM 6811 N N . PRO B 1 394 ? 0.442 -17.344 4.621 1 93.12 394 PRO B N 1
ATOM 6812 C CA . PRO B 1 394 ? -0.629 -18.297 4.34 1 93.12 394 PRO B CA 1
ATOM 6813 C C . PRO B 1 394 ? -1.769 -17.688 3.527 1 93.12 394 PRO B C 1
ATOM 6815 O O . PRO B 1 394 ? -1.793 -16.484 3.307 1 93.12 394 PRO B O 1
ATOM 6818 N N . CYS B 1 395 ? -2.648 -18.547 3.123 1 92.31 395 CYS B N 1
ATOM 6819 C CA . CYS B 1 395 ? -3.838 -18.172 2.371 1 92.31 395 CYS B CA 1
ATOM 6820 C C . CYS B 1 395 ? -4.719 -17.219 3.178 1 92.31 395 CYS B C 1
ATOM 6822 O O . CYS B 1 395 ? -5.102 -17.531 4.309 1 92.31 395 CYS B O 1
ATOM 6824 N N . SER B 1 396 ? -5.105 -16.062 2.609 1 93.75 396 SER B N 1
ATOM 6825 C CA . SER B 1 396 ? -5.934 -15.078 3.303 1 93.75 396 SER B CA 1
ATOM 6826 C C . SER B 1 396 ? -7.324 -15.633 3.59 1 93.75 396 SER B C 1
ATOM 6828 O O . SER B 1 396 ? -7.91 -15.336 4.633 1 93.75 396 SER B O 1
ATOM 6830 N N . GLN B 1 397 ? -7.859 -16.469 2.693 1 93.44 397 GLN B N 1
ATOM 6831 C CA . GLN B 1 397 ? -9.188 -17.047 2.885 1 93.44 397 GLN B CA 1
ATOM 6832 C C . GLN B 1 397 ? -9.203 -18 4.082 1 93.44 397 GLN B C 1
ATOM 6834 O O . GLN B 1 397 ? -10.109 -17.938 4.91 1 93.44 397 GLN B O 1
ATOM 6839 N N . LYS B 1 398 ? -8.203 -18.828 4.121 1 91.5 398 LYS B N 1
ATOM 6840 C CA . LYS B 1 398 ? -8.117 -19.75 5.254 1 91.5 398 LYS B CA 1
ATOM 6841 C C . LYS B 1 398 ? -7.949 -18.984 6.566 1 91.5 398 LYS B C 1
ATOM 6843 O O . LYS B 1 398 ? -8.508 -19.375 7.594 1 91.5 398 LYS B O 1
ATOM 6848 N N . LEU B 1 399 ? -7.16 -17.953 6.535 1 93.06 399 LEU B N 1
ATOM 6849 C CA . LEU B 1 399 ? -6.973 -17.125 7.723 1 93.06 399 LEU B CA 1
ATOM 6850 C C . LEU B 1 399 ? -8.297 -16.531 8.195 1 93.06 399 LEU B C 1
ATOM 6852 O O . LEU B 1 399 ? -8.602 -16.547 9.391 1 93.06 399 LEU B O 1
ATOM 6856 N N . MET B 1 400 ? -9.062 -16 7.289 1 91.25 400 MET B N 1
ATOM 6857 C CA . MET B 1 400 ? -10.352 -15.406 7.625 1 91.25 400 MET B CA 1
ATOM 6858 C C . MET B 1 400 ? -11.32 -16.453 8.164 1 91.25 400 MET B C 1
ATOM 6860 O O . MET B 1 400 ? -12.047 -16.203 9.125 1 91.25 400 MET B O 1
ATOM 6864 N N . GLU B 1 401 ? -11.258 -17.641 7.598 1 90.81 401 GLU B N 1
ATOM 6865 C CA . GLU B 1 401 ? -12.141 -18.719 8.023 1 90.81 401 GLU B CA 1
ATOM 6866 C C . GLU B 1 401 ? -11.773 -19.219 9.422 1 90.81 401 GLU B C 1
ATOM 6868 O O . GLU B 1 401 ? -12.648 -19.562 10.211 1 90.81 401 GLU B O 1
ATOM 6873 N N . MET B 1 402 ? -10.539 -19.203 9.719 1 91 402 MET B N 1
ATOM 6874 C CA . MET B 1 402 ? -10.062 -19.719 10.992 1 91 402 MET B CA 1
ATOM 6875 C C . MET B 1 402 ? -10.078 -18.641 12.07 1 91 402 MET B C 1
ATOM 6877 O O . MET B 1 402 ? -10 -18.938 13.266 1 91 402 MET B O 1
ATOM 6881 N N . GLY B 1 403 ? -10.102 -17.344 11.68 1 87.5 403 GLY B N 1
ATOM 6882 C CA . GLY B 1 403 ? -10.094 -16.234 12.617 1 87.5 403 GLY B CA 1
ATOM 6883 C C . GLY B 1 403 ? -8.703 -15.836 13.062 1 87.5 403 GLY B C 1
ATOM 6884 O O . GLY B 1 403 ? -8.539 -15.188 14.102 1 87.5 403 GLY B O 1
ATOM 6885 N N . GLY B 1 404 ? -7.66 -16.359 12.344 1 87.31 404 GLY B N 1
ATOM 6886 C CA . GLY B 1 404 ? -6.273 -16.062 12.672 1 87.31 404 GLY B CA 1
ATOM 6887 C C . GLY B 1 404 ? -5.309 -17.156 12.227 1 87.31 404 GLY B C 1
ATOM 6888 O O . GLY B 1 404 ? -5.727 -18.172 11.664 1 87.31 404 GLY B O 1
ATOM 6889 N N . PHE B 1 405 ? -4.035 -16.859 12.492 1 88.38 405 PHE B N 1
ATOM 6890 C CA . PHE B 1 405 ? -3.014 -17.797 12.039 1 88.38 405 PHE B CA 1
ATOM 6891 C C . PHE B 1 405 ? -2.998 -19.047 12.906 1 88.38 405 PHE B C 1
ATOM 6893 O O . PHE B 1 405 ? -3.064 -18.953 14.133 1 88.38 405 PHE B O 1
ATOM 6900 N N . ASP B 1 406 ? -2.973 -20.078 12.242 1 87.81 406 ASP B N 1
ATOM 6901 C CA . ASP B 1 406 ? -2.768 -21.406 12.789 1 87.81 406 ASP B CA 1
ATOM 6902 C C . ASP B 1 406 ? -1.753 -22.203 11.961 1 87.81 406 ASP B C 1
ATOM 6904 O O . ASP B 1 406 ? -1.711 -22.062 10.734 1 87.81 406 ASP B O 1
ATOM 6908 N N . LYS B 1 407 ? -0.928 -23.016 12.695 1 85.31 407 LYS B N 1
ATOM 6909 C CA . LYS B 1 407 ? 0.112 -23.766 12.016 1 85.31 407 LYS B CA 1
ATOM 6910 C C . LYS B 1 407 ? -0.483 -24.656 10.922 1 85.31 407 LYS B C 1
ATOM 6912 O O . LYS B 1 407 ? 0.196 -24.984 9.945 1 85.31 407 LYS B O 1
ATOM 6917 N N . GLN B 1 408 ? -1.723 -24.906 10.969 1 83.44 408 GLN B N 1
ATOM 6918 C CA . GLN B 1 408 ? -2.387 -25.797 10.023 1 83.44 408 GLN B CA 1
ATOM 6919 C C . GLN B 1 408 ? -2.531 -25.141 8.656 1 83.44 408 GLN B C 1
ATOM 6921 O O . GLN B 1 408 ? -2.695 -25.812 7.645 1 83.44 408 GLN B O 1
ATOM 6926 N N . ILE B 1 409 ? -2.418 -23.875 8.625 1 87.69 409 ILE B N 1
ATOM 6927 C CA . ILE B 1 409 ? -2.648 -23.219 7.344 1 87.69 409 ILE B CA 1
ATOM 6928 C C . ILE B 1 409 ? -1.317 -22.75 6.754 1 87.69 409 ILE B C 1
ATOM 6930 O O . ILE B 1 409 ? -1.292 -22 5.777 1 87.69 409 ILE B O 1
ATOM 6934 N N . CYS B 1 410 ? -0.25 -23.203 7.391 1 89.38 410 CYS B N 1
ATOM 6935 C CA . CYS B 1 410 ? 1.071 -22.922 6.844 1 89.38 410 CYS B CA 1
ATOM 6936 C C . CYS B 1 410 ? 1.227 -23.516 5.449 1 89.38 410 CYS B C 1
ATOM 6938 O O . CYS B 1 410 ? 0.929 -24.688 5.234 1 89.38 410 CYS B O 1
ATOM 6940 N N . SER B 1 411 ? 1.732 -22.75 4.52 1 82.94 411 SER B N 1
ATOM 6941 C CA . SER B 1 411 ? 1.895 -23.172 3.133 1 82.94 411 SER B CA 1
ATOM 6942 C C . SER B 1 411 ? 2.869 -24.344 3.016 1 82.94 411 SER B C 1
ATOM 6944 O O . SER B 1 411 ? 2.762 -25.156 2.098 1 82.94 411 SER B O 1
ATOM 6946 N N . MET B 1 412 ? 3.816 -24.453 3.896 1 78.44 412 MET B N 1
ATOM 6947 C CA . MET B 1 412 ? 4.812 -25.516 3.881 1 78.44 412 MET B CA 1
ATOM 6948 C C . MET B 1 412 ? 4.16 -26.875 4.129 1 78.44 412 MET B C 1
ATOM 6950 O O . MET B 1 412 ? 4.684 -27.906 3.709 1 78.44 412 MET B O 1
ATOM 6954 N N . LYS B 1 413 ? 3.061 -26.844 4.809 1 74.88 413 LYS B N 1
ATOM 6955 C CA . LYS B 1 413 ? 2.352 -28.094 5.07 1 74.88 413 LYS B CA 1
ATOM 6956 C C . LYS B 1 413 ? 1.656 -28.609 3.811 1 74.88 413 LYS B C 1
ATOM 6958 O O . LYS B 1 413 ? 1.378 -29.797 3.691 1 74.88 413 LYS B O 1
ATOM 6963 N N . SER B 1 414 ? 1.509 -27.703 2.811 1 69.19 414 SER B N 1
ATOM 6964 C CA . SER B 1 414 ? 0.787 -28.062 1.595 1 69.19 414 SER B CA 1
ATOM 6965 C C . SER B 1 414 ? 1.735 -28.594 0.524 1 69.19 414 SER B C 1
ATOM 6967 O O . SER B 1 414 ? 1.295 -29.156 -0.482 1 69.19 414 SER B O 1
ATOM 6969 N N . VAL B 1 415 ? 3.029 -28.5 0.603 1 69.81 415 VAL B N 1
ATOM 6970 C CA . VAL B 1 415 ? 3.971 -28.859 -0.451 1 69.81 415 VAL B CA 1
ATOM 6971 C C . VAL B 1 415 ? 4.277 -30.359 -0.384 1 69.81 415 VAL B C 1
ATOM 6973 O O . VAL B 1 415 ? 4.855 -30.922 -1.314 1 69.81 415 VAL B O 1
ATOM 6976 N N . ASP B 1 416 ? 3.668 -31.141 0.358 1 71.88 416 ASP B N 1
ATOM 6977 C CA . ASP B 1 416 ? 3.758 -32.594 0.421 1 71.88 416 ASP B CA 1
ATOM 6978 C C . ASP B 1 416 ? 5.207 -33.062 0.314 1 71.88 416 ASP B C 1
ATOM 6980 O O . ASP B 1 416 ? 5.492 -34.094 -0.307 1 71.88 416 ASP B O 1
ATOM 6984 N N . THR B 1 417 ? 6.184 -32.219 0.519 1 74.56 417 THR B N 1
ATOM 6985 C CA . THR B 1 417 ? 7.598 -32.562 0.544 1 74.56 417 THR B CA 1
ATOM 6986 C C . THR B 1 417 ? 8.297 -31.922 1.736 1 74.56 417 THR B C 1
ATOM 6988 O O . THR B 1 417 ? 7.754 -31.016 2.357 1 74.56 417 THR B O 1
ATOM 6991 N N . SER B 1 418 ? 9.375 -32.531 2.145 1 80.56 418 SER B N 1
ATOM 6992 C CA . SER B 1 418 ? 10.188 -31.875 3.156 1 80.56 418 SER B CA 1
ATOM 6993 C C . SER B 1 418 ? 10.914 -30.672 2.574 1 80.56 418 SER B C 1
ATOM 6995 O O . SER B 1 418 ? 11.133 -30.594 1.363 1 80.56 418 SER B O 1
ATOM 6997 N N . LEU B 1 419 ? 11.188 -29.781 3.393 1 84.88 419 LEU B N 1
ATOM 6998 C CA . LEU B 1 419 ? 11.93 -28.609 2.959 1 84.88 419 LEU B CA 1
ATOM 6999 C C . LEU B 1 419 ? 13.242 -29.016 2.285 1 84.88 419 LEU B C 1
ATOM 7001 O O . LEU B 1 419 ? 13.617 -28.438 1.257 1 84.88 419 LEU B O 1
ATOM 7005 N N . ASN B 1 420 ? 13.93 -30.016 2.807 1 87.62 420 ASN B N 1
ATOM 7006 C CA . ASN B 1 420 ? 15.18 -30.5 2.234 1 87.62 420 ASN B CA 1
ATOM 7007 C C . ASN B 1 420 ? 14.977 -31.047 0.823 1 87.62 420 ASN B C 1
ATOM 7009 O O . ASN B 1 420 ? 15.719 -30.703 -0.095 1 87.62 420 ASN B O 1
ATOM 7013 N N . ASP B 1 421 ? 13.945 -31.828 0.687 1 82.75 421 ASP B N 1
ATOM 7014 C CA . ASP B 1 421 ? 13.664 -32.406 -0.62 1 82.75 421 ASP B CA 1
ATOM 7015 C C . ASP B 1 421 ? 13.266 -31.344 -1.63 1 82.75 421 ASP B C 1
ATOM 7017 O O . ASP B 1 421 ? 13.656 -31.406 -2.799 1 82.75 421 ASP B O 1
ATOM 7021 N N . TYR B 1 422 ? 12.516 -30.453 -1.135 1 82.12 422 TYR B N 1
ATOM 7022 C CA . TYR B 1 422 ? 12.125 -29.344 -2 1 82.12 422 TYR B CA 1
ATOM 7023 C C . TYR B 1 422 ? 13.352 -28.609 -2.523 1 82.12 422 TYR B C 1
ATOM 7025 O O . TYR B 1 422 ? 13.469 -28.359 -3.727 1 82.12 422 TYR B O 1
ATOM 7033 N N . ILE B 1 423 ? 14.234 -28.281 -1.662 1 87.44 423 ILE B N 1
ATOM 7034 C CA . ILE B 1 423 ? 15.422 -27.5 -2.004 1 87.44 423 ILE B CA 1
ATOM 7035 C C . ILE B 1 423 ? 16.297 -28.297 -2.979 1 87.44 423 ILE B C 1
ATOM 7037 O O . ILE B 1 423 ? 16.75 -27.75 -3.984 1 87.44 423 ILE B O 1
ATOM 7041 N N . LEU B 1 424 ? 16.5 -29.531 -2.713 1 85.31 424 LEU B N 1
ATOM 7042 C CA . LEU B 1 424 ? 17.344 -30.359 -3.564 1 85.31 424 LEU B CA 1
ATOM 7043 C C . LEU B 1 424 ? 16.734 -30.531 -4.945 1 85.31 424 LEU B C 1
ATOM 7045 O O . LEU B 1 424 ? 17.438 -30.484 -5.957 1 85.31 424 LEU B O 1
ATOM 7049 N N . GLN B 1 425 ? 15.414 -30.703 -4.953 1 79.31 425 GLN B N 1
ATOM 7050 C CA . GLN B 1 425 ? 14.719 -30.828 -6.23 1 79.31 425 GLN B CA 1
ATOM 7051 C C . GLN B 1 425 ? 14.758 -29.531 -7.016 1 79.31 425 GLN B C 1
ATOM 7053 O O . GLN B 1 425 ? 14.977 -29.531 -8.227 1 79.31 425 GLN B O 1
ATOM 7058 N N . ASP B 1 426 ? 14.461 -28.484 -6.34 1 82.5 426 ASP B N 1
ATOM 7059 C CA . ASP B 1 426 ? 14.508 -27.172 -6.988 1 82.5 426 ASP B CA 1
ATOM 7060 C C . ASP B 1 426 ? 15.906 -26.875 -7.523 1 82.5 426 ASP B C 1
ATOM 7062 O O . ASP B 1 426 ? 16.062 -26.359 -8.625 1 82.5 426 ASP B O 1
ATOM 7066 N N . PHE B 1 427 ? 16.938 -27.219 -6.738 1 84.44 427 PHE B N 1
ATOM 7067 C CA . PHE B 1 427 ? 18.328 -27.062 -7.164 1 84.44 427 PHE B CA 1
ATOM 7068 C C . PHE B 1 427 ? 18.609 -27.859 -8.43 1 84.44 427 PHE B C 1
ATOM 7070 O O . PHE B 1 427 ? 19.203 -27.359 -9.375 1 84.44 427 PHE B O 1
ATOM 7077 N N . ARG B 1 428 ? 18.203 -29.031 -8.43 1 78.44 428 ARG B N 1
ATOM 7078 C CA . ARG B 1 428 ? 18.406 -29.906 -9.578 1 78.44 428 ARG B CA 1
ATOM 7079 C C . ARG B 1 428 ? 17.688 -29.359 -10.82 1 78.44 428 ARG B C 1
ATOM 7081 O O . ARG B 1 428 ? 18.266 -29.344 -11.906 1 78.44 428 ARG B O 1
ATOM 7088 N N . SER B 1 429 ? 16.453 -28.953 -10.625 1 75.38 429 SER B N 1
ATOM 7089 C CA . SER B 1 429 ? 15.68 -28.406 -11.727 1 75.38 429 SER B CA 1
ATOM 7090 C C . SER B 1 429 ? 16.344 -27.172 -12.312 1 75.38 429 SER B C 1
ATOM 7092 O O . SER B 1 429 ? 16.453 -27.031 -13.531 1 75.38 429 SER B O 1
ATOM 7094 N N . LYS B 1 430 ? 16.797 -26.281 -11.492 1 77.12 430 LYS B N 1
ATOM 7095 C CA . LYS B 1 430 ? 17.438 -25.047 -11.945 1 77.12 430 LYS B CA 1
ATOM 7096 C C . LYS B 1 430 ? 18.781 -25.328 -12.609 1 77.12 430 LYS B C 1
ATOM 7098 O O . LYS B 1 430 ? 19.156 -24.656 -13.562 1 77.12 430 LYS B O 1
ATOM 7103 N N . SER B 1 431 ? 19.469 -26.312 -12.047 1 75.44 431 SER B N 1
ATOM 7104 C CA . SER B 1 431 ? 20.75 -26.703 -12.617 1 75.44 431 SER B CA 1
ATOM 7105 C C . SER B 1 431 ? 20.578 -27.312 -14.008 1 75.44 431 SER B C 1
ATOM 7107 O O . SER B 1 431 ? 21.375 -27.062 -14.906 1 75.44 431 SER B O 1
ATOM 7109 N N . LEU B 1 432 ? 19.578 -28.047 -14.125 1 66.5 432 LEU B N 1
ATOM 7110 C CA . LEU B 1 432 ? 19.312 -28.719 -15.391 1 66.5 432 LEU B CA 1
ATOM 7111 C C . LEU B 1 432 ? 18.812 -27.734 -16.438 1 66.5 432 LEU B C 1
ATOM 7113 O O . LEU B 1 432 ? 19.188 -27.812 -17.609 1 66.5 432 LEU B O 1
ATOM 7117 N N . ILE B 1 433 ? 17.938 -26.828 -15.922 1 59.47 433 ILE B N 1
ATOM 7118 C CA . ILE B 1 433 ? 17.406 -25.812 -16.828 1 59.47 433 ILE B CA 1
ATOM 7119 C C . ILE B 1 433 ? 18.547 -24.953 -17.359 1 59.47 433 ILE B C 1
ATOM 7121 O O . ILE B 1 433 ? 18.609 -24.641 -18.562 1 59.47 433 ILE B O 1
ATOM 7125 N N . LYS B 1 434 ? 19.5 -24.562 -16.609 1 60.81 434 LYS B N 1
ATOM 7126 C CA . LYS B 1 434 ? 20.641 -23.766 -17.031 1 60.81 434 LYS B CA 1
ATOM 7127 C C . LYS B 1 434 ? 21.5 -24.531 -18.047 1 60.81 434 LYS B C 1
ATOM 7129 O O . LYS B 1 434 ? 22.016 -23.938 -19 1 60.81 434 LYS B O 1
ATOM 7134 N N . GLN B 1 435 ? 21.547 -25.75 -17.75 1 49.19 435 GLN B N 1
ATOM 7135 C CA . GLN B 1 435 ? 22.297 -26.594 -18.672 1 49.19 435 GLN B CA 1
ATOM 7136 C C . GLN B 1 435 ? 21.609 -26.656 -20.031 1 49.19 435 GLN B C 1
ATOM 7138 O O . GLN B 1 435 ? 22.266 -26.609 -21.078 1 49.19 435 GLN B O 1
ATOM 7143 N N . TYR B 1 436 ? 20.281 -26.719 -19.875 1 47.34 436 TYR B N 1
ATOM 7144 C CA . TYR B 1 436 ? 19.547 -26.781 -21.125 1 47.34 436 TYR B CA 1
ATOM 7145 C C . TYR B 1 436 ? 19.562 -25.438 -21.828 1 47.34 436 TYR B C 1
ATOM 7147 O O . TYR B 1 436 ? 19.625 -25.375 -23.062 1 47.34 436 TYR B O 1
ATOM 7155 N N . GLN B 1 437 ? 19.391 -24.266 -21.078 1 50.47 437 GLN B N 1
ATOM 7156 C CA . GLN B 1 437 ? 19.453 -22.938 -21.688 1 50.47 437 GLN B CA 1
ATOM 7157 C C . GLN B 1 437 ? 20.844 -22.641 -22.234 1 50.47 437 GLN B C 1
ATOM 7159 O O . GLN B 1 437 ? 20.984 -21.984 -23.266 1 50.47 437 GLN B O 1
ATOM 7164 N N . THR B 1 438 ? 21.906 -22.969 -21.5 1 44.47 438 THR B N 1
ATOM 7165 C CA . THR B 1 438 ? 23.266 -22.781 -22 1 44.47 438 THR B CA 1
ATOM 7166 C C . THR B 1 438 ? 23.516 -23.703 -23.203 1 44.47 438 THR B C 1
ATOM 7168 O O . THR B 1 438 ? 24.234 -23.328 -24.125 1 44.47 438 THR B O 1
ATOM 7171 N N . ASN B 1 439 ? 23.109 -24.828 -23.125 1 37.66 439 ASN B N 1
ATOM 7172 C CA . ASN B 1 439 ? 23.297 -25.688 -24.281 1 37.66 439 ASN B CA 1
ATOM 7173 C C . ASN B 1 439 ? 22.312 -25.344 -25.406 1 37.66 439 ASN B C 1
ATOM 7175 O O . ASN B 1 439 ? 22.531 -25.734 -26.547 1 37.66 439 ASN B O 1
ATOM 7179 N N . GLY B 1 440 ? 21.094 -24.859 -25.141 1 35.72 440 GLY B N 1
ATOM 7180 C CA . GLY B 1 440 ? 20.219 -24.359 -26.188 1 35.72 440 GLY B CA 1
ATOM 7181 C C . GLY B 1 440 ? 20.438 -22.891 -26.516 1 35.72 440 GLY B C 1
ATOM 7182 O O . GLY B 1 440 ? 20.828 -22.109 -25.656 1 35.72 440 GLY B O 1
ATOM 7183 N N . GLY B 1 441 ? 20.828 -22.562 -27.922 1 28.47 441 GLY B N 1
ATOM 7184 C CA . GLY B 1 441 ? 21.094 -21.344 -28.688 1 28.47 441 GLY B CA 1
ATOM 7185 C C . GLY B 1 441 ? 20.047 -20.266 -28.453 1 28.47 441 GLY B C 1
ATOM 7186 O O . GLY B 1 441 ? 19.203 -20.016 -29.312 1 28.47 441 GLY B O 1
ATOM 7187 N N . VAL B 1 442 ? 19.266 -19.844 -27.672 1 24.84 442 VAL B N 1
ATOM 7188 C CA . VAL B 1 442 ? 18.922 -18.484 -28.047 1 24.84 442 VAL B CA 1
ATOM 7189 C C . VAL B 1 442 ? 20.188 -17.609 -28.016 1 24.84 442 VAL B C 1
ATOM 7191 O O . VAL B 1 442 ? 20.812 -17.453 -26.969 1 24.84 442 VAL B O 1
ATOM 7194 N N . GLN B 1 443 ? 20.984 -17.641 -29.109 1 18.52 443 GLN B N 1
ATOM 7195 C CA . GLN B 1 443 ? 21.438 -16.375 -29.703 1 18.52 443 GLN B CA 1
ATOM 7196 C C . GLN B 1 443 ? 20.312 -15.344 -29.719 1 18.52 443 GLN B C 1
ATOM 7198 O O . GLN B 1 443 ? 19.188 -15.656 -30.094 1 18.52 443 GLN B O 1
#

Secondary structure (DSSP, 8-state):
-EE-TTEEEEEETTEEEEEETTTTEEEEE-HHHHHHHHHS-HHHHHHH-HHHHHHHHHTTSEE-TT--HHHHHHHHHHIIIII--EEEEEE-S-S--SB--TT--S---TT----HHHHHHHHHHHHHHHHTT--SEEEEEE-SS-TTTTIIIIIHHHHHHHHHHHHHTT-EEEEEEEE--TT--HHHHHHHHHH--EEEEEE-SSHHHHHHHS-BTTT----HHHHHHHHHHHHH-TT-TT-EEEEEEEE-TTTSTTTHHHHHHTTTS-GGGEEEEEEE-GGGGGG--HHHHHHHHHHHHHHHHTT-EEEESS--SSSSS-GGGSSSEEEE-TTSEEES-SSS---TTT--EEE-TTS-EEE-HHHHHHHHSS-TT-SHHHHT-TTHHHH-SS-HHHHHHHTS--GGG-GGGGSSS-HHHHHHHHHHHHHHHHHHHHHS---/-EE-TTEEEEEETTEEEEEETTTTEEEEE-HHHHHHHHHS-HHHHHHH-HHHHHHHHHTTSEE-TT--HHHHHHHHHHIIIII--EEEEEE-S-S--SB--TT--S---TT----HHHHHHHHHHHHHHHHTT--SEEEEEE-SS-TTTTIIIIIHHHHHHHHHHHHHTT-EEEEEEEE--TT--HHHHHHHHHH--EEEEEE-SSHHHHHHHS-BTTT----HHHHHHHHHHHHH-TT-TT-EEEEEEEE-TTTSTTTHHHHHHTTTS-GGGEEEEEEE-GGGGGG--HHHHHHHHHHHHHHHHTT-EEEESS--SSSSS-GGGSSSEEEE-TTSEEES-SSS---TTT--EEE-TTS-EEE-HHHHHHHHSS-TT-SHHHHT-TTHHHH-SS-HHHHHHHTS--GGG-GGGGSSS-HHHHHHHHHHHHHHHHHHHHHS---

InterPro domains:
  IPR007197 Radical SAM [PF04055] (93-237)
  IPR007197 Radical SAM [PS51918] (82-319)
  IPR007197 Radical SAM [SFLDS00029] (89-401)
  IPR013785 Aldolase-type TIM barrel [G3DSA:3.20.20.70] (85-423)
  IPR023885 4Fe4S-binding SPASM domain [TIGR04085] (322-404)
  IPR058240 Radical SAM superfamily [SSF102114] (88-395)

Solvent-accessible surface area (backbone atoms only — not comparable to full-atom values): 46548 Å² total; per-residue (Å²): 111,36,75,40,84,25,59,44,76,38,84,46,91,86,30,29,39,35,37,17,36,74,66,70,33,74,47,78,42,45,60,67,57,50,49,34,62,71,73,49,49,70,67,52,27,41,71,78,37,47,67,60,42,51,49,31,42,75,44,45,41,34,36,58,71,84,60,52,65,66,29,43,52,36,31,48,23,46,39,60,25,37,43,45,41,57,34,39,41,34,37,19,50,16,41,25,46,66,51,57,42,84,80,57,71,58,80,43,43,74,91,41,61,46,42,72,66,45,54,47,20,52,51,36,27,52,50,51,38,55,76,64,56,62,48,54,32,40,36,45,30,34,28,58,41,27,30,65,78,46,27,82,79,45,47,49,55,50,52,51,52,49,42,51,55,37,44,73,69,74,32,46,67,42,33,36,37,44,37,65,43,70,78,54,44,73,68,49,48,59,55,43,46,78,56,34,37,33,35,37,36,58,41,37,52,25,59,81,52,18,37,72,38,46,18,33,59,88,77,60,44,64,33,46,69,52,28,54,49,36,52,40,54,59,41,62,43,77,80,42,60,85,40,38,34,36,41,31,33,45,31,58,94,72,30,56,82,57,50,62,64,40,51,59,73,50,64,83,38,42,47,93,30,38,34,39,32,45,41,69,44,72,92,48,60,86,68,67,48,70,67,54,34,50,35,49,52,49,49,53,48,54,43,40,75,72,62,36,49,66,50,65,57,79,70,42,96,40,62,52,56,49,67,60,50,24,68,52,43,41,30,39,40,32,87,30,39,22,28,55,64,84,90,50,61,84,41,82,83,62,39,38,29,33,52,36,88,78,16,48,71,50,64,38,58,61,60,50,12,66,51,46,27,52,66,59,27,80,42,80,66,40,70,68,39,46,53,29,58,27,40,36,33,34,57,56,66,59,29,64,73,66,73,45,91,50,82,86,54,38,59,67,74,69,48,65,51,52,71,63,56,46,51,54,50,52,50,49,52,53,54,48,46,50,50,45,54,71,67,37,68,87,119,111,35,74,40,83,26,59,46,77,38,82,47,93,86,31,30,39,34,37,18,36,74,66,68,34,75,48,78,41,45,59,67,57,50,49,34,60,71,74,48,50,69,68,53,27,41,69,77,36,47,67,60,42,52,49,31,42,74,43,46,42,35,35,58,71,84,60,52,66,66,29,42,53,37,31,48,22,46,41,60,26,38,44,44,42,55,32,39,40,35,36,20,50,16,40,26,45,66,52,57,43,84,81,56,72,57,79,43,42,73,91,41,63,45,44,72,67,45,53,49,19,51,52,37,26,53,50,51,38,56,77,63,56,62,48,55,32,39,35,45,30,34,29,57,42,27,32,64,79,47,26,82,80,45,46,49,56,50,51,50,53,49,41,52,56,37,44,73,70,74,34,46,68,43,32,35,38,46,37,66,42,70,78,54,45,72,69,50,47,59,54,42,45,78,57,35,36,35,36,36,36,58,40,36,52,25,62,81,54,18,38,72,39,48,18,32,59,89,76,58,43,65,32,47,68,53,29,52,50,36,53,41,55,59,42,62,42,79,79,42,60,86,41,38,35,33,41,31,33,43,31,58,94,74,31,55,81,57,50,63,64,40,53,58,72,52,64,84,38,41,48,93,29,38,34,39,34,43,42,70,45,71,92,48,59,86,69,68,49,72,66,54,34,50,36,48,51,48,49,53,49,53,42,41,76,72,61,36,49,65,50,64,58,78,70,43,96,39,62,52,55,48,67,59,50,25,67,51,43,42,28,38,40,31,85,29,40,21,30,56,64,84,90,49,60,84,42,82,82,62,40,37,29,33,52,37,88,80,16,50,70,49,64,38,58,61,60,50,14,67,51,44,27,52,66,61,27,80,42,80,67,42,71,69,39,47,51,31,58,29,40,35,33,33,57,56,67,59,29,62,73,65,73,46,94,50,82,86,53,37,59,70,74,68,48,66,50,52,72,63,56,47,50,54,49,51,50,49,51,54,54,49,47,49,50,48,53,70,69,40,76,81,122

Nearest PDB structures (foldseek):
  4k36-assembly1_A  TM=6.844E-01  e=2.479E-14  Clostridium perfringens ATCC 13124
  4k39-assembly1_A  TM=6.695E-01  e=2.479E-14  Clostridium perfringens ATCC 13124
  4k37-assembly1_A  TM=6.824E-01  e=4.691E-14  Clostridium perfringens ATCC 13124
  4k36-assembly2_B  TM=6.696E-01  e=1.332E-13  Clostridium perfringens ATCC 13124
  4k39-assembly2_B  TM=6.421E-01  e=4.499E-13  Clostridium perfringens ATCC 13124

Organism: Prevotella intermedia (NCBI:txid28131)

Sequence (886 aa):
MKKSNYNIFVPCERMVIGFNTYRNMYIAISPKAYSTYNKESLDDLMRKFPNCYKNMQEFGFLIEDDFDELASIRLRNKIECFASRKFQLMVFPTQDCNLKCWYCYETHQQNTKMTPEVMERIYLYVKNLIENNSFDSFQMSFFGGEPLLYFDEIVFPLASRIKNLIESAGKQFISFFVTNASLINKQTIDKLVTLSPRLQITLDGVKEKHDKVRIWKKNNAPTYDTIIQAVKELSKREDLANFAITLRINYDNETLNNLHSLLEDLADVDKTKLHVHFERVWQTVDSVDNEQRDLLLKALIDFTERGFVVNQGSFRQKDYSCPAECYNYAIINHDGSVHKCNGRTLSKKSACGKIALTGQIEWDINKIAKRIGLATFENPSCIKCKMLPLCMGPCSQKLMEMGGFDKQICSMKSVDTSLNDYILQDFRSKSLIKQYQTNGGVQMKKSNYNIFVPCERMVIGFNTYRNMYIAISPKAYSTYNKESLDDLMRKFPNCYKNMQEFGFLIEDDFDELASIRLRNKIECFASRKFQLMVFPTQDCNLKCWYCYETHQQNTKMTPEVMERIYLYVKNLIENNSFDSFQMSFFGGEPLLYFDEIVFPLASRIKNLIESAGKQFISFFVTNASLINKQTIDKLVTLSPRLQITLDGVKEKHDKVRIWKKNNAPTYDTIIQAVKELSKREDLANFAITLRINYDNETLNNLHSLLEDLADVDKTKLHVHFERVWQTVDSVDNEQRDLLLKALIDFTERGFVVNQGSFRQKDYSCPAECYNYAIINHDGSVHKCNGRTLSKKSACGKIALTGQIEWDINKIAKRIGLATFENPSCIKCKMLPLCMGPCSQKLMEMGGFDKQICSMKSVDTSLNDYILQDFRSKSLIKQYQTNGGVQ

pLDDT: mean 91.18, std 10.67, range [18.52, 98.81]

Foldseek 3Di:
DAFDLQWDWFDDDQWIWIAQLLLRDIDIHGPVLVCCVVPHDLVSSCVVPVPVSVVCDVSVRDDDPPDDSLVVLVVQLCCQFEVAQEFEEEEEQFQAAQWDFPLDQRPRDPPQGFDVLLLVLQLLLLVVCLVVSSHQEYEYEYDHHARCPCCPPHVLVSLVSSCCSQVVSVGHYAYEYEHCQLPDDPVNLVSVLVRLYEYEHEAQADQVRRLVGTAGPPPSHGRVVVNLVSQQVNQPDPSNPPYAYEYEHEYAPPRLPDRPVVCVSCLNGNQVRYAYEYFYSPVRLVVQDPVVQVSVLVSLVVCLVSPHHYDYFQQAQHSAQDSLQHPNYWYAYSVFFIASDPPHHDDPVRGQFGRDSSSDTDGNVVVSCLQHVDFQLPDPVSSSDSNCSRNSHFDSVVQVVVVHDDPVRGRCSRRSYDPNSNSVSVVVSVVSVCVCVVVDPPD/DAFDLQWDWFDDDQWIWIAQLLLRDIDTHGPVLVCCVVPHDLVVSCVVPVPVSVVCDVSVRDDDPPDDSLVVLVVQLCCQFEVAQEFEEEEEQFQAAQWDFPLDQRPRDPPQGFDVLLLVLQLLLLVVCLVVSSHQEYEYEYDHHARCPCCPPHVLVSLVSSCCSQVVSVGHYAYEYEHCQLPDDPVNLVSVLVRLYEYEHEAAADQVRRLVGTAGPPPSHGRVVVNLVSQQVNQPDPSNPPYAYEYEHEYAPVRLPDRPVVCVSCLNGNQVRYAYEYFYSVVRLVVQDPVVQVSVLVSLVVCLVSPHHYYYFQQAQHSAQDSLQHPNYWYAYSVFFIASDPPHHDDPVRGQFGRDSSSDTDGNVVVSCLQHVDFQLPDPVSSSDSNCSRNSHFDSVVQVVVVHDDPVRTRCSRRSYDPNSNSVSVVVSVVSVVVVVVVDDPD